Protein 9MQY (pdb70)

Organism: Mycobacterium tuberculosis (strain ATCC 25618 / H37Rv) (NCBI:txid83332)

Solvent-accessible surface area: 33404 Å² total; per-residue (Å²): 114,53,69,0,22,66,105,48,113,110,55,60,1,1,0,7,12,11,27,30,4,0,18,22,0,0,58,28,0,59,95,13,83,0,22,5,10,0,0,4,163,38,9,4,16,18,10,70,39,0,7,7,1,0,0,0,0,2,2,9,1,7,8,0,1,25,12,0,9,62,58,7,38,103,19,90,31,2,10,9,0,23,2,50,15,70,72,0,27,14,97,104,36,25,0,41,0,45,12,87,68,75,68,19,24,6,56,12,58,1,0,0,0,14,39,15,14,23,40,18,24,140,77,54,65,116,3,27,45,65,0,3,9,15,64,32,1,35,24,0,4,2,0,1,2,45,0,10,8,3,0,9,20,0,1,3,4,64,72,86,112,39,53,61,44,6,18,5,1,0,0,6,5,4,26,60,48,0,0,22,0,0,0,13,0,8,11,0,5,36,64,17,2,156,45,6,14,74,76,13,59,3,68,76,20,124,6,0,0,0,9,69,33,122,38,2,0,76,108,22,40,84,79,11,2,63,43,1,107,64,86,0,58,89,50,56,4,41,21,38,36,18,2,45,28,65,59,3,48,67,67,0,0,28,0,25,19,109,86,58,71,114,84,94,14,80,0,28,8,4,2,4,23,18,35,70,46,11,21,116,17,1,60,36,0,36,91,66,14,79,9,50,63,24,123,18,20,80,0,111,18,76,96,23,1,3,1,40,72,46,80,61,5,1,0,1,17,43,0,11,29,36,97,82,35,63,60,58,32,32,7,11,16,20,2,0,119,32,0,0,47,23,7,77,34,49,48,78,66,72,62,76,122,79,71,101,91,28,87,42,63,106,137,30,51,38,1,6,3,4,67,71,14,0,2,0,24,68,72,137,82,67,57,47,22,110,134,0,14,75,48,4,13,84,74,27,30,95,85,8,63,42,155,39,19,62,60,16,0,99,61,6,8,28,44,9,13,148,59,55,50,23,30,6,10,3,14,6,72,46,16,3,62,2,72,33,38,24,62,58,41,44,72,102,42,90,126,113,51,54,0,23,46,95,49,116,100,56,50,0,0,0,6,11,11,26,26,3,0,7,20,0,0,104,28,0,47,204,4,87,0,9,0,16,0,0,3,164,47,10,10,16,19,11,63,38,0,6,7,1,0,0,1,0,3,1,1,2,6,9,0,1,27,12,0,10,58,40,5,35,105,20,88,27,2,2,9,0,23,3,49,14,71,71,0,26,16,97,109,30,25,0,33,0,48,12,84,69,75,68,14,28,2,54,13,53,4,0,0,0,11,38,16,12,23,43,20,25,140,72,61,67,115,3,26,48,65,0,2,8,15,66,40,1,40,23,0,3,5,0,2,2,37,0,14,8,3,1,11,21,0,0,3,5,73,67,86,114,40,52,62,43,6,17,5,1,0,0,6,5,4,26,54,50,0,0,22,0,0,0,12,0,7,8,2,4,41,55,19,6,147,43,6,15,72,72,13,59,4,65,75,19,120,6,0,0,0,8,69,31,123,38,2,0,74,104,18,36,86,77,15,1,64,42,1,107,64,86,0,58,85,35,57,4,42,19,39,42,16,2,44,30,66,60,3,49,173,55,0,0,21,0,27,38,107,91,58,83,123,80,97,15,81,0,29,5,2,2,5,24,19,41,56,38,13,21,119,16,1,60,45,0,25,96,70,24,60,6,64,58,33,101,34,22,73,0,112,17,70,98,21,1,0,0,50,71,47,76,61,5,2,0,1,16,45,0,12,27,34,98,81,35,61,57,58,35,38,5,12,14,20,2,0,121,32,0,0,46,22,8,71,38,59,48,57,88,63,85,81,119,82,74,100,89,28,87,41,58,104,127,28,46,38,1,6,3,6,64,83,15,0,3,0,24,71,70,138,82,65,50,48,22,106,133,0,14,68,39,4,14,93,78,26,29,93,85,7,54,41,156,40,22,62,57,5,0,94,58,6,7,27,46,9,12,150,59,53,52,25,22,14,10,4,12,6,74,40,18,4,52,2,71,47,118,46,62,52,18,47,75,98,43,89,127

Secondary structure (DSSP, 8-state):
---SS---SSEEEEEE-SSHHHHHHHHHGGGSSEEEEEEESSSB---GGGHHHHHTTSS-GGGT--BHHHHTTT-TTEEEEE-EEEEEETTTTEEEEEETTEEEEEE-SEEEE---EE---TT-GGGGGTS-B--SHHHHHHHHHHHHHHHHHHTT---HHHHHHHTEEEEE--SHHHHHHHHHHHHIIIIITTTS-SSS-GGG-EEEEEESSSSSSGGGHHHHHHHHHHHHHHTTEEEEESEEEEEEETTEEEEEETT--EEEEE-S-EEE----EE-THHHHHHHHSS--B-TT--B---TTSEETTEEEEEE-GGGB--TT--SSHHHHHHHHHHHHHHHHHHHTT---SSPPPP------EEEEEETTEEEEEETTEEEESHHHHHHHHHHHHHHSSSHHHHHHHHHHHHHHHHS---TT----HHHHHHHHHHHHHHHHHT-/---SS---SSPEEEEE-SSHHHHHHHHHTTTSS-EEEEEESSSB---GGGHHHHHTTSS-HHHH--BHHHHTTT-TTEEEEE-EEEEEETTTTEEEEEETTEEEEEE-SEEEE---EE---TT-GGGGGTS-B--SHHHHHHHHHHHHHHHHHHTT---HHHHHHHTEEEEE--SHHHHHHHHHHHHIIIIISTT--SSS-GGG-EEEEEESSSSSSGGG-HHHHHHHHHHHHHTT-EEEESPEEEEEETTEEEEE-TTS-EEEEE-SSEEE----EE-THHHHHHHHH---B-TT--B---TTSEETTEEEEEE-GGGB--TT--SSHHHHHHHHHHHHHHHHHHHSS---SSPPPP------EEEEEETTEEEEEETTEEEEEHHHHHHHHHHHHHHSSSHHHHHHHHHHHHHHHHS---S-----HHHHHHHHHHHHHHHHHT-

Foldseek 3Di:
DAAPDDDDDAAEEEEEALEQLRLLLVVLCLPFRYAYEYEYQDQWHAQPVCLLCLLLFLDDRCLGTPGSCVVCVVSVRYDYHYFAFPAQDLVQQWTWTDDPRDIHIHHHPFYEYEQAWFFDPQPCCVCCLQAPEPDDNLRSQQSLQLLVVLVVVLLPDPDPVSNLLSLEEEEEDQAQVRLSNLQSSLLCQCAACAPVGDRDGSNPRAAEYEYLDQFHHVVQDRPQRVVLVVVSVVSRHHYDYQWAWDDADCQWTWTQGPVRDIDTDGHRHHHYDHHIAADPNLVNLVVVAVWDADVSSATAADQLQHTVPRVRYHYFANSHPDPPQDRDSQRSSQSSSSSSVQVSCVSVVVHDPDDDGRDRDDQWDWHARYQQWIWTDGPPDTDIGRVSVVVVVVVSLVPTDDPVSSVVSVVSCVCCRVPPHRNGSDHDPCSNPVVSVVVVVVVVVVD/DAAQDDDDPWAEEEEEALELLRLLLVVLCLPLRYQYEYEHQDQWHFQPVCLLCLLLFLDDRCLGTHGSCVVCVVRPSYDYHYFAFPAADLVQQWTWTDDPHDIHTHHHPFYEYAQAWFFDPPPPVVCCLAAPEPDDNLSSQQSLQLLVVLVVVLLPDPDPVSNLLSLEEEEEDQAQVRLSNLQSSLLCQPAACQPVGDRDRSNPRAAEYEYLAQFHHVVQDDPVRVVLVVVSVVSRHHYDYNWAWDDDDCQWTWTAHPVRDIDTDGHRHHHYGHHMAADPNLVSLCVPQVQDADVSSAGAADQLQHGVPRRSYHYFANSHPDPPQDRDSQRSSQSSSSSSVVVSQPSPPHDDPDDDGRDRDDQWDWHARYQQWIWTDGPPDTDIGNVSVVVVVVVSLVPGDDPVSSVVSVVSCVCCRVHPHGRRSDHDPCSNPVVSVVVVVVVVVVD

InterPro domains:
  IPR023753 FAD/NAD(P)-binding domain [PF07992] (16-339)
  IPR036188 FAD/NAD(P)-binding domain superfamily [SSF51905] (8-350)
  IPR045024 Alternative NADH dehydrogenase [PTHR43706] (4-425)

Structure (mmCIF, N/CA/C/O backbone):
data_9MQY
#
_entry.id   9MQY
#
_cell.length_a   1.00
_cell.length_b   1.00
_cell.length_c   1.00
_cell.angle_alpha   90.00
_cell.angle_beta   90.00
_cell.angle_gamma   90.00
#
_symmetry.space_group_name_H-M   'P 1'
#
loop_
_entity.id
_entity.type
_entity.pdbx_description
1 polymer 'NADH:ubiquinone reductase (non-electrogenic)'
2 non-polymer 'FLAVIN-ADENINE DINUCLEOTIDE'
#
loop_
_atom_site.group_PDB
_atom_site.id
_atom_site.type_symbol
_atom_site.label_atom_id
_atom_site.label_alt_id
_atom_site.label_comp_id
_atom_site.label_asym_id
_atom_site.label_entity_id
_atom_site.label_seq_id
_atom_site.pdbx_PDB_ins_code
_atom_site.Cartn_x
_atom_site.Cartn_y
_atom_site.Cartn_z
_atom_site.occupancy
_atom_site.B_iso_or_equiv
_atom_site.auth_seq_id
_atom_site.auth_comp_id
_atom_site.auth_asym_id
_atom_site.auth_atom_id
_atom_site.pdbx_PDB_model_num
ATOM 1 N N . SER A 1 2 ? 103.401 100.075 87.781 1.00 110.97 2 SER A N 1
ATOM 2 C CA . SER A 1 2 ? 104.599 99.852 88.581 1.00 110.97 2 SER A CA 1
ATOM 3 C C . SER A 1 2 ? 104.247 99.120 89.870 1.00 110.97 2 SER A C 1
ATOM 4 O O . SER A 1 2 ? 103.088 99.093 90.283 1.00 110.97 2 SER A O 1
ATOM 7 N N . HIS A 1 3 ? 105.254 98.523 90.498 1.00 110.81 3 HIS A N 1
ATOM 8 C CA . HIS A 1 3 ? 105.046 97.841 91.764 1.00 110.81 3 HIS A CA 1
ATOM 9 C C . HIS A 1 3 ? 104.761 98.832 92.891 1.00 110.81 3 HIS A C 1
ATOM 10 O O . HIS A 1 3 ? 105.111 100.011 92.804 1.00 110.81 3 HIS A O 1
ATOM 12 N N . PRO A 1 4 ? 104.139 98.363 93.971 1.00 107.77 4 PRO A N 1
ATOM 13 C CA . PRO A 1 4 ? 104.056 99.172 95.192 1.00 107.77 4 PRO A CA 1
ATOM 14 C C . PRO A 1 4 ? 105.416 99.336 95.840 1.00 107.77 4 PRO A C 1
ATOM 15 O O . PRO A 1 4 ? 106.243 98.423 95.824 1.00 107.77 4 PRO A O 1
ATOM 19 N N . GLY A 1 5 ? 105.648 100.516 96.400 1.00 101.26 5 GLY A N 1
ATOM 20 C CA . GLY A 1 5 ? 106.922 100.799 97.023 1.00 101.26 5 GLY A CA 1
ATOM 21 C C . GLY A 1 5 ? 106.864 100.691 98.531 1.00 101.26 5 GLY A C 1
ATOM 22 O O . GLY A 1 5 ? 107.357 101.566 99.246 1.00 101.26 5 GLY A O 1
ATOM 23 N N . ALA A 1 6 ? 106.247 99.621 99.023 1.00 101.15 6 ALA A N 1
ATOM 24 C CA . ALA A 1 6 ? 105.969 99.482 100.444 1.00 101.15 6 ALA A CA 1
ATOM 25 C C . ALA A 1 6 ? 105.675 98.019 100.742 1.00 101.15 6 ALA A C 1
ATOM 26 O O . ALA A 1 6 ? 105.449 97.213 99.837 1.00 101.15 6 ALA A O 1
ATOM 28 N N . THR A 1 7 ? 105.666 97.691 102.030 1.00 104.64 7 THR A N 1
ATOM 29 C CA . THR A 1 7 ? 105.259 96.364 102.466 1.00 104.64 7 THR A CA 1
ATOM 30 C C . THR A 1 7 ? 103.761 96.158 102.257 1.00 104.64 7 THR A C 1
ATOM 31 O O . THR A 1 7 ? 102.963 97.095 102.334 1.00 104.64 7 THR A O 1
ATOM 35 N N . ALA A 1 8 ? 103.387 94.907 101.998 1.00 112.35 8 ALA A N 1
ATOM 36 C CA . ALA A 1 8 ? 101.995 94.516 101.841 1.00 112.35 8 ALA A CA 1
ATOM 37 C C . ALA A 1 8 ? 101.349 94.234 103.193 1.00 112.35 8 ALA A C 1
ATOM 38 O O . ALA A 1 8 ? 102.019 93.918 104.179 1.00 112.35 8 ALA A O 1
ATOM 40 N N . SER A 1 9 ? 100.022 94.360 103.229 1.00 111.48 9 SER A N 1
ATOM 41 C CA . SER A 1 9 ? 99.260 94.004 104.416 1.00 111.48 9 SER A CA 1
ATOM 42 C C . SER A 1 9 ? 97.852 93.590 104.017 1.00 111.48 9 SER A C 1
ATOM 43 O O . SER A 1 9 ? 97.330 94.015 102.984 1.00 111.48 9 SER A O 1
ATOM 46 N N . ASP A 1 10 ? 97.250 92.746 104.856 1.00 114.66 10 ASP A N 1
ATOM 47 C CA . ASP A 1 10 ? 95.889 92.263 104.664 1.00 114.66 10 ASP A CA 1
ATOM 48 C C . ASP A 1 10 ? 94.835 93.131 105.335 1.00 114.66 10 ASP A C 1
ATOM 49 O O . ASP A 1 10 ? 93.667 93.085 104.933 1.00 114.66 10 ASP A O 1
ATOM 51 N N . ARG A 1 11 ? 95.214 93.906 106.344 1.00 108.85 11 ARG A N 1
ATOM 52 C CA . ARG A 1 11 ? 94.293 94.796 107.031 1.00 108.85 11 ARG A CA 1
ATOM 53 C C . ARG A 1 11 ? 94.060 96.087 106.245 1.00 108.85 11 ARG A C 1
ATOM 54 O O . ARG A 1 11 ? 94.657 96.334 105.196 1.00 108.85 11 ARG A O 1
ATOM 62 N N . HIS A 1 12 ? 93.166 96.917 106.777 1.00 101.34 12 HIS A N 1
ATOM 63 C CA . HIS A 1 12 ? 92.808 98.186 106.157 1.00 101.34 12 HIS A CA 1
ATOM 64 C C . HIS A 1 12 ? 94.039 99.062 105.957 1.00 101.34 12 HIS A C 1
ATOM 65 O O . HIS A 1 12 ? 94.810 99.282 106.892 1.00 101.34 12 HIS A O 1
ATOM 72 N N . LYS A 1 13 ? 94.206 99.588 104.743 1.00 98.51 13 LYS A N 1
ATOM 73 C CA . LYS A 1 13 ? 95.397 100.342 104.363 1.00 98.51 13 LYS A CA 1
ATOM 74 C C . LYS A 1 13 ? 95.108 101.838 104.355 1.00 98.51 13 LYS A C 1
ATOM 75 O O . LYS A 1 13 ? 94.219 102.300 103.632 1.00 98.51 13 LYS A O 1
ATOM 81 N N . VAL A 1 14 ? 95.867 102.591 105.147 1.00 94.46 14 VAL A N 1
ATOM 82 C CA . VAL A 1 14 ? 95.779 104.044 105.202 1.00 94.46 14 VAL A CA 1
ATOM 83 C C . VAL A 1 14 ? 97.061 104.615 104.619 1.00 94.46 14 VAL A C 1
ATOM 84 O O . VAL A 1 14 ? 98.156 104.273 105.076 1.00 94.46 14 VAL A O 1
ATOM 88 N N . VAL A 1 15 ? 96.933 105.483 103.622 1.00 92.71 15 VAL A N 1
ATOM 89 C CA . VAL A 1 15 ? 98.055 106.250 103.094 1.00 92.71 15 VAL A CA 1
ATOM 90 C C . VAL A 1 15 ? 97.903 107.692 103.545 1.00 92.71 15 VAL A C 1
ATOM 91 O O . VAL A 1 15 ? 96.811 108.261 103.467 1.00 92.71 15 VAL A O 1
ATOM 95 N N . ILE A 1 16 ? 98.996 108.274 104.015 1.00 90.35 16 ILE A N 1
ATOM 96 C CA . ILE A 1 16 ? 99.068 109.656 104.463 1.00 90.35 16 ILE A CA 1
ATOM 97 C C . ILE A 1 16 ? 100.132 110.331 103.622 1.00 90.35 16 ILE A C 1
ATOM 98 O O . ILE A 1 16 ? 101.234 109.798 103.489 1.00 90.35 16 ILE A O 1
ATOM 103 N N . ILE A 1 17 ? 99.801 111.466 103.023 1.00 91.32 17 ILE A N 1
ATOM 104 C CA . ILE A 1 17 ? 100.732 112.203 102.179 1.00 91.32 17 ILE A CA 1
ATOM 105 C C . ILE A 1 17 ? 101.201 113.422 102.950 1.00 91.32 17 ILE A C 1
ATOM 106 O O . ILE A 1 17 ? 100.387 114.238 103.393 1.00 91.32 17 ILE A O 1
ATOM 111 N N . GLY A 1 18 ? 102.511 113.548 103.101 1.00 90.44 18 GLY A N 1
ATOM 112 C CA . GLY A 1 18 ? 103.102 114.654 103.823 1.00 90.44 18 GLY A CA 1
ATOM 113 C C . GLY A 1 18 ? 103.480 114.334 105.251 1.00 90.44 18 GLY A C 1
ATOM 114 O O . GLY A 1 18 ? 102.738 113.668 105.975 1.00 90.44 18 GLY A O 1
ATOM 115 N N . SER A 1 19 ? 104.648 114.815 105.656 1.00 91.48 19 SER A N 1
ATOM 116 C CA . SER A 1 19 ? 105.182 114.642 106.997 1.00 91.48 19 SER A CA 1
ATOM 117 C C . SER A 1 19 ? 104.847 115.789 107.938 1.00 91.48 19 SER A C 1
ATOM 118 O O . SER A 1 19 ? 105.196 115.717 109.118 1.00 91.48 19 SER A O 1
ATOM 121 N N . GLY A 1 20 ? 104.206 116.845 107.460 1.00 92.46 20 GLY A N 1
ATOM 122 C CA . GLY A 1 20 ? 103.926 117.984 108.301 1.00 92.46 20 GLY A CA 1
ATOM 123 C C . GLY A 1 20 ? 102.831 117.719 109.315 1.00 92.46 20 GLY A C 1
ATOM 124 O O . GLY A 1 20 ? 102.337 116.606 109.493 1.00 92.46 20 GLY A O 1
ATOM 125 N N . PHE A 1 21 ? 102.445 118.800 109.991 1.00 92.04 21 PHE A N 1
ATOM 126 C CA . PHE A 1 21 ? 101.575 118.711 111.160 1.00 92.04 21 PHE A CA 1
ATOM 127 C C . PHE A 1 21 ? 100.379 117.793 110.939 1.00 92.04 21 PHE A C 1
ATOM 128 O O . PHE A 1 21 ? 100.128 116.889 111.740 1.00 92.04 21 PHE A O 1
ATOM 136 N N . GLY A 1 22 ? 99.631 117.996 109.859 1.00 92.23 22 GLY A N 1
ATOM 137 C CA . GLY A 1 22 ? 98.451 117.175 109.644 1.00 92.23 22 GLY A CA 1
ATOM 138 C C . GLY A 1 22 ? 98.768 115.721 109.357 1.00 92.23 22 GLY A C 1
ATOM 139 O O . GLY A 1 22 ? 98.168 114.816 109.946 1.00 92.23 22 GLY A O 1
ATOM 140 N N . GLY A 1 23 ? 99.783 115.475 108.534 1.00 92.25 23 GLY A N 1
ATOM 141 C CA . GLY A 1 23 ? 100.150 114.105 108.222 1.00 92.25 23 GLY A CA 1
ATOM 142 C C . GLY A 1 23 ? 100.711 113.360 109.416 1.00 92.25 23 GLY A C 1
ATOM 143 O O . GLY A 1 23 ? 100.245 112.269 109.761 1.00 92.25 23 GLY A O 1
ATOM 144 N N . LEU A 1 24 ? 101.712 113.938 110.068 1.00 90.85 24 LEU A N 1
ATOM 145 C CA . LEU A 1 24 ? 102.295 113.287 111.231 1.00 90.85 24 LEU A CA 1
ATOM 146 C C . LEU A 1 24 ? 101.286 113.147 112.359 1.00 90.85 24 LEU A C 1
ATOM 147 O O . LEU A 1 24 ? 101.315 112.161 113.097 1.00 90.85 24 LEU A O 1
ATOM 152 N N . THR A 1 25 ? 100.409 114.131 112.540 1.00 91.74 25 THR A N 1
ATOM 153 C CA . THR A 1 25 ? 99.389 114.004 113.573 1.00 91.74 25 THR A CA 1
ATOM 154 C C . THR A 1 25 ? 98.408 112.875 113.281 1.00 91.74 25 THR A C 1
ATOM 155 O O . THR A 1 25 ? 98.032 112.129 114.191 1.00 91.74 25 THR A O 1
ATOM 159 N N . ALA A 1 26 ? 98.012 112.695 112.020 1.00 93.33 26 ALA A N 1
ATOM 160 C CA . ALA A 1 26 ? 97.187 111.537 111.680 1.00 93.33 26 ALA A CA 1
ATOM 161 C C . ALA A 1 26 ? 97.924 110.224 111.909 1.00 93.33 26 ALA A C 1
ATOM 162 O O . ALA A 1 26 ? 97.356 109.260 112.448 1.00 93.33 26 ALA A O 1
ATOM 164 N N . ALA A 1 27 ? 99.211 110.187 111.582 1.00 91.91 27 ALA A N 1
ATOM 165 C CA . ALA A 1 27 ? 99.979 108.974 111.823 1.00 91.91 27 ALA A CA 1
ATOM 166 C C . ALA A 1 27 ? 100.052 108.659 113.309 1.00 91.91 27 ALA A C 1
ATOM 167 O O . ALA A 1 27 ? 99.764 107.534 113.731 1.00 91.91 27 ALA A O 1
ATOM 169 N N . LYS A 1 28 ? 100.418 109.642 114.123 1.00 92.07 28 LYS A N 1
ATOM 170 C CA . LYS A 1 28 ? 100.496 109.415 115.557 1.00 92.07 28 LYS A CA 1
ATOM 171 C C . LYS A 1 28 ? 99.135 109.072 116.141 1.00 92.07 28 LYS A C 1
ATOM 172 O O . LYS A 1 28 ? 99.056 108.368 117.150 1.00 92.07 28 LYS A O 1
ATOM 174 N N . THR A 1 29 ? 98.054 10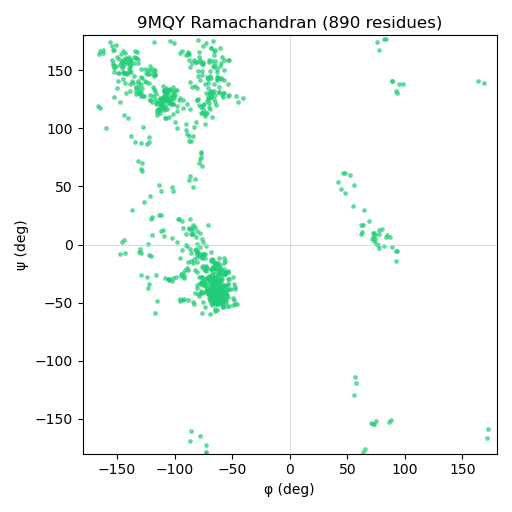9.547 115.523 1.00 95.06 29 THR A N 1
ATOM 175 C CA . THR A 1 29 ? 96.725 109.208 116.015 1.00 95.06 29 THR A CA 1
ATOM 176 C C . THR A 1 29 ? 96.370 107.758 115.731 1.00 95.06 29 THR A C 1
ATOM 177 O O . THR A 1 29 ? 95.619 107.148 116.498 1.00 95.06 29 THR A O 1
ATOM 181 N N . LEU A 1 30 ? 96.876 107.192 114.642 1.00 97.45 30 LEU A N 1
ATOM 182 C CA . LEU A 1 30 ? 96.526 105.822 114.276 1.00 97.45 30 LEU A CA 1
ATOM 183 C C . LEU A 1 30 ? 97.383 104.774 114.986 1.00 97.45 30 LEU A C 1
ATOM 184 O O . LEU A 1 30 ? 97.289 103.590 114.653 1.00 97.45 30 LEU A O 1
ATOM 189 N N . LYS A 1 31 ? 98.190 105.182 115.968 1.00 101.66 31 LYS A N 1
ATOM 190 C CA . LYS A 1 31 ? 99.151 104.282 116.601 1.00 101.66 31 LYS A CA 1
ATOM 191 C C . LYS A 1 31 ? 98.511 103.027 117.179 1.00 101.66 31 LYS A C 1
ATOM 192 O O . LYS A 1 31 ? 99.189 102.005 117.317 1.00 101.66 31 LYS A O 1
ATOM 194 N N . ARG A 1 32 ? 97.230 103.071 117.534 1.00 107.48 32 ARG A N 1
ATOM 195 C CA . ARG A 1 32 ? 96.558 101.908 118.105 1.00 107.48 32 ARG A CA 1
ATOM 196 C C . ARG A 1 32 ? 95.377 101.424 117.278 1.00 107.48 32 ARG A C 1
ATOM 197 O O . ARG A 1 32 ? 94.641 100.542 117.732 1.00 107.48 32 ARG A O 1
ATOM 199 N N . ALA A 1 33 ? 95.175 101.964 116.085 1.00 104.05 33 ALA A N 1
ATOM 200 C CA . ALA A 1 33 ? 94.092 101.483 115.249 1.00 104.05 33 ALA A CA 1
ATOM 201 C C . ALA A 1 33 ? 94.523 100.220 114.513 1.00 104.05 33 ALA A C 1
ATOM 202 O O . ALA A 1 33 ? 95.711 99.955 114.320 1.00 104.05 33 ALA A O 1
ATOM 204 N N . ASP A 1 34 ? 93.531 99.427 114.113 1.00 108.02 34 ASP A N 1
ATOM 205 C CA . ASP A 1 34 ? 93.763 98.207 113.341 1.00 108.02 34 ASP A CA 1
ATOM 206 C C . ASP A 1 34 ? 93.938 98.513 111.852 1.00 108.02 34 ASP A C 1
ATOM 207 O O . ASP A 1 34 ? 93.235 97.995 110.987 1.00 108.02 34 ASP A O 1
ATOM 212 N N . VAL A 1 35 ? 94.910 99.377 111.566 1.00 102.13 35 VAL A N 1
ATOM 213 C CA . VAL A 1 35 ? 95.182 99.836 110.213 1.00 102.13 35 VAL A CA 1
ATOM 214 C C . VAL A 1 35 ? 96.677 99.726 109.961 1.00 102.13 35 VAL A C 1
ATOM 215 O O . VAL A 1 35 ? 97.489 99.734 110.887 1.00 102.13 35 VAL A O 1
ATOM 219 N N . ASP A 1 36 ? 97.035 99.633 108.685 1.00 102.52 36 ASP A N 1
ATOM 220 C CA . ASP A 1 36 ? 98.422 99.664 108.243 1.00 102.52 36 ASP A CA 1
ATOM 221 C C . ASP A 1 36 ? 98.673 100.988 107.541 1.00 102.52 36 ASP A C 1
ATOM 222 O O . ASP A 1 36 ? 98.048 101.276 106.517 1.00 102.52 36 ASP A O 1
ATOM 224 N N . VAL A 1 37 ? 99.602 101.773 108.074 1.00 95.54 37 VAL A N 1
ATOM 225 C CA . VAL A 1 37 ? 99.814 103.155 107.665 1.00 95.54 37 VAL A CA 1
ATOM 226 C C . VAL A 1 37 ? 101.086 103.257 106.840 1.00 95.54 37 VAL A C 1
ATOM 227 O O . VAL A 1 37 ? 102.151 102.812 107.278 1.00 95.54 37 VAL A O 1
ATOM 231 N N . LYS A 1 38 ? 100.974 103.829 105.645 1.00 95.87 38 LYS A N 1
ATOM 232 C CA . LYS A 1 38 ? 102.119 104.319 104.890 1.00 95.87 38 LYS A CA 1
ATOM 233 C C . LYS A 1 38 ? 102.079 105.834 104.938 1.00 95.87 38 LYS A C 1
ATOM 234 O O . LYS A 1 38 ? 101.076 106.428 104.548 1.00 95.87 38 LYS A O 1
ATOM 236 N N . LEU A 1 39 ? 103.163 106.459 105.376 1.00 89.96 39 LEU A N 1
ATOM 237 C CA . LEU A 1 39 ? 103.309 107.907 105.307 1.00 89.96 39 LEU A CA 1
ATOM 238 C C . LEU A 1 39 ? 104.343 108.260 104.253 1.00 89.96 39 LEU A C 1
ATOM 239 O O . LEU A 1 39 ? 105.522 107.976 104.435 1.00 89.96 39 LEU A O 1
ATOM 244 N N . ILE A 1 40 ? 103.918 108.945 103.199 1.00 89.78 40 ILE A N 1
ATOM 245 C CA . ILE A 1 40 ? 1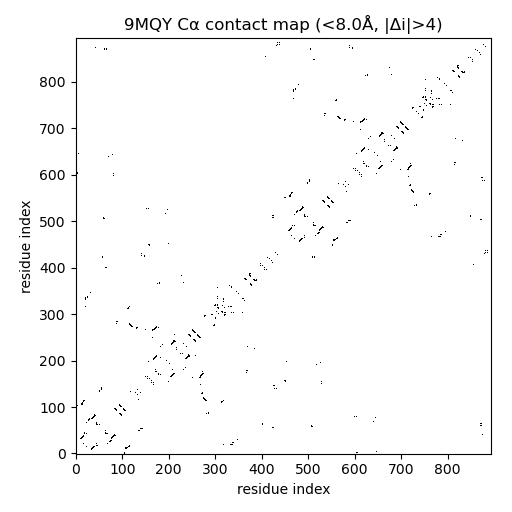04.761 109.281 102.057 1.00 89.78 40 ILE A CA 1
ATOM 246 C C . ILE A 1 40 ? 105.056 110.767 102.113 1.00 89.78 40 ILE A C 1
ATOM 247 O O . ILE A 1 40 ? 104.129 111.579 102.186 1.00 89.78 40 ILE A O 1
ATOM 252 N N . ALA A 1 41 ? 106.333 111.131 102.073 1.00 91.85 41 ALA A N 1
ATOM 253 C CA . ALA A 1 41 ? 106.677 112.536 102.222 1.00 91.85 41 ALA A CA 1
ATOM 254 C C . ALA A 1 41 ? 107.817 112.921 101.295 1.00 91.85 41 ALA A C 1
ATOM 255 O O . ALA A 1 41 ? 108.717 112.128 101.018 1.00 91.85 41 ALA A O 1
ATOM 257 N N . ARG A 1 42 ? 107.759 114.168 100.827 1.00 95.53 42 ARG A N 1
ATOM 258 C CA . ARG A 1 42 ? 108.799 114.726 99.977 1.00 95.53 42 ARG A CA 1
ATOM 259 C C . ARG A 1 42 ? 110.153 114.776 100.664 1.00 95.53 42 ARG A C 1
ATOM 260 O O . ARG A 1 42 ? 111.179 114.775 99.980 1.00 95.53 42 ARG A O 1
ATOM 268 N N . THR A 1 43 ? 110.183 114.810 101.995 1.00 95.26 43 THR A N 1
ATOM 269 C CA . THR A 1 43 ? 111.429 114.892 102.742 1.00 95.26 43 THR A CA 1
ATOM 270 C C . THR A 1 43 ? 111.355 114.013 103.978 1.00 95.26 43 THR A C 1
ATOM 271 O O . THR A 1 43 ? 110.275 113.651 104.444 1.00 95.26 43 THR A O 1
ATOM 275 N N . THR A 1 44 ? 112.528 113.674 104.507 1.00 94.88 44 THR A N 1
ATOM 276 C CA . THR A 1 44 ? 112.598 112.755 105.631 1.00 94.88 44 THR A CA 1
ATOM 277 C C . THR A 1 44 ? 112.179 113.369 106.960 1.00 94.88 44 THR A C 1
ATOM 278 O O . THR A 1 44 ? 112.057 112.624 107.936 1.00 94.88 44 THR A O 1
ATOM 282 N N . HIS A 1 45 ? 111.950 114.677 107.042 1.00 93.30 45 HIS A N 1
ATOM 283 C CA . HIS A 1 45 ? 111.849 115.343 108.333 1.00 93.30 45 HIS A CA 1
ATOM 284 C C . HIS A 1 45 ? 110.480 115.981 108.513 1.00 93.30 45 HIS A C 1
ATOM 285 O O . HIS A 1 45 ? 109.833 116.391 107.548 1.00 93.30 45 HIS A O 1
ATOM 292 N N . HIS A 1 46 ? 110.051 116.066 109.771 1.00 90.81 46 HIS A N 1
ATOM 293 C CA . HIS A 1 46 ? 108.879 116.843 110.176 1.00 90.81 46 HIS A CA 1
ATOM 294 C C . HIS A 1 46 ? 109.331 118.260 110.505 1.00 90.81 46 HIS A C 1
ATOM 295 O O . HIS A 1 46 ? 109.758 118.552 111.620 1.00 90.81 46 HIS A O 1
ATOM 302 N N . LEU A 1 47 ? 109.230 119.157 109.527 1.00 93.18 47 LEU A N 1
ATOM 303 C CA . LEU A 1 47 ? 109.734 120.522 109.660 1.00 93.18 47 LEU A CA 1
ATOM 304 C C . LEU A 1 47 ? 108.797 121.369 110.512 1.00 93.18 47 LEU A C 1
ATOM 305 O O . LEU A 1 47 ? 107.661 121.638 110.115 1.00 93.18 47 LEU A O 1
ATOM 310 N N . PHE A 1 48 ? 109.265 121.786 111.690 1.00 93.36 48 PHE A N 1
ATOM 311 C CA . PHE A 1 48 ? 108.535 122.732 112.536 1.00 93.36 48 PHE A CA 1
ATOM 312 C C . PHE A 1 48 ? 108.697 124.141 111.971 1.00 93.36 48 PHE A C 1
ATOM 313 O O . PHE A 1 48 ? 109.485 124.956 112.450 1.00 93.36 48 PHE A O 1
ATOM 321 N N . GLN A 1 49 ? 107.933 124.425 110.930 1.00 94.34 49 GLN A N 1
ATOM 322 C CA . GLN A 1 49 ? 108.016 125.676 110.184 1.00 94.34 49 GLN A CA 1
ATOM 323 C C . GLN A 1 49 ? 107.896 126.963 110.995 1.00 94.34 49 GLN A C 1
ATOM 324 O O . GLN A 1 49 ? 108.498 127.971 110.616 1.00 94.34 49 GLN A O 1
ATOM 330 N N . PRO A 1 50 ? 107.112 127.010 112.069 1.00 93.03 50 PRO A N 1
ATOM 331 C CA . PRO A 1 50 ? 107.025 128.259 112.844 1.00 93.03 50 PRO A CA 1
ATOM 332 C C . PRO A 1 50 ? 108.342 128.794 113.383 1.00 93.03 50 PRO A C 1
ATOM 333 O O . PRO A 1 50 ? 108.389 129.967 113.762 1.00 93.03 50 PRO A O 1
ATOM 337 N N . LEU A 1 51 ? 109.410 128.003 113.430 1.00 93.70 51 LEU A N 1
ATOM 338 C CA . LEU A 1 51 ? 110.732 128.501 113.798 1.00 93.70 51 LEU A CA 1
ATOM 339 C C . LEU A 1 51 ? 111.700 128.523 112.628 1.00 93.70 51 LEU A C 1
ATOM 340 O O . LEU A 1 51 ? 112.898 128.732 112.828 1.00 93.70 51 LEU A O 1
ATOM 345 N N . LEU A 1 52 ? 111.203 128.347 111.410 1.00 93.71 52 LEU A N 1
ATOM 346 C CA . LEU A 1 52 ? 112.076 128.276 110.247 1.00 93.71 52 LEU A CA 1
ATOM 347 C C . LEU A 1 52 ? 112.867 129.561 110.052 1.00 93.71 52 LEU A C 1
ATOM 348 O O . LEU A 1 52 ? 114.045 129.517 109.684 1.00 93.71 52 LEU A O 1
ATOM 353 N N . TYR A 1 53 ? 112.266 130.712 110.340 1.00 93.91 53 TYR A N 1
ATOM 354 C CA . TYR A 1 53 ? 113.003 131.961 110.212 1.00 93.91 53 TYR A CA 1
ATOM 355 C C . TYR A 1 53 ? 114.202 132.036 111.143 1.00 93.91 53 TYR A C 1
ATOM 356 O O . TYR A 1 53 ? 115.215 132.636 110.771 1.00 93.91 53 TYR A O 1
ATOM 365 N N . GLN A 1 54 ? 114.193 131.290 112.244 1.00 93.77 54 GLN A N 1
ATOM 366 C CA . GLN A 1 54 ? 115.355 131.286 113.124 1.00 93.77 54 GLN A CA 1
ATOM 367 C C . GLN A 1 54 ? 116.500 130.517 112.498 1.00 93.77 54 GLN A C 1
ATOM 368 O O . GLN A 1 54 ? 117.667 130.811 112.768 1.00 93.77 54 GLN A O 1
ATOM 374 N N . VAL A 1 55 ? 116.186 129.534 111.668 1.00 93.43 55 VAL A N 1
ATOM 375 C CA . VAL A 1 55 ? 117.211 128.911 110.845 1.00 93.43 55 VAL A CA 1
ATOM 376 C C . VAL A 1 55 ? 117.693 129.895 109.790 1.00 93.43 55 VAL A C 1
ATOM 377 O O . VAL A 1 55 ? 118.895 130.029 109.544 1.00 93.43 55 VAL A O 1
ATOM 381 N N . ALA A 1 56 ? 116.760 130.603 109.152 1.00 93.17 56 ALA A N 1
ATOM 382 C CA . ALA A 1 56 ? 117.129 131.497 108.063 1.00 93.17 56 ALA A CA 1
ATOM 383 C C . ALA A 1 56 ? 117.969 132.676 108.514 1.00 93.17 56 ALA A C 1
ATOM 384 O O . ALA A 1 56 ? 118.647 133.280 107.681 1.00 93.17 56 ALA A O 1
ATOM 386 N N . THR A 1 57 ? 117.956 133.018 109.797 1.00 93.18 57 THR A N 1
ATOM 387 C CA . THR A 1 57 ? 118.764 134.116 110.312 1.00 93.18 57 THR A CA 1
ATOM 388 C C . THR A 1 57 ? 119.754 133.655 111.372 1.00 93.18 57 THR A C 1
ATOM 389 O O . THR A 1 57 ? 120.197 134.460 112.192 1.00 93.18 57 THR A O 1
ATOM 393 N N . GLY A 1 58 ? 120.116 132.377 111.365 1.00 93.08 58 GLY A N 1
ATOM 394 C CA . GLY A 1 58 ? 121.306 131.923 112.049 1.00 93.08 58 GLY A CA 1
ATOM 395 C C . GLY A 1 58 ? 121.161 131.624 113.521 1.00 93.08 58 GLY A C 1
ATOM 396 O O . GLY A 1 58 ? 122.176 131.376 114.178 1.00 93.08 58 GLY A O 1
ATOM 397 N N . ILE A 1 59 ? 119.948 131.626 114.069 1.00 93.55 59 ILE A N 1
ATOM 398 C CA . ILE A 1 59 ? 119.810 131.462 115.512 1.00 93.55 59 ILE A CA 1
ATOM 399 C C . ILE A 1 59 ? 119.938 129.996 115.915 1.00 93.55 59 ILE A C 1
ATOM 400 O O . ILE A 1 59 ? 120.583 129.681 116.918 1.00 93.55 59 ILE A O 1
ATOM 405 N N . ILE A 1 60 ? 119.323 129.077 115.165 1.00 93.77 60 ILE A N 1
ATOM 406 C CA . ILE A 1 60 ? 119.269 127.670 115.546 1.00 93.77 60 ILE A CA 1
ATOM 407 C C . ILE A 1 60 ? 119.589 126.796 114.341 1.00 93.77 60 ILE A C 1
ATOM 408 O O . ILE A 1 60 ? 119.434 127.199 113.189 1.00 93.77 60 ILE A O 1
ATOM 413 N N . SER A 1 61 ? 120.048 125.581 114.630 1.00 96.68 61 SER A N 1
ATOM 414 C CA . SER A 1 61 ? 120.360 124.576 113.624 1.00 96.68 61 SER A CA 1
ATOM 415 C C . SER A 1 61 ? 119.107 123.848 113.146 1.00 96.68 61 SER A C 1
ATOM 416 O O . SER A 1 61 ? 118.086 123.787 113.830 1.00 96.68 61 SER A O 1
ATOM 419 N N . GLU A 1 62 ? 119.212 123.280 111.944 1.00 97.62 62 GLU A N 1
ATOM 420 C CA . GLU A 1 62 ? 118.085 122.583 111.333 1.00 97.62 62 GLU A CA 1
ATOM 421 C C . GLU A 1 62 ? 117.584 121.426 112.187 1.00 97.62 62 GLU A C 1
ATOM 422 O O . GLU A 1 62 ? 116.373 121.249 112.354 1.00 97.62 62 GLU A O 1
ATOM 428 N N . GLY A 1 63 ? 118.492 120.635 112.751 1.00 94.17 63 GLY A N 1
ATOM 429 C CA . GLY A 1 63 ? 118.077 119.507 113.564 1.00 94.17 63 GLY A CA 1
ATOM 430 C C . GLY A 1 63 ? 117.284 119.874 114.795 1.00 94.17 63 GLY A C 1
ATOM 431 O O . GLY A 1 63 ? 116.637 119.005 115.384 1.00 94.17 63 GLY A O 1
ATOM 432 N N . GLU A 1 64 ? 117.312 121.138 115.199 1.00 94.15 64 GLU A N 1
ATOM 433 C CA . GLU A 1 64 ? 116.435 121.588 116.268 1.00 94.15 64 GLU A CA 1
ATOM 434 C C . GLU A 1 64 ? 114.982 121.719 115.835 1.00 94.15 64 GLU A C 1
ATOM 435 O O . GLU A 1 64 ? 114.097 121.669 116.692 1.00 94.15 64 GLU A O 1
ATOM 437 N N . ILE A 1 65 ? 114.704 121.863 114.543 1.00 93.02 65 ILE A N 1
ATOM 438 C CA . ILE A 1 65 ? 113.336 122.045 114.070 1.00 93.02 65 ILE A CA 1
ATOM 439 C C . ILE A 1 65 ? 112.881 120.992 113.075 1.00 93.02 65 ILE A C 1
ATOM 440 O O . ILE A 1 65 ? 111.689 120.967 112.739 1.00 93.02 65 ILE A O 1
ATOM 445 N N . ALA A 1 66 ? 113.758 120.129 112.579 1.00 92.58 66 ALA A N 1
ATOM 446 C CA . ALA A 1 66 ? 113.398 119.154 111.552 1.00 92.58 66 ALA A CA 1
ATOM 447 C C . ALA A 1 66 ? 113.848 117.762 111.967 1.00 92.58 66 ALA A C 1
ATOM 448 O O . ALA A 1 66 ? 114.718 117.158 111.333 1.00 92.58 66 ALA A O 1
ATOM 450 N N . PRO A 1 67 ? 113.270 117.221 113.036 1.00 92.21 67 PRO A N 1
ATOM 451 C CA . PRO A 1 67 ? 113.531 115.822 113.383 1.00 92.21 67 PRO A CA 1
ATOM 452 C C . PRO A 1 67 ? 113.110 114.877 112.270 1.00 92.21 67 PRO A C 1
ATOM 453 O O . PRO A 1 67 ? 112.079 115.071 111.625 1.00 92.21 67 PRO A O 1
ATOM 457 N N . ALA A 1 68 ? 113.904 113.832 112.063 1.00 90.28 68 ALA A N 1
ATOM 458 C CA . ALA A 1 68 ? 113.559 112.823 111.071 1.00 90.28 68 ALA A CA 1
ATOM 459 C C . ALA A 1 68 ? 112.272 112.109 111.453 1.00 90.28 68 ALA A C 1
ATOM 460 O O . ALA A 1 68 ? 112.194 111.481 112.511 1.00 90.28 68 ALA A O 1
ATOM 462 N N . THR A 1 69 ? 111.263 112.189 110.587 1.00 91.36 69 THR A N 1
ATOM 463 C CA . THR A 1 69 ? 109.951 111.654 110.932 1.00 91.36 69 THR A CA 1
ATOM 464 C C . THR A 1 69 ? 109.984 110.143 111.086 1.00 91.36 69 THR A C 1
ATOM 465 O O . THR A 1 69 ? 109.191 109.574 111.839 1.00 91.36 69 THR A O 1
ATOM 469 N N . ARG A 1 70 ? 110.891 109.485 110.374 1.00 92.91 70 ARG A N 1
ATOM 470 C CA . ARG A 1 70 ? 111.169 108.072 110.593 1.00 92.91 70 ARG A CA 1
ATOM 471 C C . ARG A 1 70 ? 111.526 107.761 112.040 1.00 92.91 70 ARG A C 1
ATOM 472 O O . ARG A 1 70 ? 111.122 106.725 112.575 1.00 92.91 70 ARG A O 1
ATOM 480 N N . VAL A 1 71 ? 112.282 108.641 112.688 1.00 92.20 71 VAL A N 1
ATOM 481 C CA . VAL A 1 71 ? 112.667 108.425 114.078 1.00 92.20 71 VAL A CA 1
ATOM 482 C C . VAL A 1 71 ? 111.546 108.757 115.054 1.00 92.20 71 VAL A C 1
ATOM 483 O O . VAL A 1 71 ? 111.436 108.125 116.107 1.00 92.20 71 VAL A O 1
ATOM 487 N N . ILE A 1 72 ? 110.708 109.744 114.749 1.00 92.17 72 ILE A N 1
ATOM 488 C CA . ILE A 1 72 ? 109.545 110.008 115.591 1.00 92.17 72 ILE A CA 1
ATOM 489 C C . ILE A 1 72 ? 108.647 108.781 115.681 1.00 92.17 72 ILE A C 1
ATOM 490 O O . ILE A 1 72 ? 108.204 108.397 116.767 1.00 92.17 72 ILE A O 1
ATOM 495 N N . LEU A 1 73 ? 108.366 108.146 114.550 1.00 92.81 73 LEU A N 1
ATOM 496 C CA . LEU A 1 73 ? 107.492 106.982 114.507 1.00 92.81 73 LEU A CA 1
ATOM 497 C C . LEU A 1 73 ? 108.204 105.667 114.805 1.00 92.81 73 LEU A C 1
ATOM 498 O O . LEU A 1 73 ? 107.623 104.604 114.572 1.00 92.81 73 LEU A O 1
ATOM 503 N N . ARG A 1 74 ? 109.439 105.708 115.305 1.00 97.97 74 ARG A N 1
ATOM 504 C CA . ARG A 1 74 ? 110.224 104.488 115.470 1.00 97.97 74 ARG A CA 1
ATOM 505 C C . ARG A 1 74 ? 109.429 103.383 116.150 1.00 97.97 74 ARG A C 1
ATOM 506 O O . ARG A 1 74 ? 109.375 102.251 115.659 1.00 97.97 74 ARG A O 1
ATOM 508 N N . LYS A 1 75 ? 108.807 103.688 117.283 1.00 100.40 75 LYS A N 1
ATOM 509 C CA . LYS A 1 75 ? 108.088 102.675 118.044 1.00 100.40 75 LYS A CA 1
ATOM 510 C C . LYS A 1 75 ? 106.724 102.316 117.470 1.00 100.40 75 LYS A C 1
ATOM 511 O O . LYS A 1 75 ? 106.122 101.345 117.936 1.00 100.40 75 LYS A O 1
ATOM 513 N N . GLN A 1 76 ? 106.211 103.056 116.495 1.00 97.99 76 GLN A N 1
ATOM 514 C CA . GLN A 1 76 ? 104.888 102.761 115.946 1.00 97.99 76 GLN A CA 1
ATOM 515 C C . GLN A 1 76 ? 105.021 101.680 114.883 1.00 97.99 76 GLN A C 1
ATOM 516 O O . GLN A 1 76 ? 105.258 101.952 113.708 1.00 97.99 76 GLN A O 1
ATOM 522 N N . LYS A 1 77 ? 104.848 100.429 115.306 1.00 101.43 77 LYS A N 1
ATOM 523 C CA . LYS A 1 77 ? 105.108 99.290 114.435 1.00 101.43 77 LYS A CA 1
ATOM 524 C C . LYS A 1 77 ? 104.153 99.184 113.256 1.00 101.43 77 LYS A C 1
ATOM 525 O O . LYS A 1 77 ? 104.479 98.497 112.284 1.00 101.43 77 LYS A O 1
ATOM 527 N N . ASN A 1 78 ? 102.991 99.822 113.306 1.00 98.32 78 ASN A N 1
ATOM 528 C CA . ASN A 1 78 ? 102.075 99.790 112.174 1.00 98.32 78 ASN A CA 1
ATOM 529 C C . ASN A 1 78 ? 102.305 100.902 111.160 1.00 98.32 78 ASN A C 1
ATOM 530 O O . ASN A 1 78 ? 101.596 100.941 110.152 1.00 98.32 78 ASN A O 1
ATOM 535 N N . ALA A 1 79 ? 103.264 101.793 111.377 1.00 94.91 79 ALA A N 1
ATOM 536 C CA . ALA A 1 79 ? 103.531 102.883 110.449 1.00 94.91 79 ALA A CA 1
ATOM 537 C C . ALA A 1 79 ? 104.840 102.640 109.716 1.00 94.91 79 ALA A C 1
ATOM 538 O O . ALA A 1 79 ? 105.868 102.374 110.343 1.00 94.91 79 ALA A O 1
ATOM 540 N N . GLN A 1 80 ? 104.795 102.749 108.393 1.00 93.79 80 GLN A N 1
ATOM 541 C CA . GLN A 1 80 ? 105.974 102.777 107.541 1.00 93.79 80 GLN A CA 1
ATOM 542 C C . GLN A 1 80 ? 106.133 104.170 106.957 1.00 93.79 80 GLN A C 1
ATOM 543 O O . GLN A 1 80 ? 105.264 104.635 106.215 1.00 93.79 80 GLN A O 1
ATOM 549 N N . VAL A 1 81 ? 107.231 104.825 107.285 1.00 91.13 81 VAL A N 1
ATOM 550 C CA . VAL A 1 81 ? 107.586 106.080 106.639 1.00 91.13 81 VAL A CA 1
ATOM 551 C C . VAL A 1 81 ? 108.277 105.793 105.317 1.00 91.13 81 VAL A C 1
ATOM 552 O O . VAL A 1 81 ? 109.142 104.916 105.227 1.00 91.13 81 VAL A O 1
ATOM 556 N N . LEU A 1 82 ? 107.901 106.542 104.285 1.00 92.50 82 LEU A N 1
ATOM 557 C CA . LEU A 1 82 ? 108.395 106.370 102.930 1.00 92.50 82 LEU A CA 1
ATOM 558 C C . LEU A 1 82 ? 108.777 107.730 102.372 1.00 92.50 82 LEU A C 1
ATOM 559 O O . LEU A 1 82 ? 108.018 108.698 102.497 1.00 92.50 82 LEU A O 1
ATOM 564 N N . LEU A 1 83 ? 109.958 107.799 101.778 1.00 93.43 83 LEU A N 1
ATOM 565 C CA . LEU A 1 83 ? 110.392 108.987 101.068 1.00 93.43 83 LEU A CA 1
ATOM 566 C C . LEU A 1 83 ? 109.867 108.963 99.641 1.00 93.43 83 LEU A C 1
ATOM 567 O O . LEU A 1 83 ? 109.913 107.931 98.969 1.00 93.43 83 LEU A O 1
ATOM 572 N N . GLY A 1 84 ? 109.352 110.096 99.180 1.00 92.53 84 GLY A N 1
ATOM 573 C CA . GLY A 1 84 ? 108.925 110.183 97.800 1.00 92.53 84 GLY A CA 1
ATOM 574 C C . GLY A 1 84 ? 108.116 111.414 97.469 1.00 92.53 84 GLY A C 1
ATOM 575 O O . GLY A 1 84 ? 107.255 111.834 98.242 1.00 92.53 84 GLY A O 1
ATOM 576 N N . ASP A 1 85 ? 108.393 111.997 96.310 1.00 99.11 85 ASP A N 1
ATOM 577 C CA . ASP A 1 85 ? 107.549 113.029 95.721 1.00 99.11 85 ASP A CA 1
ATOM 578 C C . ASP A 1 85 ? 106.325 112.358 95.114 1.00 99.11 85 ASP A C 1
ATOM 579 O O . ASP A 1 85 ? 106.446 111.597 94.152 1.00 99.11 85 ASP A O 1
ATOM 584 N N . VAL A 1 86 ? 105.149 112.616 95.677 1.00 95.38 86 VAL A N 1
ATOM 585 C CA . VAL A 1 86 ? 103.912 112.092 95.107 1.00 95.38 86 VAL A CA 1
ATOM 586 C C . VAL A 1 86 ? 103.619 112.844 93.814 1.00 95.38 86 VAL A C 1
ATOM 587 O O . VAL A 1 86 ? 103.332 114.042 93.834 1.00 95.38 86 VAL A O 1
ATOM 591 N N . THR A 1 87 ? 103.681 112.139 92.687 1.00 99.02 87 THR A N 1
ATOM 592 C CA . THR A 1 87 ? 103.437 112.750 91.390 1.00 99.02 87 THR A CA 1
ATOM 593 C C . THR A 1 87 ? 101.985 112.665 90.953 1.00 99.02 87 THR A C 1
ATOM 594 O O . THR A 1 87 ? 101.525 113.540 90.212 1.00 99.02 87 THR A O 1
ATOM 598 N N . HIS A 1 88 ? 101.243 111.648 91.386 1.00 102.13 88 HIS A N 1
ATOM 599 C CA . HIS A 1 88 ? 99.853 111.541 90.968 1.00 102.13 88 HIS A CA 1
ATOM 600 C C . HIS A 1 88 ? 99.039 110.807 92.018 1.00 102.13 88 HIS A C 1
ATOM 601 O O . HIS A 1 88 ? 99.560 109.965 92.745 1.00 102.13 88 HIS A O 1
ATOM 608 N N . ILE A 1 89 ? 97.766 111.167 92.124 1.00 98.39 89 ILE A N 1
ATOM 609 C CA . ILE A 1 89 ? 96.820 110.454 92.970 1.00 98.39 89 ILE A CA 1
ATOM 610 C C . ILE A 1 89 ? 95.683 109.962 92.092 1.00 98.39 89 ILE A C 1
ATOM 611 O O . ILE A 1 89 ? 95.047 110.759 91.395 1.00 98.39 89 ILE A O 1
ATOM 616 N N . ASP A 1 90 ? 95.421 108.660 92.127 1.00 102.56 90 ASP A N 1
ATOM 617 C CA . ASP A 1 90 ? 94.339 108.052 91.370 1.00 102.56 90 ASP A CA 1
ATOM 618 C C . ASP A 1 90 ? 93.226 107.688 92.337 1.00 102.56 90 ASP A C 1
ATOM 619 O O . ASP A 1 90 ? 93.412 106.825 93.205 1.00 102.56 90 ASP A O 1
ATOM 624 N N . LEU A 1 91 ? 92.067 108.321 92.154 1.00 101.70 91 LEU A N 1
ATOM 625 C CA . LEU A 1 91 ? 90.895 108.130 92.996 1.00 101.70 91 LEU A CA 1
ATOM 626 C C . LEU A 1 91 ? 90.041 106.960 92.551 1.00 101.70 91 LEU A C 1
ATOM 627 O O . LEU A 1 91 ? 89.176 106.514 93.312 1.00 101.70 91 LEU A O 1
ATOM 632 N N . GLU A 1 92 ? 90.266 106.452 91.345 1.00 107.12 92 GLU A N 1
ATOM 633 C CA . GLU A 1 92 ? 89.507 105.336 90.804 1.00 1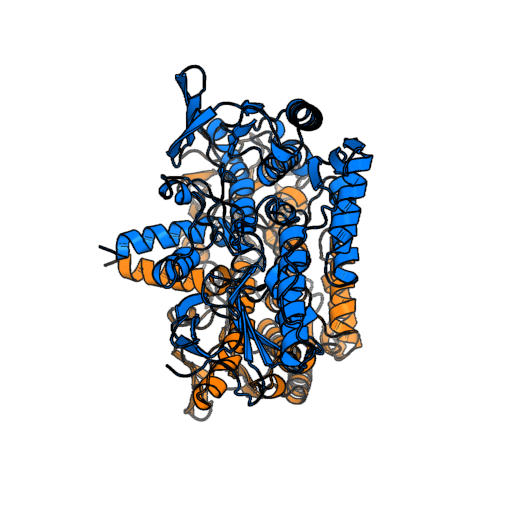07.12 92 GLU A CA 1
ATOM 634 C C . GLU A 1 92 ? 90.233 104.024 91.048 1.00 107.12 92 GLU A C 1
ATOM 635 O O . GLU A 1 92 ? 89.622 103.050 91.492 1.00 107.12 92 GLU A O 1
ATOM 637 N N . ASN A 1 93 ? 91.527 103.979 90.759 1.00 105.73 93 ASN A N 1
ATOM 638 C CA . ASN A 1 93 ? 92.352 102.825 91.069 1.00 105.73 93 ASN A CA 1
ATOM 639 C C . ASN A 1 93 ? 92.930 102.896 92.479 1.00 105.73 93 ASN A C 1
ATOM 640 O O . ASN A 1 93 ? 93.855 102.143 92.795 1.00 105.73 93 ASN A O 1
ATOM 645 N N . LYS A 1 94 ? 92.406 103.784 93.322 1.00 102.17 94 LYS A N 1
ATOM 646 C CA . LYS A 1 94 ? 92.780 103.879 94.733 1.00 102.17 94 LYS A CA 1
ATOM 647 C C . LYS A 1 94 ? 94.282 103.730 94.942 1.00 102.17 94 LYS A C 1
ATOM 648 O O . LYS A 1 94 ? 94.742 102.894 95.719 1.00 102.17 94 LYS A O 1
ATOM 650 N N . THR A 1 95 ? 95.065 104.540 94.231 1.00 100.05 95 THR A N 1
ATOM 651 C CA . THR A 1 95 ? 96.512 104.367 94.260 1.00 100.05 95 THR A CA 1
ATOM 652 C C . THR A 1 95 ? 97.197 105.724 94.287 1.00 100.05 95 THR A C 1
ATOM 653 O O . THR A 1 95 ? 96.672 106.708 93.772 1.00 100.05 95 THR A O 1
ATOM 657 N N . VAL A 1 96 ? 98.352 105.784 94.939 1.00 96.78 96 VAL A N 1
ATOM 658 C CA . VAL A 1 96 ? 99.175 106.986 94.972 1.00 96.78 96 VAL A CA 1
ATOM 659 C C . VAL A 1 96 ? 100.488 106.693 94.263 1.00 96.78 96 VAL A C 1
ATOM 660 O O . VAL A 1 96 ? 101.216 105.778 94.657 1.00 96.78 96 VAL A O 1
ATOM 664 N N . ASP A 1 97 ? 100.809 107.475 93.237 1.00 101.45 97 ASP A N 1
ATOM 665 C CA . ASP A 1 97 ? 102.020 107.292 92.453 1.00 101.45 97 ASP A CA 1
ATOM 666 C C . ASP A 1 97 ? 103.039 108.331 92.892 1.00 101.45 97 ASP A C 1
ATOM 667 O O . ASP A 1 97 ? 102.734 109.530 92.904 1.00 101.45 97 ASP A O 1
ATOM 672 N N . SER A 1 98 ? 104.267 107.881 93.146 1.00 98.76 98 SER A N 1
ATOM 673 C CA . SER A 1 98 ? 105.304 108.743 93.695 1.00 98.76 98 SER A CA 1
ATOM 674 C C . SER A 1 98 ? 106.658 108.339 93.137 1.00 98.76 98 SER A C 1
ATOM 675 O O . SER A 1 98 ? 106.849 107.218 92.665 1.00 98.76 98 SER A O 1
ATOM 678 N N . VAL A 1 99 ? 107.594 109.284 93.171 1.00 98.72 99 VAL A N 1
ATOM 679 C CA . VAL A 1 99 ? 108.891 109.147 92.523 1.00 98.72 99 VAL A CA 1
ATOM 680 C C . VAL A 1 99 ? 109.995 109.394 93.537 1.00 98.72 99 VAL A C 1
ATOM 681 O O . VAL A 1 99 ? 109.886 110.286 94.384 1.00 98.72 99 VAL A O 1
ATOM 685 N N . LEU A 1 100 ? 111.060 108.603 93.446 1.00 95.28 100 LEU A N 1
ATOM 686 C CA . LEU A 1 100 ? 112.231 108.745 94.305 1.00 95.28 100 LEU A CA 1
ATOM 687 C C . LEU A 1 100 ? 113.468 108.432 93.477 1.00 95.28 100 LEU A C 1
ATOM 688 O O . LEU A 1 100 ? 113.678 107.285 93.076 1.00 95.28 100 LEU A O 1
ATOM 693 N N . LEU A 1 101 ? 114.279 109.454 93.227 1.00 98.13 101 LEU A N 1
ATOM 694 C CA . LEU A 1 101 ? 115.484 109.349 92.411 1.00 98.13 101 LEU A CA 1
ATOM 695 C C . LEU A 1 101 ? 115.241 108.550 91.135 1.00 98.13 101 LEU A C 1
ATOM 696 O O . LEU A 1 101 ? 116.003 107.654 90.772 1.00 98.13 101 LEU A O 1
ATOM 701 N N . GLY A 1 102 ? 114.156 108.882 90.446 1.00 99.77 102 GLY A N 1
ATOM 702 C CA . GLY A 1 102 ? 113.844 108.258 89.178 1.00 99.77 102 GLY A CA 1
ATOM 703 C C . GLY A 1 102 ? 113.170 106.907 89.243 1.00 99.77 102 GLY A C 1
ATOM 704 O O . GLY A 1 102 ? 112.857 106.348 88.186 1.00 99.77 102 GLY A O 1
ATOM 705 N N . HIS A 1 103 ? 112.931 106.360 90.427 1.00 97.39 103 HIS A N 1
ATOM 706 C CA . HIS A 1 103 ? 112.150 105.140 90.575 1.00 97.39 103 HIS A CA 1
ATOM 707 C C . HIS A 1 103 ? 110.718 105.493 90.940 1.00 97.39 103 HIS A C 1
ATOM 708 O O . HIS A 1 103 ? 110.486 106.305 91.837 1.00 97.39 103 HIS A O 1
ATOM 715 N N . THR A 1 104 ? 109.765 104.880 90.251 1.00 101.01 104 THR A N 1
ATOM 716 C CA . THR A 1 104 ? 108.358 105.226 90.371 1.00 101.01 104 THR A CA 1
ATOM 717 C C . THR A 1 104 ? 107.593 104.082 91.015 1.00 101.01 104 THR A C 1
ATOM 718 O O . THR A 1 104 ? 107.661 102.943 90.544 1.00 101.01 104 THR A O 1
ATOM 722 N N . TYR A 1 105 ? 106.865 104.391 92.083 1.00 98.18 105 TYR A N 1
ATOM 723 C CA . TYR A 1 105 ? 106.136 103.404 92.858 1.00 98.18 105 TYR A CA 1
ATOM 724 C C . TYR A 1 105 ? 104.665 103.787 92.892 1.00 98.18 105 TYR A C 1
ATOM 725 O O . TYR A 1 105 ? 104.317 104.969 92.831 1.00 98.18 105 TYR A O 1
ATOM 734 N N . SER A 1 106 ? 103.802 102.778 92.991 1.00 100.95 106 SER A N 1
ATOM 735 C CA . SER A 1 106 ? 102.356 102.982 93.048 1.00 100.95 106 SER A CA 1
ATOM 736 C C . SER A 1 106 ? 101.770 102.257 94.255 1.00 100.95 106 SER A C 1
ATOM 737 O O . SER A 1 106 ? 101.553 101.044 94.214 1.00 100.95 106 SER A O 1
ATOM 740 N N . THR A 1 107 ? 101.501 103.008 95.319 1.00 96.96 107 THR A N 1
ATOM 741 C CA . THR A 1 107 ? 101.092 102.438 96.593 1.00 96.96 107 THR A CA 1
ATOM 742 C C . THR A 1 107 ? 99.572 102.390 96.666 1.00 96.96 107 THR A C 1
ATOM 743 O O . THR A 1 107 ? 98.930 103.429 96.487 1.00 96.96 107 THR A O 1
ATOM 747 N N . PRO A 1 108 ? 98.954 101.242 96.911 1.00 97.64 108 PRO A N 1
ATOM 748 C CA . PRO A 1 108 ? 97.499 101.215 97.052 1.00 97.64 108 PRO A CA 1
ATOM 749 C C . PRO A 1 108 ? 97.073 101.772 98.401 1.00 97.64 108 PRO A C 1
ATOM 750 O O . PRO A 1 108 ? 97.838 101.789 99.363 1.00 97.64 108 PRO A O 1
ATOM 754 N N . TYR A 1 109 ? 95.828 102.240 98.459 1.00 96.95 109 TYR A N 1
ATOM 755 C CA . TYR A 1 109 ? 95.248 102.669 99.720 1.00 96.95 109 TYR A CA 1
ATOM 756 C C . TYR A 1 109 ? 93.794 102.236 99.792 1.00 96.95 109 TYR A C 1
ATOM 757 O O . TYR A 1 109 ? 93.140 102.006 98.774 1.00 96.95 109 TYR A O 1
ATOM 766 N N . ASP A 1 110 ? 93.300 102.120 101.021 1.00 96.73 110 ASP A N 1
ATOM 767 C CA . ASP A 1 110 ? 91.872 102.048 101.290 1.00 96.73 110 ASP A CA 1
ATOM 768 C C . ASP A 1 110 ? 91.318 103.342 101.862 1.00 96.73 110 ASP A C 1
ATOM 769 O O . ASP A 1 110 ? 90.150 103.660 101.625 1.00 96.73 110 ASP A O 1
ATOM 774 N N . SER A 1 111 ? 92.127 104.096 102.604 1.00 95.85 111 SER A N 1
ATOM 775 C CA . SER A 1 111 ? 91.796 105.461 102.987 1.00 95.85 111 SER A CA 1
ATOM 776 C C . SER A 1 111 ? 93.019 106.333 102.781 1.00 95.85 111 SER A C 1
ATOM 777 O O . SER A 1 111 ? 94.146 105.876 102.973 1.00 95.85 111 SER A O 1
ATOM 780 N N . LEU A 1 112 ? 92.797 107.580 102.380 1.00 93.59 112 LEU A N 1
ATOM 781 C CA . LEU A 1 112 ? 93.879 108.489 102.032 1.00 93.59 112 LEU A CA 1
ATOM 782 C C . LEU A 1 112 ? 93.693 109.804 102.767 1.00 93.59 112 LEU A C 1
ATOM 783 O O . LEU A 1 112 ? 92.607 110.387 102.731 1.00 93.59 112 LEU A O 1
ATOM 788 N N . ILE A 1 113 ? 94.749 110.268 103.426 1.00 91.99 113 ILE A N 1
ATOM 789 C CA . ILE A 1 113 ? 94.786 111.579 104.061 1.00 91.99 113 ILE A CA 1
ATOM 790 C C . ILE A 1 113 ? 95.826 112.412 103.331 1.00 91.99 113 ILE A C 1
ATOM 791 O O . ILE A 1 113 ? 97.019 112.099 103.381 1.00 91.99 113 ILE A O 1
ATOM 796 N N . ILE A 1 114 ? 95.387 113.494 102.697 1.00 93.52 114 ILE A N 1
ATOM 797 C CA . ILE A 1 114 ? 96.245 114.356 101.891 1.00 93.52 114 ILE A CA 1
ATOM 798 C C . ILE A 1 114 ? 96.589 115.590 102.710 1.00 93.52 114 ILE A C 1
ATOM 799 O O . ILE A 1 114 ? 95.719 116.417 102.996 1.00 93.52 114 ILE A O 1
ATOM 804 N N . ALA A 1 115 ? 97.855 115.723 103.090 1.00 92.22 115 ALA A N 1
ATOM 805 C CA . ALA A 1 115 ? 98.334 116.816 103.926 1.00 92.22 115 ALA A CA 1
ATOM 806 C C . ALA A 1 115 ? 99.518 117.520 103.282 1.00 92.22 115 ALA A C 1
ATOM 807 O O . ALA A 1 115 ? 100.455 117.939 103.962 1.00 92.22 115 ALA A O 1
ATOM 809 N N . ALA A 1 116 ? 99.507 117.651 101.957 1.00 96.25 116 ALA A N 1
ATOM 810 C CA . ALA A 1 116 ? 100.624 118.267 101.247 1.00 96.25 116 ALA A CA 1
ATOM 811 C C . ALA A 1 116 ? 100.772 119.760 101.514 1.00 96.25 116 ALA A C 1
ATOM 812 O O . ALA A 1 116 ? 101.818 120.326 101.187 1.00 96.25 116 ALA A O 1
ATOM 814 N N . GLY A 1 117 ? 99.769 120.409 102.091 1.00 100.19 117 GLY A N 1
ATOM 815 C CA . GLY A 1 117 ? 99.913 121.776 102.562 1.00 100.19 117 GLY A CA 1
ATOM 816 C C . GLY A 1 117 ? 99.926 122.800 101.438 1.00 100.19 117 GLY A C 1
ATOM 817 O O . GLY A 1 117 ? 99.350 122.595 100.369 1.00 100.19 117 GLY A O 1
ATOM 818 N N . ALA A 1 118 ? 100.601 123.923 101.683 1.00 101.17 118 ALA A N 1
ATOM 819 C CA . ALA A 1 118 ? 100.633 125.009 100.714 1.00 101.17 118 ALA A CA 1
ATOM 820 C C . ALA A 1 118 ? 101.960 125.750 100.773 1.00 101.17 118 ALA A C 1
ATOM 821 O O . ALA A 1 118 ? 102.630 125.769 101.807 1.00 101.17 118 ALA A O 1
ATOM 823 N N . GLY A 1 119 ? 102.325 126.369 99.649 1.00 102.15 119 GLY A N 1
ATOM 824 C CA . GLY A 1 119 ? 103.424 127.307 99.600 1.00 102.15 119 GLY A CA 1
ATOM 825 C C . GLY A 1 119 ? 102.936 128.750 99.532 1.00 102.15 119 GLY A C 1
ATOM 826 O O . GLY A 1 119 ? 101.747 129.028 99.421 1.00 102.15 119 GLY A O 1
ATOM 827 N N . GLN A 1 120 ? 103.892 129.675 99.590 1.00 101.70 120 GLN A N 1
ATOM 828 C CA . GLN A 1 120 ? 103.620 131.047 99.189 1.00 101.70 120 GLN A CA 1
ATOM 829 C C . GLN A 1 120 ? 103.378 131.126 97.683 1.00 101.70 120 GLN A C 1
ATOM 830 O O . GLN A 1 120 ? 103.611 130.174 96.936 1.00 101.70 120 GLN A O 1
ATOM 836 N N . SER A 1 121 ? 102.891 132.285 97.238 1.00 103.09 121 SER A N 1
ATOM 837 C CA . SER A 1 121 ? 102.500 132.487 95.851 1.00 103.09 121 SER A CA 1
ATOM 838 C C . SER A 1 121 ? 103.038 133.798 95.306 1.00 103.09 121 SER A C 1
ATOM 839 O O . SER A 1 121 ? 102.963 134.835 95.968 1.00 103.09 121 SER A O 1
ATOM 842 N N . TYR A 1 122 ? 103.573 133.742 94.091 1.00 102.30 122 TYR A N 1
ATOM 843 C CA . TYR A 1 122 ? 103.950 134.917 93.319 1.00 102.30 122 TYR A CA 1
ATOM 844 C C . TYR A 1 122 ? 102.803 135.458 92.481 1.00 102.30 122 TYR A C 1
ATOM 845 O O . TYR A 1 122 ? 103.032 136.286 91.597 1.00 102.30 122 TYR A O 1
ATOM 854 N N . PHE A 1 123 ? 101.583 135.011 92.741 1.00 104.81 123 PHE A N 1
ATOM 855 C CA . PHE A 1 123 ? 100.411 135.318 91.917 1.00 104.81 123 PHE A CA 1
ATOM 856 C C . PHE A 1 123 ? 100.703 134.885 90.481 1.00 104.81 123 PHE A C 1
ATOM 857 O O . PHE A 1 123 ? 101.143 133.743 90.273 1.00 104.81 123 PHE A O 1
ATOM 865 N N . GLY A 1 124 ? 100.492 135.733 89.476 1.00 107.21 124 GLY A N 1
ATOM 866 C CA . GLY A 1 124 ? 100.780 135.348 88.102 1.00 107.21 124 GLY A CA 1
ATOM 867 C C . GLY A 1 124 ? 102.243 135.320 87.712 1.00 107.21 124 GLY A C 1
ATOM 868 O O . GLY A 1 124 ? 102.551 134.846 86.614 1.00 107.21 124 GLY A O 1
ATOM 869 N N . ASN A 1 125 ? 103.148 135.790 88.566 1.00 107.45 125 ASN A N 1
ATOM 870 C CA . ASN A 1 125 ? 104.484 136.141 88.098 1.00 107.45 125 ASN A CA 1
ATOM 871 C C . ASN A 1 125 ? 105.570 135.236 88.666 1.00 107.45 125 ASN A C 1
ATOM 872 O O . ASN A 1 125 ? 106.579 135.719 89.187 1.00 107.45 125 ASN A O 1
ATOM 877 N N . ASP A 1 126 ? 105.382 133.923 88.550 1.00 108.73 126 ASP A N 1
ATOM 878 C CA . ASP A 1 126 ? 106.269 132.959 89.189 1.00 108.73 126 ASP A CA 1
ATOM 879 C C . ASP A 1 126 ? 107.712 133.037 88.708 1.00 108.73 126 ASP A C 1
ATOM 880 O O . ASP A 1 126 ? 108.595 132.481 89.373 1.00 108.73 126 ASP A O 1
ATOM 882 N N . HIS A 1 127 ? 107.997 133.766 87.629 1.00 107.29 127 HIS A N 1
ATOM 883 C CA . HIS A 1 127 ? 109.394 133.970 87.262 1.00 107.29 127 HIS A CA 1
ATOM 884 C C . HIS A 1 127 ? 110.129 134.816 88.286 1.00 107.29 127 HIS A C 1
ATOM 885 O O . HIS A 1 127 ? 111.362 134.843 88.275 1.00 107.29 127 HIS A O 1
ATOM 892 N N . PHE A 1 128 ? 109.406 135.504 89.167 1.00 104.32 128 PHE A N 1
ATOM 893 C CA . PHE A 1 128 ? 110.066 136.202 90.260 1.00 104.32 128 PHE A CA 1
ATOM 894 C C . PHE A 1 128 ? 110.854 135.237 91.129 1.00 104.32 128 PHE A C 1
ATOM 895 O O . PHE A 1 128 ? 111.794 135.654 91.809 1.00 104.32 128 PHE A O 1
ATOM 903 N N . ALA A 1 129 ? 110.499 133.950 91.109 1.00 106.14 129 ALA A N 1
ATOM 904 C CA . ALA A 1 129 ? 111.105 132.988 92.022 1.00 106.14 129 ALA A CA 1
ATOM 905 C C . ALA A 1 129 ? 112.607 132.852 91.839 1.00 106.14 129 ALA A C 1
ATOM 906 O O . ALA A 1 129 ? 113.285 132.370 92.750 1.00 106.14 129 ALA A O 1
ATOM 908 N N . GLU A 1 130 ? 113.147 133.260 90.696 1.00 107.58 130 GLU A N 1
ATOM 909 C CA . GLU A 1 130 ? 114.597 133.287 90.549 1.00 107.58 130 GLU A CA 1
ATOM 910 C C . GLU A 1 130 ? 115.228 134.321 91.467 1.00 107.58 130 GLU A C 1
ATOM 911 O O . GLU A 1 130 ? 116.302 134.087 92.030 1.00 107.58 130 GLU A O 1
ATOM 913 N N . PHE A 1 131 ? 114.572 135.463 91.637 1.00 105.48 131 PHE A N 1
ATOM 914 C CA . PHE A 1 131 ? 115.148 136.616 92.313 1.00 105.48 131 PHE A CA 1
ATOM 915 C C . PHE A 1 131 ? 114.670 136.799 93.744 1.00 105.48 131 PHE A C 1
ATOM 916 O O . PHE A 1 131 ? 115.420 137.335 94.563 1.00 105.48 131 PHE A O 1
ATOM 924 N N . ALA A 1 132 ? 113.459 136.359 94.079 1.00 101.18 132 ALA A N 1
ATOM 925 C CA . ALA A 1 132 ? 112.898 136.517 95.420 1.00 101.18 132 ALA A CA 1
ATOM 926 C C . ALA A 1 132 ? 112.540 135.146 95.974 1.00 101.18 132 ALA A C 1
ATOM 927 O O . ALA A 1 132 ? 111.404 134.674 95.819 1.00 101.18 132 ALA A O 1
ATOM 929 N N . PRO A 1 133 ? 113.482 134.473 96.627 1.00 98.80 133 PRO A N 1
ATOM 930 C CA . PRO A 1 133 ? 113.185 133.176 97.236 1.00 98.80 133 PRO A CA 1
ATOM 931 C C . PRO A 1 133 ? 112.042 133.262 98.231 1.00 98.80 133 PRO A C 1
ATOM 932 O O . PRO A 1 133 ? 111.915 134.233 98.977 1.00 98.80 133 PRO A O 1
ATOM 936 N N . GLY A 1 134 ? 111.200 132.232 98.231 1.00 100.16 134 GLY A N 1
ATOM 937 C CA . GLY A 1 134 ? 110.168 132.075 99.238 1.00 100.16 134 GLY A CA 1
ATOM 938 C C . GLY A 1 134 ? 110.608 131.068 100.285 1.00 100.16 134 GLY A C 1
ATOM 939 O O . GLY A 1 134 ? 110.979 129.940 99.959 1.00 100.16 134 GLY A O 1
ATOM 940 N N . MET A 1 135 ? 110.570 131.495 101.543 1.00 96.85 135 MET A N 1
ATOM 941 C CA . MET A 1 135 ? 111.015 130.661 102.655 1.00 96.85 135 MET A CA 1
ATOM 942 C C . MET A 1 135 ? 109.918 129.684 103.055 1.00 96.85 135 MET A C 1
ATOM 943 O O . MET A 1 135 ? 108.929 130.071 103.682 1.00 96.85 135 MET A O 1
ATOM 948 N N . LYS A 1 136 ? 110.091 128.414 102.691 1.00 96.46 136 LYS A N 1
ATOM 949 C CA . LYS A 1 136 ? 109.140 127.365 103.034 1.00 96.46 136 LYS A CA 1
ATOM 950 C C . LYS A 1 136 ? 109.791 126.036 103.365 1.00 96.46 136 LYS A C 1
ATOM 951 O O . LYS A 1 136 ? 109.080 125.125 103.794 1.00 96.46 136 LYS A O 1
ATOM 957 N N . SER A 1 137 ? 111.096 125.881 103.176 1.00 96.59 137 SER A N 1
ATOM 958 C CA . SER A 1 137 ? 111.781 124.629 103.440 1.00 96.59 137 SER A CA 1
ATOM 959 C C . SER A 1 137 ? 113.151 124.930 104.021 1.00 96.59 137 SER A C 1
ATOM 960 O O . SER A 1 137 ? 113.647 126.054 103.941 1.00 96.59 137 SER A O 1
ATOM 963 N N . ILE A 1 138 ? 113.771 123.902 104.597 1.00 95.39 138 ILE A N 1
ATOM 964 C CA . ILE A 1 138 ? 115.157 124.032 105.032 1.00 95.39 138 ILE A CA 1
ATOM 965 C C . ILE A 1 138 ? 116.044 124.499 103.887 1.00 95.39 138 ILE A C 1
ATOM 966 O O . ILE A 1 138 ? 116.957 125.310 104.081 1.00 95.39 138 ILE A O 1
ATOM 971 N N . ASP A 1 139 ? 115.794 124.004 102.678 1.00 99.88 139 ASP A N 1
ATOM 972 C CA . ASP A 1 139 ? 116.532 124.496 101.521 1.00 99.88 139 ASP A CA 1
ATOM 973 C C . ASP A 1 139 ? 116.354 125.998 101.342 1.00 99.88 139 ASP A C 1
ATOM 974 O O . ASP A 1 139 ? 117.328 126.727 101.121 1.00 99.88 139 ASP A O 1
ATOM 979 N N . ASP A 1 140 ? 115.136 126.494 101.555 1.00 97.61 140 ASP A N 1
ATOM 980 C CA . ASP A 1 140 ? 114.891 127.927 101.447 1.00 97.61 140 ASP A CA 1
ATOM 981 C C . ASP A 1 140 ? 115.470 128.685 102.628 1.00 97.61 140 ASP A C 1
ATOM 982 O O . ASP A 1 140 ? 116.001 129.783 102.457 1.00 97.61 140 ASP A O 1
ATOM 987 N N . ALA A 1 141 ? 115.336 128.156 103.838 1.00 94.69 141 ALA A N 1
ATOM 988 C CA . ALA A 1 141 ? 115.893 128.859 104.984 1.00 94.69 141 ALA A CA 1
ATOM 989 C C . ALA A 1 141 ? 117.399 129.037 104.845 1.00 94.69 141 ALA A C 1
ATOM 990 O O . ALA A 1 141 ? 117.928 130.128 105.086 1.00 94.69 141 ALA A O 1
ATOM 992 N N . LEU A 1 142 ? 118.105 127.990 104.427 1.00 94.39 142 LEU A N 1
ATOM 993 C CA . LEU A 1 142 ? 119.542 128.112 104.209 1.00 94.39 142 LEU A CA 1
ATOM 994 C C . LEU A 1 142 ? 119.894 128.960 102.992 1.00 94.39 142 LEU A C 1
ATOM 995 O O . LEU A 1 142 ? 120.909 129.662 103.013 1.00 94.39 142 LEU A O 1
ATOM 1000 N N . GLU A 1 143 ? 119.047 128.987 101.964 1.00 98.06 143 GLU A N 1
ATOM 1001 C CA . GLU A 1 143 ? 119.260 129.934 100.873 1.00 98.06 143 GLU A CA 1
ATOM 1002 C C . GLU A 1 143 ? 119.137 131.379 101.339 1.00 98.06 143 GLU A C 1
ATOM 1003 O O . GLU A 1 143 ? 119.969 132.224 100.993 1.00 98.06 143 GLU A O 1
ATOM 1009 N N . LEU A 1 144 ? 118.083 131.698 102.085 1.00 95.38 144 LEU A N 1
ATOM 1010 C CA . LEU A 1 144 ? 117.952 133.053 102.610 1.00 95.38 144 LEU A CA 1
ATOM 1011 C C . LEU A 1 144 ? 119.107 133.417 103.531 1.00 95.38 144 LEU A C 1
ATOM 1012 O O . LEU A 1 144 ? 119.628 134.532 103.457 1.00 95.38 144 LEU A O 1
ATOM 1017 N N . ARG A 1 145 ? 119.517 132.511 104.416 1.00 92.73 145 ARG A N 1
ATOM 1018 C CA . ARG A 1 145 ? 120.688 132.799 105.239 1.00 92.73 145 ARG A CA 1
ATOM 1019 C C . ARG A 1 145 ? 121.900 133.126 104.379 1.00 92.73 145 ARG A C 1
ATOM 1020 O O . ARG A 1 145 ? 122.596 134.123 104.610 1.00 92.73 145 ARG A O 1
ATOM 1028 N N . GLY A 1 146 ? 122.152 132.303 103.365 1.00 95.12 146 GLY A N 1
ATOM 1029 C CA . GLY A 1 146 ? 123.299 132.525 102.507 1.00 95.12 146 GLY A CA 1
ATOM 1030 C C . GLY A 1 146 ? 123.253 133.831 101.743 1.00 95.12 146 GLY A C 1
ATOM 1031 O O . GLY A 1 146 ? 124.243 134.553 101.686 1.00 95.12 146 GLY A O 1
ATOM 1032 N N . ARG A 1 147 ? 122.088 134.196 101.225 1.00 99.16 147 ARG A N 1
ATOM 1033 C CA . ARG A 1 147 ? 121.988 135.411 100.425 1.00 99.16 147 ARG A CA 1
ATOM 1034 C C . ARG A 1 147 ? 121.938 136.669 101.280 1.00 99.16 147 ARG A C 1
ATOM 1035 O O . ARG A 1 147 ? 122.539 137.689 100.913 1.00 99.16 147 ARG A O 1
ATOM 1043 N N . ILE A 1 148 ? 121.434 136.556 102.502 1.00 95.18 148 ILE A N 1
ATOM 1044 C CA . ILE A 1 148 ? 121.474 137.677 103.429 1.00 95.18 148 ILE A CA 1
ATOM 1045 C C . ILE A 1 148 ? 122.907 137.937 103.860 1.00 95.18 148 ILE A C 1
ATOM 1046 O O . ILE A 1 148 ? 123.445 139.024 103.631 1.00 95.18 148 ILE A O 1
ATOM 1051 N N . LEU A 1 149 ? 123.555 136.958 104.480 1.00 95.28 149 LEU A N 1
ATOM 1052 C CA . LEU A 1 149 ? 124.923 137.207 104.912 1.00 95.28 149 LEU A CA 1
ATOM 1053 C C . LEU A 1 149 ? 125.820 137.550 103.723 1.00 95.28 149 LEU A C 1
ATOM 1054 O O . LEU A 1 149 ? 126.681 138.435 103.821 1.00 95.28 149 LEU A O 1
ATOM 1059 N N . GLY A 1 150 ? 125.649 136.868 102.589 1.00 96.07 150 GLY A N 1
ATOM 1060 C CA . GLY A 1 150 ? 126.461 137.172 101.432 1.00 96.07 150 GLY A CA 1
ATOM 1061 C C . GLY A 1 150 ? 126.235 138.556 100.864 1.00 96.07 150 GLY A C 1
ATOM 1062 O O . GLY A 1 150 ? 127.122 139.083 100.186 1.00 96.07 150 GLY A O 1
ATOM 1063 N N . ALA A 1 151 ? 125.122 139.209 101.205 1.00 95.66 151 ALA A N 1
ATOM 1064 C CA . ALA A 1 151 ? 124.974 140.589 100.761 1.00 95.66 151 ALA A CA 1
ATOM 1065 C C . ALA A 1 151 ? 125.928 141.509 101.507 1.00 95.66 151 ALA A C 1
ATOM 1066 O O . ALA A 1 151 ? 126.551 142.386 100.901 1.00 95.66 151 ALA A O 1
ATOM 1068 N N . PHE A 1 152 ? 126.079 141.319 102.816 1.00 95.53 152 PHE A N 1
ATOM 1069 C CA . PHE A 1 152 ? 127.089 142.082 103.536 1.00 95.53 152 PHE A CA 1
ATOM 1070 C C . PHE A 1 152 ? 128.488 141.689 103.090 1.00 95.53 152 PHE A C 1
ATOM 1071 O O . PHE A 1 152 ? 129.375 142.540 102.979 1.00 95.53 152 PHE A O 1
ATOM 1079 N N . GLU A 1 153 ? 128.705 140.400 102.833 1.00 96.21 153 GLU A N 1
ATOM 1080 C CA . GLU A 1 153 ? 130.023 139.958 102.387 1.00 96.21 153 GLU A CA 1
ATOM 1081 C C . GLU A 1 153 ? 130.429 140.573 101.054 1.00 96.21 153 GLU A C 1
ATOM 1082 O O . GLU A 1 153 ? 131.613 140.844 100.839 1.00 96.21 153 GLU A O 1
ATOM 1088 N N . GLN A 1 154 ? 129.477 140.801 100.150 1.00 95.30 154 GLN A N 1
ATOM 1089 C CA . GLN A 1 154 ? 129.777 141.519 98.913 1.00 95.30 154 GLN A CA 1
ATOM 1090 C C . GLN A 1 154 ? 129.920 143.017 99.134 1.00 95.30 154 GLN A C 1
ATOM 1091 O O . GLN A 1 154 ? 130.809 143.650 98.558 1.00 95.30 154 GLN A O 1
ATOM 1097 N N . ALA A 1 155 ? 129.052 143.600 99.954 1.00 96.38 155 ALA A N 1
ATOM 1098 C CA . ALA A 1 155 ? 129.105 145.034 100.205 1.00 96.38 155 ALA A CA 1
ATOM 1099 C C . ALA A 1 155 ? 130.421 145.465 100.835 1.00 96.38 155 ALA A C 1
ATOM 1100 O O . ALA A 1 155 ? 130.902 146.568 100.564 1.00 96.38 155 ALA A O 1
ATOM 1102 N N . GLU A 1 156 ? 131.023 144.614 101.663 1.00 97.88 156 GLU A N 1
ATOM 1103 C CA . GLU A 1 156 ? 132.312 144.944 102.264 1.00 97.88 156 GLU A CA 1
ATOM 1104 C C . GLU A 1 156 ? 133.414 145.162 101.238 1.00 97.88 156 GLU A C 1
ATOM 1105 O O . GLU A 1 156 ? 134.332 145.949 101.485 1.00 97.88 156 GLU A O 1
ATOM 1111 N N . ARG A 1 157 ? 133.357 144.488 100.095 1.00 95.78 157 ARG A N 1
ATOM 1112 C CA . ARG A 1 157 ? 134.392 144.654 99.082 1.00 95.78 157 ARG A CA 1
ATOM 1113 C C . ARG A 1 157 ? 134.078 145.738 98.058 1.00 95.78 157 ARG A C 1
ATOM 1114 O O . ARG A 1 157 ? 135.003 146.324 97.488 1.00 95.78 157 ARG A O 1
ATOM 1122 N N . SER A 1 158 ? 132.803 146.015 97.807 1.00 100.11 158 SER A N 1
ATOM 1123 C CA . SER A 1 158 ? 132.401 146.810 96.651 1.00 100.11 158 SER A CA 1
ATOM 1124 C C . SER A 1 158 ? 132.794 148.275 96.787 1.00 100.11 158 SER A C 1
ATOM 1125 O O . SER A 1 158 ? 132.335 148.971 97.696 1.00 100.11 158 SER A O 1
ATOM 1128 N N . SER A 1 159 ? 133.642 148.736 95.869 1.00 102.99 159 SER A N 1
ATOM 1129 C CA . SER A 1 159 ? 134.115 150.118 95.860 1.00 102.99 159 SER A CA 1
ATOM 1130 C C . SER A 1 159 ? 133.020 151.114 95.486 1.00 102.99 159 SER A C 1
ATOM 1131 O O . SER A 1 159 ? 133.049 152.259 95.945 1.00 102.99 159 SER A O 1
ATOM 1134 N N . ASP A 1 160 ? 132.065 150.711 94.655 1.00 104.80 160 ASP A N 1
ATOM 1135 C CA . ASP A 1 160 ? 131.033 151.624 94.161 1.00 104.80 160 ASP A CA 1
ATOM 1136 C C . ASP A 1 160 ? 129.968 151.881 95.221 1.00 104.80 160 ASP A C 1
ATOM 1137 O O . ASP A 1 160 ? 129.279 150.943 95.633 1.00 104.80 160 ASP A O 1
ATOM 1142 N N . PRO A 1 161 ? 129.793 153.127 95.675 1.00 102.44 161 PRO A N 1
ATOM 1143 C CA . PRO A 1 161 ? 128.745 153.416 96.669 1.00 102.44 161 PRO A CA 1
ATOM 1144 C C . PRO A 1 161 ? 127.341 153.032 96.243 1.00 102.44 161 PRO A C 1
ATOM 1145 O O . PRO A 1 161 ? 126.538 152.629 97.093 1.00 102.44 161 PRO A O 1
ATOM 1149 N N . VAL A 1 162 ? 127.009 153.149 94.960 1.00 100.08 162 VAL A N 1
ATOM 1150 C CA . VAL A 1 162 ? 125.653 152.834 94.524 1.00 100.08 162 VAL A CA 1
ATOM 1151 C C . VAL A 1 162 ? 125.409 151.334 94.576 1.00 100.08 162 VAL A C 1
ATOM 1152 O O . VAL A 1 162 ? 124.323 150.878 94.950 1.00 100.08 162 VAL A O 1
ATOM 1156 N N . ARG A 1 163 ? 126.419 150.542 94.232 1.00 99.23 163 ARG A N 1
ATOM 1157 C CA . ARG A 1 163 ? 126.299 149.100 94.389 1.00 99.23 163 ARG A CA 1
ATOM 1158 C C . ARG A 1 163 ? 126.196 148.693 95.853 1.00 99.23 163 ARG A C 1
ATOM 1159 O O . ARG A 1 163 ? 125.458 147.762 96.187 1.00 99.23 163 ARG A O 1
ATOM 1167 N N . ARG A 1 164 ? 126.932 149.356 96.744 1.00 99.25 164 ARG A N 1
ATOM 1168 C CA . ARG A 1 164 ? 126.756 149.090 98.168 1.00 99.25 164 ARG A CA 1
ATOM 1169 C C . ARG A 1 164 ? 125.352 149.441 98.643 1.00 99.25 164 ARG A C 1
ATOM 1170 O O . ARG A 1 164 ? 124.749 148.692 99.418 1.00 99.25 164 ARG A O 1
ATOM 1178 N N . ALA A 1 165 ? 124.811 150.573 98.197 1.00 99.21 165 ALA A N 1
ATOM 1179 C CA . ALA A 1 165 ? 123.436 150.916 98.551 1.00 99.21 165 ALA A CA 1
ATOM 1180 C C . ALA A 1 165 ? 122.439 149.890 98.026 1.00 99.21 165 ALA A C 1
ATOM 1181 O O . ALA A 1 165 ? 121.455 149.571 98.700 1.00 99.21 165 ALA A O 1
ATOM 1183 N N . LYS A 1 166 ? 122.674 149.362 96.828 1.00 99.60 166 LYS A N 1
ATOM 1184 C CA . LYS A 1 166 ? 121.863 148.255 96.328 1.00 99.60 166 LYS A CA 1
ATOM 1185 C C . LYS A 1 166 ? 121.977 147.015 97.202 1.00 99.60 166 LYS A C 1
ATOM 1186 O O . LYS A 1 166 ? 120.973 146.380 97.535 1.00 99.60 166 LYS A O 1
ATOM 1192 N N . LEU A 1 167 ? 123.194 146.651 97.579 1.00 97.78 167 LEU A N 1
ATOM 1193 C CA . LEU A 1 167 ? 123.408 145.424 98.336 1.00 97.78 167 LEU A CA 1
ATOM 1194 C C . LEU A 1 167 ? 122.820 145.503 99.738 1.00 97.78 167 LEU A C 1
ATOM 1195 O O . LEU A 1 167 ? 122.164 144.564 100.196 1.00 97.78 167 LEU A O 1
ATOM 1200 N N . LEU A 1 168 ? 123.033 146.611 100.430 1.00 97.67 168 LEU A N 1
ATOM 1201 C CA . LEU A 1 168 ? 122.582 146.771 101.806 1.00 97.67 168 LEU A CA 1
ATOM 1202 C C . LEU A 1 168 ? 121.129 147.211 101.932 1.00 97.67 168 LEU A C 1
ATOM 1203 O O . LEU A 1 168 ? 120.746 147.675 103.008 1.00 97.67 168 LEU A O 1
ATOM 1208 N N . THR A 1 169 ? 120.315 147.091 100.889 1.00 97.66 169 THR A N 1
ATOM 1209 C CA . THR A 1 169 ? 118.873 147.292 100.989 1.00 97.66 169 THR A CA 1
ATOM 1210 C C . THR A 1 169 ? 118.184 145.940 100.873 1.00 97.66 169 THR A C 1
ATOM 1211 O O . THR A 1 169 ? 118.139 145.353 99.790 1.00 97.66 169 THR A O 1
ATOM 1215 N N . PHE A 1 170 ? 117.635 145.461 101.983 1.00 96.42 170 PHE A N 1
ATOM 1216 C CA . PHE A 1 170 ? 117.010 144.148 102.058 1.00 96.42 170 PHE A CA 1
ATOM 1217 C C . PHE A 1 170 ? 115.501 144.328 101.984 1.00 96.42 170 PHE A C 1
ATOM 1218 O O . PHE A 1 170 ? 114.919 145.017 102.825 1.00 96.42 170 PHE A O 1
ATOM 1226 N N . THR A 1 171 ? 114.870 143.719 100.987 1.00 97.68 171 THR A N 1
ATOM 1227 C CA . THR A 1 171 ? 113.456 143.937 100.718 1.00 97.68 171 THR A CA 1
ATOM 1228 C C . THR A 1 171 ? 112.679 142.667 101.024 1.00 97.68 171 THR A C 1
ATOM 1229 O O . THR A 1 171 ? 112.937 141.620 100.425 1.00 97.68 171 THR A O 1
ATOM 1233 N N . VAL A 1 172 ? 111.736 142.765 101.953 1.00 97.73 172 VAL A N 1
ATOM 1234 C CA . VAL A 1 172 ? 110.855 141.670 102.335 1.00 97.73 172 VAL A CA 1
ATOM 1235 C C . VAL A 1 172 ? 109.478 141.987 101.781 1.00 97.73 172 VAL A C 1
ATOM 1236 O O . VAL A 1 172 ? 108.964 143.090 101.991 1.00 97.73 172 VAL A O 1
ATOM 1240 N N . VAL A 1 173 ? 108.883 141.036 101.069 1.00 98.22 173 VAL A N 1
ATOM 1241 C CA . VAL A 1 173 ? 107.584 141.227 100.437 1.00 98.22 173 VAL A CA 1
ATOM 1242 C C . VAL A 1 173 ? 106.546 140.412 101.188 1.00 98.22 173 VAL A C 1
ATOM 1243 O O . VAL A 1 173 ? 106.765 139.235 101.491 1.00 98.22 173 VAL A O 1
ATOM 1247 N N . GLY A 1 174 ? 105.419 141.045 101.490 1.00 100.49 174 GLY A N 1
ATOM 1248 C CA . GLY A 1 174 ? 104.400 140.476 102.345 1.00 100.49 174 GLY A CA 1
ATOM 1249 C C . GLY A 1 174 ? 104.556 140.839 103.803 1.00 100.49 174 GLY A C 1
ATOM 1250 O O . GLY A 1 174 ? 105.646 140.743 104.369 1.00 100.49 174 GLY A O 1
ATOM 1251 N N . ALA A 1 175 ? 103.452 141.261 104.416 1.00 103.63 175 ALA A N 1
ATOM 1252 C CA . ALA A 1 175 ? 103.415 141.682 105.808 1.00 103.63 175 ALA A CA 1
ATOM 1253 C C . ALA A 1 175 ? 102.581 140.745 106.675 1.00 103.63 175 ALA A C 1
ATOM 1254 O O . ALA A 1 175 ? 102.057 141.157 107.709 1.00 103.63 175 ALA A O 1
ATOM 1256 N N . GLY A 1 176 ? 102.438 139.487 106.271 1.00 101.12 176 GLY A N 1
ATOM 1257 C CA . GLY A 1 176 ? 101.996 138.472 107.181 1.00 101.12 176 GLY A CA 1
ATOM 1258 C C . GLY A 1 176 ? 103.067 138.093 108.183 1.00 101.12 176 GLY A C 1
ATOM 1259 O O . GLY A 1 176 ? 104.174 138.641 108.188 1.00 101.12 176 GLY A O 1
ATOM 1260 N N . PRO A 1 177 ? 102.736 137.136 109.047 1.00 100.24 177 PRO A N 1
ATOM 1261 C CA . PRO A 1 177 ? 103.675 136.747 110.110 1.00 100.24 177 PRO A CA 1
ATOM 1262 C C . PRO A 1 177 ? 105.092 136.491 109.631 1.00 100.24 177 PRO A C 1
ATOM 1263 O O . PRO A 1 177 ? 106.049 136.978 110.241 1.00 100.24 177 PRO A O 1
ATOM 1267 N N . THR A 1 178 ? 105.253 135.722 108.555 1.00 98.36 178 THR A N 1
ATOM 1268 C CA . THR A 1 178 ? 106.587 135.400 108.063 1.00 98.36 178 THR A CA 1
ATOM 1269 C C . THR A 1 178 ? 107.352 136.644 107.642 1.00 98.36 178 THR A C 1
ATOM 1270 O O . THR A 1 178 ? 108.555 136.761 107.905 1.00 98.36 178 THR A O 1
ATOM 1274 N N . GLY A 1 179 ? 106.665 137.610 107.042 1.00 99.40 179 GLY A N 1
ATOM 1275 C CA . GLY A 1 179 ? 107.346 138.817 106.617 1.00 99.40 179 GLY A CA 1
ATOM 1276 C C . GLY A 1 179 ? 107.762 139.696 107.777 1.00 99.40 179 GLY A C 1
ATOM 1277 O O . GLY A 1 179 ? 108.863 140.244 107.781 1.00 99.40 179 GLY A O 1
ATOM 1278 N N . VAL A 1 180 ? 106.894 139.850 108.771 1.00 100.07 180 VAL A N 1
ATOM 1279 C CA . VAL A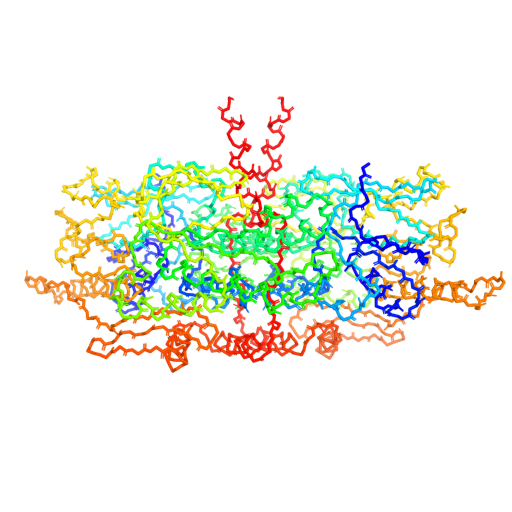 1 180 ? 107.265 140.626 109.947 1.00 100.07 180 VAL A CA 1
ATOM 1280 C C . VAL A 1 180 ? 108.401 139.955 110.710 1.00 100.07 180 VAL A C 1
ATOM 1281 O O . VAL A 1 180 ? 109.349 140.619 111.140 1.00 100.07 180 VAL A O 1
ATOM 1285 N N . GLU A 1 181 ? 108.359 138.631 110.841 1.00 99.57 181 GLU A N 1
ATOM 1286 C CA . GLU A 1 181 ? 109.472 137.904 111.445 1.00 99.57 181 GLU A CA 1
ATOM 1287 C C . GLU A 1 181 ? 110.783 138.140 110.711 1.00 99.57 181 GLU A C 1
ATOM 1288 O O . GLU A 1 181 ? 111.803 138.458 111.332 1.00 99.57 181 GLU A O 1
ATOM 1294 N N . MET A 1 182 ? 110.782 137.996 109.388 1.00 97.12 182 MET A N 1
ATOM 1295 C CA . MET A 1 182 ? 112.028 138.173 108.651 1.00 97.12 182 MET A CA 1
ATOM 1296 C C . MET A 1 182 ? 112.511 139.615 108.664 1.00 97.12 182 MET A C 1
ATOM 1297 O O . MET A 1 182 ? 113.711 139.859 108.796 1.00 97.12 182 MET A O 1
ATOM 1302 N N . ALA A 1 183 ? 111.623 140.588 108.490 1.00 97.49 183 ALA A N 1
ATOM 1303 C CA . ALA A 1 183 ? 112.071 141.974 108.541 1.00 97.49 183 ALA A CA 1
ATOM 1304 C C . ALA A 1 183 ? 112.640 142.319 109.909 1.00 97.49 183 ALA A C 1
ATOM 1305 O O . ALA A 1 183 ? 113.708 142.936 110.008 1.00 97.49 183 ALA A O 1
ATOM 1307 N N . GLY A 1 184 ? 111.990 141.859 110.974 1.00 98.93 184 GLY A N 1
ATOM 1308 C CA . GLY A 1 184 ? 112.533 142.058 112.303 1.00 98.93 184 GLY A CA 1
ATOM 1309 C C . GLY A 1 184 ? 113.902 141.437 112.487 1.00 98.93 184 GLY A C 1
ATOM 1310 O O . GLY A 1 184 ? 114.827 142.078 112.991 1.00 98.93 184 GLY A O 1
ATOM 1311 N N . GLN A 1 185 ? 114.052 140.175 112.091 1.00 96.57 185 GLN A N 1
ATOM 1312 C CA . GLN A 1 185 ? 115.331 139.508 112.296 1.00 96.57 185 GLN A CA 1
ATOM 1313 C C . GLN A 1 185 ? 116.431 140.072 111.409 1.00 96.57 185 GLN A C 1
ATOM 1314 O O . GLN A 1 185 ? 117.575 140.169 111.846 1.00 96.57 185 GLN A O 1
ATOM 1320 N N . ILE A 1 186 ? 116.133 140.423 110.162 1.00 96.47 186 ILE A N 1
ATOM 1321 C CA . ILE A 1 186 ? 117.148 141.057 109.324 1.00 96.47 186 ILE A CA 1
ATOM 1322 C C . ILE A 1 186 ? 117.569 142.403 109.903 1.00 96.47 186 ILE A C 1
ATOM 1323 O O . ILE A 1 186 ? 118.753 142.762 109.877 1.00 96.47 186 ILE A O 1
ATOM 1328 N N . ALA A 1 187 ? 116.625 143.144 110.483 1.00 98.02 187 ALA A N 1
ATOM 1329 C CA . ALA A 1 187 ? 116.983 144.394 111.141 1.00 98.02 187 ALA A CA 1
ATOM 1330 C C . ALA A 1 187 ? 117.871 144.169 112.357 1.00 98.02 187 ALA A C 1
ATOM 1331 O O . ALA A 1 187 ? 118.883 144.854 112.525 1.00 98.02 187 ALA A O 1
ATOM 1333 N N . GLU A 1 188 ? 117.507 143.231 113.228 1.00 101.51 188 GLU A N 1
ATOM 1334 C CA . GLU A 1 188 ? 118.360 142.930 114.377 1.00 101.51 188 GLU A CA 1
ATOM 1335 C C . GLU A 1 188 ? 119.721 142.387 113.959 1.00 101.51 188 GLU A C 1
ATOM 1336 O O . GLU A 1 188 ? 120.743 142.710 114.572 1.00 101.51 188 GLU A O 1
ATOM 1338 N N . LEU A 1 189 ? 119.753 141.557 112.921 1.00 96.03 189 LEU A N 1
ATOM 1339 C CA . LEU A 1 189 ? 121.001 141.010 112.403 1.00 96.03 189 LEU A CA 1
ATOM 1340 C C . LEU A 1 189 ? 121.936 142.100 111.901 1.00 96.03 189 LEU A C 1
ATOM 1341 O O . LEU A 1 189 ? 123.134 142.090 112.197 1.00 96.03 189 LEU A O 1
ATOM 1346 N N . ALA A 1 190 ? 121.410 143.055 111.141 1.00 97.58 190 ALA A N 1
ATOM 1347 C CA . ALA A 1 190 ? 122.240 144.174 110.708 1.00 97.58 190 ALA A CA 1
ATOM 1348 C C . ALA A 1 190 ? 122.637 145.071 111.871 1.00 97.58 190 ALA A C 1
ATOM 1349 O O . ALA A 1 190 ? 123.797 145.475 111.981 1.00 97.58 190 ALA A O 1
ATOM 1351 N N . ASP A 1 191 ? 121.695 145.390 112.749 1.00 101.32 191 ASP A N 1
ATOM 1352 C CA . ASP A 1 191 ? 121.923 146.391 113.782 1.00 101.32 191 ASP A CA 1
ATOM 1353 C C . ASP A 1 191 ? 122.758 145.882 114.950 1.00 101.32 191 ASP A C 1
ATOM 1354 O O . ASP A 1 191 ? 123.524 146.656 115.530 1.00 101.32 191 ASP A O 1
ATOM 1356 N N . GLN A 1 192 ? 122.637 144.607 115.317 1.00 101.55 192 GLN A N 1
ATOM 1357 C CA . GLN A 1 192 ? 123.231 144.101 116.551 1.00 101.55 192 GLN A CA 1
ATOM 1358 C C . GLN A 1 192 ? 124.286 143.031 116.311 1.00 101.55 192 GLN A C 1
ATOM 1359 O O . GLN A 1 192 ? 125.437 143.216 116.713 1.00 101.55 192 GLN A O 1
ATOM 1365 N N . THR A 1 193 ? 123.940 141.920 115.668 1.00 97.10 193 THR A N 1
ATOM 1366 C CA . THR A 1 193 ? 124.870 140.799 115.591 1.00 97.10 193 THR A CA 1
ATOM 1367 C C . THR A 1 193 ? 126.101 141.137 114.764 1.00 97.10 193 THR A C 1
ATOM 1368 O O . THR A 1 193 ? 127.222 140.783 115.143 1.00 97.10 193 THR A O 1
ATOM 1372 N N . LEU A 1 194 ? 125.922 141.808 113.638 1.00 95.93 194 LEU A N 1
ATOM 1373 C CA . LEU A 1 194 ? 127.026 142.150 112.755 1.00 95.93 194 LEU A CA 1
ATOM 1374 C C . LEU A 1 194 ? 127.715 143.452 113.134 1.00 95.93 194 LEU A C 1
ATOM 1375 O O . LEU A 1 194 ? 128.712 143.812 112.505 1.00 95.93 194 LEU A O 1
ATOM 1380 N N . ARG A 1 195 ? 127.222 144.159 114.141 1.00 98.55 195 ARG A N 1
ATOM 1381 C CA . ARG A 1 195 ? 127.783 145.455 114.493 1.00 98.55 195 ARG A CA 1
ATOM 1382 C C . ARG A 1 195 ? 129.265 145.344 114.812 1.00 98.55 195 ARG A C 1
ATOM 1383 O O . ARG A 1 195 ? 129.677 144.530 115.640 1.00 98.55 195 ARG A O 1
ATOM 1391 N N . GLY A 1 196 ? 130.067 146.166 114.146 1.00 96.97 196 GLY A N 1
ATOM 1392 C CA . GLY A 1 196 ? 131.494 146.190 114.366 1.00 96.97 196 GLY A CA 1
ATOM 1393 C C . GLY A 1 196 ? 132.276 145.058 113.747 1.00 96.97 196 GLY A C 1
ATOM 1394 O O . GLY A 1 196 ? 133.502 145.027 113.896 1.00 96.97 196 GLY A O 1
ATOM 1395 N N . SER A 1 197 ? 131.623 144.129 113.062 1.00 94.68 197 SER A N 1
ATOM 1396 C CA . SER A 1 197 ? 132.313 143.024 112.418 1.00 94.68 197 SER A CA 1
ATOM 1397 C C . SER A 1 197 ? 132.826 143.382 111.033 1.00 94.68 197 SER A C 1
ATOM 1398 O O . SER A 1 197 ? 133.303 142.498 110.318 1.00 94.68 197 SER A O 1
ATOM 1401 N N . PHE A 1 198 ? 132.760 144.651 110.647 1.00 95.37 198 PHE A N 1
ATOM 1402 C CA . PHE A 1 198 ? 133.092 145.084 109.300 1.00 95.37 198 PHE A CA 1
ATOM 1403 C C . PHE A 1 198 ? 133.995 146.304 109.374 1.00 95.37 198 PHE A C 1
ATOM 1404 O O . PHE A 1 198 ? 134.050 146.996 110.391 1.00 95.37 198 PHE A O 1
ATOM 1412 N N . ARG A 1 199 ? 134.692 146.572 108.277 1.00 94.83 199 ARG A N 1
ATOM 1413 C CA . ARG A 1 199 ? 135.657 147.658 108.225 1.00 94.83 199 ARG A CA 1
ATOM 1414 C C . ARG A 1 199 ? 135.371 148.680 107.145 1.00 94.83 199 ARG A C 1
ATOM 1415 O O . ARG A 1 199 ? 135.655 149.860 107.349 1.00 94.83 199 ARG A O 1
ATOM 1423 N N . HIS A 1 200 ? 134.824 148.269 106.007 1.00 97.63 200 HIS A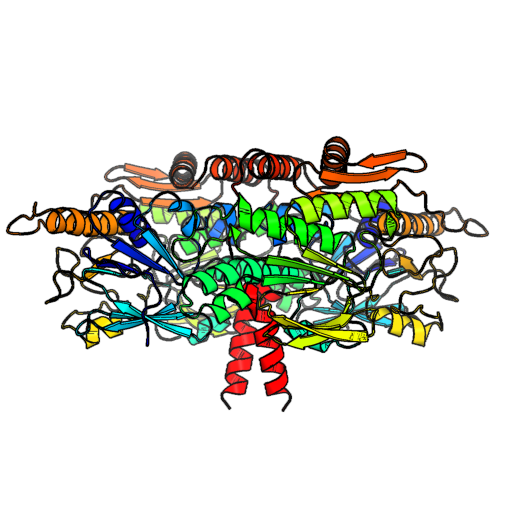 N 1
ATOM 1424 C CA . HIS A 1 200 ? 134.519 149.201 104.932 1.00 97.63 200 HIS A CA 1
ATOM 1425 C C . HIS A 1 200 ? 133.088 149.722 105.010 1.00 97.63 200 HIS A C 1
ATOM 1426 O O . HIS A 1 200 ? 132.860 150.931 104.918 1.00 97.63 200 HIS A O 1
ATOM 1433 N N . ILE A 1 201 ? 132.124 148.832 105.187 1.00 97.80 201 ILE A N 1
ATOM 1434 C CA . ILE A 1 201 ? 130.747 149.220 105.445 1.00 97.80 201 ILE A CA 1
ATOM 1435 C C . ILE A 1 201 ? 130.530 149.355 106.945 1.00 97.80 201 ILE A C 1
ATOM 1436 O O . ILE A 1 201 ? 131.316 148.868 107.759 1.00 97.80 201 ILE A O 1
ATOM 1441 N N . ASP A 1 202 ? 129.450 150.035 107.316 1.00 101.29 202 ASP A N 1
ATOM 1442 C CA . ASP A 1 202 ? 128.849 149.854 108.631 1.00 101.29 202 ASP A CA 1
ATOM 1443 C C . ASP A 1 202 ? 127.484 149.204 108.459 1.00 101.29 202 ASP A C 1
ATOM 1444 O O . ASP A 1 202 ? 126.574 149.830 107.893 1.00 101.29 202 ASP A O 1
ATOM 1446 N N . PRO A 1 203 ? 127.290 147.965 108.915 1.00 98.15 203 PRO A N 1
ATOM 1447 C CA . PRO A 1 203 ? 126.000 147.296 108.703 1.00 98.15 203 PRO A CA 1
ATOM 1448 C C . PRO A 1 203 ? 124.796 148.038 109.247 1.00 98.15 203 PRO A C 1
ATOM 1449 O O . PRO A 1 203 ? 123.690 147.842 108.732 1.00 98.15 203 PRO A O 1
ATOM 1453 N N . THR A 1 204 ? 124.962 148.894 110.253 1.00 100.82 204 THR A N 1
ATOM 1454 C CA . THR A 1 204 ? 123.822 149.627 110.790 1.00 100.82 204 THR A CA 1
ATOM 1455 C C . THR A 1 204 ? 123.245 150.636 109.810 1.00 100.82 204 THR A C 1
ATOM 1456 O O . THR A 1 204 ? 122.152 151.152 110.059 1.00 100.82 204 THR A O 1
ATOM 1460 N N . GLU A 1 205 ? 123.941 150.932 108.718 1.00 104.28 205 GLU A N 1
ATOM 1461 C CA . GLU A 1 205 ? 123.384 151.759 107.659 1.00 104.28 205 GLU A CA 1
ATOM 1462 C C . GLU A 1 205 ? 122.462 150.991 106.721 1.00 104.28 205 GLU A C 1
ATOM 1463 O O . GLU A 1 205 ? 121.830 151.611 105.862 1.00 104.28 205 GLU A O 1
ATOM 1465 N N . ALA A 1 206 ? 122.376 149.669 106.848 1.00 98.82 206 ALA A N 1
ATOM 1466 C CA . ALA A 1 206 ? 121.525 148.889 105.960 1.00 98.82 206 ALA A CA 1
ATOM 1467 C C . ALA A 1 206 ? 120.059 149.267 106.122 1.00 98.82 206 ALA A C 1
ATOM 1468 O O . ALA A 1 206 ? 119.593 149.571 107.221 1.00 98.82 206 ALA A O 1
ATOM 1470 N N . ARG A 1 207 ? 119.334 149.242 105.007 1.00 98.63 207 ARG A N 1
ATOM 1471 C CA . ARG A 1 207 ? 117.900 149.489 104.968 1.00 98.63 207 ARG A CA 1
ATOM 1472 C C . ARG A 1 207 ? 117.164 148.163 104.896 1.00 98.63 207 ARG A C 1
ATOM 1473 O O . ARG A 1 207 ? 117.526 147.297 104.096 1.00 98.63 207 ARG A O 1
ATOM 1481 N N . VAL A 1 208 ? 116.137 148.002 105.722 1.00 97.78 208 VAL A N 1
ATOM 1482 C CA . VAL A 1 208 ? 115.208 146.883 105.612 1.00 97.78 208 VAL A CA 1
ATOM 1483 C C . VAL A 1 208 ? 113.832 147.425 105.258 1.00 97.78 208 VAL A C 1
ATOM 1484 O O . VAL A 1 208 ? 113.280 148.255 105.988 1.00 97.78 208 VAL A O 1
ATOM 1488 N N . ILE A 1 209 ? 113.281 146.965 104.139 1.00 98.78 209 ILE A N 1
ATOM 1489 C CA . ILE A 1 209 ? 112.029 147.477 103.597 1.00 98.78 209 ILE A CA 1
ATOM 1490 C C . ILE A 1 209 ? 111.021 146.339 103.608 1.00 98.78 209 ILE A C 1
ATOM 1491 O O . ILE A 1 209 ? 111.332 145.229 103.168 1.00 98.78 209 ILE A O 1
ATOM 1496 N N . LEU A 1 210 ? 109.820 146.612 104.112 1.00 99.54 210 LEU A N 1
ATOM 1497 C CA . LEU A 1 210 ? 108.739 145.632 104.170 1.00 99.54 210 LEU A CA 1
ATOM 1498 C C . LEU A 1 210 ? 107.595 146.095 103.278 1.00 99.54 210 LEU A C 1
ATOM 1499 O O . LEU A 1 210 ? 106.965 147.120 103.554 1.00 99.54 210 LEU A O 1
ATOM 1504 N N . LEU A 1 211 ? 107.330 145.348 102.212 1.00 101.74 211 LEU A N 1
ATOM 1505 C CA . LEU A 1 211 ? 106.333 145.708 101.212 1.00 101.74 211 LEU A CA 1
ATOM 1506 C C . LEU A 1 211 ? 105.103 144.824 101.350 1.00 101.74 211 LEU A C 1
ATOM 1507 O O . LEU A 1 211 ? 105.225 143.600 101.444 1.00 101.74 211 LEU A O 1
ATOM 1512 N N . ASP A 1 212 ? 103.923 145.436 101.364 1.00 107.90 212 ASP A N 1
ATOM 1513 C CA . ASP A 1 212 ? 102.701 144.681 101.145 1.00 107.90 212 ASP A CA 1
ATOM 1514 C C . ASP A 1 212 ? 101.667 145.560 100.464 1.00 107.90 212 ASP A C 1
ATOM 1515 O O . ASP A 1 212 ? 101.620 146.773 100.683 1.00 107.90 212 ASP A O 1
ATOM 1517 N N . ALA A 1 213 ? 100.838 144.931 99.630 1.00 110.89 213 ALA A N 1
ATOM 1518 C CA . ALA A 1 213 ? 99.675 145.594 99.056 1.00 110.89 213 ALA A CA 1
ATOM 1519 C C . ALA A 1 213 ? 98.526 145.739 100.041 1.00 110.89 213 ALA A C 1
ATOM 1520 O O . ALA A 1 213 ? 97.646 146.578 99.828 1.00 110.89 213 ALA A O 1
ATOM 1522 N N . ALA A 1 214 ? 98.515 144.949 101.108 1.00 111.51 214 ALA A N 1
ATOM 1523 C CA . ALA A 1 214 ? 97.526 145.128 102.155 1.00 111.51 214 ALA A CA 1
ATOM 1524 C C . ALA A 1 214 ? 97.687 146.486 102.831 1.00 111.51 214 ALA A C 1
ATOM 1525 O O . ALA A 1 214 ? 98.790 147.034 102.889 1.00 111.51 214 ALA A O 1
ATOM 1527 N N . PRO A 1 215 ? 96.598 147.058 103.349 1.00 112.33 215 PRO A N 1
ATOM 1528 C CA . PRO A 1 215 ? 96.691 148.354 104.024 1.00 112.33 215 PRO A CA 1
ATOM 1529 C C . PRO A 1 215 ? 97.143 148.274 105.473 1.00 112.33 215 PRO A C 1
ATOM 1530 O O . PRO A 1 215 ? 97.326 149.324 106.097 1.00 112.33 215 PRO A O 1
ATOM 1534 N N . ALA A 1 216 ? 97.323 147.079 106.033 1.00 109.67 216 ALA A N 1
ATOM 1535 C CA . ALA A 1 216 ? 97.745 146.944 107.418 1.00 109.67 216 ALA A CA 1
ATOM 1536 C C . ALA A 1 216 ? 98.677 145.752 107.558 1.00 109.67 216 ALA A C 1
ATOM 1537 O O . ALA A 1 216 ? 98.541 144.748 106.858 1.00 109.67 216 ALA A O 1
ATOM 1539 N N . VAL A 1 217 ? 99.617 145.874 108.495 1.00 106.49 217 VAL A N 1
ATOM 1540 C CA . VAL A 1 217 ? 100.438 144.746 108.912 1.00 106.49 217 VAL A CA 1
ATOM 1541 C C . VAL A 1 217 ? 99.611 143.745 109.706 1.00 106.49 217 VAL A C 1
ATOM 1542 O O . VAL A 1 217 ? 98.719 144.116 110.479 1.00 106.49 217 VAL A O 1
ATOM 1546 N N . LEU A 1 218 ? 99.909 142.464 109.515 1.00 106.74 218 LEU A N 1
ATOM 1547 C CA . LEU A 1 218 ? 99.193 141.372 110.163 1.00 106.74 218 LEU A CA 1
ATOM 1548 C C . LEU A 1 218 ? 97.675 141.540 110.051 1.00 106.74 218 LEU A C 1
ATOM 1549 O O . LEU A 1 218 ? 96.982 141.662 111.064 1.00 106.74 218 LEU A O 1
ATOM 1554 N N . PRO A 1 219 ? 97.140 141.555 108.837 1.00 111.41 219 PRO A N 1
ATOM 1555 C CA . PRO A 1 219 ? 95.690 141.660 108.650 1.00 111.41 219 PRO A CA 1
ATOM 1556 C C . PRO A 1 219 ? 94.905 140.705 109.534 1.00 111.41 219 PRO A C 1
ATOM 1557 O O . PRO A 1 219 ? 93.821 141.060 110.018 1.00 111.41 219 PRO A O 1
ATOM 1561 N N . PRO A 1 220 ? 95.403 139.489 109.781 1.00 111.72 220 PRO A N 1
ATOM 1562 C CA . PRO A 1 220 ? 94.647 138.568 110.645 1.00 111.72 220 PRO A CA 1
ATOM 1563 C C . PRO A 1 220 ? 94.408 139.059 112.060 1.00 111.72 220 PRO A C 1
ATOM 1564 O O . PRO A 1 220 ? 93.441 138.612 112.687 1.00 111.72 220 PRO A O 1
ATOM 1568 N N . MET A 1 221 ? 95.232 139.955 112.590 1.00 111.99 221 MET A N 1
ATOM 1569 C CA . MET A 1 221 ? 95.215 140.249 114.016 1.00 111.99 221 MET A CA 1
ATOM 1570 C C . MET A 1 221 ? 94.491 141.548 114.345 1.00 111.99 221 MET A C 1
ATOM 1571 O O . MET A 1 221 ? 94.494 141.971 115.503 1.00 111.99 221 MET A O 1
ATOM 1576 N N . GLY A 1 222 ? 93.871 142.183 113.358 1.00 115.88 222 GLY A N 1
ATOM 1577 C CA . GLY A 1 222 ? 93.150 143.418 113.573 1.00 115.88 222 GLY A CA 1
ATOM 1578 C C . GLY A 1 222 ? 94.047 144.635 113.705 1.00 115.88 222 GLY A C 1
ATOM 1579 O O . GLY A 1 222 ? 95.267 144.555 113.849 1.00 115.88 222 GLY A O 1
ATOM 1580 N N . GLU A 1 223 ? 93.398 145.797 113.643 1.00 119.22 223 GLU A N 1
ATOM 1581 C CA . GLU A 1 223 ? 94.116 147.057 113.494 1.00 119.22 223 GLU A CA 1
ATOM 1582 C C . GLU A 1 223 ? 95.010 147.354 114.689 1.00 119.22 223 GLU A C 1
ATOM 1583 O O . GLU A 1 223 ? 96.104 147.895 114.530 1.00 119.22 223 GLU A O 1
ATOM 1585 N N . LYS A 1 224 ? 94.544 147.047 115.897 1.00 116.41 224 LYS A N 1
ATOM 1586 C CA . LYS A 1 224 ? 95.273 147.424 117.105 1.00 116.41 224 LYS A CA 1
ATOM 1587 C C . LYS A 1 224 ? 96.641 146.746 117.185 1.00 116.41 224 LYS A C 1
ATOM 1588 O O . LYS A 1 224 ? 97.684 147.409 117.284 1.00 116.41 224 LYS A O 1
ATOM 1590 N N . LEU A 1 225 ? 96.658 145.417 117.119 1.00 111.89 225 LEU A N 1
ATOM 1591 C CA . LEU A 1 225 ? 97.924 144.695 117.122 1.00 111.89 225 LEU A CA 1
ATOM 1592 C C . LEU A 1 225 ? 98.723 144.924 115.848 1.00 111.89 225 LEU A C 1
ATOM 1593 O O . LEU A 1 225 ? 99.956 144.930 115.892 1.00 111.89 225 LEU A O 1
ATOM 1598 N N . GLY A 1 226 ? 98.056 145.131 114.716 1.00 110.57 226 GLY A N 1
ATOM 1599 C CA . GLY A 1 226 ? 98.774 145.544 113.522 1.00 110.57 226 GLY A CA 1
ATOM 1600 C C . GLY A 1 226 ? 99.548 146.832 113.719 1.00 110.57 226 GLY A C 1
ATOM 1601 O O . GLY A 1 226 ? 100.719 146.931 113.350 1.00 110.57 226 GLY A O 1
ATOM 1602 N N . LYS A 1 227 ? 98.898 147.841 114.296 1.00 110.93 227 LYS A N 1
ATOM 1603 C CA . LYS A 1 227 ? 99.574 149.095 114.602 1.00 110.93 227 LYS A CA 1
ATOM 1604 C C . LYS A 1 227 ? 100.720 148.907 115.582 1.00 110.93 227 LYS A C 1
ATOM 1605 O O . LYS A 1 227 ? 101.781 149.508 115.410 1.00 110.93 227 LYS A O 1
ATOM 1607 N N . LYS A 1 228 ? 100.527 148.117 116.635 1.00 110.23 228 LYS A N 1
ATOM 1608 C CA . LYS A 1 228 ? 101.633 147.914 117.572 1.00 110.23 228 LYS A CA 1
ATOM 1609 C C . LYS A 1 228 ? 102.816 147.199 116.922 1.00 110.23 228 LYS A C 1
ATOM 1610 O O . LYS A 1 228 ? 103.975 147.574 117.145 1.00 110.23 228 LYS A O 1
ATOM 1612 N N . ALA A 1 229 ? 102.548 146.217 116.064 1.00 107.81 229 ALA A N 1
ATOM 1613 C CA . ALA A 1 229 ? 103.623 145.567 115.319 1.00 107.81 229 ALA A CA 1
ATOM 1614 C C . ALA A 1 229 ? 104.328 146.537 114.380 1.00 107.81 229 ALA A C 1
ATOM 1615 O O . ALA A 1 229 ? 105.563 146.572 114.319 1.00 107.81 229 ALA A O 1
ATOM 1617 N N . ARG A 1 230 ? 103.565 147.311 113.614 1.00 106.38 230 ARG A N 1
ATOM 1618 C CA . ARG A 1 230 ? 104.176 148.303 112.738 1.00 106.38 230 ARG A CA 1
ATOM 1619 C C . ARG A 1 230 ? 104.999 149.315 113.521 1.00 106.38 230 ARG A C 1
ATOM 1620 O O . ARG A 1 230 ? 106.082 149.706 113.085 1.00 106.38 230 ARG A O 1
ATOM 1628 N N . ALA A 1 231 ? 104.471 149.809 114.637 1.00 105.49 231 ALA A N 1
ATOM 1629 C CA . ALA A 1 231 ? 105.208 150.772 115.445 1.00 105.49 231 ALA A CA 1
ATOM 1630 C C . ALA A 1 231 ? 106.514 150.186 115.957 1.00 105.49 231 ALA A C 1
ATOM 1631 O O . ALA A 1 231 ? 107.543 150.870 115.973 1.00 105.49 231 ALA A O 1
ATOM 1633 N N . ARG A 1 232 ? 106.503 148.919 116.365 1.00 105.96 232 ARG A N 1
ATOM 1634 C CA . ARG A 1 232 ? 107.754 148.273 116.749 1.00 105.96 232 ARG A CA 1
ATOM 1635 C C . ARG A 1 232 ? 108.726 148.161 115.582 1.00 105.96 232 ARG A C 1
ATOM 1636 O O . ARG A 1 232 ? 109.912 148.476 115.720 1.00 105.96 232 ARG A O 1
ATOM 1644 N N . LEU A 1 233 ? 108.250 147.716 114.424 1.00 103.29 233 LEU A N 1
ATOM 1645 C CA . LEU A 1 233 ? 109.128 147.640 113.260 1.00 103.29 233 LEU A CA 1
ATOM 1646 C C . LEU A 1 233 ? 109.720 148.998 112.902 1.00 103.29 233 LEU A C 1
ATOM 1647 O O . LEU A 1 233 ? 110.931 149.125 112.695 1.00 103.29 233 LEU A O 1
ATOM 1652 N N . GLU A 1 234 ? 108.886 150.032 112.851 1.00 106.94 234 GLU A N 1
ATOM 1653 C CA . GLU A 1 234 ? 109.370 151.370 112.536 1.00 106.94 234 GLU A CA 1
ATOM 1654 C C . GLU A 1 234 ? 110.352 151.885 113.577 1.00 106.94 234 GLU A C 1
ATOM 1655 O O . GLU A 1 234 ? 111.313 152.582 113.238 1.00 106.94 234 GLU A O 1
ATOM 1657 N N . LYS A 1 235 ? 110.138 151.554 114.848 1.00 107.12 235 LYS A N 1
ATOM 1658 C CA . LYS A 1 235 ? 111.116 151.941 115.856 1.00 107.12 235 LYS A CA 1
ATOM 1659 C C . LYS A 1 235 ? 112.434 151.204 115.677 1.00 107.12 235 LYS A C 1
ATOM 1660 O O . LYS A 1 235 ? 113.485 151.721 116.066 1.00 107.12 235 LYS A O 1
ATOM 1662 N N . MET A 1 236 ? 112.406 150.008 115.101 1.00 103.83 236 MET A N 1
ATOM 1663 C CA . MET A 1 236 ? 113.633 149.324 114.717 1.00 103.83 236 MET A CA 1
ATOM 1664 C C . MET A 1 236 ? 114.236 149.867 113.430 1.00 103.83 236 MET A C 1
ATOM 1665 O O . MET A 1 236 ? 115.295 149.389 113.013 1.00 103.83 236 MET A O 1
ATOM 1670 N N . GLY A 1 237 ? 113.590 150.836 112.789 1.00 103.81 237 GLY A N 1
ATOM 1671 C CA . GLY A 1 237 ? 114.064 151.378 111.534 1.00 103.81 237 GLY A CA 1
ATOM 1672 C C . GLY A 1 237 ? 113.750 150.557 110.306 1.00 103.81 237 GLY A C 1
ATOM 1673 O O . GLY A 1 237 ? 114.335 150.810 109.249 1.00 103.81 237 GLY A O 1
ATOM 1674 N N . VAL A 1 238 ? 112.852 149.580 110.407 1.00 101.77 238 VAL A N 1
ATOM 1675 C CA . VAL A 1 238 ? 112.301 148.952 109.216 1.00 101.77 238 VAL A CA 1
ATOM 1676 C C . VAL A 1 238 ? 111.382 149.949 108.528 1.00 101.77 238 VAL A C 1
ATOM 1677 O O . VAL A 1 238 ? 110.475 150.512 109.151 1.00 101.77 238 VAL A O 1
ATOM 1681 N N . GLU A 1 239 ? 111.615 150.181 107.241 1.00 103.50 239 GLU A N 1
ATOM 1682 C CA . GLU A 1 239 ? 110.798 151.109 106.460 1.00 103.50 239 GLU A CA 1
ATOM 1683 C C . GLU A 1 239 ? 109.599 150.357 105.897 1.00 103.50 239 GLU A C 1
ATOM 1684 O O . GLU A 1 239 ? 109.633 149.824 104.790 1.00 103.50 239 GLU A O 1
ATOM 1686 N N . VAL A 1 240 ? 108.520 150.321 106.675 1.00 104.19 240 VAL A N 1
ATOM 1687 C CA . VAL A 1 240 ? 107.289 149.654 106.261 1.00 104.19 240 VAL A CA 1
ATOM 1688 C C . VAL A 1 240 ? 106.617 150.470 105.166 1.00 104.19 240 VAL A C 1
ATOM 1689 O O . VAL A 1 240 ? 106.312 151.653 105.352 1.00 104.19 240 VAL A O 1
ATOM 1693 N N . GLN A 1 241 ? 106.374 149.835 104.022 1.00 105.45 241 GLN A N 1
ATOM 1694 C CA . GLN A 1 241 ? 105.725 150.455 102.867 1.00 105.45 241 GLN A CA 1
ATOM 1695 C C . GLN A 1 241 ? 104.474 149.652 102.520 1.00 105.45 241 GLN A C 1
ATOM 1696 O O . GLN A 1 241 ? 104.541 148.684 101.762 1.00 105.45 241 GLN A O 1
ATOM 1702 N N . LEU A 1 242 ? 103.338 150.053 103.078 1.00 106.98 242 LEU A N 1
ATOM 1703 C CA . LEU A 1 242 ? 102.063 149.404 102.811 1.00 106.98 242 LEU A CA 1
ATOM 1704 C C . LEU A 1 242 ? 101.376 150.013 101.594 1.00 106.98 242 LEU A C 1
ATOM 1705 O O . LEU A 1 242 ? 101.712 151.108 101.139 1.00 106.98 242 LEU A O 1
ATOM 1710 N N . GLY A 1 243 ? 100.394 149.282 101.073 1.00 109.84 243 GLY A N 1
ATOM 1711 C CA . GLY A 1 243 ? 99.680 149.705 99.885 1.00 109.84 243 GLY A CA 1
ATOM 1712 C C . GLY A 1 243 ? 100.489 149.684 98.613 1.00 109.84 243 GLY A C 1
ATOM 1713 O O . GLY A 1 243 ? 100.124 150.358 97.649 1.00 109.84 243 GLY A O 1
ATOM 1714 N N . ALA A 1 244 ? 101.575 148.925 98.581 1.00 109.71 244 ALA A N 1
ATOM 1715 C CA . ALA A 1 244 ? 102.473 148.863 97.438 1.00 109.71 244 ALA A CA 1
ATOM 1716 C C . ALA A 1 244 ? 102.363 147.492 96.790 1.00 109.71 244 ALA A C 1
ATOM 1717 O O . ALA A 1 244 ? 102.586 146.474 97.451 1.00 109.71 244 ALA A O 1
ATOM 1719 N N . MET A 1 245 ? 102.020 147.465 95.506 1.00 111.84 245 MET A N 1
ATOM 1720 C CA . MET A 1 245 ? 101.882 146.217 94.770 1.00 111.84 245 MET A CA 1
ATOM 1721 C C . MET A 1 245 ? 103.119 146.037 93.906 1.00 111.84 245 MET A C 1
ATOM 1722 O O . MET A 1 245 ? 103.462 146.920 93.116 1.00 111.84 245 MET A O 1
ATOM 1724 N N . VAL A 1 246 ? 103.776 144.889 94.049 1.00 102.70 246 VAL A N 1
ATOM 1725 C CA . VAL A 1 246 ? 104.924 144.573 93.213 1.00 102.70 246 VAL A CA 1
ATOM 1726 C C . VAL A 1 246 ? 104.474 144.357 91.777 1.00 102.70 246 VAL A C 1
ATOM 1727 O O . VAL A 1 246 ? 103.566 143.562 91.506 1.00 102.70 246 VAL A O 1
ATOM 1731 N N . THR A 1 247 ? 105.115 145.063 90.850 1.00 106.40 247 THR A N 1
ATOM 1732 C CA . THR A 1 247 ? 104.853 144.913 89.427 1.00 106.40 247 THR A CA 1
ATOM 1733 C C . THR A 1 247 ? 105.978 144.221 88.686 1.00 106.40 247 THR A C 1
ATOM 1734 O O . THR A 1 247 ? 105.719 143.567 87.676 1.00 106.40 247 THR A O 1
ATOM 1738 N N . ASP A 1 248 ? 107.216 144.346 89.154 1.00 105.66 248 ASP A N 1
ATOM 1739 C CA . ASP A 1 248 ? 108.307 143.616 88.527 1.00 105.66 248 ASP A CA 1
ATOM 1740 C C . ASP A 1 248 ? 109.421 143.378 89.528 1.00 105.66 248 ASP A C 1
ATOM 1741 O O . ASP A 1 248 ? 109.567 144.119 90.498 1.00 105.66 248 ASP A O 1
ATOM 1746 N N . VAL A 1 249 ? 110.201 142.330 89.287 1.00 103.15 249 VAL A N 1
ATOM 1747 C CA . VAL A 1 249 ? 111.331 141.989 90.137 1.00 103.15 249 VAL A CA 1
ATOM 1748 C C . VAL A 1 249 ? 112.507 141.630 89.248 1.00 103.15 249 VAL A C 1
ATOM 1749 O O . VAL A 1 249 ? 112.344 140.944 88.234 1.00 103.15 249 VAL A O 1
ATOM 1753 N N . ASP A 1 250 ? 113.693 142.090 89.628 1.00 104.93 250 ASP A N 1
ATOM 1754 C CA . ASP A 1 250 ? 114.898 141.887 88.853 1.00 104.93 250 ASP A CA 1
ATOM 1755 C C . ASP A 1 250 ? 116.006 141.455 89.794 1.00 104.93 250 ASP A C 1
ATOM 1756 O O . ASP A 1 250 ? 115.963 141.708 91.002 1.00 104.93 250 ASP A O 1
ATOM 1761 N N . ARG A 1 251 ? 117.083 140.964 89.187 1.00 105.53 251 ARG A N 1
ATOM 1762 C CA . ARG A 1 251 ? 118.337 140.798 89.901 1.00 105.53 251 ARG A CA 1
ATOM 1763 C C . ARG A 1 251 ? 118.711 142.051 90.671 1.00 105.53 251 ARG A C 1
ATOM 1764 O O . ARG A 1 251 ? 119.306 141.963 91.749 1.00 105.53 251 ARG A O 1
ATOM 1766 N N . ASN A 1 252 ? 118.376 143.221 90.141 1.00 103.16 252 ASN A N 1
ATOM 1767 C CA . ASN A 1 252 ? 118.736 144.471 90.786 1.00 103.16 252 ASN A CA 1
ATOM 1768 C C . ASN A 1 252 ? 117.716 144.999 91.784 1.00 103.16 252 ASN A C 1
ATOM 1769 O O . ASN A 1 252 ? 118.095 145.817 92.626 1.00 103.16 252 ASN A O 1
ATOM 1774 N N . GLY A 1 253 ? 116.450 144.592 91.749 1.00 102.96 253 GLY A N 1
ATOM 1775 C CA . GLY A 1 253 ? 115.513 145.278 92.623 1.00 102.96 253 GLY A CA 1
ATOM 1776 C C . GLY A 1 253 ? 114.070 144.886 92.397 1.00 102.96 253 GLY A C 1
ATOM 1777 O O . GLY A 1 253 ? 113.776 143.816 91.877 1.00 102.96 253 GLY A O 1
ATOM 1778 N N . ILE A 1 254 ? 113.178 145.769 92.838 1.00 101.26 254 ILE A N 1
ATOM 1779 C CA . ILE A 1 254 ? 111.740 145.613 92.665 1.00 101.26 254 ILE A CA 1
ATOM 1780 C C . ILE A 1 254 ? 111.162 146.910 92.124 1.00 101.26 254 ILE A C 1
ATOM 1781 O O . ILE A 1 254 ? 111.575 147.995 92.535 1.00 101.26 254 ILE A O 1
ATOM 1786 N N . THR A 1 255 ? 110.237 146.810 91.179 1.00 105.40 255 THR A N 1
ATOM 1787 C CA . THR A 1 255 ? 109.437 147.949 90.749 1.00 105.40 255 THR A CA 1
ATOM 1788 C C . THR A 1 255 ? 108.021 147.761 91.264 1.00 105.40 255 THR A C 1
ATOM 1789 O O . THR A 1 255 ? 107.381 146.750 90.947 1.00 105.40 255 THR A O 1
ATOM 1793 N N . VAL A 1 256 ? 107.527 148.748 92.021 1.00 105.70 256 VAL A N 1
ATOM 1794 C CA . VAL A 1 256 ? 106.225 148.672 92.666 1.00 105.70 256 VAL A CA 1
ATOM 1795 C C . VAL A 1 256 ? 105.330 149.799 92.173 1.00 105.70 256 VAL A C 1
ATOM 1796 O O . VAL A 1 256 ? 105.786 150.910 91.875 1.00 105.70 256 VAL A O 1
ATOM 1800 N N . LYS A 1 257 ? 104.037 149.496 92.107 1.00 113.80 257 LYS A N 1
ATOM 1801 C CA . LYS A 1 257 ? 102.973 150.464 91.875 1.00 113.80 257 LYS A CA 1
ATOM 1802 C C . LYS A 1 257 ? 102.146 150.553 93.150 1.00 113.80 257 LYS A C 1
ATOM 1803 O O . LYS A 1 257 ? 101.650 149.532 93.636 1.00 113.80 257 LYS A O 1
ATOM 1805 N N . ASP A 1 258 ? 101.991 151.757 93.686 1.00 116.47 258 ASP A N 1
ATOM 1806 C CA . ASP A 1 258 ? 101.295 151.939 94.951 1.00 116.47 258 ASP A CA 1
ATOM 1807 C C . ASP A 1 258 ? 99.858 152.415 94.747 1.00 116.47 258 ASP A C 1
ATOM 1808 O O . ASP A 1 258 ? 99.421 152.735 93.639 1.00 116.47 258 ASP A O 1
ATOM 1810 N N . SER A 1 259 ? 99.125 152.464 95.862 1.00 117.93 259 SER A N 1
ATOM 1811 C CA . SER A 1 259 ? 97.725 152.876 95.861 1.00 117.93 259 SER A CA 1
ATOM 1812 C C . SER A 1 259 ? 97.515 154.302 95.374 1.00 117.93 259 SER A C 1
ATOM 1813 O O . SER A 1 259 ? 96.406 154.636 94.942 1.00 117.93 259 SER A O 1
ATOM 1816 N N . ASP A 1 260 ? 98.541 155.150 95.422 1.00 118.60 260 ASP A N 1
ATOM 1817 C CA . ASP A 1 260 ? 98.450 156.443 94.756 1.00 118.60 260 ASP A CA 1
ATOM 1818 C C . ASP A 1 260 ? 98.552 156.332 93.244 1.00 118.60 260 ASP A C 1
ATOM 1819 O O . ASP A 1 260 ? 98.325 157.329 92.551 1.00 118.60 260 ASP A O 1
ATOM 1821 N N . GLY A 1 261 ? 98.871 155.155 92.721 1.00 119.55 261 GLY A N 1
ATOM 1822 C CA . GLY A 1 261 ? 99.061 154.971 91.300 1.00 119.55 261 GLY A CA 1
ATOM 1823 C C . GLY A 1 261 ? 100.438 155.329 90.800 1.00 119.55 261 GLY A C 1
ATOM 1824 O O . GLY A 1 261 ? 100.662 155.322 89.585 1.00 119.55 261 GLY A O 1
ATOM 1825 N N . THR A 1 262 ? 101.368 155.642 91.693 1.00 117.20 262 THR A N 1
ATOM 1826 C CA . THR A 1 262 ? 102.702 156.053 91.298 1.00 117.20 262 THR A CA 1
ATOM 1827 C C . THR A 1 262 ? 103.561 154.811 91.121 1.00 117.20 262 THR A C 1
ATOM 1828 O O . THR A 1 262 ? 103.328 153.779 91.752 1.00 117.20 262 THR A O 1
ATOM 1832 N N . ILE A 1 263 ? 104.566 154.918 90.261 1.00 112.83 263 ILE A N 1
ATOM 1833 C CA . ILE A 1 263 ? 105.543 153.859 90.056 1.00 112.83 263 ILE A CA 1
ATOM 1834 C C . ILE A 1 263 ? 106.834 154.284 90.735 1.00 112.83 263 ILE A C 1
ATOM 1835 O O . ILE A 1 263 ? 107.283 155.423 90.563 1.00 112.83 263 ILE A O 1
ATOM 1840 N N . ARG A 1 264 ? 107.433 153.376 91.503 1.00 108.62 264 ARG A N 1
ATOM 1841 C CA . ARG A 1 264 ? 108.765 153.619 92.037 1.00 108.62 264 ARG A CA 1
ATOM 1842 C C . ARG A 1 264 ? 109.553 152.323 92.058 1.00 108.62 264 ARG A C 1
ATOM 1843 O O . ARG A 1 264 ? 108.992 151.231 91.967 1.00 108.62 264 ARG A O 1
ATOM 1851 N N . ARG A 1 265 ? 110.874 152.455 92.118 1.00 103.49 265 ARG A N 1
ATOM 1852 C CA . ARG A 1 265 ? 111.766 151.308 92.132 1.00 103.49 265 ARG A CA 1
ATOM 1853 C C . ARG A 1 265 ? 112.587 151.276 93.413 1.00 103.49 265 ARG A C 1
ATOM 1854 O O . ARG A 1 265 ? 113.232 152.265 93.770 1.00 103.49 265 ARG A O 1
ATOM 1862 N N . ILE A 1 266 ? 112.563 150.132 94.085 1.00 101.22 266 ILE A N 1
ATOM 1863 C CA . ILE A 1 266 ? 113.407 149.831 95.234 1.00 101.22 266 ILE A CA 1
ATOM 1864 C C . ILE A 1 266 ? 114.587 149.022 94.712 1.00 101.22 266 ILE A C 1
ATOM 1865 O O . ILE A 1 266 ? 114.464 147.822 94.466 1.00 101.22 266 ILE A O 1
ATOM 1870 N N . GLU A 1 267 ? 115.727 149.671 94.513 1.00 101.70 267 GLU A N 1
ATOM 1871 C CA . GLU A 1 267 ? 116.959 148.946 94.226 1.00 101.70 267 GLU A CA 1
ATOM 1872 C C . GLU A 1 267 ? 117.356 148.110 95.434 1.00 101.70 267 GLU A C 1
ATOM 1873 O O . GLU A 1 267 ? 117.492 148.636 96.541 1.00 101.70 267 GLU A O 1
ATOM 1879 N N . SER A 1 268 ? 117.539 146.806 95.229 1.00 99.41 268 SER A N 1
ATOM 1880 C CA . SER A 1 268 ? 117.693 145.874 96.338 1.00 99.41 268 SER A CA 1
ATOM 1881 C C . SER A 1 268 ? 118.210 144.531 95.847 1.00 99.41 268 SER A C 1
ATOM 1882 O O . SER A 1 268 ? 117.554 143.864 95.045 1.00 99.41 268 SER A O 1
ATOM 1885 N N . ALA A 1 269 ? 119.383 144.124 96.329 1.00 99.64 269 ALA A N 1
ATOM 1886 C CA . ALA A 1 269 ? 119.957 142.848 95.914 1.00 99.64 269 ALA A CA 1
ATOM 1887 C C . ALA A 1 269 ? 119.234 141.661 96.535 1.00 99.64 269 ALA A C 1
ATOM 1888 O O . ALA A 1 269 ? 118.794 140.753 95.823 1.00 99.64 269 ALA A O 1
ATOM 1890 N N . CYS A 1 270 ? 119.109 141.639 97.857 1.00 98.35 270 CYS A N 1
ATOM 1891 C CA . CYS A 1 270 ? 118.456 140.534 98.549 1.00 98.35 270 CYS A CA 1
ATOM 1892 C C . CYS A 1 270 ? 116.961 140.782 98.695 1.00 98.35 270 CYS A C 1
ATOM 1893 O O . CYS A 1 270 ? 116.548 141.773 99.303 1.00 98.35 270 CYS A O 1
ATOM 1896 N N . LYS A 1 271 ? 116.155 139.876 98.148 1.00 99.58 271 LYS A N 1
ATOM 1897 C CA . LYS A 1 271 ? 114.709 139.908 98.300 1.00 99.58 271 LYS A CA 1
ATOM 1898 C C . LYS A 1 271 ? 114.258 138.663 99.045 1.00 99.58 271 LYS A C 1
ATOM 1899 O O . LYS A 1 271 ? 114.888 137.607 98.957 1.00 99.58 271 LYS A O 1
ATOM 1905 N N . VAL A 1 272 ? 113.165 138.795 99.787 1.00 96.35 272 VAL A N 1
ATOM 1906 C CA . VAL A 1 272 ? 112.480 137.669 100.405 1.00 96.35 272 VAL A CA 1
ATOM 1907 C C . VAL A 1 272 ? 111.010 137.763 100.039 1.00 96.35 272 VAL A C 1
ATOM 1908 O O . VAL A 1 272 ? 110.403 138.830 100.175 1.00 96.35 272 VAL A O 1
ATOM 1912 N N . TRP A 1 273 ? 110.437 136.661 99.573 1.00 97.66 273 TRP A N 1
ATOM 1913 C CA . TRP A 1 273 ? 109.025 136.608 99.229 1.00 97.66 273 TRP A CA 1
ATOM 1914 C C . TRP A 1 273 ? 108.262 135.807 100.270 1.00 97.66 273 TRP A C 1
ATOM 1915 O O . TRP A 1 273 ? 108.673 134.704 100.637 1.00 97.66 273 TRP A O 1
ATOM 1926 N N . SER A 1 274 ? 107.155 136.369 100.739 1.00 99.04 274 SER A N 1
ATOM 1927 C CA . SER A 1 274 ? 106.305 135.708 101.715 1.00 99.04 274 SER A CA 1
ATOM 1928 C C . SER A 1 274 ? 104.825 135.984 101.500 1.00 99.04 274 SER A C 1
ATOM 1929 O O . SER A 1 274 ? 104.013 135.545 102.316 1.00 99.04 274 SER A O 1
ATOM 1932 N N . ALA A 1 275 ? 104.453 136.699 100.446 1.00 101.25 275 ALA A N 1
ATOM 1933 C CA . ALA A 1 275 ? 103.068 137.030 100.160 1.00 101.25 275 ALA A CA 1
ATOM 1934 C C . ALA A 1 275 ? 102.292 135.835 99.612 1.00 101.25 275 ALA A C 1
ATOM 1935 O O . ALA A 1 275 ? 102.851 134.890 99.055 1.00 101.25 275 ALA A O 1
ATOM 1937 N N . GLY A 1 276 ? 100.979 135.895 99.803 1.00 103.54 276 GLY A N 1
ATOM 1938 C CA . GLY A 1 276 ? 100.025 134.960 99.233 1.00 103.54 276 GLY A CA 1
ATOM 1939 C C . GLY A 1 276 ? 100.135 133.517 99.675 1.00 103.54 276 GLY A C 1
ATOM 1940 O O . GLY A 1 276 ? 100.982 133.168 100.500 1.00 103.54 276 GLY A O 1
ATOM 1941 N N . VAL A 1 277 ? 99.271 132.669 99.116 1.00 102.86 277 VAL A N 1
ATOM 1942 C CA . VAL A 1 277 ? 99.345 131.224 99.278 1.00 102.86 277 VAL A CA 1
ATOM 1943 C C . VAL A 1 277 ? 98.916 130.559 97.980 1.00 102.86 277 VAL A C 1
ATOM 1944 O O . VAL A 1 277 ? 98.058 131.069 97.254 1.00 102.86 277 VAL A O 1
ATOM 1948 N N . SER A 1 278 ? 99.505 129.400 97.697 1.00 102.81 278 SER A N 1
ATOM 1949 C CA . SER A 1 278 ? 98.961 128.483 96.706 1.00 102.81 278 SER A CA 1
ATOM 1950 C C . SER A 1 278 ? 99.074 127.061 97.224 1.00 102.81 278 SER A C 1
ATOM 1951 O O . SER A 1 278 ? 100.140 126.652 97.689 1.00 102.81 278 SER A O 1
ATOM 1954 N N . ALA A 1 279 ? 97.982 126.310 97.126 1.00 103.15 279 ALA A N 1
ATOM 1955 C CA . ALA A 1 279 ? 97.972 124.940 97.604 1.00 103.15 279 ALA A CA 1
ATOM 1956 C C . ALA A 1 279 ? 98.920 124.078 96.779 1.00 103.15 279 ALA A C 1
ATOM 1957 O O . ALA A 1 279 ? 99.337 124.444 95.679 1.00 103.15 279 ALA A O 1
ATOM 1959 N N . SER A 1 280 ? 99.257 122.919 97.326 1.00 101.46 280 SER A N 1
ATOM 1960 C CA . SER A 1 280 ? 100.044 121.949 96.583 1.00 101.46 280 SER A CA 1
ATOM 1961 C C . SER A 1 280 ? 99.389 121.636 95.238 1.00 101.46 280 SER A C 1
ATOM 1962 O O . SER A 1 280 ? 98.163 121.492 95.165 1.00 101.46 280 SER A O 1
ATOM 1965 N N . PRO A 1 281 ? 100.168 121.531 94.157 1.00 103.04 281 PRO A N 1
ATOM 1966 C CA . PRO A 1 281 ? 99.588 121.279 92.831 1.00 103.04 281 PRO A CA 1
ATOM 1967 C C . PRO A 1 281 ? 98.673 120.068 92.754 1.00 103.04 281 PRO A C 1
ATOM 1968 O O . PRO A 1 281 ? 97.823 119.978 91.864 1.00 103.04 281 PRO A O 1
ATOM 1972 N N . LEU A 1 282 ? 98.842 119.131 93.685 1.00 99.90 282 LEU A N 1
ATOM 1973 C CA . LEU A 1 282 ? 97.955 117.977 93.762 1.00 99.90 282 LEU A CA 1
ATOM 1974 C C . LEU A 1 282 ? 96.479 118.344 93.736 1.00 99.90 282 LEU A C 1
ATOM 1975 O O . LEU A 1 282 ? 95.658 117.552 93.263 1.00 99.90 282 LEU A O 1
ATOM 1980 N N . GLY A 1 283 ? 96.116 119.534 94.197 1.00 103.93 283 GLY A N 1
ATOM 1981 C CA . GLY A 1 283 ? 94.724 119.937 94.106 1.00 103.93 283 GLY A CA 1
ATOM 1982 C C . GLY A 1 283 ? 94.130 119.837 92.716 1.00 103.93 283 GLY A C 1
ATOM 1983 O O . GLY A 1 283 ? 93.012 119.330 92.557 1.00 103.93 283 GLY A O 1
ATOM 1984 N N . LYS A 1 284 ? 94.930 120.096 91.682 1.00 107.32 284 LYS A N 1
ATOM 1985 C CA . LYS A 1 284 ? 94.394 119.964 90.333 1.00 107.32 284 LYS A CA 1
ATOM 1986 C C . LYS A 1 284 ? 94.019 118.527 90.029 1.00 107.32 284 LYS A C 1
ATOM 1987 O O . LYS A 1 284 ? 92.916 118.264 89.532 1.00 107.32 284 LYS A O 1
ATOM 1989 N N . ASP A 1 285 ? 94.840 117.577 90.458 1.00 107.29 285 ASP A N 1
ATOM 1990 C CA . ASP A 1 285 ? 94.528 116.191 90.157 1.00 107.29 285 ASP A CA 1
ATOM 1991 C C . ASP A 1 285 ? 93.211 115.809 90.802 1.00 107.29 285 ASP A C 1
ATOM 1992 O O . ASP A 1 285 ? 92.423 115.052 90.225 1.00 107.29 285 ASP A O 1
ATOM 1997 N N . LEU A 1 286 ? 92.947 116.331 91.996 1.00 103.27 286 LEU A N 1
ATOM 1998 C CA . LEU A 1 286 ? 91.675 116.034 92.633 1.00 103.27 286 LEU A CA 1
ATOM 1999 C C . LEU A 1 286 ? 90.525 116.732 91.921 1.00 103.27 286 LEU A C 1
ATOM 2000 O O . LEU A 1 286 ? 89.518 116.095 91.584 1.00 103.27 286 LEU A O 1
ATOM 2005 N N . ALA A 1 287 ? 90.715 117.999 91.552 1.00 106.48 287 ALA A N 1
ATOM 2006 C CA . ALA A 1 287 ? 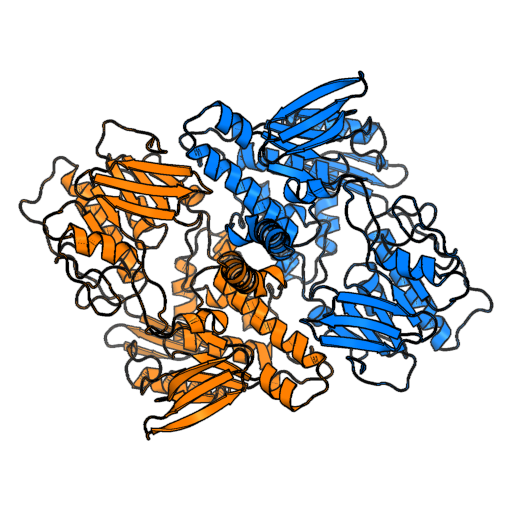89.667 118.730 90.852 1.00 106.48 287 ALA A CA 1
ATOM 2007 C C . ALA A 1 287 ? 89.413 118.206 89.453 1.00 106.48 287 ALA A C 1
ATOM 2008 O O . ALA A 1 287 ? 88.324 118.425 88.914 1.00 106.48 287 ALA A O 1
ATOM 2010 N N . GLU A 1 288 ? 90.369 117.505 88.861 1.00 109.77 288 GLU A N 1
ATOM 2011 C CA . GLU A 1 288 ? 90.081 116.810 87.617 1.00 109.77 288 GLU A CA 1
ATOM 2012 C C . GLU A 1 288 ? 89.291 115.532 87.862 1.00 109.77 288 GLU A C 1
ATOM 2013 O O . GLU A 1 288 ? 88.355 115.230 87.116 1.00 109.77 288 GLU A O 1
ATOM 2015 N N . GLN A 1 289 ? 89.640 114.772 88.899 1.00 105.39 289 GLN A N 1
ATOM 2016 C CA . GLN A 1 289 ? 88.990 113.485 89.104 1.00 105.39 289 GLN A CA 1
ATOM 2017 C C . GLN A 1 289 ? 87.664 113.581 89.841 1.00 105.39 289 GLN A C 1
ATOM 2018 O O . GLN A 1 289 ? 86.884 112.625 89.800 1.00 105.39 289 GLN A O 1
ATOM 2024 N N . SER A 1 290 ? 87.380 114.698 90.501 1.00 106.43 290 SER A N 1
ATOM 2025 C CA . SER A 1 290 ? 86.165 114.824 91.288 1.00 106.43 290 SER A CA 1
ATOM 2026 C C . SER A 1 290 ? 85.618 116.234 91.136 1.00 106.43 290 SER A C 1
ATOM 2027 O O . SER A 1 290 ? 86.331 117.165 90.757 1.00 106.43 290 SER A O 1
ATOM 2030 N N . GLY A 1 291 ? 84.336 116.380 91.448 1.00 106.88 291 GLY A N 1
ATOM 2031 C CA . GLY A 1 291 ? 83.657 117.654 91.327 1.00 106.88 291 GLY A CA 1
ATOM 2032 C C . GLY A 1 291 ? 84.066 118.689 92.354 1.00 106.88 291 GLY A C 1
ATOM 2033 O O . GLY A 1 291 ? 83.360 119.683 92.541 1.00 106.88 291 GLY A O 1
ATOM 2034 N N . VAL A 1 292 ? 85.198 118.485 93.026 1.00 105.83 292 VAL A N 1
ATOM 2035 C CA . VAL A 1 292 ? 85.596 119.400 94.083 1.00 105.83 292 VAL A CA 1
ATOM 2036 C C . VAL A 1 292 ? 86.028 120.723 93.468 1.00 105.83 292 VAL A C 1
ATOM 2037 O O . VAL A 1 292 ? 86.704 120.761 92.432 1.00 105.83 292 VAL A O 1
ATOM 2041 N N . GLU A 1 293 ? 85.629 121.815 94.107 1.00 108.17 293 GLU A N 1
ATOM 2042 C CA . GLU A 1 293 ? 86.047 123.155 93.736 1.00 108.17 293 GLU A CA 1
ATOM 2043 C C . GLU A 1 293 ? 87.407 123.484 94.338 1.00 108.17 293 GLU A C 1
ATOM 2044 O O . GLU A 1 293 ? 87.842 122.882 95.321 1.00 108.17 293 GLU A O 1
ATOM 2046 N N . LEU A 1 294 ? 88.079 124.459 93.735 1.00 106.79 294 LEU A N 1
ATOM 2047 C CA . LEU A 1 294 ? 89.295 125.026 94.292 1.00 106.79 294 LEU A CA 1
ATOM 2048 C C . LEU A 1 294 ? 89.093 126.502 94.606 1.00 106.79 294 LEU A C 1
ATOM 2049 O O . LEU A 1 294 ? 88.354 127.208 93.915 1.00 106.79 294 LEU A O 1
ATOM 2054 N N . ASP A 1 295 ? 89.753 126.957 95.668 1.00 111.43 295 ASP A N 1
ATOM 2055 C CA . ASP A 1 295 ? 89.941 128.378 95.898 1.00 111.43 295 ASP A CA 1
ATOM 2056 C C . ASP A 1 295 ? 90.718 129.018 94.751 1.00 111.43 295 ASP A C 1
ATOM 2057 O O . ASP A 1 295 ? 91.294 128.344 93.897 1.00 111.43 295 ASP A O 1
ATOM 2059 N N . ARG A 1 296 ? 90.739 130.352 94.751 1.00 117.38 296 ARG A N 1
ATOM 2060 C CA . ARG A 1 296 ? 91.731 131.068 93.958 1.00 117.38 296 ARG A CA 1
ATOM 2061 C C . ARG A 1 296 ? 93.140 130.622 94.314 1.00 117.38 296 ARG A C 1
ATOM 2062 O O . ARG A 1 296 ? 94.016 130.546 93.446 1.00 117.38 296 ARG A O 1
ATOM 2064 N N . ALA A 1 297 ? 93.375 130.322 95.585 1.00 108.99 297 ALA A N 1
ATOM 2065 C CA . ALA A 1 297 ? 94.628 129.737 96.036 1.00 108.99 297 ALA A CA 1
ATOM 2066 C C . ALA A 1 297 ? 94.784 128.280 95.644 1.00 108.99 297 ALA A C 1
ATOM 2067 O O . ALA A 1 297 ? 95.824 127.690 95.953 1.00 108.99 297 ALA A O 1
ATOM 2069 N N . GLY A 1 298 ? 93.802 127.681 94.982 1.00 108.44 298 GLY A N 1
ATOM 2070 C CA . GLY A 1 298 ? 93.880 126.275 94.660 1.00 108.44 298 GLY A CA 1
ATOM 2071 C C . GLY A 1 298 ? 93.634 125.345 95.825 1.00 108.44 298 GLY A C 1
ATOM 2072 O O . GLY A 1 298 ? 93.697 124.126 95.643 1.00 108.44 298 GLY A O 1
ATOM 2073 N N . ARG A 1 299 ? 93.361 125.876 97.013 1.00 106.82 299 ARG A N 1
ATOM 2074 C CA . ARG A 1 299 ? 92.995 125.039 98.145 1.00 106.82 299 ARG A CA 1
ATOM 2075 C C . ARG A 1 299 ? 91.686 124.312 97.872 1.00 106.82 299 ARG A C 1
ATOM 2076 O O . ARG A 1 299 ? 90.762 124.864 97.271 1.00 106.82 299 ARG A O 1
ATOM 2084 N N . VAL A 1 300 ? 91.615 123.063 98.318 1.00 102.98 300 VAL A N 1
ATOM 2085 C CA . VAL A 1 300 ? 90.485 122.189 98.022 1.00 102.98 300 VAL A CA 1
ATOM 2086 C C . VAL A 1 300 ? 89.337 122.507 98.971 1.00 102.98 300 VAL A C 1
ATOM 2087 O O . VAL A 1 300 ? 89.505 122.478 100.193 1.00 102.98 300 VAL A O 1
ATOM 2091 N N . LYS A 1 301 ? 88.167 122.818 98.412 1.00 104.88 301 LYS A N 1
ATOM 2092 C CA . LYS A 1 301 ? 86.954 123.048 99.200 1.00 104.88 301 LYS A CA 1
ATOM 2093 C C . LYS A 1 301 ? 86.354 121.712 99.641 1.00 104.88 301 LYS A C 1
ATOM 2094 O O . LYS A 1 301 ? 85.322 121.254 99.150 1.00 104.88 301 LYS A O 1
ATOM 2100 N N . VAL A 1 302 ? 87.025 121.088 100.608 1.00 100.43 302 VAL A N 1
ATOM 2101 C CA . VAL A 1 302 ? 86.537 119.824 101.136 1.00 100.43 302 VAL A CA 1
ATOM 2102 C C . VAL A 1 302 ? 85.137 119.981 101.720 1.00 100.43 302 VAL A C 1
ATOM 2103 O O . VAL A 1 302 ? 84.707 121.069 102.116 1.00 100.43 302 VAL A O 1
ATOM 2107 N N . GLN A 1 303 ? 84.422 118.862 101.769 1.00 101.49 303 GLN A N 1
ATOM 2108 C CA . GLN A 1 303 ? 83.123 118.784 102.407 1.00 101.49 303 GLN A CA 1
ATOM 2109 C C . GLN A 1 303 ? 83.251 118.944 103.919 1.00 101.49 303 GLN A C 1
ATOM 2110 O O . GLN A 1 303 ? 84.352 118.916 104.470 1.00 101.49 303 GLN A O 1
ATOM 2116 N N . PRO A 1 304 ? 82.130 119.124 104.619 1.00 100.08 304 PRO A N 1
ATOM 2117 C CA . PRO A 1 304 ? 82.200 119.385 106.063 1.00 100.08 304 PRO A CA 1
ATOM 2118 C C . PRO A 1 304 ? 82.924 118.328 106.869 1.00 100.08 304 PRO A C 1
ATOM 2119 O O . PRO A 1 304 ? 83.376 118.637 107.977 1.00 100.08 304 PRO A O 1
ATOM 2123 N N . ASP A 1 305 ? 83.063 117.101 106.371 1.00 101.23 305 ASP A N 1
ATOM 2124 C CA . ASP A 1 305 ? 83.883 116.099 107.038 1.00 101.23 305 ASP A CA 1
ATOM 2125 C C . ASP A 1 305 ? 85.286 116.004 106.452 1.00 101.23 305 ASP A C 1
ATOM 2126 O O . ASP A 1 305 ? 85.945 114.973 106.604 1.00 101.23 305 ASP A O 1
ATOM 2131 N N . LEU A 1 306 ? 85.752 117.054 105.787 1.00 98.61 306 LEU A N 1
ATOM 2132 C CA . LEU A 1 306 ? 87.047 117.105 105.117 1.00 98.61 306 LEU A CA 1
ATOM 2133 C C . LEU A 1 306 ? 87.208 116.095 103.987 1.00 98.61 306 LEU A C 1
ATOM 2134 O O . LEU A 1 306 ? 88.317 115.943 103.468 1.00 98.61 306 LEU A O 1
ATOM 2139 N N . THR A 1 307 ? 86.157 115.401 103.579 1.00 99.24 307 THR A N 1
ATOM 2140 C CA . THR A 1 307 ? 86.296 114.483 102.459 1.00 99.24 307 THR A CA 1
ATOM 2141 C C . THR A 1 307 ? 86.062 115.188 101.131 1.00 99.24 307 THR A C 1
ATOM 2142 O O . THR A 1 307 ? 85.498 116.281 101.065 1.00 99.24 307 THR A O 1
ATOM 2146 N N . LEU A 1 308 ? 86.495 114.530 100.060 1.00 101.15 308 LEU A N 1
ATOM 2147 C CA . LEU A 1 308 ? 86.121 114.903 98.709 1.00 101.15 308 LEU A CA 1
ATOM 2148 C C . LEU A 1 308 ? 84.692 114.464 98.403 1.00 101.15 308 LEU A C 1
ATOM 2149 O O . LEU A 1 308 ? 84.241 113.423 98.882 1.00 101.15 308 LEU A O 1
ATOM 2154 N N . PRO A 1 309 ? 83.961 115.237 97.607 1.00 103.04 309 PRO A N 1
ATOM 2155 C CA . PRO A 1 309 ? 82.669 114.758 97.107 1.00 103.04 309 PRO A CA 1
ATOM 2156 C C . PRO A 1 309 ? 82.788 113.400 96.435 1.00 103.04 309 PRO A C 1
ATOM 2157 O O . PRO A 1 309 ? 83.623 113.193 95.555 1.00 103.04 309 PRO A O 1
ATOM 2161 N N . GLY A 1 310 ? 81.943 112.466 96.859 1.00 101.44 310 GLY A N 1
ATOM 2162 C CA . GLY A 1 310 ? 81.927 111.139 96.284 1.00 101.44 310 GLY A CA 1
ATOM 2163 C C . GLY A 1 310 ? 83.071 110.226 96.664 1.00 101.44 310 GLY A C 1
ATOM 2164 O O . GLY A 1 310 ? 83.155 109.123 96.115 1.00 101.44 310 GLY A O 1
ATOM 2165 N N . HIS A 1 311 ? 83.965 110.637 97.559 1.00 100.91 311 HIS A N 1
ATOM 2166 C CA . HIS A 1 311 ? 85.070 109.793 98.011 1.00 100.91 311 HIS A CA 1
ATOM 2167 C C . HIS A 1 311 ? 85.145 109.831 99.532 1.00 100.91 311 HIS A C 1
ATOM 2168 O O . HIS A 1 311 ? 86.068 110.409 100.115 1.00 100.91 311 HIS A O 1
ATOM 2175 N N . PRO A 1 312 ? 84.184 109.197 100.206 1.00 100.25 312 PRO A N 1
ATOM 2176 C CA . PRO A 1 312 ? 84.088 109.319 101.667 1.00 100.25 312 PRO A CA 1
ATOM 2177 C C . PRO A 1 312 ? 85.334 108.910 102.431 1.00 100.25 312 PRO A C 1
ATOM 2178 O O . PRO A 1 312 ? 85.401 109.176 103.635 1.00 100.25 312 PRO A O 1
ATOM 2182 N N . ASN A 1 313 ? 86.307 108.266 101.794 1.00 97.47 313 ASN A N 1
ATOM 2183 C CA . ASN A 1 313 ? 87.526 107.832 102.464 1.00 97.47 313 ASN A CA 1
ATOM 2184 C C . ASN A 1 313 ? 88.767 108.617 102.066 1.00 97.47 313 ASN A C 1
ATOM 2185 O O . ASN A 1 313 ? 89.872 108.233 102.455 1.00 97.47 313 ASN A O 1
ATOM 2190 N N . VAL A 1 314 ? 88.628 109.692 101.299 1.00 96.05 314 VAL A N 1
ATOM 2191 C CA . VAL A 1 314 ? 89.752 110.547 100.939 1.00 96.05 314 VAL A CA 1
ATOM 2192 C C . VAL A 1 314 ? 89.581 111.883 101.645 1.00 96.05 314 VAL A C 1
ATOM 2193 O O . VAL A 1 314 ? 88.585 112.581 101.430 1.00 96.05 314 VAL A O 1
ATOM 2197 N N . PHE A 1 315 ? 90.555 112.245 102.478 1.00 95.43 315 PHE A N 1
ATOM 2198 C CA . PHE A 1 315 ? 90.485 113.440 103.303 1.00 95.43 315 PHE A CA 1
ATOM 2199 C C . PHE A 1 315 ? 91.602 114.389 102.900 1.00 95.43 315 PHE A C 1
ATOM 2200 O O . PHE A 1 315 ? 92.701 113.957 102.552 1.00 95.43 315 PHE A O 1
ATOM 2208 N N . VAL A 1 316 ? 91.325 115.688 102.971 1.00 96.21 316 VAL A N 1
ATOM 2209 C CA . VAL A 1 316 ? 92.348 116.719 102.845 1.00 96.21 316 VAL A CA 1
ATOM 2210 C C . VAL A 1 316 ? 92.385 117.509 104.141 1.00 96.21 316 VAL A C 1
ATOM 2211 O O . VAL A 1 316 ? 91.338 117.865 104.688 1.00 96.21 316 VAL A O 1
ATOM 2215 N N . VAL A 1 317 ? 93.589 117.774 104.640 1.00 94.74 317 VAL A N 1
ATOM 2216 C CA . VAL A 1 317 ? 93.770 118.393 105.943 1.00 94.74 317 VAL A CA 1
ATOM 2217 C C . VAL A 1 317 ? 94.883 119.425 105.864 1.00 94.74 317 VAL A C 1
ATOM 2218 O O . VAL A 1 317 ? 95.736 119.389 104.978 1.00 94.74 317 VAL A O 1
ATOM 2222 N N . GLY A 1 318 ? 94.867 120.354 106.814 1.00 96.43 318 GLY A N 1
ATOM 2223 C CA . GLY A 1 318 ? 95.871 121.397 106.848 1.00 96.43 318 GLY A CA 1
ATOM 2224 C C . GLY A 1 318 ? 95.695 122.452 105.772 1.00 96.43 318 GLY A C 1
ATOM 2225 O O . GLY A 1 318 ? 94.599 122.685 105.257 1.00 96.43 318 GLY A O 1
ATOM 2226 N N . ASP A 1 319 ? 96.810 123.096 105.420 1.00 100.05 319 ASP A N 1
ATOM 2227 C CA . ASP A 1 319 ? 96.750 124.276 104.569 1.00 100.05 319 ASP A CA 1
ATOM 2228 C C . ASP A 1 319 ? 96.197 123.972 103.192 1.00 100.05 319 ASP A C 1
ATOM 2229 O O . ASP A 1 319 ? 95.779 124.894 102.487 1.00 100.05 319 ASP A O 1
ATOM 2234 N N . MET A 1 320 ? 96.190 122.707 102.790 1.00 100.37 320 MET A N 1
ATOM 2235 C CA . MET A 1 320 ? 95.641 122.345 101.495 1.00 100.37 320 MET A CA 1
ATOM 2236 C C . MET A 1 320 ? 94.123 122.421 101.462 1.00 100.37 320 MET A C 1
ATOM 2237 O O . MET A 1 320 ? 93.549 122.482 100.373 1.00 100.37 320 MET A O 1
ATOM 2242 N N . ALA A 1 321 ? 93.462 122.412 102.614 1.00 100.70 321 ALA A N 1
ATOM 2243 C CA . ALA A 1 321 ? 92.008 122.382 102.680 1.00 100.70 321 ALA A CA 1
ATOM 2244 C C . ALA A 1 321 ? 91.440 123.770 102.932 1.00 100.70 321 ALA A C 1
ATOM 2245 O O . ALA A 1 321 ? 91.855 124.459 103.867 1.00 100.70 321 ALA A O 1
ATOM 2247 N N . ALA A 1 322 ? 90.490 124.170 102.090 1.00 103.54 322 ALA A N 1
ATOM 2248 C CA . ALA A 1 322 ? 89.783 125.443 102.228 1.00 103.54 322 ALA A CA 1
ATOM 2249 C C . ALA A 1 322 ? 88.570 125.299 103.149 1.00 103.54 322 ALA A C 1
ATOM 2250 O O . ALA A 1 322 ? 87.438 125.593 102.775 1.00 103.54 322 ALA A O 1
ATOM 2252 N N . VAL A 1 323 ? 88.813 124.825 104.369 1.00 101.99 323 VAL A N 1
ATOM 2253 C CA . VAL A 1 323 ? 87.718 124.668 105.318 1.00 101.99 323 VAL A CA 1
ATOM 2254 C C . VAL A 1 323 ? 87.207 126.041 105.723 1.00 101.99 323 VAL A C 1
ATOM 2255 O O . VAL A 1 323 ? 87.985 126.940 106.066 1.00 101.99 323 VAL A O 1
ATOM 2259 N N . GLU A 1 324 ? 85.889 126.206 105.688 1.00 110.09 324 GLU A N 1
ATOM 2260 C CA . GLU A 1 324 ? 85.274 127.478 106.040 1.00 110.09 324 GLU A CA 1
ATOM 2261 C C . GLU A 1 324 ? 85.616 127.892 107.463 1.00 110.09 324 GLU A C 1
ATOM 2262 O O . GLU A 1 324 ? 85.455 127.116 108.407 1.00 110.09 324 GLU A O 1
ATOM 2264 N N . GLY A 1 325 ? 86.091 129.125 107.612 1.00 106.23 325 GLY A N 1
ATOM 2265 C CA . GLY A 1 325 ? 86.375 129.669 108.922 1.00 106.23 325 GLY A CA 1
ATOM 2266 C C . GLY A 1 325 ? 87.588 129.122 109.632 1.00 106.23 325 GLY A C 1
ATOM 2267 O O . GLY A 1 325 ? 87.802 129.469 110.796 1.00 106.23 325 GLY A O 1
ATOM 2268 N N . VAL A 1 326 ? 88.393 128.288 108.991 1.00 100.70 326 VAL A N 1
ATOM 2269 C CA . VAL A 1 326 ? 89.566 127.702 109.630 1.00 100.70 326 VAL A CA 1
ATOM 2270 C C . VAL A 1 326 ? 90.806 128.395 109.077 1.00 100.70 326 VAL A C 1
ATOM 2271 O O . VAL A 1 326 ? 91.030 128.366 107.861 1.00 100.70 326 VAL A O 1
ATOM 2275 N N . PRO A 1 327 ? 91.631 129.013 109.912 1.00 98.89 327 PRO A N 1
ATOM 2276 C CA . PRO A 1 327 ? 92.804 129.724 109.405 1.00 98.89 327 PRO A CA 1
ATOM 2277 C C . PRO A 1 327 ? 93.935 128.776 109.045 1.00 98.89 327 PRO A C 1
ATOM 2278 O O . PRO A 1 327 ? 94.031 127.651 109.535 1.00 98.89 327 PRO A O 1
ATOM 2282 N N . GLY A 1 328 ? 94.799 129.260 108.163 1.00 96.03 328 GLY A N 1
ATOM 2283 C CA . GLY A 1 328 ? 95.948 128.499 107.723 1.00 96.03 328 GLY A CA 1
ATOM 2284 C C . GLY A 1 328 ? 97.067 128.466 108.741 1.00 96.03 328 GLY A C 1
ATOM 2285 O O . GLY A 1 328 ? 98.134 129.043 108.516 1.00 96.03 328 GLY A O 1
ATOM 2286 N N . VAL A 1 329 ? 96.835 127.795 109.869 1.00 95.59 329 VAL A N 1
ATOM 2287 C CA . VAL A 1 329 ? 97.766 127.785 110.987 1.00 95.59 329 VAL A CA 1
ATOM 2288 C C . VAL A 1 329 ? 97.972 126.345 111.430 1.00 95.59 329 VAL A C 1
ATOM 2289 O O . VAL A 1 329 ? 97.159 125.460 111.159 1.00 95.59 329 VAL A O 1
ATOM 2293 N N . ALA A 1 330 ? 99.078 126.126 112.138 1.00 93.33 330 ALA A N 1
ATOM 2294 C CA . ALA A 1 330 ? 99.461 124.774 112.525 1.00 93.33 330 ALA A CA 1
ATOM 2295 C C . ALA A 1 330 ? 98.376 124.062 113.316 1.00 93.33 330 ALA A C 1
ATOM 2296 O O . ALA A 1 330 ? 98.196 122.851 113.171 1.00 93.33 330 ALA A O 1
ATOM 2298 N N . GLN A 1 331 ? 97.645 124.779 114.160 1.00 95.07 331 GLN A N 1
ATOM 2299 C CA . GLN A 1 331 ? 96.542 124.136 114.862 1.00 95.07 331 GLN A CA 1
ATOM 2300 C C . GLN A 1 331 ? 95.417 123.703 113.935 1.00 95.07 331 GLN A C 1
ATOM 2301 O O . GLN A 1 331 ? 94.770 122.687 114.200 1.00 95.07 331 GLN A O 1
ATOM 2307 N N . GLY A 1 332 ? 95.208 124.387 112.815 1.00 93.28 332 GLY A N 1
ATOM 2308 C CA . GLY A 1 332 ? 94.231 123.900 111.857 1.00 93.28 332 GLY A CA 1
ATOM 2309 C C . GLY A 1 332 ? 94.644 122.597 111.203 1.00 93.28 332 GLY A C 1
ATOM 2310 O O . GLY A 1 332 ? 93.828 121.686 111.051 1.00 93.28 332 GLY A O 1
ATOM 2311 N N . ALA A 1 333 ? 95.935 122.440 110.933 1.00 93.13 333 ALA A N 1
ATOM 2312 C CA . ALA A 1 333 ? 96.446 121.173 110.424 1.00 93.13 333 ALA A CA 1
ATOM 2313 C C . ALA A 1 333 ? 96.367 120.074 111.470 1.00 93.13 333 ALA A C 1
ATOM 2314 O O . ALA A 1 333 ? 95.896 118.969 111.187 1.00 93.13 333 ALA A O 1
ATOM 2316 N N . ILE A 1 334 ? 96.869 120.340 112.671 1.00 92.30 334 ILE A N 1
ATOM 2317 C CA . ILE A 1 334 ? 96.828 119.343 113.735 1.00 92.30 334 ILE A CA 1
ATOM 2318 C C . ILE A 1 334 ? 95.403 118.867 113.977 1.00 92.30 334 ILE A C 1
ATOM 2319 O O . ILE A 1 334 ? 95.134 117.661 114.004 1.00 92.30 334 ILE A O 1
ATOM 2324 N N . GLN A 1 335 ? 94.464 119.796 114.135 1.00 94.99 335 GLN A N 1
ATOM 2325 C CA . GLN A 1 335 ? 93.086 119.402 114.391 1.00 94.99 335 GLN A CA 1
ATOM 2326 C C . GLN A 1 335 ? 92.456 118.688 113.202 1.00 94.99 335 GLN A C 1
ATOM 2327 O O . GLN A 1 335 ? 91.733 117.707 113.392 1.00 94.99 335 GLN A O 1
ATOM 2333 N N . GLY A 1 336 ? 92.725 119.124 111.973 1.00 94.75 336 GLY A N 1
ATOM 2334 C CA . GLY A 1 336 ? 92.159 118.420 110.834 1.00 94.75 336 GLY A CA 1
ATOM 2335 C C . GLY A 1 336 ? 92.687 117.005 110.688 1.00 94.75 336 GLY A C 1
ATOM 2336 O O . GLY A 1 336 ? 91.921 116.068 110.443 1.00 94.75 336 GLY A O 1
ATOM 2337 N N . GLY A 1 337 ? 93.996 116.828 110.845 1.00 94.57 337 GLY A N 1
ATOM 2338 C CA . GLY A 1 337 ? 94.568 115.496 110.780 1.00 94.57 337 GLY A CA 1
ATOM 2339 C C . GLY A 1 337 ? 94.079 114.584 111.886 1.00 94.57 337 GLY A C 1
ATOM 2340 O O . GLY A 1 337 ? 93.737 113.425 111.642 1.00 94.57 337 GLY A O 1
ATOM 2341 N N . ARG A 1 338 ? 94.025 115.097 113.112 1.00 95.41 338 ARG A N 1
ATOM 2342 C CA . ARG A 1 338 ? 93.466 114.323 114.210 1.00 95.41 338 ARG A CA 1
ATOM 2343 C C . ARG A 1 338 ? 92.016 113.945 113.952 1.00 95.41 338 ARG A C 1
ATOM 2344 O O . ARG A 1 338 ? 91.606 112.816 114.235 1.00 95.41 338 ARG A O 1
ATOM 2352 N N . TYR A 1 339 ? 91.233 114.852 113.376 1.00 97.13 339 TYR A N 1
ATOM 2353 C CA . TYR A 1 339 ? 89.846 114.536 113.063 1.00 97.13 339 TYR A CA 1
ATOM 2354 C C . TYR A 1 339 ? 89.742 113.418 112.039 1.00 97.13 339 TYR A C 1
ATOM 2355 O O . TYR A 1 339 ? 88.994 112.452 112.229 1.00 97.13 339 TYR A O 1
ATOM 2364 N N . ALA A 1 340 ? 90.451 113.551 110.923 1.00 96.08 340 ALA A N 1
ATOM 2365 C CA . ALA A 1 340 ? 90.385 112.527 109.886 1.00 96.08 340 ALA A CA 1
ATOM 2366 C C . ALA A 1 340 ? 90.847 111.168 110.402 1.00 96.08 340 ALA A C 1
ATOM 2367 O O . ALA A 1 340 ? 90.198 110.140 110.161 1.00 96.08 340 ALA A O 1
ATOM 2369 N N . ALA A 1 341 ? 91.968 111.141 111.122 1.00 95.73 341 ALA A N 1
ATOM 2370 C CA . ALA A 1 341 ? 92.446 109.887 111.689 1.00 95.73 341 ALA A CA 1
ATOM 2371 C C . ALA A 1 341 ? 91.475 109.290 112.698 1.00 95.73 341 ALA A C 1
ATOM 2372 O O . ALA A 1 341 ? 91.315 108.069 112.753 1.00 95.73 341 ALA A O 1
ATOM 2374 N N . LYS A 1 342 ? 90.825 110.116 113.514 1.00 98.54 342 LYS A N 1
ATOM 2375 C CA . LYS A 1 342 ? 89.802 109.587 114.411 1.00 98.54 342 LYS A CA 1
ATOM 2376 C C . LYS A 1 342 ? 88.602 109.030 113.660 1.00 98.54 342 LYS A C 1
ATOM 2377 O O . LYS A 1 342 ? 88.029 108.020 114.075 1.00 98.54 342 LYS A O 1
ATOM 2379 N N . ILE A 1 343 ? 88.211 109.647 112.548 1.00 100.03 343 ILE A N 1
ATOM 2380 C CA . ILE A 1 343 ? 87.142 109.068 111.733 1.00 100.03 343 ILE A CA 1
ATOM 2381 C C . ILE A 1 343 ? 87.540 107.695 111.203 1.00 100.03 343 ILE A C 1
ATOM 2382 O O . ILE A 1 343 ? 86.759 106.735 111.258 1.00 100.03 343 ILE A O 1
ATOM 2387 N N . ILE A 1 344 ? 88.765 107.574 110.697 1.00 98.40 344 ILE A N 1
ATOM 2388 C CA . ILE A 1 344 ? 89.244 106.268 110.238 1.00 98.40 344 ILE A CA 1
ATOM 2389 C C . ILE A 1 344 ? 89.256 105.249 111.374 1.00 98.40 344 ILE A C 1
ATOM 2390 O O . ILE A 1 344 ? 88.735 104.136 111.239 1.00 98.40 344 ILE A O 1
ATOM 2395 N N . LYS A 1 345 ? 89.865 105.605 112.503 1.00 102.36 345 LYS A N 1
ATOM 2396 C CA . LYS A 1 345 ? 89.907 104.704 113.651 1.00 102.36 345 LYS A CA 1
ATOM 2397 C C . LYS A 1 345 ? 88.515 104.264 114.078 1.00 102.36 345 LYS A C 1
ATOM 2398 O O . LYS A 1 345 ? 88.294 103.090 114.390 1.00 102.36 345 LYS A O 1
ATOM 2404 N N . ARG A 1 346 ? 87.565 105.191 114.095 1.00 111.52 346 ARG A N 1
ATOM 2405 C CA . ARG A 1 346 ? 86.207 104.877 114.517 1.00 111.52 346 ARG A CA 1
ATOM 2406 C C . ARG A 1 346 ? 85.504 103.945 113.542 1.00 111.52 346 ARG A C 1
ATOM 2407 O O . ARG A 1 346 ? 84.772 103.043 113.961 1.00 111.52 346 ARG A O 1
ATOM 2409 N N . GLU A 1 347 ? 85.706 104.138 112.242 1.00 111.23 347 GLU A N 1
ATOM 2410 C CA . GLU A 1 347 ? 84.983 103.316 111.276 1.00 111.23 347 GLU A CA 1
ATOM 2411 C C . GLU A 1 347 ? 85.616 101.944 111.072 1.00 111.23 347 GLU A C 1
ATOM 2412 O O . GLU A 1 347 ? 84.896 100.955 110.909 1.00 111.23 347 GLU A O 1
ATOM 2414 N N . VAL A 1 348 ? 86.943 101.847 111.071 1.00 106.84 348 VAL A N 1
ATOM 2415 C CA . VAL A 1 348 ? 87.572 100.543 110.876 1.00 106.84 348 VAL A CA 1
ATOM 2416 C C . VAL A 1 348 ? 87.246 99.595 112.025 1.00 106.84 348 VAL A C 1
ATOM 2417 O O . VAL A 1 348 ? 87.087 98.388 111.818 1.00 106.84 348 VAL A O 1
ATOM 2421 N N . SER A 1 349 ? 87.132 100.113 113.245 1.00 111.94 349 SER A N 1
ATOM 2422 C CA . SER A 1 349 ? 86.817 99.282 114.403 1.00 111.94 349 SER A CA 1
ATOM 2423 C C . SER A 1 349 ? 85.355 98.865 114.464 1.00 111.94 349 SER A C 1
ATOM 2424 O O . SER A 1 349 ? 84.961 98.201 115.427 1.00 111.94 349 SER A O 1
ATOM 2427 N N . GLY A 1 350 ? 84.548 99.238 113.477 1.00 115.84 350 GLY A N 1
ATOM 2428 C CA . GLY A 1 350 ? 83.125 98.967 113.501 1.00 115.84 350 GLY A CA 1
ATOM 2429 C C . GLY A 1 350 ? 82.335 99.829 114.454 1.00 115.84 350 GLY A C 1
ATOM 2430 O O . GLY A 1 350 ? 81.146 99.570 114.662 1.00 115.84 350 GLY A O 1
ATOM 2431 N N . THR A 1 351 ? 82.961 100.846 115.040 1.00 118.45 351 THR A N 1
ATOM 2432 C CA . THR A 1 351 ? 82.304 101.779 115.941 1.00 118.45 351 THR A CA 1
ATOM 2433 C C . THR A 1 351 ? 81.660 102.930 115.176 1.00 118.45 351 THR A C 1
ATOM 2434 O O . THR A 1 351 ? 81.419 103.996 115.752 1.00 118.45 351 THR A O 1
ATOM 2436 N N . SER A 1 352 ? 81.380 102.730 113.893 1.00 121.32 352 SER A N 1
ATOM 2437 C CA . SER A 1 352 ? 80.963 103.825 113.036 1.00 121.32 352 SER A CA 1
ATOM 2438 C C . SER A 1 352 ? 79.603 104.371 113.462 1.00 121.32 352 SER A C 1
ATOM 2439 O O . SER A 1 352 ? 78.694 103.600 113.785 1.00 121.32 352 SER A O 1
ATOM 2441 N N . PRO A 1 353 ? 79.435 105.688 113.470 1.00 122.31 353 PRO A N 1
ATOM 2442 C CA . PRO A 1 353 ? 78.095 106.268 113.502 1.00 122.31 353 PRO A CA 1
ATOM 2443 C C . PRO A 1 353 ? 77.456 106.222 112.123 1.00 122.31 353 PRO A C 1
ATOM 2444 O O . PRO A 1 353 ? 78.128 106.117 111.096 1.00 122.31 353 PRO A O 1
ATOM 2448 N N . LYS A 1 354 ? 76.128 106.309 112.115 1.00 125.70 354 LYS A N 1
ATOM 2449 C CA . LYS A 1 354 ? 75.416 106.364 110.846 1.00 125.70 354 LYS A CA 1
ATOM 2450 C C . LYS A 1 354 ? 75.712 107.648 110.083 1.00 125.70 354 LYS A C 1
ATOM 2451 O O . LYS A 1 354 ? 75.684 107.647 108.847 1.00 125.70 354 LYS A O 1
ATOM 2453 N N . ILE A 1 355 ? 75.989 108.746 110.780 1.00 119.67 355 ILE A N 1
ATOM 2454 C CA . ILE A 1 355 ? 76.409 109.988 110.144 1.00 119.67 355 ILE A CA 1
ATOM 2455 C C . ILE A 1 355 ? 77.610 110.546 110.895 1.00 119.67 355 ILE A C 1
ATOM 2456 O O . ILE A 1 355 ? 77.615 110.578 112.130 1.00 119.67 355 ILE A O 1
ATOM 2458 N N . ARG A 1 356 ? 78.626 110.977 110.150 1.00 106.22 356 ARG A N 1
ATOM 2459 C CA . ARG A 1 356 ? 79.778 111.637 110.752 1.00 106.22 356 ARG A CA 1
ATOM 2460 C C . ARG A 1 356 ? 79.397 113.028 111.244 1.00 106.22 356 ARG A C 1
ATOM 2461 O O . ARG A 1 356 ? 78.731 113.787 110.534 1.00 106.22 356 ARG A O 1
ATOM 2469 N N . THR A 1 357 ? 79.817 113.358 112.455 1.00 105.82 357 THR A N 1
ATOM 2470 C CA . THR A 1 357 ? 79.728 114.735 112.930 1.00 105.82 357 THR A CA 1
ATOM 2471 C C . THR A 1 357 ? 80.717 115.627 112.184 1.00 105.82 357 THR A C 1
ATOM 2472 O O . THR A 1 357 ? 81.898 115.280 112.081 1.00 105.82 357 THR A O 1
ATOM 2476 N N . PRO A 1 358 ? 80.283 116.768 111.646 1.00 101.02 358 PRO A N 1
ATOM 2477 C CA . PRO A 1 358 ? 81.220 117.670 110.963 1.00 101.02 358 PRO A CA 1
ATOM 2478 C C . PRO A 1 358 ? 82.446 118.042 111.784 1.00 101.02 358 PRO A C 1
ATOM 2479 O O . PRO A 1 358 ? 82.445 117.943 113.013 1.00 101.02 358 PRO A O 1
ATOM 2483 N N . PHE A 1 359 ? 83.500 118.463 111.091 1.00 98.07 359 PHE A N 1
ATOM 2484 C CA . PHE A 1 359 ? 84.698 118.988 111.732 1.00 98.07 359 PHE A CA 1
ATOM 2485 C C . PHE A 1 359 ? 84.425 120.330 112.401 1.00 98.07 359 PHE A C 1
ATOM 2486 O O . PHE A 1 359 ? 83.907 121.252 111.768 1.00 98.07 359 PHE A O 1
ATOM 2494 N N . GLU A 1 360 ? 84.769 120.439 113.685 1.00 102.47 360 GLU A N 1
ATOM 2495 C CA . GLU A 1 360 ? 84.715 121.697 114.425 1.00 102.47 360 GLU A CA 1
ATOM 2496 C C . GLU A 1 360 ? 86.128 122.134 114.792 1.00 102.47 360 GLU A C 1
ATOM 2497 O O . GLU A 1 360 ? 86.810 121.448 115.557 1.00 102.47 360 GLU A O 1
ATOM 2499 N N . TYR A 1 361 ? 86.562 123.272 114.257 1.00 98.58 361 TYR A N 1
ATOM 2500 C CA . TYR A 1 361 ? 87.841 123.858 114.642 1.00 98.58 361 TYR A CA 1
ATOM 2501 C C . TYR A 1 361 ? 87.707 124.581 115.978 1.00 98.58 361 TYR A C 1
ATOM 2502 O O . TYR A 1 361 ? 86.913 125.518 116.100 1.00 98.58 361 TYR A O 1
ATOM 2511 N N . PHE A 1 362 ? 88.477 124.153 116.977 1.00 103.40 362 PHE A N 1
ATOM 2512 C CA . PHE A 1 362 ? 88.565 124.846 118.264 1.00 103.40 362 PHE A CA 1
ATOM 2513 C C . PHE A 1 362 ? 89.688 125.877 118.198 1.00 103.40 362 PHE A C 1
ATOM 2514 O O . PHE A 1 362 ? 90.866 125.531 118.294 1.00 103.40 362 PHE A O 1
ATOM 2516 N N . ASP A 1 363 ? 89.327 127.151 118.057 1.00 104.29 363 ASP A N 1
ATOM 2517 C CA . ASP A 1 363 ? 90.301 128.229 117.868 1.00 104.29 363 ASP A CA 1
ATOM 2518 C C . ASP A 1 363 ? 91.040 128.532 119.167 1.00 104.29 363 ASP A C 1
ATOM 2519 O O . ASP A 1 363 ? 90.505 129.186 120.062 1.00 104.29 363 ASP A O 1
ATOM 2524 N N . LYS A 1 364 ? 92.285 128.069 119.268 1.00 104.59 364 LYS A N 1
ATOM 2525 C CA . LYS A 1 364 ? 93.150 128.352 120.412 1.00 104.59 364 LYS A CA 1
ATOM 2526 C C . LYS A 1 364 ? 93.742 129.759 120.417 1.00 104.59 364 LYS A C 1
ATOM 2527 O O . LYS A 1 364 ? 94.560 130.056 121.292 1.00 104.59 364 LYS A O 1
ATOM 2533 N N . GLY A 1 365 ? 93.369 130.627 119.484 1.00 108.66 365 GLY A N 1
ATOM 2534 C CA . GLY A 1 365 ? 94.011 131.921 119.345 1.00 108.66 365 GLY A CA 1
ATOM 2535 C C . GLY A 1 365 ? 95.289 131.871 118.524 1.00 108.66 365 GLY A C 1
ATOM 2536 O O . GLY A 1 365 ? 95.751 130.818 118.086 1.00 108.66 365 GLY A O 1
ATOM 2537 N N . SER A 1 366 ? 95.877 133.052 118.325 1.00 109.68 366 SER A N 1
ATOM 2538 C CA . SER A 1 366 ? 97.006 133.215 117.418 1.00 109.68 366 SER A CA 1
ATOM 2539 C C . SER A 1 366 ? 98.006 134.232 117.948 1.00 109.68 366 SER A C 1
ATOM 2540 O O . SER A 1 366 ? 97.657 135.121 118.725 1.00 109.68 366 SER A O 1
ATOM 2543 N N . MET A 1 367 ? 99.256 134.095 117.503 1.00 107.04 367 MET A N 1
ATOM 2544 C CA . MET A 1 367 ? 100.363 134.905 117.991 1.00 107.04 367 MET A CA 1
ATOM 2545 C C . MET A 1 367 ? 101.318 135.154 116.834 1.00 107.04 367 MET A C 1
ATOM 2546 O O . MET A 1 367 ? 101.401 134.351 115.903 1.00 107.04 367 MET A O 1
ATOM 2551 N N . ALA A 1 368 ? 102.048 136.264 116.905 1.00 105.01 368 ALA A N 1
ATOM 2552 C CA . ALA A 1 368 ? 103.085 136.561 115.921 1.00 105.01 368 ALA A CA 1
ATOM 2553 C C . ALA A 1 368 ? 104.214 137.327 116.591 1.00 105.01 368 ALA A C 1
ATOM 2554 O O . ALA A 1 368 ? 103.978 138.393 117.164 1.00 105.01 368 ALA A O 1
ATOM 2556 N N . THR A 1 369 ? 105.428 136.793 116.522 1.00 101.84 369 THR A N 1
ATOM 2557 C CA . THR A 1 369 ? 106.599 137.512 117.000 1.00 101.84 369 THR A CA 1
ATOM 2558 C C . THR A 1 369 ? 107.011 138.586 116.003 1.00 101.84 369 THR A C 1
ATOM 2559 O O . THR A 1 369 ? 106.813 138.440 114.796 1.00 101.84 369 THR A O 1
ATOM 2563 N N . VAL A 1 370 ? 107.587 139.675 116.516 1.00 103.09 370 VAL A N 1
ATOM 2564 C CA . VAL A 1 370 ? 108.056 140.752 115.649 1.00 103.09 370 VAL A CA 1
ATOM 2565 C C . VAL A 1 370 ? 109.498 141.122 115.964 1.00 103.09 370 VAL A C 1
ATOM 2566 O O . VAL A 1 370 ? 110.215 141.623 115.093 1.00 103.09 370 VAL A O 1
ATOM 2570 N N . SER A 1 371 ? 109.945 140.898 117.194 1.00 104.92 371 SER A N 1
ATOM 2571 C CA . SER A 1 371 ? 111.306 141.280 117.535 1.00 104.92 371 SER A CA 1
ATOM 2572 C C . SER A 1 371 ? 111.691 140.619 118.846 1.00 104.92 371 SER A C 1
ATOM 2573 O O . SER A 1 371 ? 110.839 140.138 119.595 1.00 104.92 371 SER A O 1
ATOM 2576 N N . ARG A 1 372 ? 112.990 140.606 119.108 1.00 103.31 372 ARG A N 1
ATOM 2577 C CA . ARG A 1 372 ? 113.503 140.423 120.457 1.00 103.31 372 ARG A CA 1
ATOM 2578 C C . ARG A 1 372 ? 112.746 141.282 121.461 1.00 103.31 372 ARG A C 1
ATOM 2579 O O . ARG A 1 372 ? 112.680 142.505 121.322 1.00 103.31 372 ARG A O 1
ATOM 2587 N N . PHE A 1 373 ? 112.165 140.630 122.468 1.00 104.14 373 PHE A N 1
ATOM 2588 C CA . PHE A 1 373 ? 111.338 141.274 123.490 1.00 104.14 373 PHE A CA 1
ATOM 2589 C C . PHE A 1 373 ? 110.064 141.919 122.957 1.00 104.14 373 PHE A C 1
ATOM 2590 O O . PHE A 1 373 ? 109.472 142.751 123.647 1.00 104.14 373 PHE A O 1
ATOM 2598 N N . SER A 1 374 ? 109.598 141.597 121.754 1.00 104.10 374 SER A N 1
ATOM 2599 C CA . SER A 1 374 ? 108.274 142.078 121.384 1.00 104.10 374 SER A CA 1
ATOM 2600 C C . SER A 1 374 ? 107.575 141.121 120.433 1.00 104.10 374 SER A C 1
ATOM 2601 O O . SER A 1 374 ? 108.182 140.588 119.503 1.00 104.10 374 SER A O 1
ATOM 2604 N N . ALA A 1 375 ? 106.276 140.962 120.661 1.00 103.69 375 ALA A N 1
ATOM 2605 C CA . ALA A 1 375 ? 105.405 140.124 119.853 1.00 103.69 375 ALA A CA 1
ATOM 2606 C C . ALA A 1 375 ? 103.991 140.652 120.026 1.00 103.69 375 ALA A C 1
ATOM 2607 O O . ALA A 1 375 ? 103.745 141.555 120.827 1.00 103.69 375 ALA A O 1
ATOM 2609 N N . VAL A 1 376 ? 103.062 140.086 119.267 1.00 107.13 376 VAL A N 1
ATOM 2610 C CA . VAL A 1 376 ? 101.641 140.319 119.484 1.00 107.13 376 VAL A CA 1
ATOM 2611 C C . VAL A 1 376 ? 100.928 138.988 119.665 1.00 107.13 376 VAL A C 1
ATOM 2612 O O . VAL A 1 376 ? 101.319 137.970 119.089 1.00 107.13 376 VAL A O 1
ATOM 2616 N N . ALA A 1 377 ? 99.883 138.999 120.488 1.00 109.16 377 ALA A N 1
ATOM 2617 C CA . ALA A 1 377 ? 99.097 137.812 120.771 1.00 109.16 377 ALA A CA 1
ATOM 2618 C C . ALA A 1 377 ? 97.639 138.217 120.905 1.00 109.16 377 ALA A C 1
ATOM 2619 O O . ALA A 1 377 ? 97.321 139.248 121.508 1.00 109.16 377 ALA A O 1
ATOM 2621 N N . LYS A 1 378 ? 96.758 137.397 120.340 1.00 113.93 378 LYS A N 1
ATOM 2622 C CA . LYS A 1 378 ? 95.318 137.535 120.494 1.00 113.93 378 LYS A CA 1
ATOM 2623 C C . LYS A 1 378 ? 94.740 136.195 120.910 1.00 113.93 378 LYS A C 1
ATOM 2624 O O . LYS A 1 378 ? 94.987 135.181 120.252 1.00 113.93 378 LYS A O 1
ATOM 2626 N N . VAL A 1 379 ? 93.971 136.193 121.994 1.00 114.27 379 VAL A N 1
ATOM 2627 C CA . VAL A 1 379 ? 93.385 134.977 122.552 1.00 114.27 379 VAL A CA 1
ATOM 2628 C C . VAL A 1 379 ? 91.924 135.296 122.854 1.00 114.27 379 VAL A C 1
ATOM 2629 O O . VAL A 1 379 ? 91.589 135.831 123.918 1.00 114.27 379 VAL A O 1
ATOM 2633 N N . GLY A 1 380 ? 91.068 135.099 121.859 1.00 119.70 380 GLY A N 1
ATOM 2634 C CA . GLY A 1 380 ? 89.678 135.452 121.969 1.00 119.70 380 GLY A CA 1
ATOM 2635 C C . GLY A 1 380 ? 89.474 136.907 122.323 1.00 119.70 380 GLY A C 1
ATOM 2636 O O . GLY A 1 380 ? 89.792 137.817 121.552 1.00 119.70 380 GLY A O 1
ATOM 2637 N N . PRO A 1 381 ? 88.933 137.153 123.518 1.00 120.93 381 PRO A N 1
ATOM 2638 C CA . PRO A 1 381 ? 88.650 138.532 123.916 1.00 120.93 381 PRO A CA 1
ATOM 2639 C C . PRO A 1 381 ? 89.868 139.330 124.323 1.00 120.93 381 PRO A C 1
ATOM 2640 O O . PRO A 1 381 ? 89.782 140.565 124.335 1.00 120.93 381 PRO A O 1
ATOM 2644 N N . VAL A 1 382 ? 90.992 138.696 124.659 1.00 117.35 382 VAL A N 1
ATOM 2645 C CA . VAL A 1 382 ? 92.145 139.444 125.152 1.00 117.35 382 VAL A CA 1
ATOM 2646 C C . VAL A 1 382 ? 93.176 139.621 124.052 1.00 117.35 382 VAL A C 1
ATOM 2647 O O . VAL A 1 382 ? 93.477 138.691 123.299 1.00 117.35 382 VAL A O 1
ATOM 2651 N N . GLU A 1 383 ? 93.696 140.837 123.942 1.00 115.66 383 GLU A N 1
ATOM 2652 C CA . GLU A 1 383 ? 94.738 141.175 122.985 1.00 115.66 383 GLU A CA 1
ATOM 2653 C C . GLU A 1 383 ? 95.865 141.832 123.759 1.00 115.66 383 GLU A C 1
ATOM 2654 O O . GLU A 1 383 ? 95.628 142.781 124.512 1.00 115.66 383 GLU A O 1
ATOM 2656 N N . PHE A 1 384 ? 97.084 141.336 123.579 1.00 109.34 384 PHE A N 1
ATOM 2657 C CA . PHE A 1 384 ? 98.211 141.851 124.339 1.00 109.34 384 PHE A CA 1
ATOM 2658 C C . PHE A 1 384 ? 99.465 141.753 123.489 1.00 109.34 384 PHE A C 1
ATOM 2659 O O . PHE A 1 384 ? 99.508 141.039 122.487 1.00 109.34 384 PHE A O 1
ATOM 2667 N N . ALA A 1 385 ? 100.462 142.546 123.862 1.00 108.55 385 ALA A N 1
ATOM 2668 C CA . ALA A 1 385 ? 101.608 142.790 123.005 1.00 108.55 385 ALA A CA 1
ATOM 2669 C C . ALA A 1 385 ? 102.813 143.125 123.866 1.00 108.55 385 ALA A C 1
ATOM 2670 O O . ALA A 1 385 ? 102.698 143.384 125.065 1.00 108.55 385 ALA A O 1
ATOM 2672 N N . GLY A 1 386 ? 103.978 143.121 123.230 1.00 105.99 386 GLY A N 1
ATOM 2673 C CA . GLY A 1 386 ? 105.217 143.417 123.920 1.00 105.99 386 GLY A CA 1
ATOM 2674 C C . GLY A 1 386 ? 105.854 142.212 124.593 1.00 105.99 386 GLY A C 1
ATOM 2675 O O . GLY A 1 386 ? 105.665 141.067 124.186 1.00 105.99 386 GLY A O 1
ATOM 2676 N N . PHE A 1 387 ? 106.613 142.486 125.654 1.00 105.47 387 PHE A N 1
ATOM 2677 C CA . PHE A 1 387 ? 107.495 141.469 126.217 1.00 105.47 387 PHE A CA 1
ATOM 2678 C C . PHE A 1 387 ? 106.745 140.221 126.660 1.00 105.47 387 PHE A C 1
ATOM 2679 O O . PHE A 1 387 ? 107.182 139.101 126.385 1.00 105.47 387 PHE A O 1
ATOM 2687 N N . PHE A 1 388 ? 105.628 140.380 127.365 1.00 108.30 388 PHE A N 1
ATOM 2688 C CA . PHE A 1 388 ? 104.938 139.194 127.866 1.00 108.30 388 PHE A CA 1
ATOM 2689 C C . PHE A 1 388 ? 104.363 138.352 126.733 1.00 108.30 388 PHE A C 1
ATOM 2690 O O . PHE A 1 388 ? 104.409 137.118 126.786 1.00 108.30 388 PHE A O 1
ATOM 2698 N N . ALA A 1 389 ? 103.879 138.996 125.675 1.00 105.52 389 ALA A N 1
ATOM 2699 C CA . ALA A 1 389 ? 103.473 138.263 124.481 1.00 105.52 389 ALA A CA 1
ATOM 2700 C C . ALA A 1 389 ? 104.639 137.519 123.845 1.00 105.52 389 ALA A C 1
ATOM 2701 O O . ALA A 1 389 ? 104.484 136.379 123.403 1.00 105.52 389 ALA A O 1
ATOM 2703 N N . TRP A 1 390 ? 105.820 138.126 123.820 1.00 102.14 390 TRP A N 1
ATOM 2704 C CA . TRP A 1 390 ? 106.984 137.459 123.242 1.00 102.14 390 TRP A CA 1
ATOM 2705 C C . TRP A 1 390 ? 107.424 136.266 124.076 1.00 102.14 390 TRP A C 1
ATOM 2706 O O . TRP A 1 390 ? 107.739 135.202 123.531 1.00 102.14 390 TRP A O 1
ATOM 2717 N N . LEU A 1 391 ? 107.476 136.426 125.393 1.00 103.65 391 LEU A N 1
ATOM 2718 C CA . LEU A 1 391 ? 107.829 135.315 126.267 1.00 103.65 391 LEU A CA 1
ATOM 2719 C C . LEU A 1 391 ? 106.828 134.169 126.155 1.00 103.65 391 LEU A C 1
ATOM 2720 O O . LEU A 1 391 ? 107.217 132.995 126.079 1.00 103.65 391 LEU A O 1
ATOM 2725 N N . CYS A 1 392 ? 105.535 134.490 126.110 1.00 103.33 392 CYS A N 1
ATOM 2726 C CA . CYS A 1 392 ? 104.523 133.460 125.905 1.00 103.33 392 CYS A CA 1
ATOM 2727 C C . CYS A 1 392 ? 104.674 132.779 124.551 1.00 103.33 392 CYS A C 1
ATOM 2728 O O . CYS A 1 392 ? 104.514 131.560 124.441 1.00 103.33 392 CYS A O 1
ATOM 2731 N N . TRP A 1 393 ? 104.999 133.544 123.514 1.00 100.50 393 TRP A N 1
ATOM 2732 C CA . TRP A 1 393 ? 105.233 132.966 122.196 1.00 100.50 393 TRP A CA 1
ATOM 2733 C C . TRP A 1 393 ? 106.399 131.988 122.212 1.00 100.50 393 TRP A C 1
ATOM 2734 O O . TRP A 1 393 ? 106.304 130.875 121.678 1.00 100.50 393 TRP A O 1
ATOM 2745 N N . LEU A 1 394 ? 107.505 132.379 122.837 1.00 100.35 394 LEU A N 1
ATOM 2746 C CA . LEU A 1 394 ? 108.635 131.467 122.973 1.00 100.35 394 LEU A CA 1
ATOM 2747 C C . LEU A 1 394 ? 108.248 130.186 123.694 1.00 100.35 394 LEU A C 1
ATOM 2748 O O . LEU A 1 394 ? 108.556 129.089 123.225 1.00 100.35 394 LEU A O 1
ATOM 2753 N N . VAL A 1 395 ? 107.616 130.298 124.859 1.00 99.22 395 VAL A N 1
ATOM 2754 C CA . VAL A 1 395 ? 107.252 129.095 125.608 1.00 99.22 395 VAL A CA 1
ATOM 2755 C C . VAL A 1 395 ? 106.334 128.194 124.788 1.00 99.22 395 VAL A C 1
ATOM 2756 O O . VAL A 1 395 ? 106.557 126.978 124.679 1.00 99.22 395 VAL A O 1
ATOM 2760 N N . LEU A 1 396 ? 105.331 128.785 124.144 1.00 98.83 396 LEU A N 1
ATOM 2761 C CA . LEU A 1 396 ? 104.397 127.998 123.352 1.00 98.83 396 LEU A CA 1
ATOM 2762 C C . LEU A 1 396 ? 105.098 127.260 122.223 1.00 98.83 396 LEU A C 1
ATOM 2763 O O . LEU A 1 396 ? 104.838 126.076 121.991 1.00 98.83 396 LEU A O 1
ATOM 2768 N N . HIS A 1 397 ? 105.981 127.935 121.498 1.00 97.50 397 HIS A N 1
ATOM 2769 C CA . HIS A 1 397 ? 106.614 127.261 120.373 1.00 97.50 397 HIS A CA 1
ATOM 2770 C C . HIS A 1 397 ? 107.693 126.288 120.823 1.00 97.50 397 HIS A C 1
ATOM 2771 O O . HIS A 1 397 ? 107.955 125.299 120.134 1.00 97.50 397 HIS A O 1
ATOM 2778 N N . LEU A 1 398 ? 108.324 126.544 121.965 1.00 97.18 398 LEU A N 1
ATOM 2779 C CA . LEU A 1 398 ? 109.264 125.589 122.538 1.00 97.18 398 LEU A CA 1
ATOM 2780 C C . LEU A 1 398 ? 108.579 124.285 122.917 1.00 97.18 398 LEU A C 1
ATOM 2781 O O . LEU A 1 398 ? 109.165 123.207 122.781 1.00 97.18 398 LEU A O 1
ATOM 2786 N N . VAL A 1 399 ? 107.338 124.358 123.398 1.00 96.67 399 VAL A N 1
ATOM 2787 C CA . VAL A 1 399 ? 106.649 123.138 123.813 1.00 96.67 399 VAL A CA 1
ATOM 2788 C C . VAL A 1 399 ? 106.418 122.172 122.656 1.00 96.67 399 VAL A C 1
ATOM 2789 O O . VAL A 1 399 ? 106.331 120.958 122.871 1.00 96.67 399 VAL A O 1
ATOM 2793 N N . TYR A 1 400 ? 106.300 122.668 121.427 1.00 96.63 400 TYR A N 1
ATOM 2794 C CA . TYR A 1 400 ? 106.084 121.782 120.286 1.00 96.63 400 TYR A CA 1
ATOM 2795 C C . TYR A 1 400 ? 107.337 121.101 119.746 1.00 96.63 400 TYR A C 1
ATOM 2796 O O . TYR A 1 400 ? 107.205 120.141 118.982 1.00 96.63 400 TYR A O 1
ATOM 2805 N N . LEU A 1 401 ? 108.537 121.545 120.100 1.00 95.87 401 LEU A N 1
ATOM 2806 C CA . LEU A 1 401 ? 109.721 120.871 119.586 1.00 95.87 401 LEU A CA 1
ATOM 2807 C C . LEU A 1 401 ? 109.842 119.458 120.149 1.00 95.87 401 LEU A C 1
ATOM 2808 O O . LEU A 1 401 ? 109.279 119.119 121.192 1.00 95.87 401 LEU A O 1
ATOM 2813 N N . VAL A 1 402 ? 110.592 118.627 119.427 1.00 95.86 402 VAL A N 1
ATOM 2814 C CA . VAL A 1 402 ? 110.701 117.199 119.702 1.00 95.86 402 VAL A CA 1
ATOM 2815 C C . VAL A 1 402 ? 112.040 116.895 120.358 1.00 95.86 402 VAL A C 1
ATOM 2816 O O . VAL A 1 402 ? 113.097 117.289 119.853 1.00 95.86 402 VAL A O 1
ATOM 2820 N N . GLY A 1 403 ? 111.985 116.182 121.479 1.00 98.85 403 GLY A N 1
ATOM 2821 C CA . GLY A 1 403 ? 113.150 115.766 122.234 1.00 98.85 403 GLY A CA 1
ATOM 2822 C C . GLY A 1 403 ? 113.584 116.783 123.264 1.00 98.85 403 GLY A C 1
ATOM 2823 O O . GLY A 1 403 ? 113.540 117.989 123.018 1.00 98.85 403 GLY A O 1
ATOM 2824 N N . PHE A 1 404 ? 114.002 116.300 124.434 1.00 99.37 404 PHE A N 1
ATOM 2825 C CA . PHE A 1 404 ? 114.329 117.203 125.529 1.00 99.37 404 PHE A CA 1
ATOM 2826 C C . PHE A 1 404 ? 115.648 117.929 125.298 1.00 99.37 404 PHE A C 1
ATOM 2827 O O . PHE A 1 404 ? 115.783 119.108 125.649 1.00 99.37 404 PHE A O 1
ATOM 2835 N N . LYS A 1 405 ? 116.630 117.259 124.690 1.00 98.01 405 LYS A N 1
ATOM 2836 C CA . LYS A 1 405 ? 117.842 117.969 124.300 1.00 98.01 405 LYS A CA 1
ATOM 2837 C C . LYS A 1 405 ? 117.538 119.081 123.315 1.00 98.01 405 LYS A C 1
ATOM 2838 O O . LYS A 1 405 ? 118.161 120.141 123.364 1.00 98.01 405 LYS A O 1
ATOM 2844 N N . THR A 1 406 ? 116.659 118.827 122.351 1.00 97.07 406 THR A N 1
ATOM 2845 C CA . THR A 1 406 ? 116.314 119.870 121.395 1.00 97.07 406 THR A CA 1
ATOM 2846 C C . THR A 1 406 ? 115.792 121.110 122.100 1.00 97.07 406 THR A C 1
ATOM 2847 O O . THR A 1 406 ? 116.168 122.235 121.761 1.00 97.07 406 THR A O 1
ATOM 2851 N N . LYS A 1 407 ? 114.959 120.916 123.117 1.00 95.79 407 LYS A N 1
ATOM 2852 C CA . LYS A 1 407 ? 114.431 122.030 123.892 1.00 95.79 407 LYS A CA 1
ATOM 2853 C C . LYS A 1 407 ? 115.510 122.736 124.702 1.00 95.79 407 LYS A C 1
ATOM 2854 O O . LYS A 1 407 ? 115.562 123.968 124.720 1.00 95.79 407 LYS A O 1
ATOM 2860 N N . ILE A 1 408 ? 116.421 121.988 125.321 1.00 97.70 408 ILE A N 1
ATOM 2861 C CA . ILE A 1 408 ? 117.543 122.628 126.009 1.00 97.70 408 ILE A CA 1
ATOM 2862 C C . ILE A 1 408 ? 118.410 123.423 125.040 1.00 97.70 408 ILE A C 1
ATOM 2863 O O . ILE A 1 408 ? 118.812 124.551 125.333 1.00 97.70 408 ILE A O 1
ATOM 2868 N N . VAL A 1 409 ? 118.777 122.827 123.913 1.00 97.86 409 VAL A N 1
ATOM 2869 C CA . VAL A 1 409 ? 119.721 123.474 123.008 1.00 97.86 409 VAL A CA 1
ATOM 2870 C C . VAL A 1 409 ? 119.101 124.692 122.336 1.00 97.86 409 VAL A C 1
ATOM 2871 O O . VAL A 1 409 ? 119.758 125.727 122.176 1.00 97.86 409 VAL A O 1
ATOM 2875 N N . THR A 1 410 ? 117.817 124.627 121.996 1.00 97.23 410 THR A N 1
ATOM 2876 C CA . THR A 1 410 ? 117.130 125.823 121.526 1.00 97.23 410 THR A CA 1
ATOM 2877 C C . THR A 1 410 ? 117.008 126.876 122.614 1.00 97.23 410 THR A C 1
ATOM 2878 O O . THR A 1 410 ? 117.139 128.070 122.336 1.00 97.23 410 THR A O 1
ATOM 2882 N N . LEU A 1 411 ? 116.721 126.472 123.846 1.00 96.49 411 LEU A N 1
ATOM 2883 C CA . LEU A 1 411 ? 116.649 127.445 124.927 1.00 96.49 411 LEU A CA 1
ATOM 2884 C C . LEU A 1 411 ? 117.995 128.116 125.197 1.00 96.49 411 LEU A C 1
ATOM 2885 O O . LEU A 1 411 ? 118.044 129.319 125.459 1.00 96.49 411 LEU A O 1
ATOM 2890 N N . LEU A 1 412 ? 119.098 127.371 125.118 1.00 96.90 412 LEU A N 1
ATOM 2891 C CA . LEU A 1 412 ? 120.425 127.987 125.187 1.00 96.90 412 LEU A CA 1
ATOM 2892 C C . LEU A 1 412 ? 120.710 128.914 124.011 1.00 96.90 412 LEU A C 1
ATOM 2893 O O . LEU A 1 412 ? 121.315 129.980 124.183 1.00 96.90 412 LEU A O 1
ATOM 2898 N N . SER A 1 413 ? 120.275 128.539 122.811 1.00 96.69 413 SER A N 1
ATOM 2899 C CA . SER A 1 413 ? 120.494 129.401 121.657 1.00 96.69 413 SER A CA 1
ATOM 2900 C C . SER A 1 413 ? 119.694 130.692 121.755 1.00 96.69 413 SER A C 1
ATOM 2901 O O . SER A 1 413 ? 120.200 131.766 121.422 1.00 96.69 413 SER A O 1
ATOM 2904 N N . TRP A 1 414 ? 118.475 130.619 122.276 1.00 97.53 414 TRP A N 1
ATOM 2905 C CA . TRP A 1 414 ? 117.725 131.828 122.598 1.00 97.53 414 TRP A CA 1
ATOM 2906 C C . TRP A 1 414 ? 118.385 132.633 123.707 1.00 97.53 414 TRP A C 1
ATOM 2907 O O . TRP A 1 414 ? 118.480 133.859 123.620 1.00 97.53 414 TRP A O 1
ATOM 2918 N N . GLY A 1 415 ? 118.821 131.972 124.772 1.00 98.49 415 GLY A N 1
ATOM 2919 C CA . GLY A 1 415 ? 119.485 132.684 125.847 1.00 98.49 415 GLY A CA 1
ATOM 2920 C C . GLY A 1 415 ? 120.673 133.501 125.380 1.00 98.49 415 GLY A C 1
ATOM 2921 O O . GLY A 1 415 ? 120.776 134.695 125.677 1.00 98.49 415 GLY A O 1
ATOM 2922 N N . VAL A 1 416 ? 121.533 132.900 124.561 1.00 96.49 416 VAL A N 1
ATOM 2923 C CA . VAL A 1 416 ? 122.641 133.654 123.981 1.00 96.49 416 VAL A CA 1
ATOM 2924 C C . VAL A 1 416 ? 122.144 134.726 123.019 1.00 96.49 416 VAL A C 1
ATOM 2925 O O . VAL A 1 416 ? 122.539 135.892 123.121 1.00 96.49 416 VAL A O 1
ATOM 2929 N N . THR A 1 417 ? 121.280 134.368 122.073 1.00 97.19 417 THR A N 1
ATOM 2930 C CA . THR A 1 417 ? 120.959 135.311 121.011 1.00 97.19 417 THR A CA 1
ATOM 2931 C C . THR A 1 417 ? 120.179 136.513 121.518 1.00 97.19 417 THR A C 1
ATOM 2932 O O . THR A 1 417 ? 120.280 137.596 120.935 1.00 97.19 417 THR A O 1
ATOM 2936 N N . PHE A 1 418 ? 119.392 136.356 122.579 1.00 98.87 418 PHE A N 1
ATOM 2937 C CA . PHE A 1 418 ? 118.585 137.452 123.094 1.00 98.87 418 PHE A CA 1
ATOM 2938 C C . PHE A 1 418 ? 119.207 138.163 124.282 1.00 98.87 418 PHE A C 1
ATOM 2939 O O . PHE A 1 418 ? 118.934 139.351 124.475 1.00 98.87 418 PHE A O 1
ATOM 2947 N N . LEU A 1 419 ? 120.033 137.496 125.089 1.00 98.47 419 LEU A N 1
ATOM 2948 C CA . LEU A 1 419 ? 120.716 138.225 126.148 1.00 98.47 419 LEU A CA 1
ATOM 2949 C C . LEU A 1 419 ? 122.033 138.809 125.659 1.00 98.47 419 LEU A C 1
ATOM 2950 O O . LEU A 1 419 ? 122.309 139.991 125.875 1.00 98.47 419 LEU A O 1
ATOM 2955 N N . SER A 1 420 ? 122.843 138.006 124.991 1.00 100.04 420 SER A N 1
ATOM 2956 C CA . SER A 1 420 ? 123.956 138.529 124.219 1.00 100.04 420 SER A CA 1
ATOM 2957 C C . SER A 1 420 ? 123.439 138.913 122.836 1.00 100.04 420 SER A C 1
ATOM 2958 O O . SER A 1 420 ? 122.238 139.118 122.645 1.00 100.04 420 SER A O 1
ATOM 2961 N N . THR A 1 421 ? 124.332 139.023 121.864 1.00 100.67 421 THR A N 1
ATOM 2962 C CA . THR A 1 421 ? 123.946 139.299 120.495 1.00 100.67 421 THR A CA 1
ATOM 2963 C C . THR A 1 421 ? 124.574 138.332 119.506 1.00 100.67 421 THR A C 1
ATOM 2964 O O . THR A 1 421 ? 124.268 138.409 118.314 1.00 100.67 421 THR A O 1
ATOM 2968 N N . LYS A 1 422 ? 125.429 137.426 119.961 1.00 97.82 422 LYS A N 1
ATOM 2969 C CA . LYS A 1 422 ? 126.026 136.444 119.074 1.00 97.82 422 LYS A CA 1
ATOM 2970 C C . LYS A 1 422 ? 124.966 135.491 118.542 1.00 97.82 422 LYS A C 1
ATOM 2971 O O . LYS A 1 422 ? 123.930 135.264 119.169 1.00 97.82 422 LYS A O 1
ATOM 2973 N N . ARG A 1 423 ? 125.233 134.936 117.363 1.00 94.80 423 ARG A N 1
ATOM 2974 C CA . ARG A 1 423 ? 124.386 133.915 116.764 1.00 94.80 423 ARG A CA 1
ATOM 2975 C C . ARG A 1 423 ? 125.247 132.732 116.362 1.00 94.80 423 ARG A C 1
ATOM 2976 O O . ARG A 1 423 ? 126.320 132.909 115.779 1.00 94.80 423 ARG A O 1
ATOM 2984 N N . GLY A 1 424 ? 124.780 131.528 116.685 1.00 96.94 424 GLY A N 1
ATOM 2985 C CA . GLY A 1 424 ? 125.604 130.348 116.506 1.00 96.94 424 GLY A CA 1
ATOM 2986 C C . GLY A 1 424 ? 125.754 129.908 115.065 1.00 96.94 424 GLY A C 1
ATOM 2987 O O . GLY A 1 424 ? 126.813 129.412 114.675 1.00 96.94 424 GLY A O 1
ATOM 2988 N N . GLN A 1 425 ? 124.717 130.095 114.255 1.00 95.24 425 GLN A N 1
ATOM 2989 C CA . GLN A 1 425 ? 124.631 129.422 112.966 1.00 95.24 425 GLN A CA 1
ATOM 2990 C C . GLN A 1 425 ? 124.758 130.385 111.795 1.00 95.24 425 GLN A C 1
ATOM 2991 O O . GLN A 1 425 ? 123.974 130.320 110.845 1.00 95.24 425 GLN A O 1
ATOM 2997 N N . LEU A 1 426 ? 125.736 131.277 111.852 1.00 94.94 426 LEU A N 1
ATOM 2998 C CA . LEU A 1 426 ? 126.061 132.148 110.733 1.00 94.94 426 LEU A CA 1
ATOM 2999 C C . LEU A 1 426 ? 126.857 131.442 109.642 1.00 94.94 426 LEU A C 1
ATOM 3000 O O . LEU A 1 426 ? 127.374 132.111 108.744 1.00 94.94 426 LEU A O 1
ATOM 3005 N N . THR A 1 427 ? 126.985 130.120 109.706 1.00 95.66 427 THR A N 1
ATOM 3006 C CA . THR A 1 427 ? 127.584 129.368 108.611 1.00 95.66 427 THR A CA 1
ATOM 3007 C C . THR A 1 427 ? 126.734 129.462 107.351 1.00 95.66 427 THR A C 1
ATOM 3008 O O . THR A 1 427 ? 125.530 129.203 107.377 1.00 95.66 427 THR A O 1
ATOM 3012 N N . ILE A 1 428 ? 127.374 129.831 106.241 1.00 95.27 428 ILE A N 1
ATOM 3013 C CA . ILE A 1 428 ? 126.736 129.872 104.933 1.00 95.27 428 ILE A CA 1
ATOM 3014 C C . ILE A 1 428 ? 127.711 129.308 103.912 1.00 95.27 428 ILE A C 1
ATOM 3015 O O . ILE A 1 428 ? 128.924 129.284 104.126 1.00 95.27 428 ILE A O 1
ATOM 3020 N N . THR A 1 429 ? 127.168 128.862 102.783 1.00 100.77 429 THR A N 1
ATOM 3021 C CA . THR A 1 429 ? 127.991 128.404 101.675 1.00 100.77 429 THR A CA 1
ATOM 3022 C C . THR A 1 429 ? 127.394 128.905 100.371 1.00 100.77 429 THR A C 1
ATOM 3023 O O . THR A 1 429 ? 126.189 129.141 100.271 1.00 100.77 429 THR A O 1
ATOM 3027 N N . GLU A 1 430 ? 128.256 129.066 99.368 1.00 107.90 430 GLU A N 1
ATOM 3028 C CA . GLU A 1 430 ? 127.794 129.518 98.061 1.00 107.90 430 GLU A CA 1
ATOM 3029 C C . GLU A 1 430 ? 126.838 128.520 97.426 1.00 107.90 430 GLU A C 1
ATOM 3030 O O . GLU A 1 430 ? 125.865 128.910 96.774 1.00 107.90 430 GLU A O 1
ATOM 3032 N N . GLN A 1 431 ? 127.094 127.227 97.606 1.00 106.64 431 GLN A N 1
ATOM 3033 C CA . GLN A 1 431 ? 126.194 126.222 97.058 1.00 106.64 431 GLN A CA 1
ATOM 3034 C C . GLN A 1 431 ? 124.811 126.304 97.683 1.00 106.64 431 GLN A C 1
ATOM 3035 O O . GLN A 1 431 ? 123.804 126.346 96.971 1.00 106.64 431 GLN A O 1
ATOM 3041 N N . GLN A 1 432 ? 124.743 126.435 99.003 1.00 101.40 432 GLN A N 1
ATOM 3042 C CA . GLN A 1 432 ? 123.453 126.623 99.653 1.00 101.40 432 GLN A CA 1
ATOM 3043 C C . GLN A 1 432 ? 122.761 127.886 99.169 1.00 101.40 432 GLN A C 1
ATOM 3044 O O . GLN A 1 432 ? 121.535 127.910 99.019 1.00 101.40 432 GLN A O 1
ATOM 3050 N N . ALA A 1 433 ? 123.523 128.942 98.910 1.00 101.81 433 ALA A N 1
ATOM 3051 C CA . ALA A 1 433 ? 122.928 130.210 98.516 1.00 101.81 433 ALA A CA 1
ATOM 3052 C C . ALA A 1 433 ? 122.448 130.240 97.071 1.00 101.81 433 ALA A C 1
ATOM 3053 O O . ALA A 1 433 ? 121.469 130.930 96.777 1.00 101.81 433 ALA A O 1
ATOM 3055 N N . TYR A 1 434 ? 123.090 129.514 96.156 1.00 105.12 434 TYR A N 1
ATOM 3056 C CA . TYR A 1 434 ? 122.820 129.707 94.737 1.00 105.12 434 TYR A CA 1
ATOM 3057 C C . TYR A 1 434 ? 122.510 128.456 93.926 1.00 105.12 434 TYR A C 1
ATOM 3058 O O . TYR A 1 434 ? 122.189 128.602 92.742 1.00 105.12 434 TYR A O 1
ATOM 3067 N N . ALA A 1 435 ? 122.631 127.250 94.486 1.00 108.78 435 ALA A N 1
ATOM 3068 C CA . ALA A 1 435 ? 122.440 126.038 93.699 1.00 108.78 435 ALA A CA 1
ATOM 3069 C C . ALA A 1 435 ? 121.077 125.993 93.025 1.00 108.78 435 ALA A C 1
ATOM 3070 O O . ALA A 1 435 ? 120.970 125.582 91.868 1.00 108.78 435 ALA A O 1
ATOM 3072 N N . ARG A 1 436 ? 120.022 126.403 93.723 1.00 106.27 436 ARG A N 1
ATOM 3073 C CA . ARG A 1 436 ? 118.686 126.347 93.138 1.00 106.27 436 ARG A CA 1
ATOM 3074 C C . ARG A 1 436 ? 118.598 127.158 91.851 1.00 106.27 436 ARG A C 1
ATOM 3075 O O . ARG A 1 436 ? 118.189 126.644 90.799 1.00 106.27 436 ARG A O 1
ATOM 3083 N N . THR A 1 437 ? 119.029 128.414 91.897 1.00 110.03 437 THR A N 1
ATOM 3084 C CA . THR A 1 437 ? 118.970 129.234 90.695 1.00 110.03 437 THR A CA 1
ATOM 3085 C C . THR A 1 437 ? 119.947 128.754 89.633 1.00 110.03 437 THR A C 1
ATOM 3086 O O . THR A 1 437 ? 119.619 128.768 88.445 1.00 110.03 437 THR A O 1
ATOM 3090 N N . ARG A 1 438 ? 121.171 128.399 90.015 1.00 113.50 438 ARG A N 1
ATOM 3091 C CA . ARG A 1 438 ? 122.146 127.979 89.013 1.00 113.50 438 ARG A CA 1
ATOM 3092 C C . ARG A 1 438 ? 121.724 126.694 88.306 1.00 113.50 438 ARG A C 1
ATOM 3093 O O . ARG A 1 438 ? 121.901 126.564 87.086 1.00 113.50 438 ARG A O 1
ATOM 3095 N N . ILE A 1 439 ? 121.038 125.803 89.019 1.00 114.81 439 ILE A N 1
ATOM 3096 C CA . ILE A 1 439 ? 120.433 124.634 88.393 1.00 114.81 439 ILE A CA 1
ATOM 3097 C C . ILE A 1 439 ? 119.312 125.035 87.450 1.00 114.81 439 ILE A C 1
ATOM 3098 O O . ILE A 1 439 ? 119.235 124.530 86.328 1.00 114.81 439 ILE A O 1
ATOM 3103 N N . GLU A 1 440 ? 118.378 125.866 87.899 1.00 117.43 440 GLU A N 1
ATOM 3104 C CA . GLU A 1 440 ? 117.286 126.215 86.994 1.00 117.43 440 GLU A CA 1
ATOM 3105 C C . GLU A 1 440 ? 117.780 126.966 85.757 1.00 117.43 440 GLU A C 1
ATOM 3106 O O . GLU A 1 440 ? 117.263 126.749 84.657 1.00 117.43 440 GLU A O 1
ATOM 3108 N N . GLU A 1 441 ? 118.806 127.801 85.901 1.00 119.61 441 GLU A N 1
ATOM 3109 C CA . GLU A 1 441 ? 119.420 128.458 84.749 1.00 119.61 441 GLU A CA 1
ATOM 3110 C C . GLU A 1 441 ? 120.041 127.456 83.783 1.00 119.61 441 GLU A C 1
ATOM 3111 O O . GLU A 1 441 ? 119.838 127.537 82.562 1.00 119.61 441 GLU A O 1
ATOM 3113 N N . LEU A 1 442 ? 120.767 126.472 84.306 1.00 120.72 442 LEU A N 1
ATOM 3114 C CA . LEU A 1 442 ? 121.383 125.513 83.401 1.00 120.72 442 LEU A CA 1
ATOM 3115 C C . LEU A 1 442 ? 120.378 124.539 82.805 1.00 120.72 442 LEU A C 1
ATOM 3116 O O . LEU A 1 442 ? 120.594 124.055 81.694 1.00 120.72 442 LEU A O 1
ATOM 3121 N N . GLU A 1 443 ? 119.295 124.226 83.509 1.00 122.46 443 GLU A N 1
ATOM 3122 C CA . GLU A 1 443 ? 118.212 123.470 82.889 1.00 122.46 443 GLU A CA 1
ATOM 3123 C C . GLU A 1 443 ? 117.490 124.269 81.809 1.00 122.46 443 GLU A C 1
ATOM 3124 O O . GLU A 1 443 ? 117.064 123.696 80.801 1.00 122.46 443 GLU A O 1
ATOM 3126 N N . GLU A 1 444 ? 117.347 125.583 81.992 1.00 128.98 444 GLU A N 1
ATOM 3127 C CA . GLU A 1 444 ? 116.801 126.429 80.933 1.00 128.98 444 GLU A CA 1
ATOM 3128 C C . GLU A 1 444 ? 117.712 126.506 79.716 1.00 128.98 444 GLU A C 1
ATOM 3129 O O . GLU A 1 444 ? 117.225 126.643 78.589 1.00 128.98 444 GLU A O 1
ATOM 3131 N N . ILE A 1 445 ? 119.024 126.412 79.915 1.00 128.77 445 ILE A N 1
ATOM 3132 C CA . ILE A 1 445 ? 119.923 126.203 78.781 1.00 128.77 445 ILE A CA 1
ATOM 3133 C C . ILE A 1 445 ? 119.711 124.820 78.172 1.00 128.77 445 ILE A C 1
ATOM 3134 O O . ILE A 1 445 ? 119.551 124.676 76.954 1.00 128.77 445 ILE A O 1
ATOM 3139 N N . ALA A 1 446 ? 119.709 123.785 79.008 1.00 128.97 446 ALA A N 1
ATOM 3140 C CA . ALA A 1 446 ? 119.584 122.410 78.542 1.00 128.97 446 ALA A CA 1
ATOM 3141 C C . ALA A 1 446 ? 118.240 122.118 77.890 1.00 128.97 446 ALA A C 1
ATOM 3142 O O . ALA A 1 446 ? 118.137 121.152 77.130 1.00 128.97 446 ALA A O 1
ATOM 3144 N N . ALA A 1 447 ? 117.213 122.923 78.156 1.00 133.47 447 ALA A N 1
ATOM 3145 C CA . ALA A 1 447 ? 115.955 122.756 77.439 1.00 133.47 447 ALA A CA 1
ATOM 3146 C C . ALA A 1 447 ? 116.056 123.131 75.969 1.00 133.47 447 ALA A C 1
ATOM 3147 O O . ALA A 1 447 ? 115.146 122.797 75.203 1.00 133.47 447 ALA A O 1
ATOM 3149 N N . ALA A 1 448 ? 117.122 123.806 75.557 1.00 135.95 448 ALA A N 1
ATOM 3150 C CA . ALA A 1 448 ? 117.290 124.181 74.160 1.00 135.95 448 ALA A CA 1
ATOM 3151 C C . ALA A 1 448 ? 117.368 122.941 73.275 1.00 135.95 448 ALA A C 1
ATOM 3152 O O . ALA A 1 448 ? 118.258 122.107 73.437 1.00 135.95 448 ALA A O 1
ATOM 3154 N N . SER B 1 2 ? 141.960 145.989 88.099 1.00 108.48 2 SER B N 1
ATOM 3155 C CA . SER B 1 2 ? 140.752 146.215 88.880 1.00 108.48 2 SER B CA 1
ATOM 3156 C C . SER B 1 2 ? 141.092 146.852 90.224 1.00 108.48 2 SER B C 1
ATOM 3157 O O . SER B 1 2 ? 142.234 146.796 90.678 1.00 108.48 2 SER B O 1
ATOM 3160 N N . HIS B 1 3 ? 140.088 147.457 90.856 1.00 109.56 3 HIS B N 1
ATOM 3161 C CA . HIS B 1 3 ? 140.276 148.041 92.176 1.00 109.56 3 HIS B CA 1
ATOM 3162 C C . HIS B 1 3 ? 140.597 146.968 93.216 1.00 109.56 3 HIS B C 1
ATOM 3163 O O . HIS B 1 3 ? 140.286 145.790 93.031 1.00 109.56 3 HIS B O 1
ATOM 3165 N N . PRO B 1 4 ? 141.222 147.366 94.329 1.00 105.00 4 PRO B N 1
ATOM 3166 C CA . PRO B 1 4 ? 141.775 146.383 95.269 1.00 105.00 4 PRO B CA 1
ATOM 3167 C C . PRO B 1 4 ? 140.749 145.686 96.141 1.00 105.00 4 PRO B C 1
ATOM 3168 O O . PRO B 1 4 ? 141.102 144.708 96.812 1.00 105.00 4 PRO B O 1
ATOM 3172 N N . GLY B 1 5 ? 139.508 146.153 96.177 1.00 102.42 5 GLY B N 1
ATOM 3173 C CA . GLY B 1 5 ? 138.491 145.428 96.913 1.00 102.42 5 GLY B CA 1
ATOM 3174 C C . GLY B 1 5 ? 138.752 145.364 98.399 1.00 102.42 5 GLY B C 1
ATOM 3175 O O . GLY B 1 5 ? 138.376 144.384 99.048 1.00 102.42 5 GLY B O 1
ATOM 3176 N N . ALA B 1 6 ? 139.419 146.372 98.953 1.00 101.53 6 ALA B N 1
ATOM 3177 C CA . ALA B 1 6 ? 139.788 146.360 100.360 1.00 101.53 6 ALA B CA 1
ATOM 3178 C C . ALA B 1 6 ? 140.124 147.780 100.789 1.00 101.53 6 ALA B C 1
ATOM 3179 O O . ALA B 1 6 ? 140.351 148.661 99.958 1.00 101.53 6 ALA B O 1
ATOM 3181 N N . THR B 1 7 ? 140.165 147.983 102.102 1.00 103.02 7 THR B N 1
ATOM 3182 C CA . THR B 1 7 ? 140.677 149.228 102.657 1.00 103.02 7 THR B CA 1
ATOM 3183 C C . THR B 1 7 ? 142.194 149.289 102.531 1.00 103.02 7 THR B C 1
ATOM 3184 O O . THR B 1 7 ? 142.893 148.300 102.765 1.00 103.02 7 THR B O 1
ATOM 3188 N N . ALA B 1 8 ? 142.704 150.460 102.162 1.00 111.09 8 ALA B N 1
ATOM 3189 C CA . ALA B 1 8 ? 144.135 150.689 102.013 1.00 111.09 8 ALA B CA 1
ATOM 3190 C C . ALA B 1 8 ? 144.716 151.299 103.283 1.00 111.09 8 ALA B C 1
ATOM 3191 O O . ALA B 1 8 ? 143.996 151.783 104.159 1.00 111.09 8 ALA B O 1
ATOM 3193 N N . SER B 1 9 ? 146.045 151.267 103.378 1.00 113.54 9 SER B N 1
ATOM 3194 C CA . SER B 1 9 ? 146.735 151.883 104.502 1.00 113.54 9 SER B CA 1
ATOM 3195 C C . SER B 1 9 ? 148.150 152.259 104.090 1.00 113.54 9 SER B C 1
ATOM 3196 O O . SER B 1 9 ? 148.706 151.725 103.128 1.00 113.54 9 SER B O 1
ATOM 3199 N N . ASP B 1 10 ? 148.724 153.200 104.844 1.00 117.83 10 ASP B N 1
ATOM 3200 C CA . ASP B 1 10 ? 150.119 153.597 104.692 1.00 117.83 10 ASP B CA 1
ATOM 3201 C C . ASP B 1 10 ? 151.090 152.648 105.380 1.00 117.83 10 ASP B C 1
ATOM 3202 O O . ASP B 1 10 ? 152.262 152.593 104.995 1.00 117.83 10 ASP B O 1
ATOM 3204 N N . ARG B 1 11 ? 150.630 151.915 106.385 1.00 109.75 11 ARG B N 1
ATOM 3205 C CA . ARG B 1 11 ? 151.446 150.970 107.126 1.00 109.75 11 ARG B CA 1
ATOM 3206 C C . ARG B 1 11 ? 151.696 149.695 106.319 1.00 109.75 11 ARG B C 1
ATOM 3207 O O . ARG B 1 11 ? 151.109 149.463 105.261 1.00 109.75 11 ARG B O 1
ATOM 3215 N N . HIS B 1 12 ? 152.595 148.864 106.842 1.00 101.97 12 HIS B N 1
ATOM 3216 C CA . HIS B 1 12 ? 152.957 147.608 106.196 1.00 101.97 12 HIS B CA 1
ATOM 3217 C C . HIS B 1 12 ? 151.732 146.721 106.001 1.00 101.97 12 HIS B C 1
ATOM 3218 O O . HIS B 1 12 ? 150.955 146.503 106.933 1.00 101.97 12 HIS B O 1
ATOM 3225 N N . LYS B 1 13 ? 151.556 146.215 104.780 1.00 98.84 13 LYS B N 1
ATOM 3226 C CA . LYS B 1 13 ? 150.356 145.479 104.393 1.00 98.84 13 LYS B CA 1
ATOM 3227 C C . LYS B 1 13 ? 150.629 143.980 104.349 1.00 98.84 13 LYS B C 1
ATOM 3228 O O . LYS B 1 13 ? 151.490 143.522 103.590 1.00 98.84 13 LYS B O 1
ATOM 3234 N N . VAL B 1 14 ? 149.890 143.223 105.155 1.00 94.57 14 VAL B N 1
ATOM 3235 C CA . VAL B 1 14 ? 149.965 141.768 105.193 1.00 94.57 14 VAL B CA 1
ATOM 3236 C C . VAL B 1 14 ? 148.681 141.218 104.592 1.00 94.57 14 VAL B C 1
ATOM 3237 O O . VAL B 1 14 ? 147.586 141.599 105.015 1.00 94.57 14 VAL B O 1
ATOM 3241 N N . VAL B 1 15 ? 148.806 140.325 103.617 1.00 92.17 15 VAL B N 1
ATOM 3242 C CA . VAL B 1 15 ? 147.673 139.570 103.094 1.00 92.17 15 VAL B CA 1
ATOM 3243 C C . VAL B 1 15 ? 147.800 138.128 103.552 1.00 92.17 15 VAL B C 1
ATOM 3244 O O . VAL B 1 15 ? 148.870 137.523 103.428 1.00 92.17 15 VAL B O 1
ATOM 3248 N N . ILE B 1 16 ? 146.709 137.580 104.071 1.00 89.98 16 ILE B N 1
ATOM 3249 C CA . ILE B 1 16 ? 146.624 136.191 104.498 1.00 89.98 16 ILE B CA 1
ATOM 3250 C C . ILE B 1 16 ? 145.581 135.512 103.631 1.00 89.98 16 ILE B C 1
ATOM 3251 O O . ILE B 1 16 ? 144.439 135.977 103.556 1.00 89.98 16 ILE B O 1
ATOM 3256 N N . ILE B 1 17 ? 145.963 134.424 102.976 1.00 91.30 17 ILE B N 1
ATOM 3257 C CA . ILE B 1 17 ? 145.058 133.664 102.125 1.00 91.30 17 ILE B CA 1
ATOM 3258 C C . ILE B 1 17 ? 144.594 132.436 102.886 1.00 91.30 17 ILE B C 1
ATOM 3259 O O . ILE B 1 17 ? 145.413 131.668 103.400 1.00 91.30 17 ILE B O 1
ATOM 3264 N N . GLY B 1 18 ? 143.285 132.249 102.950 1.00 90.06 18 GLY B N 1
ATOM 3265 C CA . GLY B 1 18 ? 142.703 131.124 103.648 1.00 90.06 18 GLY B CA 1
ATOM 3266 C C . GLY B 1 18 ? 142.301 131.420 105.074 1.00 90.06 18 GLY B C 1
ATOM 3267 O O . GLY B 1 18 ? 143.017 132.091 105.817 1.00 90.06 18 GLY B O 1
ATOM 3268 N N . SER B 1 19 ? 141.137 130.903 105.456 1.00 91.19 19 SER B N 1
ATOM 3269 C CA . SER B 1 19 ? 140.585 131.028 106.794 1.00 91.19 19 SER B CA 1
ATOM 3270 C C . SER B 1 19 ? 140.941 129.854 107.692 1.00 91.19 19 SER B C 1
ATOM 3271 O O . SER B 1 19 ? 140.250 129.616 108.686 1.00 91.19 19 SER B O 1
ATOM 3274 N N . GLY B 1 20 ? 141.983 129.109 107.366 1.00 92.66 20 GLY B N 1
ATOM 3275 C CA . GLY B 1 20 ? 142.253 127.846 108.018 1.00 92.66 20 GLY B CA 1
ATOM 3276 C C . GLY B 1 20 ? 142.877 128.030 109.382 1.00 92.66 20 GLY B C 1
ATOM 3277 O O . GLY B 1 20 ? 142.848 129.111 109.970 1.00 92.66 20 GLY B O 1
ATOM 3278 N N . PHE B 1 21 ? 143.438 126.939 109.901 1.00 91.95 21 PHE B N 1
ATOM 3279 C CA . PHE B 1 21 ? 144.232 127.037 111.117 1.00 91.95 21 PHE B CA 1
ATOM 3280 C C . PHE B 1 21 ? 145.445 127.935 110.921 1.00 91.95 21 PHE B C 1
ATOM 3281 O O . PHE B 1 21 ? 145.731 128.796 111.761 1.00 91.95 21 PHE B O 1
ATOM 3289 N N . GLY B 1 22 ? 146.130 127.800 109.788 1.00 92.19 22 GLY B N 1
ATOM 3290 C CA . GLY B 1 22 ? 147.306 128.620 109.546 1.00 92.19 22 GLY B CA 1
ATOM 3291 C C . GLY B 1 22 ? 146.972 130.082 109.330 1.00 92.19 22 GLY B C 1
ATOM 3292 O O . GLY B 1 22 ? 147.554 130.968 109.962 1.00 92.19 22 GLY B O 1
ATOM 3293 N N . GLY B 1 23 ? 145.988 130.350 108.477 1.00 92.04 23 GLY B N 1
ATOM 3294 C CA . GLY B 1 23 ? 145.636 131.727 108.188 1.00 92.04 23 GLY B CA 1
ATOM 3295 C C . GLY B 1 23 ? 145.075 132.442 109.399 1.00 92.04 23 GLY B C 1
ATOM 3296 O O . GLY B 1 23 ? 145.512 133.542 109.745 1.00 92.04 23 GLY B O 1
ATOM 3297 N N . LEU B 1 24 ? 144.112 131.821 110.070 1.00 90.51 24 LEU B N 1
ATOM 3298 C CA . LEU B 1 24 ? 143.524 132.458 111.237 1.00 90.51 24 LEU B CA 1
ATOM 3299 C C . LEU B 1 24 ? 144.513 132.568 112.386 1.00 90.51 24 LEU B C 1
ATOM 3300 O O . LEU B 1 24 ? 144.464 133.542 113.139 1.00 90.51 24 LEU B O 1
ATOM 3305 N N . THR B 1 25 ? 145.405 131.595 112.558 1.00 91.17 25 THR B N 1
ATOM 3306 C CA . THR B 1 25 ? 146.420 131.735 113.595 1.00 91.17 25 THR B CA 1
ATOM 3307 C C . THR B 1 25 ? 147.392 132.871 113.298 1.00 91.17 25 THR B C 1
ATOM 3308 O O . THR B 1 25 ? 147.771 133.615 114.208 1.00 91.17 25 THR B O 1
ATOM 3312 N N . ALA B 1 26 ? 147.765 133.064 112.033 1.00 93.35 26 ALA B N 1
ATOM 3313 C CA . ALA B 1 26 ? 148.582 134.224 111.683 1.00 93.35 26 ALA B CA 1
ATOM 3314 C C . ALA B 1 26 ? 147.839 135.530 111.922 1.00 93.35 26 ALA B C 1
ATOM 3315 O O . ALA B 1 26 ? 148.407 136.498 112.453 1.00 93.35 26 ALA B O 1
ATOM 3317 N N . ALA B 1 27 ? 146.550 135.558 111.604 1.00 91.46 27 ALA B N 1
ATOM 3318 C CA . ALA B 1 27 ? 145.776 136.764 111.851 1.00 91.46 27 ALA B CA 1
ATOM 3319 C C . ALA B 1 27 ? 145.722 137.077 113.337 1.00 91.46 27 ALA B C 1
ATOM 3320 O O . ALA B 1 27 ? 146.023 138.199 113.756 1.00 91.46 27 ALA B O 1
ATOM 3322 N N . LYS B 1 28 ? 145.353 136.097 114.157 1.00 91.31 28 LYS B N 1
ATOM 3323 C CA . LYS B 1 28 ? 145.326 136.333 115.593 1.00 91.31 28 LYS B CA 1
ATOM 3324 C C . LYS B 1 28 ? 146.695 136.760 116.101 1.00 91.31 28 LYS B C 1
ATOM 3325 O O . LYS B 1 28 ? 146.795 137.590 117.009 1.00 91.31 28 LYS B O 1
ATOM 3331 N N . THR B 1 29 ? 147.766 136.210 115.528 1.00 95.00 29 THR B N 1
ATOM 3332 C CA . THR B 1 29 ? 149.101 136.573 115.986 1.00 95.00 29 THR B CA 1
ATOM 3333 C C . THR B 1 29 ? 149.434 138.026 115.689 1.00 95.00 29 THR B C 1
ATOM 3334 O O . THR B 1 29 ? 150.199 138.645 116.435 1.00 95.00 29 THR B O 1
ATOM 3338 N N . LEU B 1 30 ? 148.890 138.588 114.615 1.00 97.83 30 LEU B N 1
ATOM 3339 C CA . LEU B 1 30 ? 149.206 139.962 114.240 1.00 97.83 30 LEU B CA 1
ATOM 3340 C C . LEU B 1 30 ? 148.326 140.990 114.942 1.00 97.83 30 LEU B C 1
ATOM 3341 O O . LEU B 1 30 ? 148.385 142.174 114.602 1.00 97.83 30 LEU B O 1
ATOM 3346 N N . LYS B 1 31 ? 147.534 140.568 115.926 1.00 102.25 31 LYS B N 1
ATOM 3347 C CA . LYS B 1 31 ? 146.521 141.424 116.533 1.00 102.25 31 LYS B CA 1
ATOM 3348 C C . LYS B 1 31 ? 147.042 142.758 117.040 1.00 102.25 31 LYS B C 1
ATOM 3349 O O . LYS B 1 31 ? 146.256 143.700 117.169 1.00 102.25 31 LYS B O 1
ATOM 3351 N N . ARG B 1 32 ? 148.329 142.871 117.346 1.00 107.97 32 ARG B N 1
ATOM 3352 C CA . ARG B 1 32 ? 148.880 144.154 117.765 1.00 107.97 32 ARG B CA 1
ATOM 3353 C C . ARG B 1 32 ? 150.222 144.445 117.110 1.00 107.97 32 ARG B C 1
ATOM 3354 O O . ARG B 1 32 ? 151.067 145.127 117.697 1.00 107.97 32 ARG B O 1
ATOM 3362 N N . ALA B 1 33 ? 150.438 143.938 115.902 1.00 105.61 33 ALA B N 1
ATOM 3363 C CA . ALA B 1 33 ? 151.752 143.924 115.276 1.00 105.61 33 ALA B CA 1
ATOM 3364 C C . ALA B 1 33 ? 152.045 145.162 114.435 1.00 105.61 33 ALA B C 1
ATOM 3365 O O . ALA B 1 33 ? 153.060 145.185 113.734 1.00 105.61 33 ALA B O 1
ATOM 3367 N N . ASP B 1 34 ? 151.204 146.191 114.490 1.00 108.61 34 ASP B N 1
ATOM 3368 C CA . ASP B 1 34 ? 151.377 147.383 113.657 1.00 108.61 34 ASP B CA 1
ATOM 3369 C C . ASP B 1 34 ? 151.455 147.054 112.168 1.00 108.61 34 ASP B C 1
ATOM 3370 O O . ASP B 1 34 ? 152.366 147.478 111.456 1.00 108.61 34 ASP B O 1
ATOM 3375 N N . VAL B 1 35 ? 150.473 146.290 111.696 1.00 103.00 35 VAL B N 1
ATOM 3376 C CA . VAL B 1 35 ? 150.361 145.921 110.294 1.00 103.00 35 VAL B CA 1
ATOM 3377 C C . VAL B 1 35 ? 148.893 146.031 109.918 1.00 103.00 35 VAL B C 1
ATOM 3378 O O . VAL B 1 35 ? 148.004 145.929 110.765 1.00 103.00 35 VAL B O 1
ATOM 3382 N N . ASP B 1 36 ? 148.639 146.235 108.631 1.00 102.47 36 ASP B N 1
ATOM 3383 C CA . ASP B 1 36 ? 147.291 146.158 108.086 1.00 102.47 36 ASP B CA 1
ATOM 3384 C C . ASP B 1 36 ? 147.089 144.788 107.457 1.00 102.47 36 ASP B C 1
ATOM 3385 O O . ASP B 1 36 ? 147.744 144.454 106.467 1.00 102.47 36 ASP B O 1
ATOM 3387 N N . VAL B 1 37 ? 146.178 144.007 108.027 1.00 95.43 37 VAL B N 1
ATOM 3388 C CA . VAL B 1 37 ? 145.979 142.615 107.645 1.00 95.43 37 VAL B CA 1
ATOM 3389 C C . VAL B 1 37 ? 144.716 142.490 106.807 1.00 95.43 37 VAL B C 1
ATOM 3390 O O . VAL B 1 37 ? 143.630 142.874 107.252 1.00 95.43 37 VAL B O 1
ATOM 3394 N N . LYS B 1 38 ? 144.854 141.948 105.599 1.00 95.14 38 LYS B N 1
ATOM 3395 C CA . LYS B 1 38 ? 143.725 141.471 104.814 1.00 95.14 38 LYS B CA 1
ATOM 3396 C C . LYS B 1 38 ? 143.744 139.955 104.914 1.00 95.14 38 LYS B C 1
ATOM 3397 O O . LYS B 1 38 ? 144.764 139.334 104.607 1.00 95.14 38 LYS B O 1
ATOM 3403 N N . LEU B 1 39 ? 142.634 139.355 105.319 1.00 89.28 39 LEU B N 1
ATOM 3404 C CA . LEU B 1 39 ? 142.494 137.905 105.285 1.00 89.28 39 LEU B CA 1
ATOM 3405 C C . LEU B 1 39 ? 141.467 137.520 104.237 1.00 89.28 39 LEU B C 1
ATOM 3406 O O . LEU B 1 39 ? 140.287 137.807 104.407 1.00 89.28 39 LEU B O 1
ATOM 3411 N N . ILE B 1 40 ? 141.896 136.806 103.205 1.00 89.38 40 ILE B N 1
ATOM 3412 C CA . ILE B 1 40 ? 141.055 136.481 102.057 1.00 89.38 40 ILE B CA 1
ATOM 3413 C C . ILE B 1 40 ? 140.746 134.997 102.108 1.00 89.38 40 ILE B C 1
ATOM 3414 O O . ILE B 1 40 ? 141.665 134.177 102.186 1.00 89.38 40 ILE B O 1
ATOM 3419 N N . ALA B 1 41 ? 139.465 134.640 102.058 1.00 91.54 41 ALA B N 1
ATOM 3420 C CA . ALA B 1 41 ? 139.126 133.231 102.187 1.00 91.54 41 ALA B CA 1
ATOM 3421 C C . ALA B 1 41 ? 137.972 132.852 101.274 1.00 91.54 41 ALA B C 1
ATOM 3422 O O . ALA B 1 41 ? 137.069 133.645 101.011 1.00 91.54 41 ALA B O 1
ATOM 3424 N N . ARG B 1 42 ? 138.026 131.605 100.805 1.00 94.28 42 ARG B N 1
ATOM 3425 C CA . ARG B 1 42 ? 136.972 131.044 99.969 1.00 94.28 42 ARG B CA 1
ATOM 3426 C C . ARG B 1 42 ? 135.625 131.024 100.673 1.00 94.28 42 ARG B C 1
ATOM 3427 O O . ARG B 1 42 ? 134.584 131.051 100.011 1.00 94.28 42 ARG B O 1
ATOM 3435 N N . THR B 1 43 ? 135.619 130.986 102.003 1.00 94.85 43 THR B N 1
ATOM 3436 C CA . THR B 1 43 ? 134.385 130.915 102.771 1.00 94.85 43 THR B CA 1
ATOM 3437 C C . THR B 1 43 ? 134.471 131.810 103.993 1.00 94.85 43 THR B C 1
ATOM 3438 O O . THR B 1 43 ? 135.554 132.196 104.434 1.00 94.85 43 THR B O 1
ATOM 3442 N N . THR B 1 44 ? 133.303 132.133 104.540 1.00 94.47 44 THR B N 1
ATOM 3443 C CA . THR B 1 44 ? 133.216 133.039 105.673 1.00 94.47 44 THR B CA 1
ATOM 3444 C C . THR B 1 44 ? 133.609 132.411 107.002 1.00 94.47 44 THR B C 1
ATOM 3445 O O . THR B 1 44 ? 133.731 133.146 107.987 1.00 94.47 44 THR B O 1
ATOM 3449 N N . HIS B 1 45 ? 133.818 131.100 107.075 1.00 92.15 45 HIS B N 1
ATOM 3450 C CA . HIS B 1 45 ? 133.879 130.418 108.359 1.00 92.15 45 HIS B CA 1
ATOM 3451 C C . HIS B 1 45 ? 135.192 129.670 108.527 1.00 92.15 45 HIS B C 1
ATOM 3452 O O . HIS B 1 45 ? 135.762 129.148 107.568 1.00 92.15 45 HIS B O 1
ATOM 3459 N N . HIS B 1 46 ? 135.655 129.620 109.774 1.00 90.45 46 HIS B N 1
ATOM 3460 C CA . HIS B 1 46 ? 136.849 128.872 110.170 1.00 90.45 46 HIS B CA 1
ATOM 3461 C C . HIS B 1 46 ? 136.446 127.444 110.506 1.00 90.45 46 HIS B C 1
ATOM 3462 O O . HIS B 1 46 ? 136.073 127.133 111.634 1.00 90.45 46 HIS B O 1
ATOM 3469 N N . LEU B 1 47 ? 136.531 126.557 109.518 1.00 93.02 47 LEU B N 1
ATOM 3470 C CA . LEU B 1 47 ? 136.055 125.183 109.668 1.00 93.02 47 LEU B CA 1
ATOM 3471 C C . LEU B 1 47 ? 137.002 124.373 110.543 1.00 93.02 47 LEU B C 1
ATOM 3472 O O . LEU B 1 47 ? 138.150 124.129 110.163 1.00 93.02 47 LEU B O 1
ATOM 3477 N N . PHE B 1 48 ? 136.532 123.956 111.719 1.00 92.64 48 PHE B N 1
ATOM 3478 C CA . PHE B 1 48 ? 137.260 123.010 112.567 1.00 92.64 48 PHE B CA 1
ATOM 3479 C C . PHE B 1 48 ? 137.089 121.604 111.996 1.00 92.64 48 PHE B C 1
ATOM 3480 O O . PHE B 1 48 ? 136.275 120.803 112.453 1.00 92.64 48 PHE B O 1
ATOM 3488 N N . GLN B 1 49 ? 137.876 121.309 110.964 1.00 93.80 49 GLN B N 1
ATOM 3489 C CA . GLN B 1 49 ? 137.710 120.054 110.240 1.00 93.80 49 GLN B CA 1
ATOM 3490 C C . GLN B 1 49 ? 137.857 118.779 111.064 1.00 93.80 49 GLN B C 1
ATOM 3491 O O . GLN B 1 49 ? 137.243 117.771 110.679 1.00 93.80 49 GLN B O 1
ATOM 3497 N N . PRO B 1 50 ? 138.644 118.720 112.137 1.00 92.83 50 PRO B N 1
ATOM 3498 C CA . PRO B 1 50 ? 138.710 117.477 112.922 1.00 92.83 50 PRO B CA 1
ATOM 3499 C C . PRO B 1 50 ? 137.385 116.961 113.461 1.00 92.83 50 PRO B C 1
ATOM 3500 O O . PRO B 1 50 ? 137.344 115.803 113.886 1.00 92.83 50 PRO B O 1
ATOM 3504 N N . LEU B 1 51 ? 136.308 117.743 113.458 1.00 93.50 51 LEU B N 1
ATOM 3505 C CA . LEU B 1 51 ? 134.991 117.236 113.827 1.00 93.50 51 LEU B CA 1
ATOM 3506 C C . LEU B 1 51 ? 134.029 117.179 112.652 1.00 93.50 51 LEU B C 1
ATOM 3507 O O . LEU B 1 51 ? 132.831 116.977 112.851 1.00 93.50 51 LEU B O 1
ATOM 3512 N N . LEU B 1 52 ? 134.527 117.349 111.434 1.00 93.91 52 LEU B N 1
ATOM 3513 C CA . LEU B 1 52 ? 133.660 117.387 110.267 1.00 93.91 52 LEU B CA 1
ATOM 3514 C C . LEU B 1 52 ? 132.891 116.083 110.092 1.00 93.91 52 LEU B C 1
ATOM 3515 O O . LEU B 1 52 ? 131.692 116.097 109.793 1.00 93.91 52 LEU B O 1
ATOM 3520 N N . TYR B 1 53 ? 133.529 114.948 110.368 1.00 94.11 53 TYR B N 1
ATOM 3521 C CA . TYR B 1 53 ? 132.822 113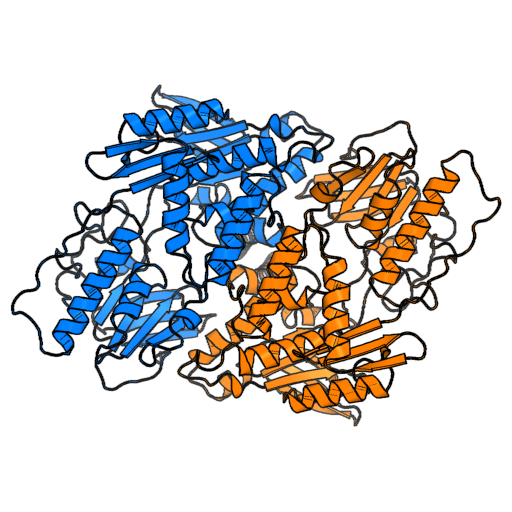.678 110.268 1.00 94.11 53 TYR B CA 1
ATOM 3522 C C . TYR B 1 53 ? 131.629 113.607 111.204 1.00 94.11 53 TYR B C 1
ATOM 3523 O O . TYR B 1 53 ? 130.727 112.798 110.975 1.00 94.11 53 TYR B O 1
ATOM 3532 N N . GLN B 1 54 ? 131.607 114.409 112.262 1.00 94.21 54 GLN B N 1
ATOM 3533 C CA . GLN B 1 54 ? 130.456 114.414 113.155 1.00 94.21 54 GLN B CA 1
ATOM 3534 C C . GLN B 1 54 ? 129.268 115.152 112.554 1.00 94.21 54 GLN B C 1
ATOM 3535 O O . GLN B 1 54 ? 128.120 114.760 112.781 1.00 94.21 54 GLN B O 1
ATOM 3541 N N . VAL B 1 55 ? 129.505 116.220 111.791 1.00 93.34 55 VAL B N 1
ATOM 3542 C CA . VAL B 1 55 ? 128.398 116.834 111.060 1.00 93.34 55 VAL B CA 1
ATOM 3543 C C . VAL B 1 55 ? 127.989 115.990 109.863 1.00 93.34 55 VAL B C 1
ATOM 3544 O O . VAL B 1 55 ? 126.806 115.938 109.513 1.00 93.34 55 VAL B O 1
ATOM 3548 N N . ALA B 1 56 ? 128.936 115.309 109.225 1.00 92.84 56 ALA B N 1
ATOM 3549 C CA . ALA B 1 56 ? 128.597 114.435 108.111 1.00 92.84 56 ALA B CA 1
ATOM 3550 C C . ALA B 1 56 ? 127.766 113.233 108.525 1.00 92.84 56 ALA B C 1
ATOM 3551 O O . ALA B 1 56 ? 127.102 112.644 107.671 1.00 92.84 56 ALA B O 1
ATOM 3553 N N . THR B 1 57 ? 127.777 112.853 109.800 1.00 92.94 57 THR B N 1
ATOM 3554 C CA . THR B 1 57 ? 126.988 111.723 110.276 1.00 92.94 57 THR B CA 1
ATOM 3555 C C . THR B 1 57 ? 125.996 112.129 111.358 1.00 92.94 57 THR B C 1
ATOM 3556 O O . THR B 1 57 ? 125.557 111.283 112.138 1.00 92.94 57 THR B O 1
ATOM 3560 N N . GLY B 1 58 ? 125.631 113.403 111.416 1.00 94.03 58 GLY B N 1
ATOM 3561 C CA . GLY B 1 58 ? 124.449 113.832 112.127 1.00 94.03 58 GLY B CA 1
ATOM 3562 C C . GLY B 1 58 ? 124.611 114.135 113.597 1.00 94.03 58 GLY B C 1
ATOM 3563 O O . GLY B 1 58 ? 123.605 114.400 114.262 1.00 94.03 58 GLY B O 1
ATOM 3564 N N . ILE B 1 59 ? 125.829 114.121 114.133 1.00 94.45 59 ILE B N 1
ATOM 3565 C CA . ILE B 1 59 ? 125.981 114.290 115.575 1.00 94.45 59 ILE B CA 1
ATOM 3566 C C . ILE B 1 59 ? 125.862 115.757 115.973 1.00 94.45 59 ILE B C 1
ATOM 3567 O O . ILE B 1 59 ? 125.195 116.085 116.959 1.00 94.45 59 ILE B O 1
ATOM 3572 N N . ILE B 1 60 ? 126.504 116.663 115.233 1.00 94.46 60 ILE B N 1
ATOM 3573 C CA . ILE B 1 60 ? 126.552 118.077 115.585 1.00 94.46 60 ILE B CA 1
ATOM 3574 C C . ILE B 1 60 ? 126.239 118.907 114.348 1.00 94.46 60 ILE B C 1
ATOM 3575 O O . ILE B 1 60 ? 126.336 118.438 113.215 1.00 94.46 60 ILE B O 1
ATOM 3580 N N . SER B 1 61 ? 125.848 120.156 114.582 1.00 96.34 61 SER B N 1
ATOM 3581 C CA . SER B 1 61 ? 125.501 121.074 113.509 1.00 96.34 61 SER B CA 1
ATOM 3582 C C . SER B 1 61 ? 126.701 121.921 113.085 1.00 96.34 61 SER B C 1
ATOM 3583 O O . SER B 1 61 ? 127.724 121.994 113.763 1.00 96.34 61 SER B O 1
ATOM 3586 N N . GLU B 1 62 ? 126.545 122.574 111.934 1.00 97.04 62 GLU B N 1
ATOM 3587 C CA . GLU B 1 62 ? 127.601 123.403 111.361 1.00 97.04 62 GLU B CA 1
ATOM 3588 C C . GLU B 1 62 ? 128.133 124.455 112.327 1.00 97.04 62 GLU B C 1
ATOM 3589 O O . GLU B 1 62 ? 129.347 124.634 112.459 1.00 97.04 62 GLU B O 1
ATOM 3595 N N . GLY B 1 63 ? 127.243 125.155 113.023 1.00 94.65 63 GLY B N 1
ATOM 3596 C CA . GLY B 1 63 ? 127.685 126.223 113.902 1.00 94.65 63 GLY B CA 1
ATOM 3597 C C . GLY B 1 63 ? 128.565 125.788 115.050 1.00 94.65 63 GLY B C 1
ATOM 3598 O O . GLY B 1 63 ? 129.232 126.630 115.657 1.00 94.65 63 GLY B O 1
ATOM 3599 N N . GLU B 1 64 ? 128.596 124.498 115.362 1.00 96.59 64 GLU B N 1
ATOM 3600 C CA . GLU B 1 64 ? 129.575 124.010 116.323 1.00 96.59 64 GLU B CA 1
ATOM 3601 C C . GLU B 1 64 ? 130.995 124.030 115.777 1.00 96.59 64 GLU B C 1
ATOM 3602 O O . GLU B 1 64 ? 131.944 124.192 116.549 1.00 96.59 64 GLU B O 1
ATOM 3608 N N . ILE B 1 65 ? 131.173 123.896 114.467 1.00 93.18 65 ILE B N 1
ATOM 3609 C CA . ILE B 1 65 ? 132.502 123.733 113.889 1.00 93.18 65 ILE B CA 1
ATOM 3610 C C . ILE B 1 65 ? 132.867 124.817 112.889 1.00 93.18 65 ILE B C 1
ATOM 3611 O O . ILE B 1 65 ? 134.034 124.879 112.478 1.00 93.18 65 ILE B O 1
ATOM 3616 N N . ALA B 1 66 ? 131.936 125.669 112.477 1.00 92.64 66 ALA B N 1
ATOM 3617 C CA . ALA B 1 66 ? 132.193 126.673 111.446 1.00 92.64 66 ALA B CA 1
ATOM 3618 C C . ALA B 1 66 ? 131.774 128.056 111.923 1.00 92.64 66 ALA B C 1
ATOM 3619 O O . ALA B 1 66 ? 130.869 128.677 111.364 1.00 92.64 66 ALA B O 1
ATOM 3621 N N . PRO B 1 67 ? 132.418 128.572 112.967 1.00 91.88 67 PRO B N 1
ATOM 3622 C CA . PRO B 1 67 ? 132.197 129.968 113.347 1.00 91.88 67 PRO B CA 1
ATOM 3623 C C . PRO B 1 67 ? 132.645 130.914 112.246 1.00 91.88 67 PRO B C 1
ATOM 3624 O O . PRO B 1 67 ? 133.669 130.698 111.599 1.00 91.88 67 PRO B O 1
ATOM 3628 N N . ALA B 1 68 ? 131.885 131.986 112.054 1.00 90.38 68 ALA B N 1
ATOM 3629 C CA . ALA B 1 68 ? 132.239 132.987 111.057 1.00 90.38 68 ALA B CA 1
ATOM 3630 C C . ALA B 1 68 ? 133.538 133.694 111.425 1.00 90.38 68 ALA B C 1
ATOM 3631 O O . ALA B 1 68 ? 133.647 134.286 112.500 1.00 90.38 68 ALA B O 1
ATOM 3633 N N . THR B 1 69 ? 134.518 133.641 110.523 1.00 91.05 69 THR B N 1
ATOM 3634 C CA . THR B 1 69 ? 135.827 134.223 110.801 1.00 91.05 69 THR B CA 1
ATOM 3635 C C . THR B 1 69 ? 135.733 135.719 111.026 1.00 91.05 69 THR B C 1
ATOM 3636 O O . THR B 1 69 ? 136.476 136.285 111.830 1.00 91.05 69 THR B O 1
ATOM 3640 N N . ARG B 1 70 ? 134.821 136.364 110.313 1.00 93.23 70 ARG B N 1
ATOM 3641 C CA . ARG B 1 70 ? 134.490 137.762 110.539 1.00 93.23 70 ARG B CA 1
ATOM 3642 C C . ARG B 1 70 ? 134.140 138.058 111.990 1.00 93.23 70 ARG B C 1
ATOM 3643 O O . ARG B 1 70 ? 134.509 139.109 112.520 1.00 93.23 70 ARG B O 1
ATOM 3651 N N . VAL B 1 71 ? 133.432 137.148 112.651 1.00 91.33 71 VAL B N 1
ATOM 3652 C CA . VAL B 1 71 ? 133.044 137.361 114.042 1.00 91.33 71 VAL B CA 1
ATOM 3653 C C . VAL B 1 71 ? 134.171 137.032 115.012 1.00 91.33 71 VAL B C 1
ATOM 3654 O O . VAL B 1 71 ? 134.306 137.679 116.053 1.00 91.33 71 VAL B O 1
ATOM 3658 N N . ILE B 1 72 ? 134.988 136.025 114.715 1.00 91.22 72 ILE B N 1
ATOM 3659 C CA . ILE B 1 72 ? 136.142 135.748 115.566 1.00 91.22 72 ILE B CA 1
ATOM 3660 C C . ILE B 1 72 ? 137.049 136.967 115.668 1.00 91.22 72 ILE B C 1
ATOM 3661 O O . ILE B 1 72 ? 137.461 137.362 116.763 1.00 91.22 72 ILE B O 1
ATOM 3666 N N . LEU B 1 73 ? 137.374 137.580 114.539 1.00 92.63 73 LEU B N 1
ATOM 3667 C CA . LEU B 1 73 ? 138.258 138.739 114.511 1.00 92.63 73 LEU B CA 1
ATOM 3668 C C . LEU B 1 73 ? 137.555 140.068 114.772 1.00 92.63 73 LEU B C 1
ATOM 3669 O O . LEU B 1 73 ? 138.158 141.112 114.510 1.00 92.63 73 LEU B O 1
ATOM 3674 N N . ARG B 1 74 ? 136.317 140.071 115.269 1.00 96.54 74 ARG B N 1
ATOM 3675 C CA . ARG B 1 74 ? 135.571 141.321 115.391 1.00 96.54 74 ARG B CA 1
ATOM 3676 C C . ARG B 1 74 ? 136.390 142.410 116.068 1.00 96.54 74 ARG B C 1
ATOM 3677 O O . ARG B 1 74 ? 136.515 143.522 115.546 1.00 96.54 74 ARG B O 1
ATOM 3679 N N . LYS B 1 75 ? 136.950 142.116 117.235 1.00 99.49 75 LYS B N 1
ATOM 3680 C CA . LYS B 1 75 ? 137.654 143.136 117.998 1.00 99.49 75 LYS B CA 1
ATOM 3681 C C . LYS B 1 75 ? 139.033 143.471 117.450 1.00 99.49 75 LYS B C 1
ATOM 3682 O O . LYS B 1 75 ? 139.631 144.451 117.902 1.00 99.49 75 LYS B O 1
ATOM 3684 N N . GLN B 1 76 ? 139.562 142.698 116.510 1.00 97.94 76 GLN B N 1
ATOM 3685 C CA . GLN B 1 76 ? 140.893 142.964 115.969 1.00 97.94 76 GLN B CA 1
ATOM 3686 C C . GLN B 1 76 ? 140.803 144.028 114.885 1.00 97.94 76 GLN B C 1
ATOM 3687 O O . GLN B 1 76 ? 140.436 143.743 113.745 1.00 97.94 76 GLN B O 1
ATOM 3693 N N . LYS B 1 77 ? 141.149 145.266 115.237 1.00 100.33 77 LYS B N 1
ATOM 3694 C CA . LYS B 1 77 ? 141.021 146.380 114.306 1.00 100.33 77 LYS B CA 1
ATOM 3695 C C . LYS B 1 77 ? 142.046 146.340 113.182 1.00 100.33 77 LYS B C 1
ATOM 3696 O O . LYS B 1 77 ? 141.835 146.985 112.152 1.00 100.33 77 LYS B O 1
ATOM 3698 N N . ASN B 1 78 ? 143.148 145.611 113.352 1.00 100.92 78 ASN B N 1
ATOM 3699 C CA . ASN B 1 78 ? 144.102 145.446 112.260 1.00 100.92 78 ASN B CA 1
ATOM 3700 C C . ASN B 1 78 ? 143.549 144.628 111.106 1.00 100.92 78 ASN B C 1
ATOM 3701 O O . ASN B 1 78 ? 144.002 144.795 109.971 1.00 100.92 78 ASN B O 1
ATOM 3706 N N . ALA B 1 79 ? 142.575 143.762 111.347 1.00 95.96 79 ALA B N 1
ATOM 3707 C CA . ALA B 1 79 ? 142.215 142.734 110.384 1.00 95.96 79 ALA B CA 1
ATOM 3708 C C . ALA B 1 79 ? 140.925 143.087 109.669 1.00 95.96 79 ALA B C 1
ATOM 3709 O O . ALA B 1 79 ? 139.935 143.460 110.304 1.00 95.96 79 ALA B O 1
ATOM 3711 N N . GLN B 1 80 ? 140.945 142.947 108.350 1.00 94.09 80 GLN B N 1
ATOM 3712 C CA . GLN B 1 80 ? 139.751 142.944 107.522 1.00 94.09 80 GLN B CA 1
ATOM 3713 C C . GLN B 1 80 ? 139.603 141.557 106.923 1.00 94.09 80 GLN B C 1
ATOM 3714 O O . GLN B 1 80 ? 140.459 141.118 106.150 1.00 94.09 80 GLN B O 1
ATOM 3720 N N . VAL B 1 81 ? 138.531 140.872 107.285 1.00 90.61 81 VAL B N 1
ATOM 3721 C CA . VAL B 1 81 ? 138.182 139.615 106.643 1.00 90.61 81 VAL B CA 1
ATOM 3722 C C . VAL B 1 81 ? 137.474 139.905 105.330 1.00 90.61 81 VAL B C 1
ATOM 3723 O O . VAL B 1 81 ? 136.577 140.751 105.268 1.00 90.61 81 VAL B O 1
ATOM 3727 N N . LEU B 1 82 ? 137.873 139.199 104.280 1.00 92.14 82 LEU B N 1
ATOM 3728 C CA . LEU B 1 82 ? 137.347 139.368 102.941 1.00 92.14 82 LEU B CA 1
ATOM 3729 C C . LEU B 1 82 ? 136.974 138.002 102.397 1.00 92.14 82 LEU B C 1
ATOM 3730 O O . LEU B 1 82 ? 137.726 137.031 102.545 1.00 92.14 82 LEU B O 1
ATOM 3735 N N . LEU B 1 83 ? 135.811 137.934 101.770 1.00 92.84 83 LEU B N 1
ATOM 3736 C CA . LEU B 1 83 ? 135.388 136.747 101.056 1.00 92.84 83 LEU B CA 1
ATOM 3737 C C . LEU B 1 83 ? 135.930 136.790 99.637 1.00 92.84 83 LEU B C 1
ATOM 3738 O O . LEU B 1 83 ? 135.957 137.847 99.004 1.00 92.84 83 LEU B O 1
ATOM 3743 N N . GLY B 1 84 ? 136.377 135.643 99.143 1.00 92.44 84 GLY B N 1
ATOM 3744 C CA . GLY B 1 84 ? 136.763 135.554 97.753 1.00 92.44 84 GLY B CA 1
ATOM 3745 C C . GLY B 1 84 ? 137.603 134.343 97.430 1.00 92.44 84 GLY B C 1
ATOM 3746 O O . GLY B 1 84 ? 138.477 133.955 98.204 1.00 92.44 84 GLY B O 1
ATOM 3747 N N . ASP B 1 85 ? 137.342 133.742 96.278 1.00 98.51 85 ASP B N 1
ATOM 3748 C CA . ASP B 1 85 ? 138.230 132.733 95.722 1.00 98.51 85 ASP B CA 1
ATOM 3749 C C . ASP B 1 85 ? 139.459 133.417 95.143 1.00 98.51 85 ASP B C 1
ATOM 3750 O O . ASP B 1 85 ? 139.345 134.208 94.204 1.00 98.51 85 ASP B O 1
ATOM 3755 N N . VAL B 1 86 ? 140.631 133.134 95.702 1.00 94.45 86 VAL B N 1
ATOM 3756 C CA . VAL B 1 86 ? 141.875 133.639 95.130 1.00 94.45 86 VAL B CA 1
ATOM 3757 C C . VAL B 1 86 ? 142.171 132.860 93.854 1.00 94.45 86 VAL B C 1
ATOM 3758 O O . VAL B 1 86 ? 142.473 131.667 93.901 1.00 94.45 86 VAL B O 1
ATOM 3762 N N . THR B 1 87 ? 142.096 133.539 92.712 1.00 98.09 87 THR B N 1
ATOM 3763 C CA . THR B 1 87 ? 142.334 132.905 91.424 1.00 98.09 87 THR B CA 1
ATOM 3764 C C . THR B 1 87 ? 143.766 133.043 90.940 1.00 98.09 87 THR B C 1
ATOM 3765 O O . THR B 1 87 ? 144.219 132.209 90.150 1.00 98.09 87 THR B O 1
ATOM 3769 N N . HIS B 1 88 ? 144.496 134.065 91.377 1.00 101.44 88 HIS B N 1
ATOM 3770 C CA . HIS B 1 88 ? 145.878 134.205 90.944 1.00 101.44 88 HIS B CA 1
ATOM 3771 C C . HIS B 1 88 ? 146.689 134.944 91.993 1.00 101.44 88 HIS B C 1
ATOM 3772 O O . HIS B 1 88 ? 146.151 135.727 92.772 1.00 101.44 88 HIS B O 1
ATOM 3779 N N . ILE B 1 89 ? 147.985 134.660 92.031 1.00 98.37 89 ILE B N 1
ATOM 3780 C CA . ILE B 1 89 ? 148.913 135.389 92.881 1.00 98.37 89 ILE B CA 1
ATOM 3781 C C . ILE B 1 89 ? 150.045 135.894 92.006 1.00 98.37 89 ILE B C 1
ATOM 3782 O O . ILE B 1 89 ? 150.656 135.113 91.270 1.00 98.37 89 ILE B O 1
ATOM 3787 N N . ASP B 1 90 ? 150.330 137.188 92.084 1.00 102.35 90 ASP B N 1
ATOM 3788 C CA . ASP B 1 90 ? 151.414 137.800 91.336 1.00 102.35 90 ASP B CA 1
ATOM 3789 C C . ASP B 1 90 ? 152.519 138.155 92.314 1.00 102.35 90 ASP B C 1
ATOM 3790 O O . ASP B 1 90 ? 152.321 139.005 93.194 1.00 102.35 90 ASP B O 1
ATOM 3795 N N . LEU B 1 91 ? 153.684 137.537 92.122 1.00 101.24 91 LEU B N 1
ATOM 3796 C CA . LEU B 1 91 ? 154.862 137.739 92.953 1.00 101.24 91 LEU B CA 1
ATOM 3797 C C . LEU B 1 91 ? 155.724 138.889 92.473 1.00 101.24 91 LEU B C 1
ATOM 3798 O O . LEU B 1 91 ? 156.590 139.353 93.222 1.00 101.24 91 LEU B O 1
ATOM 3803 N N . GLU B 1 92 ? 155.503 139.361 91.253 1.00 107.18 92 GLU B N 1
ATOM 3804 C CA . GLU B 1 92 ? 156.297 140.441 90.691 1.00 107.18 92 GLU B CA 1
ATOM 3805 C C . GLU B 1 92 ? 155.623 141.770 90.986 1.00 107.18 92 GLU B C 1
ATOM 3806 O O . GLU B 1 92 ? 156.278 142.718 91.426 1.00 107.18 92 GLU B O 1
ATOM 3808 N N . ASN B 1 93 ? 154.321 141.850 90.747 1.00 105.40 93 ASN B N 1
ATOM 3809 C CA . ASN B 1 93 ? 153.556 143.034 91.092 1.00 105.40 93 ASN B CA 1
ATOM 3810 C C . ASN B 1 93 ? 153.083 142.999 92.538 1.00 105.40 93 ASN B C 1
ATOM 3811 O O . ASN B 1 93 ? 152.534 143.994 93.019 1.00 105.40 93 ASN B O 1
ATOM 3816 N N . LYS B 1 94 ? 153.282 141.882 93.235 1.00 101.04 94 LYS B N 1
ATOM 3817 C CA . LYS B 1 94 ? 152.823 141.706 94.609 1.00 101.04 94 LYS B CA 1
ATOM 3818 C C . LYS B 1 94 ? 151.340 142.030 94.740 1.00 101.04 94 LYS B C 1
ATOM 3819 O O . LYS B 1 94 ? 150.938 142.929 95.477 1.00 101.04 94 LYS B O 1
ATOM 3821 N N . THR B 1 95 ? 150.518 141.295 93.999 1.00 99.75 95 THR B N 1
ATOM 3822 C CA . THR B 1 95 ? 149.080 141.370 94.212 1.00 99.75 95 THR B CA 1
ATOM 3823 C C . THR B 1 95 ? 148.495 139.976 94.365 1.00 99.75 95 THR B C 1
ATOM 3824 O O . THR B 1 95 ? 149.027 139.002 93.839 1.00 99.75 95 THR B O 1
ATOM 3828 N N . VAL B 1 96 ? 147.406 139.880 95.115 1.00 96.00 96 VAL B N 1
ATOM 3829 C CA . VAL B 1 96 ? 146.562 138.693 95.135 1.00 96.00 96 VAL B CA 1
ATOM 3830 C C . VAL B 1 96 ? 145.266 139.014 94.408 1.00 96.00 96 VAL B C 1
ATOM 3831 O O . VAL B 1 96 ? 144.569 139.967 94.771 1.00 96.00 96 VAL B O 1
ATOM 3835 N N . ASP B 1 97 ? 144.929 138.221 93.398 1.00 100.74 97 ASP B N 1
ATOM 3836 C CA . ASP B 1 97 ? 143.772 138.463 92.551 1.00 100.74 97 ASP B CA 1
ATOM 3837 C C . ASP B 1 97 ? 142.723 137.417 92.886 1.00 100.74 97 ASP B C 1
ATOM 3838 O O . ASP B 1 97 ? 143.006 136.213 92.826 1.00 100.74 97 ASP B O 1
ATOM 3843 N N . SER B 1 98 ? 141.507 137.874 93.169 1.00 98.61 98 SER B N 1
ATOM 3844 C CA . SER B 1 98 ? 140.467 137.013 93.708 1.00 98.61 98 SER B CA 1
ATOM 3845 C C . SER B 1 98 ? 139.121 137.407 93.125 1.00 98.61 98 SER B C 1
ATOM 3846 O O . SER B 1 98 ? 138.932 138.520 92.637 1.00 98.61 98 SER B O 1
ATOM 3849 N N . VAL B 1 99 ? 138.191 136.461 93.165 1.00 97.41 99 VAL B N 1
ATOM 3850 C CA . VAL B 1 99 ? 136.892 136.589 92.522 1.00 97.41 99 VAL B CA 1
ATOM 3851 C C . VAL B 1 99 ? 135.805 136.359 93.557 1.00 97.41 99 VAL B C 1
ATOM 3852 O O . VAL B 1 99 ? 135.920 135.471 94.406 1.00 97.41 99 VAL B O 1
ATOM 3856 N N . LEU B 1 100 ? 134.748 137.160 93.480 1.00 95.08 100 LEU B N 1
ATOM 3857 C CA . LEU B 1 100 ? 133.583 137.005 94.344 1.00 95.08 100 LEU B CA 1
ATOM 3858 C C . LEU B 1 100 ? 132.349 137.272 93.497 1.00 95.08 100 LEU B C 1
ATOM 3859 O O . LEU B 1 100 ? 132.092 138.412 93.103 1.00 95.08 100 LEU B O 1
ATOM 3864 N N . LEU B 1 101 ? 131.605 136.209 93.211 1.00 98.46 101 LEU B N 1
ATOM 3865 C CA . LEU B 1 101 ? 130.325 136.278 92.515 1.00 98.46 101 LEU B CA 1
ATOM 3866 C C . LEU B 1 101 ? 130.402 137.154 91.268 1.00 98.46 101 LEU B C 1
ATOM 3867 O O . LEU B 1 101 ? 129.531 137.984 91.006 1.00 98.46 101 LEU B O 1
ATOM 3872 N N . GLY B 1 102 ? 131.466 136.966 90.493 1.00 99.21 102 GLY B N 1
ATOM 3873 C CA . GLY B 1 102 ? 131.633 137.663 89.238 1.00 99.21 102 GLY B CA 1
ATOM 3874 C C . GLY B 1 102 ? 132.410 138.959 89.288 1.00 99.21 102 GLY B C 1
ATOM 3875 O O . GLY B 1 102 ? 132.675 139.534 88.227 1.00 99.21 102 GLY B O 1
ATOM 3876 N N . HIS B 1 103 ? 132.788 139.442 90.464 1.00 97.10 103 HIS B N 1
ATOM 3877 C CA . HIS B 1 103 ? 133.615 140.634 90.581 1.00 97.10 103 HIS B CA 1
ATOM 3878 C C . HIS B 1 103 ? 135.045 140.245 90.919 1.00 97.10 103 HIS B C 1
ATOM 3879 O O . HIS B 1 103 ? 135.274 139.424 91.808 1.00 97.10 103 HIS B O 1
ATOM 3886 N N . THR B 1 104 ? 136.001 140.840 90.217 1.00 98.90 104 THR B N 1
ATOM 3887 C CA . THR B 1 104 ? 137.412 140.525 90.379 1.00 98.90 104 THR B CA 1
ATOM 3888 C C . THR B 1 104 ? 138.131 141.678 91.059 1.00 98.90 104 THR B C 1
ATOM 3889 O O . THR B 1 104 ? 137.972 142.836 90.663 1.00 98.90 104 THR B O 1
ATOM 3893 N N . TYR B 1 105 ? 138.927 141.353 92.074 1.00 98.08 105 TYR B N 1
ATOM 3894 C CA . TYR B 1 105 ? 139.663 142.328 92.860 1.00 98.08 105 TYR B CA 1
ATOM 3895 C C . TYR B 1 105 ? 141.133 141.946 92.862 1.00 98.08 105 TYR B C 1
ATOM 3896 O O . TYR B 1 105 ? 141.476 140.766 92.759 1.00 98.08 105 TYR B O 1
ATOM 3905 N N . SER B 1 106 ? 142.003 142.948 92.989 1.00 100.04 106 SER B N 1
ATOM 3906 C CA . SER B 1 106 ? 143.452 142.735 93.017 1.00 100.04 106 SER B CA 1
ATOM 3907 C C . SER B 1 106 ? 144.081 143.443 94.214 1.00 100.04 106 SER B C 1
ATOM 3908 O O . SER B 1 106 ? 144.532 144.585 94.108 1.00 100.04 106 SER B O 1
ATOM 3911 N N . THR B 1 107 ? 144.120 142.753 95.341 1.00 97.06 107 THR B N 1
ATOM 3912 C CA . THR B 1 107 ? 144.575 143.328 96.600 1.00 97.06 107 THR B CA 1
ATOM 3913 C C . THR B 1 107 ? 146.098 143.351 96.655 1.00 97.06 107 THR B C 1
ATOM 3914 O O . THR B 1 107 ? 146.726 142.307 96.482 1.00 97.06 107 THR B O 1
ATOM 3918 N N . PRO B 1 108 ? 146.730 144.495 96.892 1.00 96.45 108 PRO B N 1
ATOM 3919 C CA . PRO B 1 108 ? 148.190 144.511 96.976 1.00 96.45 108 PRO B CA 1
ATOM 3920 C C . PRO B 1 108 ? 148.649 144.000 98.332 1.00 96.45 108 PRO B C 1
ATOM 3921 O O . PRO B 1 108 ? 147.887 143.958 99.296 1.00 96.45 108 PRO B O 1
ATOM 3925 N N . TYR B 1 109 ? 149.918 143.600 98.398 1.00 96.26 109 TYR B N 1
ATOM 3926 C CA . TYR B 1 109 ? 150.495 143.177 99.663 1.00 96.26 109 TYR B CA 1
ATOM 3927 C C . TYR B 1 109 ? 151.951 143.598 99.741 1.00 96.26 109 TYR B C 1
ATOM 3928 O O . TYR B 1 109 ? 152.614 143.821 98.727 1.00 96.26 109 TYR B O 1
ATOM 3937 N N . ASP B 1 110 ? 152.436 143.708 100.974 1.00 96.93 110 ASP B N 1
ATOM 3938 C CA . ASP B 1 110 ? 153.857 143.802 101.269 1.00 96.93 110 ASP B CA 1
ATOM 3939 C C . ASP B 1 110 ? 154.420 142.517 101.848 1.00 96.93 110 ASP B C 1
ATOM 3940 O O . ASP B 1 110 ? 155.597 142.225 101.640 1.00 96.93 110 ASP B O 1
ATOM 3945 N N . SER B 1 111 ? 153.603 141.743 102.559 1.00 96.04 111 SER B N 1
ATOM 3946 C CA . SER B 1 111 ? 153.946 140.383 102.945 1.00 96.04 111 SER B CA 1
ATOM 3947 C C . SER B 1 111 ? 152.720 139.509 102.761 1.00 96.04 111 SER B C 1
ATOM 3948 O O . SER B 1 111 ? 151.589 139.972 102.905 1.00 96.04 111 SER B O 1
ATOM 3951 N N . LEU B 1 112 ? 152.951 138.244 102.430 1.00 93.88 112 LEU B N 1
ATOM 3952 C CA . LEU B 1 112 ? 151.881 137.330 102.062 1.00 93.88 112 LEU B CA 1
ATOM 3953 C C . LEU B 1 112 ? 152.057 136.014 102.796 1.00 93.88 112 LEU B C 1
ATOM 3954 O O . LEU B 1 112 ? 153.145 135.435 102.777 1.00 93.88 112 LEU B O 1
ATOM 3959 N N . ILE B 1 113 ? 150.992 135.543 103.435 1.00 92.70 113 ILE B N 1
ATOM 3960 C CA . ILE B 1 113 ? 150.964 134.231 104.067 1.00 92.70 113 ILE B CA 1
ATOM 3961 C C . ILE B 1 113 ? 149.932 133.394 103.330 1.00 92.70 113 ILE B C 1
ATOM 3962 O O . ILE B 1 113 ? 148.734 133.687 103.392 1.00 92.70 113 ILE B O 1
ATOM 3967 N N . ILE B 1 114 ? 150.389 132.330 102.680 1.00 93.96 114 ILE B N 1
ATOM 3968 C CA . ILE B 1 114 ? 149.546 131.453 101.874 1.00 93.96 114 ILE B CA 1
ATOM 3969 C C . ILE B 1 114 ? 149.210 130.222 102.700 1.00 93.96 114 ILE B C 1
ATOM 3970 O O . ILE B 1 114 ? 150.057 129.349 102.899 1.00 93.96 114 ILE B O 1
ATOM 3975 N N . ALA B 1 115 ? 147.977 130.146 103.179 1.00 92.45 115 ALA B N 1
ATOM 3976 C CA . ALA B 1 115 ? 147.493 129.035 103.988 1.00 92.45 115 ALA B CA 1
ATOM 3977 C C . ALA B 1 115 ? 146.291 128.362 103.339 1.00 92.45 115 ALA B C 1
ATOM 3978 O O . ALA B 1 115 ? 145.317 128.021 104.007 1.00 92.45 115 ALA B O 1
ATOM 3980 N N . ALA B 1 116 ? 146.338 128.169 102.022 1.00 96.10 116 ALA B N 1
ATOM 3981 C CA . ALA B 1 116 ? 145.207 127.585 101.311 1.00 96.10 116 ALA B CA 1
ATOM 3982 C C . ALA B 1 116 ? 145.051 126.089 101.546 1.00 96.10 116 ALA B C 1
ATOM 3983 O O . ALA B 1 116 ? 144.021 125.527 101.167 1.00 96.10 116 ALA B O 1
ATOM 3985 N N . GLY B 1 117 ? 146.034 125.433 102.150 1.00 99.77 117 GLY B N 1
ATOM 3986 C CA . GLY B 1 117 ? 145.874 124.054 102.569 1.00 99.77 117 GLY B CA 1
ATOM 3987 C C . GLY B 1 117 ? 145.870 123.067 101.414 1.00 99.77 117 GLY B C 1
ATOM 3988 O O . GLY B 1 117 ? 146.422 123.316 100.342 1.00 99.77 117 GLY B O 1
ATOM 3989 N N . ALA B 1 118 ? 145.223 121.924 101.641 1.00 102.24 118 ALA B N 1
ATOM 3990 C CA . ALA B 1 118 ? 145.209 120.844 100.665 1.00 102.24 118 ALA B CA 1
ATOM 3991 C C . ALA B 1 118 ? 143.883 120.106 100.727 1.00 102.24 118 ALA B C 1
ATOM 3992 O O . ALA B 1 118 ? 143.127 120.232 101.692 1.00 102.24 118 ALA B O 1
ATOM 3994 N N . GLY B 1 119 ? 143.607 119.327 99.676 1.00 102.48 119 GLY B N 1
ATOM 3995 C CA . GLY B 1 119 ? 142.490 118.411 99.659 1.00 102.48 119 GLY B CA 1
ATOM 3996 C C . GLY B 1 119 ? 142.959 116.971 99.507 1.00 102.48 119 GLY B C 1
ATOM 3997 O O . GLY B 1 119 ? 144.144 116.695 99.295 1.00 102.48 119 GLY B O 1
ATOM 3998 N N . GLN B 1 120 ? 142.002 116.051 99.602 1.00 102.39 120 GLN B N 1
ATOM 3999 C CA . GLN B 1 120 ? 142.221 114.682 99.158 1.00 102.39 120 GLN B CA 1
ATOM 4000 C C . GLN B 1 120 ? 142.423 114.628 97.643 1.00 102.39 120 GLN B C 1
ATOM 4001 O O . GLN B 1 120 ? 142.163 115.591 96.918 1.00 102.39 120 GLN B O 1
ATOM 4007 N N . SER B 1 121 ? 142.903 113.478 97.169 1.00 102.32 121 SER B N 1
ATOM 4008 C CA . SER B 1 121 ? 143.282 113.309 95.774 1.00 102.32 121 SER B CA 1
ATOM 4009 C C . SER B 1 121 ? 142.800 111.976 95.231 1.00 102.32 121 SER B C 1
ATOM 4010 O O . SER B 1 121 ? 142.846 110.960 95.925 1.00 102.32 121 SER B O 1
ATOM 4013 N N . TYR B 1 122 ? 142.339 111.993 93.983 1.00 101.07 122 TYR B N 1
ATOM 4014 C CA . TYR B 1 122 ? 141.951 110.799 93.246 1.00 101.07 122 TYR B CA 1
ATOM 4015 C C . TYR B 1 122 ? 143.083 110.214 92.414 1.00 101.07 122 TYR B C 1
ATOM 4016 O O . TYR B 1 122 ? 142.828 109.374 91.549 1.00 101.07 122 TYR B O 1
ATOM 4025 N N . PHE B 1 123 ? 144.322 110.631 92.654 1.00 102.75 123 PHE B N 1
ATOM 4026 C CA . PHE B 1 123 ? 145.480 110.109 91.930 1.00 102.75 123 PHE B CA 1
ATOM 4027 C C . PHE B 1 123 ? 145.331 110.248 90.416 1.00 102.75 123 PHE B C 1
ATOM 4028 O O . PHE B 1 123 ? 145.805 109.406 89.652 1.00 102.75 123 PHE B O 1
ATOM 4036 N N . GLY B 1 124 ? 144.661 111.311 89.974 1.00 105.05 124 GLY B N 1
ATOM 4037 C CA . GLY B 1 124 ? 144.455 111.575 88.565 1.00 105.05 124 GLY B CA 1
ATOM 4038 C C . GLY B 1 124 ? 143.186 111.029 87.949 1.00 105.05 124 GLY B C 1
ATOM 4039 O O . GLY B 1 124 ? 142.832 111.446 86.840 1.00 105.05 124 GLY B O 1
ATOM 4040 N N . ASN B 1 125 ? 142.481 110.127 88.622 1.00 105.56 125 ASN B N 1
ATOM 4041 C CA . ASN B 1 125 ? 141.183 109.675 88.140 1.00 105.56 125 ASN B CA 1
ATOM 4042 C C . ASN B 1 125 ? 140.077 110.631 88.566 1.00 105.56 125 ASN B C 1
ATOM 4043 O O . ASN B 1 125 ? 139.043 110.204 89.087 1.00 105.56 125 ASN B O 1
ATOM 4048 N N . ASP B 1 126 ? 140.281 111.925 88.324 1.00 106.89 126 ASP B N 1
ATOM 4049 C CA . ASP B 1 126 ? 139.459 112.950 88.956 1.00 106.89 126 ASP B CA 1
ATOM 4050 C C . ASP B 1 126 ? 137.972 112.754 88.692 1.00 106.89 126 ASP B C 1
ATOM 4051 O O . ASP B 1 126 ? 137.140 113.199 89.491 1.00 106.89 126 ASP B O 1
ATOM 4053 N N . HIS B 1 127 ? 137.609 112.082 87.601 1.00 105.68 127 HIS B N 1
ATOM 4054 C CA . HIS B 1 127 ? 136.197 111.844 87.331 1.00 105.68 127 HIS B CA 1
ATOM 4055 C C . HIS B 1 127 ? 135.545 110.944 88.372 1.00 105.68 127 HIS B C 1
ATOM 4056 O O . HIS B 1 127 ? 134.313 110.942 88.482 1.00 105.68 127 HIS B O 1
ATOM 4063 N N . PHE B 1 128 ? 136.330 110.227 89.176 1.00 103.04 128 PHE B N 1
ATOM 4064 C CA . PHE B 1 128 ? 135.742 109.506 90.298 1.00 103.04 128 PHE B CA 1
ATOM 4065 C C . PHE B 1 128 ? 134.959 110.442 91.205 1.00 103.04 128 PHE B C 1
ATOM 4066 O O . PHE B 1 128 ? 134.023 110.009 91.884 1.00 103.04 128 PHE B O 1
ATOM 4074 N N . ALA B 1 129 ? 135.309 111.727 91.214 1.00 103.95 129 ALA B N 1
ATOM 4075 C CA . ALA B 1 129 ? 134.602 112.696 92.042 1.00 103.95 129 ALA B CA 1
ATOM 4076 C C . ALA B 1 129 ? 133.128 112.814 91.694 1.00 103.95 129 ALA B C 1
ATOM 4077 O O . ALA B 1 129 ? 132.356 113.331 92.506 1.00 103.95 129 ALA B O 1
ATOM 4079 N N . GLU B 1 130 ? 132.710 112.349 90.521 1.00 106.37 130 GLU B N 1
ATOM 4080 C CA . GLU B 1 130 ? 131.282 112.312 90.235 1.00 106.37 130 GLU B CA 1
ATOM 4081 C C . GLU B 1 130 ? 130.540 111.328 91.122 1.00 106.37 130 GLU B C 1
ATOM 4082 O O . GLU B 1 130 ? 129.333 111.485 91.322 1.00 106.37 130 GLU B O 1
ATOM 4084 N N . PHE B 1 131 ? 131.231 110.336 91.668 1.00 103.44 131 PHE B N 1
ATOM 4085 C CA . PHE B 1 131 ? 130.602 109.212 92.343 1.00 103.44 131 PHE B CA 1
ATOM 4086 C C . PHE B 1 131 ? 131.059 109.004 93.776 1.00 103.44 131 PHE B C 1
ATOM 4087 O O . PHE B 1 131 ? 130.282 108.485 94.578 1.00 103.44 131 PHE B O 1
ATOM 4095 N N . ALA B 1 132 ? 132.279 109.402 94.129 1.00 99.62 132 ALA B N 1
ATOM 4096 C CA . ALA B 1 132 ? 132.826 109.213 95.472 1.00 99.62 132 ALA B CA 1
ATOM 4097 C C . ALA B 1 132 ? 133.251 110.571 96.013 1.00 99.62 132 ALA B C 1
ATOM 4098 O O . ALA B 1 132 ? 134.413 110.975 95.868 1.00 99.62 132 ALA B O 1
ATOM 4100 N N . PRO B 1 133 ? 132.338 111.308 96.638 1.00 98.81 133 PRO B N 1
ATOM 4101 C CA . PRO B 1 133 ? 132.686 112.630 97.162 1.00 98.81 133 PRO B CA 1
ATOM 4102 C C . PRO B 1 133 ? 133.799 112.559 98.191 1.00 98.81 133 PRO B C 1
ATOM 4103 O O . PRO B 1 133 ? 133.881 111.622 98.984 1.00 98.81 133 PRO B O 1
ATOM 4107 N N . GLY B 1 134 ? 134.666 113.571 98.171 1.00 100.49 134 GLY B N 1
ATOM 4108 C CA . GLY B 1 134 ? 135.686 113.734 99.178 1.00 100.49 134 GLY B CA 1
ATOM 4109 C C . GLY B 1 134 ? 135.253 114.725 100.237 1.00 100.49 134 GLY B C 1
ATOM 4110 O O . GLY B 1 134 ? 135.001 115.893 99.941 1.00 100.49 134 GLY B O 1
ATOM 4111 N N . MET B 1 135 ? 135.162 114.251 101.474 1.00 97.45 135 MET B N 1
ATOM 4112 C CA . MET B 1 135 ? 134.761 115.101 102.591 1.00 97.45 135 MET B CA 1
ATOM 4113 C C . MET B 1 135 ? 135.901 116.044 102.952 1.00 97.45 135 MET B C 1
ATOM 4114 O O . MET B 1 135 ? 136.932 115.609 103.472 1.00 97.45 135 MET B O 1
ATOM 4119 N N . LYS B 1 136 ? 135.725 117.336 102.678 1.00 97.29 136 LYS B N 1
ATOM 4120 C CA . LYS B 1 136 ? 136.733 118.326 103.033 1.00 97.29 136 LYS B CA 1
ATOM 4121 C C . LYS B 1 136 ? 136.116 119.673 103.383 1.00 97.29 136 LYS B C 1
ATOM 4122 O O . LYS B 1 136 ? 136.820 120.575 103.844 1.00 97.29 136 LYS B O 1
ATOM 4128 N N . SER B 1 137 ? 134.814 119.827 103.166 1.00 97.06 137 SER B N 1
ATOM 4129 C CA . SER B 1 137 ? 134.129 121.077 103.451 1.00 97.06 137 SER B CA 1
ATOM 4130 C C . SER B 1 137 ? 132.732 120.742 103.947 1.00 97.06 137 SER B C 1
ATOM 4131 O O . SER B 1 137 ? 132.258 119.615 103.808 1.00 97.06 137 SER B O 1
ATOM 4134 N N . ILE B 1 138 ? 132.063 121.742 104.518 1.00 95.66 138 ILE B N 1
ATOM 4135 C CA . ILE B 1 138 ? 130.691 121.535 104.967 1.00 95.66 138 ILE B CA 1
ATOM 4136 C C . ILE B 1 138 ? 129.758 121.199 103.816 1.00 95.66 138 ILE B C 1
ATOM 4137 O O . ILE B 1 138 ? 128.785 120.459 103.998 1.00 95.66 138 ILE B O 1
ATOM 4142 N N . ASP B 1 139 ? 130.034 121.701 102.618 1.00 100.47 139 ASP B N 1
ATOM 4143 C CA . ASP B 1 139 ? 129.276 121.241 101.462 1.00 100.47 139 ASP B CA 1
ATOM 4144 C C . ASP B 1 139 ? 129.452 119.743 101.255 1.00 100.47 139 ASP B C 1
ATOM 4145 O O . ASP B 1 139 ? 128.472 119.011 101.071 1.00 100.47 139 ASP B O 1
ATOM 4150 N N . ASP B 1 140 ? 130.683 119.254 101.396 1.00 98.34 140 ASP B N 1
ATOM 4151 C CA . ASP B 1 140 ? 130.928 117.822 101.291 1.00 98.34 140 ASP B CA 1
ATOM 4152 C C . ASP B 1 140 ? 130.321 117.068 102.460 1.00 98.34 140 ASP B C 1
ATOM 4153 O O . ASP B 1 140 ? 129.790 115.973 102.279 1.00 98.34 140 ASP B O 1
ATOM 4158 N N . ALA B 1 141 ? 130.437 117.597 103.672 1.00 94.40 141 ALA B N 1
ATOM 4159 C CA . ALA B 1 141 ? 129.923 116.866 104.822 1.00 94.40 141 ALA B CA 1
ATOM 4160 C C . ALA B 1 141 ? 128.411 116.700 104.744 1.00 94.40 141 ALA B C 1
ATOM 4161 O O . ALA B 1 141 ? 127.883 115.612 104.999 1.00 94.40 141 ALA B O 1
ATOM 4163 N N . LEU B 1 142 ? 127.697 117.755 104.361 1.00 94.74 142 LEU B N 1
ATOM 4164 C CA . LEU B 1 142 ? 126.256 117.634 104.177 1.00 94.74 142 LEU B CA 1
ATOM 4165 C C . LEU B 1 142 ? 125.882 116.803 102.956 1.00 94.74 142 LEU B C 1
ATOM 4166 O O . LEU B 1 142 ? 124.863 116.104 102.983 1.00 94.74 142 LEU B O 1
ATOM 4171 N N . GLU B 1 143 ? 126.721 116.776 101.922 1.00 97.50 143 GLU B N 1
ATOM 4172 C CA . GLU B 1 143 ? 126.492 115.833 100.832 1.00 97.50 143 GLU B CA 1
ATOM 4173 C C . GLU B 1 143 ? 126.627 114.389 101.294 1.00 97.50 143 GLU B C 1
ATOM 4174 O O . GLU B 1 143 ? 125.803 113.540 100.943 1.00 97.50 143 GLU B O 1
ATOM 4180 N N . LEU B 1 144 ? 127.688 114.072 102.029 1.00 95.57 144 LEU B N 1
ATOM 4181 C CA . LEU B 1 144 ? 127.834 112.716 102.545 1.00 95.57 144 LEU B CA 1
ATOM 4182 C C . LEU B 1 144 ? 126.690 112.335 103.471 1.00 95.57 144 LEU B C 1
ATOM 4183 O O . LEU B 1 144 ? 126.203 111.204 103.417 1.00 95.57 144 LEU B O 1
ATOM 4188 N N . ARG B 1 145 ? 126.255 113.240 104.345 1.00 92.27 145 ARG B N 1
ATOM 4189 C CA . ARG B 1 145 ? 125.085 112.923 105.159 1.00 92.27 145 ARG B CA 1
ATOM 4190 C C . ARG B 1 145 ? 123.868 112.619 104.297 1.00 92.27 145 ARG B C 1
ATOM 4191 O O . ARG B 1 145 ? 123.155 111.634 104.531 1.00 92.27 145 ARG B O 1
ATOM 4199 N N . GLY B 1 146 ? 123.635 113.438 103.274 1.00 95.19 146 GLY B N 1
ATOM 4200 C CA . GLY B 1 146 ? 122.510 113.209 102.388 1.00 95.19 146 GLY B CA 1
ATOM 4201 C C . GLY B 1 146 ? 122.571 111.894 101.640 1.00 95.19 146 GLY B C 1
ATOM 4202 O O . GLY B 1 146 ? 121.587 111.164 101.583 1.00 95.19 146 GLY B O 1
ATOM 4203 N N . ARG B 1 147 ? 123.753 111.519 101.168 1.00 98.67 147 ARG B N 1
ATOM 4204 C CA . ARG B 1 147 ? 123.902 110.251 100.460 1.00 98.67 147 ARG B CA 1
ATOM 4205 C C . ARG B 1 147 ? 123.807 109.056 101.396 1.00 98.67 147 ARG B C 1
ATOM 4206 O O . ARG B 1 147 ? 123.152 108.058 101.072 1.00 98.67 147 ARG B O 1
ATOM 4214 N N . ILE B 1 148 ? 124.376 109.163 102.588 1.00 95.12 148 ILE B N 1
ATOM 4215 C CA . ILE B 1 148 ? 124.343 108.052 103.527 1.00 95.12 148 ILE B CA 1
ATOM 4216 C C . ILE B 1 148 ? 122.910 107.775 103.950 1.00 95.12 148 ILE B C 1
ATOM 4217 O O . ILE B 1 148 ? 122.400 106.665 103.770 1.00 95.12 148 ILE B O 1
ATOM 4222 N N . LEU B 1 149 ? 122.230 108.770 104.508 1.00 94.83 149 LEU B N 1
ATOM 4223 C CA . LEU B 1 149 ? 120.856 108.519 104.925 1.00 94.83 149 LEU B CA 1
ATOM 4224 C C . LEU B 1 149 ? 119.935 108.248 103.734 1.00 94.83 149 LEU B C 1
ATOM 4225 O O . LEU B 1 149 ? 118.996 107.446 103.850 1.00 94.83 149 LEU B O 1
ATOM 4230 N N . GLY B 1 150 ? 120.175 108.870 102.579 1.00 95.65 150 GLY B N 1
ATOM 4231 C CA . GLY B 1 150 ? 119.339 108.587 101.434 1.00 95.65 150 GLY B CA 1
ATOM 4232 C C . GLY B 1 150 ? 119.509 107.190 100.886 1.00 95.65 150 GLY B C 1
ATOM 4233 O O . GLY B 1 150 ? 118.589 106.675 100.247 1.00 95.65 150 GLY B O 1
ATOM 4234 N N . ALA B 1 151 ? 120.635 106.535 101.168 1.00 95.57 151 ALA B N 1
ATOM 4235 C CA . ALA B 1 151 ? 120.763 105.149 100.737 1.00 95.57 151 ALA B CA 1
ATOM 4236 C C . ALA B 1 151 ? 119.799 104.253 101.498 1.00 95.57 151 ALA B C 1
ATOM 4237 O O . ALA B 1 151 ? 119.165 103.374 100.905 1.00 95.57 151 ALA B O 1
ATOM 4239 N N . PHE B 1 152 ? 119.660 104.458 102.805 1.00 95.21 152 PHE B N 1
ATOM 4240 C CA . PHE B 1 152 ? 118.659 103.703 103.545 1.00 95.21 152 PHE B CA 1
ATOM 4241 C C . PHE B 1 152 ? 117.253 104.087 103.111 1.00 95.21 152 PHE B C 1
ATOM 4242 O O . PHE B 1 152 ? 116.376 103.226 102.994 1.00 95.21 152 PHE B O 1
ATOM 4250 N N . GLU B 1 153 ? 117.017 105.375 102.869 1.00 96.55 153 GLU B N 1
ATOM 4251 C CA . GLU B 1 153 ? 115.690 105.796 102.429 1.00 96.55 153 GLU B CA 1
ATOM 4252 C C . GLU B 1 153 ? 115.294 105.202 101.082 1.00 96.55 153 GLU B C 1
ATOM 4253 O O . GLU B 1 153 ? 114.109 104.953 100.847 1.00 96.55 153 GLU B O 1
ATOM 4259 N N . GLN B 1 154 ? 116.254 104.969 100.188 1.00 95.38 154 GLN B N 1
ATOM 4260 C CA . GLN B 1 154 ? 115.969 104.260 98.942 1.00 95.38 154 GLN B CA 1
ATOM 4261 C C . GLN B 1 154 ? 115.829 102.758 99.139 1.00 95.38 154 GLN B C 1
ATOM 4262 O O . GLN B 1 154 ? 114.971 102.126 98.517 1.00 95.38 154 GLN B O 1
ATOM 4268 N N . ALA B 1 155 ? 116.666 102.169 99.987 1.00 95.75 155 ALA B N 1
ATOM 4269 C CA . ALA B 1 155 ? 116.600 100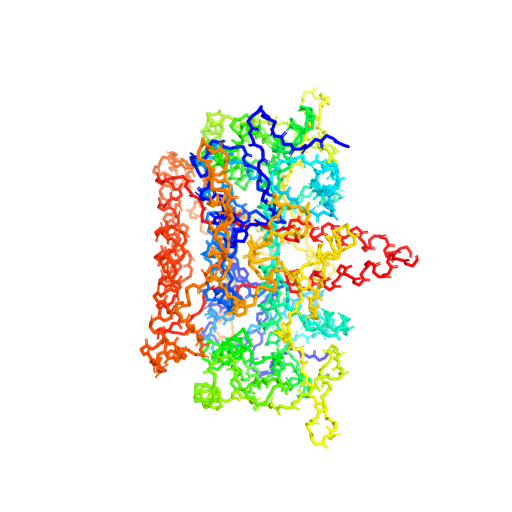.732 100.222 1.00 95.75 155 ALA B CA 1
ATOM 4270 C C . ALA B 1 155 ? 115.281 100.309 100.849 1.00 95.75 155 ALA B C 1
ATOM 4271 O O . ALA B 1 155 ? 114.800 99.204 100.585 1.00 95.75 155 ALA B O 1
ATOM 4273 N N . GLU B 1 156 ? 114.676 101.168 101.664 1.00 96.18 156 GLU B N 1
ATOM 4274 C CA . GLU B 1 156 ? 113.382 100.848 102.259 1.00 96.18 156 GLU B CA 1
ATOM 4275 C C . GLU B 1 156 ? 112.298 100.605 101.221 1.00 96.18 156 GLU B C 1
ATOM 4276 O O . GLU B 1 156 ? 111.377 99.822 101.470 1.00 96.18 156 GLU B O 1
ATOM 4282 N N . ARG B 1 157 ? 112.373 101.255 100.066 1.00 94.97 157 ARG B N 1
ATOM 4283 C CA . ARG B 1 157 ? 111.330 101.101 99.061 1.00 94.97 157 ARG B CA 1
ATOM 4284 C C . ARG B 1 157 ? 111.640 100.031 98.022 1.00 94.97 157 ARG B C 1
ATOM 4285 O O . ARG B 1 157 ? 110.712 99.452 97.451 1.00 94.97 157 ARG B O 1
ATOM 4293 N N . SER B 1 158 ? 112.912 99.751 97.762 1.00 98.96 158 SER B N 1
ATOM 4294 C CA . SER B 1 158 ? 113.286 98.912 96.629 1.00 98.96 158 SER B CA 1
ATOM 4295 C C . SER B 1 158 ? 112.893 97.458 96.850 1.00 98.96 158 SER B C 1
ATOM 4296 O O . SER B 1 158 ? 113.324 96.826 97.817 1.00 98.96 158 SER B O 1
ATOM 4299 N N . SER B 1 159 ? 112.077 96.933 95.937 1.00 102.55 159 SER B N 1
ATOM 4300 C CA . SER B 1 159 ? 111.653 95.537 95.988 1.00 102.55 159 SER B CA 1
ATOM 4301 C C . SER B 1 159 ? 112.777 94.578 95.601 1.00 102.55 159 SER B C 1
ATOM 4302 O O . SER B 1 159 ? 112.861 93.468 96.137 1.00 102.55 159 SER B O 1
ATOM 4305 N N . ASP B 1 160 ? 113.636 94.974 94.672 1.00 102.68 160 ASP B N 1
ATOM 4306 C CA . ASP B 1 160 ? 114.697 94.094 94.171 1.00 102.68 160 ASP B CA 1
ATOM 4307 C C . ASP B 1 160 ? 115.772 93.831 95.221 1.00 102.68 160 ASP B C 1
ATOM 4308 O O . ASP B 1 160 ? 116.458 94.770 95.643 1.00 102.68 160 ASP B O 1
ATOM 4313 N N . PRO B 1 161 ? 115.961 92.581 95.658 1.00 100.61 161 PRO B N 1
ATOM 4314 C CA . PRO B 1 161 ? 117.009 92.288 96.650 1.00 100.61 161 PRO B CA 1
ATOM 4315 C C . PRO B 1 161 ? 118.417 92.667 96.227 1.00 100.61 161 PRO B C 1
ATOM 4316 O O . PRO B 1 161 ? 119.222 93.061 97.080 1.00 100.61 161 PRO B O 1
ATOM 4320 N N . VAL B 1 162 ? 118.747 92.566 94.942 1.00 98.72 162 VAL B N 1
ATOM 4321 C CA . VAL B 1 162 ? 120.102 92.887 94.506 1.00 98.72 162 VAL B CA 1
ATOM 4322 C C . VAL B 1 162 ? 120.344 94.386 94.572 1.00 98.72 162 VAL B C 1
ATOM 4323 O O . VAL B 1 162 ? 121.424 94.841 94.965 1.00 98.72 162 VAL B O 1
ATOM 4327 N N . ARG B 1 163 ? 119.343 95.179 94.206 1.00 98.43 163 ARG B N 1
ATOM 4328 C CA . ARG B 1 163 ? 119.462 96.621 94.363 1.00 98.43 163 ARG B CA 1
ATOM 4329 C C . ARG B 1 163 ? 119.559 97.026 95.828 1.00 98.43 163 ARG B C 1
ATOM 4330 O O . ARG B 1 163 ? 120.301 97.952 96.166 1.00 98.43 163 ARG B O 1
ATOM 4338 N N . ARG B 1 164 ? 118.811 96.369 96.713 1.00 98.32 164 ARG B N 1
ATOM 4339 C CA . ARG B 1 164 ? 118.976 96.641 98.137 1.00 98.32 164 ARG B CA 1
ATOM 4340 C C . ARG B 1 164 ? 120.378 96.291 98.619 1.00 98.32 164 ARG B C 1
ATOM 4341 O O . ARG B 1 164 ? 120.980 97.044 99.390 1.00 98.32 164 ARG B O 1
ATOM 4349 N N . ALA B 1 165 ? 120.916 95.155 98.181 1.00 98.19 165 ALA B N 1
ATOM 4350 C CA . ALA B 1 165 ? 122.286 94.805 98.539 1.00 98.19 165 ALA B CA 1
ATOM 4351 C C . ALA B 1 165 ? 123.287 95.842 98.045 1.00 98.19 165 ALA B C 1
ATOM 4352 O O . ALA B 1 165 ? 124.242 96.178 98.751 1.00 98.19 165 ALA B O 1
ATOM 4354 N N . LYS B 1 166 ? 123.087 96.359 96.836 1.00 98.81 166 LYS B N 1
ATOM 4355 C CA . LYS B 1 166 ? 123.916 97.459 96.348 1.00 98.81 166 LYS B CA 1
ATOM 4356 C C . LYS B 1 166 ? 123.784 98.709 97.206 1.00 98.81 166 LYS B C 1
ATOM 4357 O O . LYS B 1 166 ? 124.782 99.342 97.560 1.00 98.81 166 LYS B O 1
ATOM 4363 N N . LEU B 1 167 ? 122.560 99.085 97.545 1.00 96.98 167 LEU B N 1
ATOM 4364 C CA . LEU B 1 167 ? 122.335 100.309 98.303 1.00 96.98 167 LEU B CA 1
ATOM 4365 C C . LEU B 1 167 ? 122.938 100.241 99.699 1.00 96.98 167 LEU B C 1
ATOM 4366 O O . LEU B 1 167 ? 123.620 101.173 100.134 1.00 96.98 167 LEU B O 1
ATOM 4371 N N . LEU B 1 168 ? 122.710 99.149 100.411 1.00 97.05 168 LEU B N 1
ATOM 4372 C CA . LEU B 1 168 ? 123.169 99.004 101.786 1.00 97.05 168 LEU B CA 1
ATOM 4373 C C . LEU B 1 168 ? 124.624 98.572 101.916 1.00 97.05 168 LEU B C 1
ATOM 4374 O O . LEU B 1 168 ? 125.017 98.144 103.003 1.00 97.05 168 LEU B O 1
ATOM 4379 N N . THR B 1 169 ? 125.430 98.659 100.863 1.00 97.04 169 THR B N 1
ATOM 4380 C CA . THR B 1 169 ? 126.874 98.469 100.963 1.00 97.04 169 THR B CA 1
ATOM 4381 C C . THR B 1 169 ? 127.554 99.827 100.860 1.00 97.04 169 THR B C 1
ATOM 4382 O O . THR B 1 169 ? 127.585 100.431 99.785 1.00 97.04 169 THR B O 1
ATOM 4386 N N . PHE B 1 170 ? 128.114 100.291 101.971 1.00 95.64 170 PHE B N 1
ATOM 4387 C CA . PHE B 1 170 ? 128.746 101.600 102.059 1.00 95.64 170 PHE B CA 1
ATOM 4388 C C . PHE B 1 170 ? 130.253 101.415 101.976 1.00 95.64 170 PHE B C 1
ATOM 4389 O O . PHE B 1 170 ? 130.835 100.711 102.805 1.00 95.64 170 PHE B O 1
ATOM 4397 N N . THR B 1 171 ? 130.884 102.036 100.986 1.00 97.10 171 THR B N 1
ATOM 4398 C CA . THR B 1 171 ? 132.299 101.825 100.720 1.00 97.10 171 THR B CA 1
ATOM 4399 C C . THR B 1 171 ? 133.069 103.100 101.022 1.00 97.10 171 THR B C 1
ATOM 4400 O O . THR B 1 171 ? 132.776 104.155 100.454 1.00 97.10 171 THR B O 1
ATOM 4404 N N . VAL B 1 172 ? 134.045 102.995 101.917 1.00 96.62 172 VAL B N 1
ATOM 4405 C CA . VAL B 1 172 ? 134.923 104.093 102.297 1.00 96.62 172 VAL B CA 1
ATOM 4406 C C . VAL B 1 172 ? 136.302 103.775 101.750 1.00 96.62 172 VAL B C 1
ATOM 4407 O O . VAL B 1 172 ? 136.829 102.684 101.992 1.00 96.62 172 VAL B O 1
ATOM 4411 N N . VAL B 1 173 ? 136.885 104.711 101.010 1.00 96.72 173 VAL B N 1
ATOM 4412 C CA . VAL B 1 173 ? 138.196 104.523 100.401 1.00 96.72 173 VAL B CA 1
ATOM 4413 C C . VAL B 1 173 ? 139.220 105.339 101.171 1.00 96.72 173 VAL B C 1
ATOM 4414 O O . VAL B 1 173 ? 138.994 106.516 101.469 1.00 96.72 173 VAL B O 1
ATOM 4418 N N . GLY B 1 174 ? 140.341 104.705 101.494 1.00 98.49 174 GLY B N 1
ATOM 4419 C CA . GLY B 1 174 ? 141.361 105.287 102.340 1.00 98.49 174 GLY B CA 1
ATOM 4420 C C . GLY B 1 174 ? 141.202 104.933 103.800 1.00 98.49 174 GLY B C 1
ATOM 4421 O O . GLY B 1 174 ? 140.117 105.061 104.369 1.00 98.49 174 GLY B O 1
ATOM 4422 N N . ALA B 1 175 ? 142.296 104.483 104.413 1.00 102.38 175 ALA B N 1
ATOM 4423 C CA . ALA B 1 175 ? 142.320 104.076 105.810 1.00 102.38 175 ALA B CA 1
ATOM 4424 C C . ALA B 1 175 ? 143.152 105.015 106.674 1.00 102.38 175 ALA B C 1
ATOM 4425 O O . ALA B 1 175 ? 143.667 104.608 107.715 1.00 102.38 175 ALA B O 1
ATOM 4427 N N . GLY B 1 176 ? 143.305 106.269 106.263 1.00 100.68 176 GLY B N 1
ATOM 4428 C CA . GLY B 1 176 ? 143.754 107.285 107.168 1.00 100.68 176 GLY B CA 1
ATOM 4429 C C . GLY B 1 176 ? 142.687 107.673 108.170 1.00 100.68 176 GLY B C 1
ATOM 4430 O O . GLY B 1 176 ? 141.573 107.139 108.172 1.00 100.68 176 GLY B O 1
ATOM 4431 N N . PRO B 1 177 ? 143.028 108.621 109.040 1.00 99.35 177 PRO B N 1
ATOM 4432 C CA . PRO B 1 177 ? 142.103 108.998 110.118 1.00 99.35 177 PRO B CA 1
ATOM 4433 C C . PRO B 1 177 ? 140.684 109.275 109.654 1.00 99.35 177 PRO B C 1
ATOM 4434 O O . PRO B 1 177 ? 139.724 108.799 110.267 1.00 99.35 177 PRO B O 1
ATOM 4438 N N . THR B 1 178 ? 140.531 110.045 108.579 1.00 97.87 178 THR B N 1
ATOM 4439 C CA . THR B 1 178 ? 139.205 110.398 108.085 1.00 97.87 178 THR B CA 1
ATOM 4440 C C . THR B 1 178 ? 138.413 109.172 107.655 1.00 97.87 178 THR B C 1
ATOM 4441 O O . THR B 1 178 ? 137.210 109.072 107.929 1.00 97.87 178 THR B O 1
ATOM 4445 N N . GLY B 1 179 ? 139.079 108.197 107.045 1.00 98.08 179 GLY B N 1
ATOM 4446 C CA . GLY B 1 179 ? 138.374 107.006 106.616 1.00 98.08 179 GLY B CA 1
ATOM 4447 C C . GLY B 1 179 ? 137.984 106.099 107.764 1.00 98.08 179 GLY B C 1
ATOM 4448 O O . GLY B 1 179 ? 136.892 105.533 107.767 1.00 98.08 179 GLY B O 1
ATOM 4449 N N . VAL B 1 180 ? 138.864 105.933 108.745 1.00 99.23 180 VAL B N 1
ATOM 4450 C CA . VAL B 1 180 ? 138.498 105.140 109.912 1.00 99.23 180 VAL B CA 1
ATOM 4451 C C . VAL B 1 180 ? 137.371 105.807 110.694 1.00 99.23 180 VAL B C 1
ATOM 4452 O O . VAL B 1 180 ? 136.430 105.141 111.137 1.00 99.23 180 VAL B O 1
ATOM 4456 N N . GLU B 1 181 ? 137.409 107.133 110.817 1.00 99.30 181 GLU B N 1
ATOM 4457 C CA . GLU B 1 181 ? 136.299 107.862 111.424 1.00 99.30 181 GLU B CA 1
ATOM 4458 C C . GLU B 1 181 ? 134.984 107.628 110.696 1.00 99.30 181 GLU B C 1
ATOM 4459 O O . GLU B 1 181 ? 133.963 107.323 111.322 1.00 99.30 181 GLU B O 1
ATOM 4465 N N . MET B 1 182 ? 134.985 107.753 109.370 1.00 97.02 182 MET B N 1
ATOM 4466 C CA . MET B 1 182 ? 133.739 107.567 108.636 1.00 97.02 182 MET B CA 1
ATOM 4467 C C . MET B 1 182 ? 133.258 106.123 108.658 1.00 97.02 182 MET B C 1
ATOM 4468 O O . MET B 1 182 ? 132.059 105.879 108.794 1.00 97.02 182 MET B O 1
ATOM 4473 N N . ALA B 1 183 ? 134.147 105.151 108.494 1.00 97.05 183 ALA B N 1
ATOM 4474 C CA . ALA B 1 183 ? 133.704 103.763 108.554 1.00 97.05 183 ALA B CA 1
ATOM 4475 C C . ALA B 1 183 ? 133.126 103.426 109.921 1.00 97.05 183 ALA B C 1
ATOM 4476 O O . ALA B 1 183 ? 132.049 102.823 110.020 1.00 97.05 183 ALA B O 1
ATOM 4478 N N . GLY B 1 184 ? 133.778 103.887 110.985 1.00 98.29 184 GLY B N 1
ATOM 4479 C CA . GLY B 1 184 ? 133.219 103.714 112.312 1.00 98.29 184 GLY B CA 1
ATOM 4480 C C . GLY B 1 184 ? 131.843 104.329 112.456 1.00 98.29 184 GLY B C 1
ATOM 4481 O O . GLY B 1 184 ? 130.897 103.670 112.897 1.00 98.29 184 GLY B O 1
ATOM 4482 N N . GLN B 1 185 ? 131.715 105.611 112.120 1.00 96.07 185 GLN B N 1
ATOM 4483 C CA . GLN B 1 185 ? 130.437 106.271 112.332 1.00 96.07 185 GLN B CA 1
ATOM 4484 C C . GLN B 1 185 ? 129.345 105.737 111.420 1.00 96.07 185 GLN B C 1
ATOM 4485 O O . GLN B 1 185 ? 128.190 105.687 111.834 1.00 96.07 185 GLN B O 1
ATOM 4491 N N . ILE B 1 186 ? 129.662 105.325 110.195 1.00 96.05 186 ILE B N 1
ATOM 4492 C CA . ILE B 1 186 ? 128.637 104.721 109.351 1.00 96.05 186 ILE B CA 1
ATOM 4493 C C . ILE B 1 186 ? 128.184 103.383 109.919 1.00 96.05 186 ILE B C 1
ATOM 4494 O O . ILE B 1 186 ? 126.998 103.043 109.863 1.00 96.05 186 ILE B O 1
ATOM 4499 N N . ALA B 1 187 ? 129.099 102.622 110.519 1.00 96.95 187 ALA B N 1
ATOM 4500 C CA . ALA B 1 187 ? 128.696 101.365 111.142 1.00 96.95 187 ALA B CA 1
ATOM 4501 C C . ALA B 1 187 ? 127.811 101.593 112.362 1.00 96.95 187 ALA B C 1
ATOM 4502 O O . ALA B 1 187 ? 126.774 100.935 112.522 1.00 96.95 187 ALA B O 1
ATOM 4504 N N . GLU B 1 188 ? 128.193 102.530 113.229 1.00 100.50 188 GLU B N 1
ATOM 4505 C CA . GLU B 1 188 ? 127.348 102.849 114.378 1.00 100.50 188 GLU B CA 1
ATOM 4506 C C . GLU B 1 188 ? 126.013 103.446 113.956 1.00 100.50 188 GLU B C 1
ATOM 4507 O O . GLU B 1 188 ? 124.978 103.160 114.567 1.00 100.50 188 GLU B O 1
ATOM 4509 N N . LEU B 1 189 ? 126.016 104.277 112.921 1.00 95.96 189 LEU B N 1
ATOM 4510 C CA . LEU B 1 189 ? 124.786 104.838 112.381 1.00 95.96 189 LEU B CA 1
ATOM 4511 C C . LEU B 1 189 ? 123.855 103.754 111.867 1.00 95.96 189 LEU B C 1
ATOM 4512 O O . LEU B 1 189 ? 122.647 103.792 112.113 1.00 95.96 189 LEU B O 1
ATOM 4517 N N . ALA B 1 190 ? 124.400 102.772 111.158 1.00 98.34 190 ALA B N 1
ATOM 4518 C CA . ALA B 1 190 ? 123.586 101.668 110.671 1.00 98.34 190 ALA B CA 1
ATOM 4519 C C . ALA B 1 190 ? 123.023 100.831 111.810 1.00 98.34 190 ALA B C 1
ATOM 4520 O O . ALA B 1 190 ? 121.808 100.633 111.900 1.00 98.34 190 ALA B O 1
ATOM 4522 N N . ASP B 1 191 ? 123.876 100.325 112.693 1.00 102.46 191 ASP B N 1
ATOM 4523 C CA . ASP B 1 191 ? 123.436 99.277 113.605 1.00 102.46 191 ASP B CA 1
ATOM 4524 C C . ASP B 1 191 ? 122.974 99.761 114.977 1.00 102.46 191 ASP B C 1
ATOM 4525 O O . ASP B 1 191 ? 122.386 98.965 115.715 1.00 102.46 191 ASP B O 1
ATOM 4530 N N . GLN B 1 192 ? 123.215 101.015 115.349 1.00 101.26 192 GLN B N 1
ATOM 4531 C CA . GLN B 1 192 ? 122.740 101.533 116.630 1.00 101.26 192 GLN B CA 1
ATOM 4532 C C . GLN B 1 192 ? 121.720 102.652 116.513 1.00 101.26 192 GLN B C 1
ATOM 4533 O O . GLN B 1 192 ? 120.673 102.591 117.165 1.00 101.26 192 GLN B O 1
ATOM 4539 N N . THR B 1 193 ? 121.978 103.674 115.702 1.00 97.26 193 THR B N 1
ATOM 4540 C CA . THR B 1 193 ? 121.057 104.803 115.632 1.00 97.26 193 THR B CA 1
ATOM 4541 C C . THR B 1 193 ? 119.796 104.463 114.852 1.00 97.26 193 THR B C 1
ATOM 4542 O O . THR B 1 193 ? 118.684 104.725 115.319 1.00 97.26 193 THR B O 1
ATOM 4546 N N . LEU B 1 194 ? 119.937 103.892 113.667 1.00 96.76 194 LEU B N 1
ATOM 4547 C CA . LEU B 1 194 ? 118.783 103.601 112.830 1.00 96.76 194 LEU B CA 1
ATOM 4548 C C . LEU B 1 194 ? 118.087 102.308 113.228 1.00 96.76 194 LEU B C 1
ATOM 4549 O O . LEU B 1 194 ? 117.049 101.979 112.650 1.00 96.76 194 LEU B O 1
ATOM 4554 N N . ARG B 1 195 ? 118.636 101.578 114.192 1.00 100.62 195 ARG B N 1
ATOM 4555 C CA . ARG B 1 195 ? 118.026 100.364 114.714 1.00 100.62 195 ARG B CA 1
ATOM 4556 C C . ARG B 1 195 ? 116.522 100.520 114.871 1.00 100.62 195 ARG B C 1
ATOM 4557 O O . ARG B 1 195 ? 116.045 101.457 115.511 1.00 100.62 195 ARG B O 1
ATOM 4565 N N . GLY B 1 196 ? 115.775 99.598 114.274 1.00 97.68 196 GLY B N 1
ATOM 4566 C CA . GLY B 1 196 ? 114.338 99.564 114.433 1.00 97.68 196 GLY B CA 1
ATOM 4567 C C . GLY B 1 196 ? 113.553 100.659 113.750 1.00 97.68 196 GLY B C 1
ATOM 4568 O O . GLY B 1 196 ? 112.335 100.720 113.937 1.00 97.68 196 GLY B O 1
ATOM 4569 N N . SER B 1 197 ? 114.189 101.526 112.972 1.00 95.63 197 SER B N 1
ATOM 4570 C CA . SER B 1 197 ? 113.492 102.639 112.345 1.00 95.63 197 SER B CA 1
ATOM 4571 C C . SER B 1 197 ? 112.937 102.293 110.973 1.00 95.63 197 SER B C 1
ATOM 4572 O O . SER B 1 197 ? 112.303 103.146 110.349 1.00 95.63 197 SER B O 1
ATOM 4575 N N . PHE B 1 198 ? 113.143 101.069 110.498 1.00 94.83 198 PHE B N 1
ATOM 4576 C CA . PHE B 1 198 ? 112.801 100.679 109.141 1.00 94.83 198 PHE B CA 1
ATOM 4577 C C . PHE B 1 198 ? 111.963 99.412 109.182 1.00 94.83 198 PHE B C 1
ATOM 4578 O O . PHE B 1 198 ? 112.202 98.532 110.012 1.00 94.83 198 PHE B O 1
ATOM 4586 N N . ARG B 1 199 ? 110.993 99.315 108.276 1.00 94.77 199 ARG B N 1
ATOM 4587 C CA . ARG B 1 199 ? 110.045 98.210 108.283 1.00 94.77 199 ARG B CA 1
ATOM 4588 C C . ARG B 1 199 ? 110.340 97.146 107.242 1.00 94.77 199 ARG B C 1
ATOM 4589 O O . ARG B 1 199 ? 110.039 95.974 107.479 1.00 94.77 199 ARG B O 1
ATOM 4597 N N . HIS B 1 200 ? 110.915 97.511 106.100 1.00 97.02 200 HIS B N 1
ATOM 4598 C CA . HIS B 1 200 ? 111.226 96.539 105.061 1.00 97.02 200 HIS B CA 1
ATOM 4599 C C . HIS B 1 200 ? 112.659 96.030 105.133 1.00 97.02 200 HIS B C 1
ATOM 4600 O O . HIS B 1 200 ? 112.889 94.820 105.086 1.00 97.02 200 HIS B O 1
ATOM 4607 N N . ILE B 1 201 ? 113.624 96.924 105.254 1.00 97.18 201 ILE B N 1
ATOM 4608 C CA . ILE B 1 201 ? 115.010 96.543 105.470 1.00 97.18 201 ILE B CA 1
ATOM 4609 C C . ILE B 1 201 ? 115.263 96.402 106.964 1.00 97.18 201 ILE B C 1
ATOM 4610 O O . ILE B 1 201 ? 114.482 96.863 107.796 1.00 97.18 201 ILE B O 1
ATOM 4615 N N . ASP B 1 202 ? 116.367 95.754 107.309 1.00 101.72 202 ASP B N 1
ATOM 4616 C CA . ASP B 1 202 ? 116.962 95.906 108.634 1.00 101.72 202 ASP B CA 1
ATOM 4617 C C . ASP B 1 202 ? 118.329 96.554 108.477 1.00 101.72 202 ASP B C 1
ATOM 4618 O O . ASP B 1 202 ? 119.253 95.923 107.931 1.00 101.72 202 ASP B O 1
ATOM 4620 N N . PRO B 1 203 ? 118.508 97.796 108.928 1.00 98.58 203 PRO B N 1
ATOM 4621 C CA . PRO B 1 203 ? 119.801 98.469 108.757 1.00 98.58 203 PRO B CA 1
ATOM 4622 C C . PRO B 1 203 ? 120.993 97.720 109.320 1.00 98.58 203 PRO B C 1
ATOM 4623 O O . PRO B 1 203 ? 122.111 97.924 108.835 1.00 98.58 203 PRO B O 1
ATOM 4627 N N . THR B 1 204 ? 120.803 96.849 110.308 1.00 101.97 204 THR B N 1
ATOM 4628 C CA . THR B 1 204 ? 121.923 96.083 110.841 1.00 101.97 204 THR B CA 1
ATOM 4629 C C . THR B 1 204 ? 122.524 95.124 109.825 1.00 101.97 204 THR B C 1
ATOM 4630 O O . THR B 1 204 ? 123.638 94.640 110.041 1.00 101.97 204 THR B O 1
ATOM 4634 N N . GLU B 1 205 ? 121.823 94.832 108.735 1.00 104.90 205 GLU B N 1
ATOM 4635 C CA . GLU B 1 205 ? 122.389 94.018 107.670 1.00 104.90 205 GLU B CA 1
ATOM 4636 C C . GLU B 1 205 ? 123.306 94.799 106.736 1.00 104.90 205 GLU B C 1
ATOM 4637 O O . GLU B 1 205 ? 123.950 94.186 105.880 1.00 104.90 205 GLU B O 1
ATOM 4639 N N . ALA B 1 206 ? 123.373 96.121 106.860 1.00 98.64 206 ALA B N 1
ATOM 4640 C CA . ALA B 1 206 ? 124.223 96.910 105.978 1.00 98.64 206 ALA B CA 1
ATOM 4641 C C . ALA B 1 206 ? 125.691 96.540 106.137 1.00 98.64 206 ALA B C 1
ATOM 4642 O O . ALA B 1 206 ? 126.160 96.238 107.235 1.00 98.64 206 ALA B O 1
ATOM 4644 N N . ARG B 1 207 ? 126.414 96.567 105.021 1.00 97.76 207 ARG B N 1
ATOM 4645 C CA . ARG B 1 207 ? 127.848 96.312 104.977 1.00 97.76 207 ARG B CA 1
ATOM 4646 C C . ARG B 1 207 ? 128.592 97.634 104.896 1.00 97.76 207 ARG B C 1
ATOM 4647 O O . ARG B 1 207 ? 128.258 98.483 104.067 1.00 97.76 207 ARG B O 1
ATOM 4655 N N . VAL B 1 208 ? 129.596 97.811 105.747 1.00 97.23 208 VAL B N 1
ATOM 4656 C CA . VAL B 1 208 ? 130.537 98.920 105.633 1.00 97.23 208 VAL B CA 1
ATOM 4657 C C . VAL B 1 208 ? 131.907 98.365 105.274 1.00 97.23 208 VAL B C 1
ATOM 4658 O O . VAL B 1 208 ? 132.461 97.542 106.010 1.00 97.23 208 VAL B O 1
ATOM 4662 N N . ILE B 1 209 ? 132.450 98.808 104.144 1.00 97.83 209 ILE B N 1
ATOM 4663 C CA . ILE B 1 209 ? 133.702 98.293 103.602 1.00 97.83 209 ILE B CA 1
ATOM 4664 C C . ILE B 1 209 ? 134.712 99.428 103.605 1.00 97.83 209 ILE B C 1
ATOM 4665 O O . ILE B 1 209 ? 134.414 100.525 103.122 1.00 97.83 209 ILE B O 1
ATOM 4670 N N . LEU B 1 210 ? 135.898 99.171 104.146 1.00 98.37 210 LEU B N 1
ATOM 4671 C CA . LEU B 1 210 ? 136.985 100.142 104.174 1.00 98.37 210 LEU B CA 1
ATOM 4672 C C . LEU B 1 210 ? 138.122 99.660 103.283 1.00 98.37 210 LEU B C 1
ATOM 4673 O O . LEU B 1 210 ? 138.696 98.596 103.530 1.00 98.37 210 LEU B O 1
ATOM 4678 N N . LEU B 1 211 ? 138.440 100.437 102.253 1.00 100.63 211 LEU B N 1
ATOM 4679 C CA . LEU B 1 211 ? 139.437 100.075 101.254 1.00 100.63 211 LEU B CA 1
ATOM 4680 C C . LEU B 1 211 ? 140.674 100.947 101.408 1.00 100.63 211 LEU B C 1
ATOM 4681 O O . LEU B 1 211 ? 140.560 102.170 101.527 1.00 100.63 211 LEU B O 1
ATOM 4686 N N . ASP B 1 212 ? 141.850 100.328 101.407 1.00 107.23 212 ASP B N 1
ATOM 4687 C CA . ASP B 1 212 ? 143.070 101.088 101.194 1.00 107.23 212 ASP B CA 1
ATOM 4688 C C . ASP B 1 212 ? 144.097 100.230 100.474 1.00 107.23 212 ASP B C 1
ATOM 4689 O O . ASP B 1 212 ? 144.146 99.011 100.652 1.00 107.23 212 ASP B O 1
ATOM 4691 N N . ALA B 1 213 ? 144.915 100.888 99.650 1.00 109.38 213 ALA B N 1
ATOM 4692 C CA . ALA B 1 213 ? 146.100 100.261 99.078 1.00 109.38 213 ALA B CA 1
ATOM 4693 C C . ALA B 1 213 ? 147.232 100.107 100.081 1.00 109.38 213 ALA B C 1
ATOM 4694 O O . ALA B 1 213 ? 148.117 99.270 99.877 1.00 109.38 213 ALA B O 1
ATOM 4696 N N . ALA B 1 214 ? 147.224 100.886 101.155 1.00 110.48 214 ALA B N 1
ATOM 4697 C CA . ALA B 1 214 ? 148.201 100.708 102.214 1.00 110.48 214 ALA B CA 1
ATOM 4698 C C . ALA B 1 214 ? 148.060 99.337 102.869 1.00 110.48 214 ALA B C 1
ATOM 4699 O O . ALA B 1 214 ? 146.961 98.783 102.943 1.00 110.48 214 ALA B O 1
ATOM 4701 N N . PRO B 1 215 ? 149.165 98.761 103.351 1.00 112.03 215 PRO B N 1
ATOM 4702 C CA . PRO B 1 215 ? 149.087 97.454 104.008 1.00 112.03 215 PRO B CA 1
ATOM 4703 C C . PRO B 1 215 ? 148.622 97.510 105.451 1.00 112.03 215 PRO B C 1
ATOM 4704 O O . PRO B 1 215 ? 148.425 96.447 106.053 1.00 112.03 215 PRO B O 1
ATOM 4708 N N . ALA B 1 216 ? 148.446 98.696 106.032 1.00 109.05 216 ALA B N 1
ATOM 4709 C CA . ALA B 1 216 ? 148.009 98.792 107.416 1.00 109.05 216 ALA B CA 1
ATOM 4710 C C . ALA B 1 216 ? 147.104 100.002 107.580 1.00 109.05 216 ALA B C 1
ATOM 4711 O O . ALA B 1 216 ? 147.273 101.022 106.909 1.00 109.05 216 ALA B O 1
ATOM 4713 N N . VAL B 1 217 ? 146.151 99.876 108.502 1.00 105.01 217 VAL B N 1
ATOM 4714 C CA . VAL B 1 217 ? 145.320 100.999 108.911 1.00 105.01 217 VAL B CA 1
ATOM 4715 C C . VAL B 1 217 ? 146.137 102.014 109.701 1.00 105.01 217 VAL B C 1
ATOM 4716 O O . VAL B 1 217 ? 147.045 101.657 110.462 1.00 105.01 217 VAL B O 1
ATOM 4720 N N . LEU B 1 218 ? 145.812 103.289 109.518 1.00 105.44 218 LEU B N 1
ATOM 4721 C CA . LEU B 1 218 ? 146.506 104.393 110.170 1.00 105.44 218 LEU B CA 1
ATOM 4722 C C . LEU B 1 218 ? 148.029 104.256 110.090 1.00 105.44 218 LEU B C 1
ATOM 4723 O O . LEU B 1 218 ? 148.701 104.144 111.115 1.00 105.44 218 LEU B O 1
ATOM 4728 N N . PRO B 1 219 ? 148.590 104.249 108.888 1.00 109.30 219 PRO B N 1
ATOM 4729 C CA . PRO B 1 219 ? 150.044 104.155 108.741 1.00 109.30 219 PRO B CA 1
ATOM 4730 C C . PRO B 1 219 ? 150.784 105.122 109.651 1.00 109.30 219 PRO B C 1
ATOM 4731 O O . PRO B 1 219 ? 151.842 104.777 110.196 1.00 109.30 219 PRO B O 1
ATOM 4735 N N . PRO B 1 220 ? 150.273 106.343 109.849 1.00 110.05 220 PRO B N 1
ATOM 4736 C CA . PRO B 1 220 ? 150.969 107.270 110.757 1.00 110.05 220 PRO B CA 1
ATOM 4737 C C . PRO B 1 220 ? 151.112 106.779 112.186 1.00 110.05 220 PRO B C 1
ATOM 4738 O O . PRO B 1 220 ? 152.062 107.181 112.868 1.00 110.05 220 PRO B O 1
ATOM 4742 N N . MET B 1 221 ? 150.215 105.925 112.667 1.00 109.75 221 MET B N 1
ATOM 4743 C CA . MET B 1 221 ? 150.259 105.505 114.062 1.00 109.75 221 MET B CA 1
ATOM 4744 C C . MET B 1 221 ? 151.289 104.416 114.317 1.00 109.75 221 MET B C 1
ATOM 4745 O O . MET B 1 221 ? 151.565 104.108 115.480 1.00 109.75 221 MET B O 1
ATOM 4750 N N . GLY B 1 222 ? 151.856 103.832 113.271 1.00 111.85 222 GLY B N 1
ATOM 4751 C CA . GLY B 1 222 ? 152.636 102.623 113.396 1.00 111.85 222 GLY B CA 1
ATOM 4752 C C . GLY B 1 222 ? 151.784 101.385 113.592 1.00 111.85 222 GLY B C 1
ATOM 4753 O O . GLY B 1 222 ? 150.563 101.429 113.735 1.00 111.85 222 GLY B O 1
ATOM 4754 N N . GLU B 1 223 ? 152.473 100.247 113.596 1.00 115.06 223 GLU B N 1
ATOM 4755 C CA . GLU B 1 223 ? 151.808 98.958 113.449 1.00 115.06 223 GLU B CA 1
ATOM 4756 C C . GLU B 1 223 ? 150.844 98.671 114.594 1.00 115.06 223 GLU B C 1
ATOM 4757 O O . GLU B 1 223 ? 149.722 98.208 114.371 1.00 115.06 223 GLU B O 1
ATOM 4759 N N . LYS B 1 224 ? 151.274 98.911 115.833 1.00 113.81 224 LYS B N 1
ATOM 4760 C CA . LYS B 1 224 ? 150.509 98.439 116.984 1.00 113.81 224 LYS B CA 1
ATOM 4761 C C . LYS B 1 224 ? 149.145 99.118 117.096 1.00 113.81 224 LYS B C 1
ATOM 4762 O O . LYS B 1 224 ? 148.112 98.447 117.212 1.00 113.81 224 LYS B O 1
ATOM 4764 N N . LEU B 1 225 ? 149.114 100.447 117.024 1.00 110.15 225 LEU B N 1
ATOM 4765 C CA . LEU B 1 225 ? 147.834 101.147 117.014 1.00 110.15 225 LEU B CA 1
ATOM 4766 C C . LEU B 1 225 ? 147.038 100.875 115.748 1.00 110.15 225 LEU B C 1
ATOM 4767 O O . LEU B 1 225 ? 145.806 100.854 115.792 1.00 110.15 225 LEU B O 1
ATOM 4772 N N . GLY B 1 226 ? 147.705 100.669 114.618 1.00 108.92 226 GLY B N 1
ATOM 4773 C CA . GLY B 1 226 ? 146.981 100.297 113.415 1.00 108.92 226 GLY B CA 1
ATOM 4774 C C . GLY B 1 226 ? 146.209 99.003 113.576 1.00 108.92 226 GLY B C 1
ATOM 4775 O O . GLY B 1 226 ? 145.027 98.923 113.242 1.00 108.92 226 GLY B O 1
ATOM 4776 N N . LYS B 1 227 ? 146.871 97.971 114.092 1.00 108.80 227 LYS B N 1
ATOM 4777 C CA . LYS B 1 227 ? 146.200 96.707 114.373 1.00 108.80 227 LYS B CA 1
ATOM 4778 C C . LYS B 1 227 ? 145.137 96.844 115.455 1.00 108.80 227 LYS B C 1
ATOM 4779 O O . LYS B 1 227 ? 144.088 96.203 115.376 1.00 108.80 227 LYS B O 1
ATOM 4781 N N . LYS B 1 228 ? 145.373 97.680 116.463 1.00 108.19 228 LYS B N 1
ATOM 4782 C CA . LYS B 1 228 ? 144.345 97.903 117.478 1.00 108.19 228 LYS B CA 1
ATOM 4783 C C . LYS B 1 228 ? 143.086 98.533 116.886 1.00 108.19 228 LYS B C 1
ATOM 4784 O O . LYS B 1 228 ? 141.961 98.075 117.144 1.00 108.19 228 LYS B O 1
ATOM 4786 N N . ALA B 1 229 ? 143.260 99.530 116.023 1.00 105.22 229 ALA B N 1
ATOM 4787 C CA . ALA B 1 229 ? 142.125 100.142 115.342 1.00 105.22 229 ALA B CA 1
ATOM 4788 C C . ALA B 1 229 ? 141.439 99.174 114.390 1.00 105.22 229 ALA B C 1
ATOM 4789 O O . ALA B 1 229 ? 140.206 99.132 114.325 1.00 105.22 229 ALA B O 1
ATOM 4791 N N . ARG B 1 230 ? 142.207 98.437 113.592 1.00 104.62 230 ARG B N 1
ATOM 4792 C CA . ARG B 1 230 ? 141.591 97.435 112.730 1.00 104.62 230 ARG B CA 1
ATOM 4793 C C . ARG B 1 230 ? 140.801 96.409 113.531 1.00 104.62 230 ARG B C 1
ATOM 4794 O O . ARG B 1 230 ? 139.723 95.988 113.109 1.00 104.62 230 ARG B O 1
ATOM 4802 N N . ALA B 1 231 ? 141.347 95.943 114.652 1.00 104.27 231 ALA B N 1
ATOM 4803 C CA . ALA B 1 231 ? 140.623 94.992 115.486 1.00 104.27 231 ALA B CA 1
ATOM 4804 C C . ALA B 1 231 ? 139.316 95.575 115.998 1.00 104.27 231 ALA B C 1
ATOM 4805 O O . ALA B 1 231 ? 138.293 94.881 116.041 1.00 104.27 231 ALA B O 1
ATOM 4807 N N . ARG B 1 232 ? 139.310 96.863 116.336 1.00 103.74 232 ARG B N 1
ATOM 4808 C CA . ARG B 1 232 ? 138.050 97.498 116.712 1.00 103.74 232 ARG B CA 1
ATOM 4809 C C . ARG B 1 232 ? 137.078 97.598 115.543 1.00 103.74 232 ARG B C 1
ATOM 4810 O O . ARG B 1 232 ? 135.889 97.296 115.688 1.00 103.74 232 ARG B O 1
ATOM 4818 N N . LEU B 1 233 ? 137.556 98.017 114.377 1.00 102.07 233 LEU B N 1
ATOM 4819 C CA . LEU B 1 233 ? 136.681 98.097 113.212 1.00 102.07 233 LEU B CA 1
ATOM 4820 C C . LEU B 1 233 ? 136.074 96.742 112.869 1.00 102.07 233 LEU B C 1
ATOM 4821 O O . LEU B 1 233 ? 134.859 96.621 112.684 1.00 102.07 233 LEU B O 1
ATOM 4826 N N . GLU B 1 234 ? 136.903 95.705 112.808 1.00 105.01 234 GLU B N 1
ATOM 4827 C CA . GLU B 1 234 ? 136.403 94.367 112.519 1.00 105.01 234 GLU B CA 1
ATOM 4828 C C . GLU B 1 234 ? 135.439 93.881 113.589 1.00 105.01 234 GLU B C 1
ATOM 4829 O O . GLU B 1 234 ? 134.464 93.187 113.283 1.00 105.01 234 GLU B O 1
ATOM 4831 N N . LYS B 1 235 ? 135.682 94.235 114.849 1.00 104.52 235 LYS B N 1
ATOM 4832 C CA . LYS B 1 235 ? 134.715 93.893 115.885 1.00 104.52 235 LYS B CA 1
ATOM 4833 C C . LYS B 1 235 ? 133.385 94.600 115.681 1.00 104.52 235 LYS B C 1
ATOM 4834 O O . LYS B 1 235 ? 132.341 94.072 116.074 1.00 104.52 235 LYS B O 1
ATOM 4836 N N . MET B 1 236 ? 133.391 95.781 115.076 1.00 102.07 236 MET B N 1
ATOM 4837 C CA . MET B 1 236 ? 132.147 96.439 114.699 1.00 102.07 236 MET B CA 1
ATOM 4838 C C . MET B 1 236 ? 131.556 95.897 113.407 1.00 102.07 236 MET B C 1
ATOM 4839 O O . MET B 1 236 ? 130.510 96.388 112.971 1.00 102.07 236 MET B O 1
ATOM 4844 N N . GLY B 1 237 ? 132.195 94.913 112.783 1.00 102.10 237 GLY B N 1
ATOM 4845 C CA . GLY B 1 237 ? 131.735 94.378 111.520 1.00 102.10 237 GLY B CA 1
ATOM 4846 C C . GLY B 1 237 ? 132.047 95.211 110.301 1.00 102.10 237 GLY B C 1
ATOM 4847 O O . GLY B 1 237 ? 131.486 94.947 109.234 1.00 102.10 237 GLY B O 1
ATOM 4848 N N . VAL B 1 238 ? 132.918 96.210 110.419 1.00 100.55 238 VAL B N 1
ATOM 4849 C CA . VAL B 1 238 ? 133.463 96.859 109.237 1.00 100.55 238 VAL B CA 1
ATOM 4850 C C . VAL B 1 238 ? 134.389 95.877 108.539 1.00 100.55 238 VAL B C 1
ATOM 4851 O O . VAL B 1 238 ? 135.308 95.325 109.154 1.00 100.55 238 VAL B O 1
ATOM 4855 N N . GLU B 1 239 ? 134.150 95.646 107.254 1.00 103.73 239 GLU B N 1
ATOM 4856 C CA . GLU B 1 239 ? 134.964 94.717 106.471 1.00 103.73 239 GLU B CA 1
ATOM 4857 C C . GLU B 1 239 ? 136.175 95.462 105.931 1.00 103.73 239 GLU B C 1
ATOM 4858 O O . GLU B 1 239 ? 136.161 96.006 104.829 1.00 103.73 239 GLU B O 1
ATOM 4860 N N . VAL B 1 240 ? 137.244 95.479 106.723 1.00 102.60 240 VAL B N 1
ATOM 4861 C CA . VAL B 1 240 ? 138.481 96.151 106.340 1.00 102.60 240 VAL B CA 1
ATOM 4862 C C . VAL B 1 240 ? 139.201 95.322 105.287 1.00 102.60 240 VAL B C 1
ATOM 4863 O O . VAL B 1 240 ? 139.550 94.161 105.523 1.00 102.60 240 VAL B O 1
ATOM 4867 N N . GLN B 1 241 ? 139.426 95.918 104.119 1.00 104.29 241 GLN B N 1
ATOM 4868 C CA . GLN B 1 241 ? 140.160 95.291 103.026 1.00 104.29 241 GLN B CA 1
ATOM 4869 C C . GLN B 1 241 ? 141.381 96.140 102.711 1.00 104.29 241 GLN B C 1
ATOM 4870 O O . GLN B 1 241 ? 141.248 97.324 102.391 1.00 104.29 241 GLN B O 1
ATOM 4876 N N . LEU B 1 242 ? 142.562 95.533 102.789 1.00 106.69 242 LEU B N 1
ATOM 4877 C CA . LEU B 1 242 ? 143.828 96.237 102.662 1.00 106.69 242 LEU B CA 1
ATOM 4878 C C . LEU B 1 242 ? 144.640 95.665 101.510 1.00 106.69 242 LEU B C 1
ATOM 4879 O O . LEU B 1 242 ? 144.485 94.500 101.136 1.00 106.69 242 LEU B O 1
ATOM 4884 N N . GLY B 1 243 ? 145.509 96.503 100.951 1.00 110.02 243 GLY B N 1
ATOM 4885 C CA . GLY B 1 243 ? 146.199 96.189 99.718 1.00 110.02 243 GLY B CA 1
ATOM 4886 C C . GLY B 1 243 ? 145.345 96.263 98.480 1.00 110.02 243 GLY B C 1
ATOM 4887 O O . GLY B 1 243 ? 145.788 95.834 97.412 1.00 110.02 243 GLY B O 1
ATOM 4888 N N . ALA B 1 244 ? 144.136 96.794 98.589 1.00 109.41 244 ALA B N 1
ATOM 4889 C CA . ALA B 1 244 ? 143.222 96.895 97.463 1.00 109.41 244 ALA B CA 1
ATOM 4890 C C . ALA B 1 244 ? 143.396 98.255 96.803 1.00 109.41 244 ALA B C 1
ATOM 4891 O O . ALA B 1 244 ? 143.153 99.287 97.435 1.00 109.41 244 ALA B O 1
ATOM 4893 N N . MET B 1 245 ? 143.816 98.262 95.544 1.00 110.79 245 MET B N 1
ATOM 4894 C CA . MET B 1 245 ? 143.943 99.497 94.784 1.00 110.79 245 MET B CA 1
ATOM 4895 C C . MET B 1 245 ? 142.669 99.678 93.976 1.00 110.79 245 MET B C 1
ATOM 4896 O O . MET B 1 245 ? 142.279 98.786 93.219 1.00 110.79 245 MET B O 1
ATOM 4898 N N . VAL B 1 246 ? 142.031 100.835 94.129 1.00 102.57 246 VAL B N 1
ATOM 4899 C CA . VAL B 1 246 ? 140.880 101.167 93.302 1.00 102.57 246 VAL B CA 1
ATOM 4900 C C . VAL B 1 246 ? 141.327 101.402 91.868 1.00 102.57 246 VAL B C 1
ATOM 4901 O O . VAL B 1 246 ? 142.268 102.161 91.610 1.00 102.57 246 VAL B O 1
ATOM 4905 N N . THR B 1 247 ? 140.643 100.759 90.930 1.00 106.56 247 THR B N 1
ATOM 4906 C CA . THR B 1 247 ? 140.940 100.882 89.513 1.00 106.56 247 THR B CA 1
ATOM 4907 C C . THR B 1 247 ? 139.807 101.499 88.722 1.00 106.56 247 THR B C 1
ATOM 4908 O O . THR B 1 247 ? 140.062 102.088 87.672 1.00 106.56 247 THR B O 1
ATOM 4912 N N . ASP B 1 248 ? 138.568 101.382 89.188 1.00 104.57 248 ASP B N 1
ATOM 4913 C CA . ASP B 1 248 ? 137.469 102.052 88.508 1.00 104.57 248 ASP B CA 1
ATOM 4914 C C . ASP B 1 248 ? 136.351 102.336 89.492 1.00 104.57 248 ASP B C 1
ATOM 4915 O O . ASP B 1 248 ? 136.224 101.675 90.521 1.00 104.57 248 ASP B O 1
ATOM 4920 N N . VAL B 1 249 ? 135.544 103.338 89.168 1.00 101.96 249 VAL B N 1
ATOM 4921 C CA . VAL B 1 249 ? 134.402 103.706 89.992 1.00 101.96 249 VAL B CA 1
ATOM 4922 C C . VAL B 1 249 ? 133.235 104.026 89.077 1.00 101.96 249 VAL B C 1
ATOM 4923 O O . VAL B 1 249 ? 133.401 104.685 88.046 1.00 101.96 249 VAL B O 1
ATOM 4927 N N . ASP B 1 250 ? 132.052 103.568 89.463 1.00 104.24 250 ASP B N 1
ATOM 4928 C CA . ASP B 1 250 ? 130.823 103.854 88.755 1.00 104.24 250 ASP B CA 1
ATOM 4929 C C . ASP B 1 250 ? 129.790 104.272 89.782 1.00 104.24 250 ASP B C 1
ATOM 4930 O O . ASP B 1 250 ? 129.931 104.003 90.978 1.00 104.24 250 ASP B O 1
ATOM 4935 N N . ARG B 1 251 ? 128.696 104.848 89.296 1.00 104.90 251 ARG B N 1
ATOM 4936 C CA . ARG B 1 251 ? 127.550 105.066 90.162 1.00 104.90 251 ARG B CA 1
ATOM 4937 C C . ARG B 1 251 ? 127.145 103.779 90.863 1.00 104.90 251 ARG B C 1
ATOM 4938 O O . ARG B 1 251 ? 126.607 103.818 91.974 1.00 104.90 251 ARG B O 1
ATOM 4946 N N . ASN B 1 252 ? 127.387 102.630 90.231 1.00 102.42 252 ASN B N 1
ATOM 4947 C CA . ASN B 1 252 ? 127.055 101.349 90.839 1.00 102.42 252 ASN B CA 1
ATOM 4948 C C . ASN B 1 252 ? 128.082 100.810 91.830 1.00 102.42 252 ASN B C 1
ATOM 4949 O O . ASN B 1 252 ? 127.703 99.989 92.668 1.00 102.42 252 ASN B O 1
ATOM 4954 N N . GLY B 1 253 ? 129.348 101.213 91.795 1.00 101.67 253 GLY B N 1
ATOM 4955 C CA . GLY B 1 253 ? 130.295 100.491 92.624 1.00 101.67 253 GLY B CA 1
ATOM 4956 C C . GLY B 1 253 ? 131.742 100.867 92.377 1.00 101.67 253 GLY B C 1
ATOM 4957 O O . GLY B 1 253 ? 132.050 101.882 91.759 1.00 101.67 253 GLY B O 1
ATOM 4958 N N . ILE B 1 254 ? 132.620 100.021 92.914 1.00 100.74 254 ILE B N 1
ATOM 4959 C CA . ILE B 1 254 ? 134.068 100.137 92.787 1.00 100.74 254 ILE B CA 1
ATOM 4960 C C . ILE B 1 254 ? 134.615 98.863 92.165 1.00 100.74 254 ILE B C 1
ATOM 4961 O O . ILE B 1 254 ? 134.150 97.768 92.482 1.00 100.74 254 ILE B O 1
ATOM 4966 N N . THR B 1 255 ? 135.574 98.999 91.259 1.00 104.86 255 THR B N 1
ATOM 4967 C CA . THR B 1 255 ? 136.391 97.880 90.815 1.00 104.86 255 THR B CA 1
ATOM 4968 C C . THR B 1 255 ? 137.791 98.054 91.379 1.00 104.86 255 THR B C 1
ATOM 4969 O O . THR B 1 255 ? 138.433 99.081 91.122 1.00 104.86 255 THR B O 1
ATOM 4973 N N . VAL B 1 256 ? 138.277 97.028 92.087 1.00 105.42 256 VAL B N 1
ATOM 4974 C CA . VAL B 1 256 ? 139.547 97.064 92.800 1.00 105.42 256 VAL B CA 1
ATOM 4975 C C . VAL B 1 256 ? 140.456 95.959 92.283 1.00 105.42 256 VAL B C 1
ATOM 4976 O O . VAL B 1 256 ? 140.001 94.903 91.829 1.00 105.42 256 VAL B O 1
ATOM 4980 N N . LYS B 1 257 ? 141.758 96.221 92.353 1.00 113.91 257 LYS B N 1
ATOM 4981 C CA . LYS B 1 257 ? 142.806 95.240 92.101 1.00 113.91 257 LYS B CA 1
ATOM 4982 C C . LYS B 1 257 ? 143.516 94.941 93.415 1.00 113.91 257 LYS B C 1
ATOM 4983 O O . LYS B 1 257 ? 144.025 95.857 94.069 1.00 113.91 257 LYS B O 1
ATOM 4985 N N . ASP B 1 258 ? 143.559 93.667 93.797 1.00 117.13 258 ASP B N 1
ATOM 4986 C CA . ASP B 1 258 ? 144.254 93.260 95.008 1.00 117.13 258 ASP B CA 1
ATOM 4987 C C . ASP B 1 258 ? 145.764 93.190 94.786 1.00 117.13 258 ASP B C 1
ATOM 4988 O O . ASP B 1 258 ? 146.263 93.194 93.659 1.00 117.13 258 ASP B O 1
ATOM 4993 N N . SER B 1 259 ? 146.495 93.116 95.902 1.00 119.56 259 SER B N 1
ATOM 4994 C CA . SER B 1 259 ? 147.950 93.040 95.858 1.00 119.56 259 SER B CA 1
ATOM 4995 C C . SER B 1 259 ? 148.457 91.773 95.182 1.00 119.56 259 SER B C 1
ATOM 4996 O O . SER B 1 259 ? 149.602 91.751 94.719 1.00 119.56 259 SER B O 1
ATOM 4999 N N . ASP B 1 260 ? 147.642 90.722 95.110 1.00 122.45 260 ASP B N 1
ATOM 5000 C CA . ASP B 1 260 ? 148.003 89.550 94.323 1.00 122.45 260 ASP B CA 1
ATOM 5001 C C . ASP B 1 260 ? 147.745 89.735 92.837 1.00 122.45 260 ASP B C 1
ATOM 5002 O O . ASP B 1 260 ? 148.110 88.859 92.047 1.00 122.45 260 ASP B O 1
ATOM 5004 N N . GLY B 1 261 ? 147.128 90.845 92.442 1.00 121.47 261 GLY B N 1
ATOM 5005 C CA . GLY B 1 261 ? 146.818 91.111 91.058 1.00 121.47 261 GLY B CA 1
ATOM 5006 C C . GLY B 1 261 ? 145.440 90.672 90.618 1.00 121.47 261 GLY B C 1
ATOM 5007 O O . GLY B 1 261 ? 145.054 90.956 89.478 1.00 121.47 261 GLY B O 1
ATOM 5008 N N . THR B 1 262 ? 144.684 89.994 91.476 1.00 119.79 262 THR B N 1
ATOM 5009 C CA . THR B 1 262 ? 143.324 89.622 91.118 1.00 119.79 262 THR B CA 1
ATOM 5010 C C . THR B 1 262 ? 142.443 90.863 91.110 1.00 119.79 262 THR B C 1
ATOM 5011 O O . THR B 1 262 ? 142.604 91.764 91.935 1.00 119.79 262 THR B O 1
ATOM 5015 N N . ILE B 1 263 ? 141.499 90.897 90.179 1.00 112.82 263 ILE B N 1
ATOM 5016 C CA . ILE B 1 263 ? 140.580 92.014 90.011 1.00 112.82 263 ILE B CA 1
ATOM 5017 C C . ILE B 1 263 ? 139.187 91.576 90.437 1.00 112.82 263 ILE B C 1
ATOM 5018 O O . ILE B 1 263 ? 138.744 90.472 90.102 1.00 112.82 263 ILE B O 1
ATOM 5023 N N . ARG B 1 264 ? 138.499 92.438 91.181 1.00 107.10 264 ARG B N 1
ATOM 5024 C CA . ARG B 1 264 ? 137.180 92.108 91.702 1.00 107.10 264 ARG B CA 1
ATOM 5025 C C . ARG B 1 264 ? 136.399 93.391 91.920 1.00 107.10 264 ARG B C 1
ATOM 5026 O O . ARG B 1 264 ? 136.943 94.491 91.831 1.00 107.10 264 ARG B O 1
ATOM 5034 N N . ARG B 1 265 ? 135.095 93.244 92.143 1.00 102.80 265 ARG B N 1
ATOM 5035 C CA . ARG B 1 265 ? 134.192 94.384 92.165 1.00 102.80 265 ARG B CA 1
ATOM 5036 C C . ARG B 1 265 ? 133.334 94.390 93.422 1.00 102.80 265 ARG B C 1
ATOM 5037 O O . ARG B 1 265 ? 132.831 93.351 93.852 1.00 102.80 265 ARG B O 1
ATOM 5045 N N . ILE B 1 266 ? 133.170 95.580 93.990 1.00 100.36 266 ILE B N 1
ATOM 5046 C CA . ILE B 1 266 ? 132.286 95.853 95.115 1.00 100.36 266 ILE B CA 1
ATOM 5047 C C . ILE B 1 266 ? 131.110 96.661 94.588 1.00 100.36 266 ILE B C 1
ATOM 5048 O O . ILE B 1 266 ? 131.266 97.837 94.247 1.00 100.36 266 ILE B O 1
ATOM 5053 N N . GLU B 1 267 ? 129.931 96.055 94.526 1.00 101.01 267 GLU B N 1
ATOM 5054 C CA . GLU B 1 267 ? 128.718 96.819 94.258 1.00 101.01 267 GLU B CA 1
ATOM 5055 C C . GLU B 1 267 ? 128.371 97.666 95.474 1.00 101.01 267 GLU B C 1
ATOM 5056 O O . GLU B 1 267 ? 128.244 97.144 96.584 1.00 101.01 267 GLU B O 1
ATOM 5062 N N . SER B 1 268 ? 128.223 98.974 95.270 1.00 98.81 268 SER B N 1
ATOM 5063 C CA . SER B 1 268 ? 128.086 99.904 96.383 1.00 98.81 268 SER B CA 1
ATOM 5064 C C . SER B 1 268 ? 127.572 101.255 95.911 1.00 98.81 268 SER B C 1
ATOM 5065 O O . SER B 1 268 ? 128.234 101.934 95.124 1.00 98.81 268 SER B O 1
ATOM 5068 N N . ALA B 1 269 ? 126.395 101.656 96.387 1.00 98.56 269 ALA B N 1
ATOM 5069 C CA . ALA B 1 269 ? 125.808 102.925 95.972 1.00 98.56 269 ALA B CA 1
ATOM 5070 C C . ALA B 1 269 ? 126.477 104.122 96.639 1.00 98.56 269 ALA B C 1
ATOM 5071 O O . ALA B 1 269 ? 127.002 105.008 95.958 1.00 98.56 269 ALA B O 1
ATOM 5073 N N . CYS B 1 270 ? 126.460 104.176 97.967 1.00 97.72 270 CYS B N 1
ATOM 5074 C CA . CYS B 1 270 ? 127.128 105.257 98.684 1.00 97.72 270 CYS B CA 1
ATOM 5075 C C . CYS B 1 270 ? 128.620 104.984 98.799 1.00 97.72 270 CYS B C 1
ATOM 5076 O O . CYS B 1 270 ? 129.031 103.942 99.315 1.00 97.72 270 CYS B O 1
ATOM 5079 N N . LYS B 1 271 ? 129.425 105.926 98.322 1.00 98.94 271 LYS B N 1
ATOM 5080 C CA . LYS B 1 271 ? 130.875 105.821 98.330 1.00 98.94 271 LYS B CA 1
ATOM 5081 C C . LYS B 1 271 ? 131.459 107.084 98.938 1.00 98.94 271 LYS B C 1
ATOM 5082 O O . LYS B 1 271 ? 130.918 108.175 98.747 1.00 98.94 271 LYS B O 1
ATOM 5088 N N . VAL B 1 272 ? 132.554 106.938 99.675 1.00 95.65 272 VAL B N 1
ATOM 5089 C CA . VAL B 1 272 ? 133.242 108.061 100.299 1.00 95.65 272 VAL B CA 1
ATOM 5090 C C . VAL B 1 272 ? 134.718 107.954 99.965 1.00 95.65 272 VAL B C 1
ATOM 5091 O O . VAL B 1 272 ? 135.313 106.882 100.113 1.00 95.65 272 VAL B O 1
ATOM 5095 N N . TRP B 1 273 ? 135.310 109.055 99.518 1.00 96.69 273 TRP B N 1
ATOM 5096 C CA . TRP B 1 273 ? 136.724 109.094 99.182 1.00 96.69 273 TRP B CA 1
ATOM 5097 C C . TRP B 1 273 ? 137.486 109.913 100.210 1.00 96.69 273 TRP B C 1
ATOM 5098 O O . TRP B 1 273 ? 137.066 111.015 100.569 1.00 96.69 273 TRP B O 1
ATOM 5109 N N . SER B 1 274 ? 138.596 109.369 100.676 1.00 97.68 274 SER B N 1
ATOM 5110 C CA . SER B 1 274 ? 139.455 110.074 101.616 1.00 97.68 274 SER B CA 1
ATOM 5111 C C . SER B 1 274 ? 140.930 109.773 101.410 1.00 97.68 274 SER B C 1
ATOM 5112 O O . SER B 1 274 ? 141.751 110.271 102.181 1.00 97.68 274 SER B O 1
ATOM 5115 N N . ALA B 1 275 ? 141.295 108.973 100.416 1.00 99.84 275 ALA B N 1
ATOM 5116 C CA . ALA B 1 275 ? 142.683 108.647 100.141 1.00 99.84 275 ALA B CA 1
ATOM 5117 C C . ALA B 1 275 ? 143.459 109.842 99.594 1.00 99.84 275 ALA B C 1
ATOM 5118 O O . ALA B 1 275 ? 142.902 110.800 99.057 1.00 99.84 275 ALA B O 1
ATOM 5120 N N . GLY B 1 276 ? 144.773 109.767 99.766 1.00 102.41 276 GLY B N 1
ATOM 5121 C CA . GLY B 1 276 ? 145.715 110.703 99.175 1.00 102.41 276 GLY B CA 1
ATOM 5122 C C . GLY B 1 276 ? 145.612 112.131 99.678 1.00 102.41 276 GLY B C 1
ATOM 5123 O O . GLY B 1 276 ? 144.844 112.471 100.574 1.00 102.41 276 GLY B O 1
ATOM 5124 N N . VAL B 1 277 ? 146.426 112.985 99.057 1.00 103.69 277 VAL B N 1
ATOM 5125 C CA . VAL B 1 277 ? 146.423 114.418 99.317 1.00 103.69 277 VAL B CA 1
ATOM 5126 C C . VAL B 1 277 ? 146.859 115.141 98.051 1.00 103.69 277 VAL B C 1
ATOM 5127 O O . VAL B 1 277 ? 147.595 114.593 97.228 1.00 103.69 277 VAL B O 1
ATOM 5131 N N . SER B 1 278 ? 146.411 116.386 97.902 1.00 103.47 278 SER B N 1
ATOM 5132 C CA . SER B 1 278 ? 146.934 117.257 96.857 1.00 103.47 278 SER B CA 1
ATOM 5133 C C . SER B 1 278 ? 146.798 118.700 97.312 1.00 103.47 278 SER B C 1
ATOM 5134 O O . SER B 1 278 ? 145.703 119.136 97.674 1.00 103.47 278 SER B O 1
ATOM 5137 N N . ALA B 1 279 ? 147.904 119.438 97.265 1.00 103.36 279 ALA B N 1
ATOM 5138 C CA . ALA B 1 279 ? 147.884 120.843 97.635 1.00 103.36 279 ALA B CA 1
ATOM 5139 C C . ALA B 1 279 ? 146.899 121.615 96.767 1.00 103.36 279 ALA B C 1
ATOM 5140 O O . ALA B 1 279 ? 146.496 121.170 95.693 1.00 103.36 279 ALA B O 1
ATOM 5142 N N . SER B 1 280 ? 146.510 122.792 97.249 1.00 101.62 280 SER B N 1
ATOM 5143 C CA . SER B 1 280 ? 145.667 123.669 96.456 1.00 101.62 280 SER B CA 1
ATOM 5144 C C . SER B 1 280 ? 146.317 123.999 95.112 1.00 101.62 280 SER B C 1
ATOM 5145 O O . SER B 1 280 ? 147.544 124.033 94.996 1.00 101.62 280 SER B O 1
ATOM 5148 N N . PRO B 1 281 ? 145.511 124.247 94.077 1.00 101.60 281 PRO B N 1
ATOM 5149 C CA . PRO B 1 281 ? 146.058 124.544 92.748 1.00 101.60 281 PRO B CA 1
ATOM 5150 C C . PRO B 1 281 ? 147.043 125.703 92.717 1.00 101.60 281 PRO B C 1
ATOM 5151 O O . PRO B 1 281 ? 147.948 125.750 91.872 1.00 101.60 281 PRO B O 1
ATOM 5155 N N . LEU B 1 282 ? 146.930 126.597 93.701 1.00 100.13 282 LEU B N 1
ATOM 5156 C CA . LEU B 1 282 ? 147.808 127.758 93.738 1.00 100.13 282 LEU B CA 1
ATOM 5157 C C . LEU B 1 282 ? 149.270 127.368 93.680 1.00 100.13 282 LEU B C 1
ATOM 5158 O O . LEU B 1 282 ? 150.094 128.147 93.199 1.00 100.13 282 LEU B O 1
ATOM 5163 N N . GLY B 1 283 ? 149.624 126.194 94.183 1.00 103.77 283 GLY B N 1
ATOM 5164 C CA . GLY B 1 283 ? 151.021 125.811 94.175 1.00 103.77 283 GLY B CA 1
ATOM 5165 C C . GLY B 1 283 ? 151.673 125.951 92.813 1.00 103.77 283 GLY B C 1
ATOM 5166 O O . GLY B 1 283 ? 152.746 126.551 92.693 1.00 103.77 283 GLY B O 1
ATOM 5167 N N . LYS B 1 284 ? 150.937 125.616 91.748 1.00 107.08 284 LYS B N 1
ATOM 5168 C CA . LYS B 1 284 ? 151.533 125.748 90.419 1.00 107.08 284 LYS B CA 1
ATOM 5169 C C . LYS B 1 284 ? 151.791 127.193 90.039 1.00 107.08 284 LYS B C 1
ATOM 5170 O O . LYS B 1 284 ? 152.851 127.498 89.478 1.00 107.08 284 LYS B O 1
ATOM 5172 N N . ASP B 1 285 ? 150.938 128.110 90.466 1.00 107.40 285 ASP B N 1
ATOM 5173 C CA . ASP B 1 285 ? 151.177 129.504 90.135 1.00 107.40 285 ASP B CA 1
ATOM 5174 C C . ASP B 1 285 ? 152.425 129.995 90.846 1.00 107.40 285 ASP B C 1
ATOM 5175 O O . ASP B 1 285 ? 153.200 130.776 90.284 1.00 107.40 285 ASP B O 1
ATOM 5180 N N . LEU B 1 286 ? 152.646 129.543 92.077 1.00 103.05 286 LEU B N 1
ATOM 5181 C CA . LEU B 1 286 ? 153.916 129.839 92.725 1.00 103.05 286 LEU B CA 1
ATOM 5182 C C . LEU B 1 286 ? 155.079 129.171 92.002 1.00 103.05 286 LEU B C 1
ATOM 5183 O O . LEU B 1 286 ? 156.074 129.831 91.674 1.00 103.05 286 LEU B O 1
ATOM 5188 N N . ALA B 1 287 ? 154.911 127.909 91.607 1.00 106.51 287 ALA B N 1
ATOM 5189 C CA . ALA B 1 287 ? 156.025 127.177 91.015 1.00 106.51 287 ALA B CA 1
ATOM 5190 C C . ALA B 1 287 ? 156.502 127.820 89.724 1.00 106.51 287 ALA B C 1
ATOM 5191 O O . ALA B 1 287 ? 157.708 127.984 89.512 1.00 106.51 287 ALA B O 1
ATOM 5193 N N . GLU B 1 288 ? 155.581 128.201 88.851 1.00 109.76 288 GLU B N 1
ATOM 5194 C CA . GLU B 1 288 ? 156.011 128.804 87.599 1.00 109.76 288 GLU B CA 1
ATOM 5195 C C . GLU B 1 288 ? 156.597 130.195 87.806 1.00 109.76 288 GLU B C 1
ATOM 5196 O O . GLU B 1 288 ? 157.429 130.633 87.004 1.00 109.76 288 GLU B O 1
ATOM 5198 N N . GLN B 1 289 ? 156.194 130.909 88.860 1.00 104.91 289 GLN B N 1
ATOM 5199 C CA . GLN B 1 289 ? 156.765 132.237 89.071 1.00 104.91 289 GLN B CA 1
ATOM 5200 C C . GLN B 1 289 ? 158.103 132.195 89.795 1.00 104.91 289 GLN B C 1
ATOM 5201 O O . GLN B 1 289 ? 159.082 132.785 89.328 1.00 104.91 289 GLN B O 1
ATOM 5207 N N . SER B 1 290 ? 158.174 131.501 90.922 1.00 104.85 290 SER B N 1
ATOM 5208 C CA . SER B 1 290 ? 159.373 131.540 91.746 1.00 104.85 290 SER B CA 1
ATOM 5209 C C . SER B 1 290 ? 160.396 130.490 91.354 1.00 104.85 290 SER B C 1
ATOM 5210 O O . SER B 1 290 ? 161.581 130.651 91.665 1.00 104.85 290 SER B O 1
ATOM 5213 N N . GLY B 1 291 ? 159.972 129.426 90.683 1.00 106.01 291 GLY B N 1
ATOM 5214 C CA . GLY B 1 291 ? 160.811 128.267 90.493 1.00 106.01 291 GLY B CA 1
ATOM 5215 C C . GLY B 1 291 ? 160.926 127.373 91.702 1.00 106.01 291 GLY B C 1
ATOM 5216 O O . GLY B 1 291 ? 161.742 126.446 91.690 1.00 106.01 291 GLY B O 1
ATOM 5217 N N . VAL B 1 292 ? 160.133 127.615 92.746 1.00 105.76 292 VAL B N 1
ATOM 5218 C CA . VAL B 1 292 ? 160.057 126.659 93.838 1.00 105.76 292 VAL B CA 1
ATOM 5219 C C . VAL B 1 292 ? 159.534 125.350 93.275 1.00 105.76 292 VAL B C 1
ATOM 5220 O O . VAL B 1 292 ? 158.584 125.327 92.483 1.00 105.76 292 VAL B O 1
ATOM 5224 N N . GLU B 1 293 ? 160.156 124.251 93.671 1.00 107.75 293 GLU B N 1
ATOM 5225 C CA . GLU B 1 293 ? 159.728 122.941 93.214 1.00 107.75 293 GLU B CA 1
ATOM 5226 C C . GLU B 1 293 ? 158.645 122.381 94.123 1.00 107.75 293 GLU B C 1
ATOM 5227 O O . GLU B 1 293 ? 158.488 122.791 95.273 1.00 107.75 293 GLU B O 1
ATOM 5229 N N . LEU B 1 294 ? 157.891 121.429 93.585 1.00 106.04 294 LEU B N 1
ATOM 5230 C CA . LEU B 1 294 ? 156.780 120.818 94.293 1.00 106.04 294 LEU B CA 1
ATOM 5231 C C . LEU B 1 294 ? 157.035 119.331 94.471 1.00 106.04 294 LEU B C 1
ATOM 5232 O O . LEU B 1 294 ? 157.680 118.690 93.637 1.00 106.04 294 LEU B O 1
ATOM 5237 N N . ASP B 1 295 ? 156.524 118.787 95.568 1.00 109.53 295 ASP B N 1
ATOM 5238 C CA . ASP B 1 295 ? 156.489 117.346 95.720 1.00 109.53 295 ASP B CA 1
ATOM 5239 C C . ASP B 1 295 ? 155.425 116.751 94.799 1.00 109.53 295 ASP B C 1
ATOM 5240 O O . ASP B 1 295 ? 154.655 117.464 94.153 1.00 109.53 295 ASP B O 1
ATOM 5242 N N . ARG B 1 296 ? 155.383 115.424 94.743 1.00 113.16 296 ARG B N 1
ATOM 5243 C CA . ARG B 1 296 ? 154.175 114.751 94.291 1.00 113.16 296 ARG B CA 1
ATOM 5244 C C . ARG B 1 296 ? 153.066 114.962 95.308 1.00 113.16 296 ARG B C 1
ATOM 5245 O O . ARG B 1 296 ? 153.271 114.765 96.508 1.00 113.16 296 ARG B O 1
ATOM 5247 N N . ALA B 1 297 ? 151.894 115.361 94.828 1.00 106.99 297 ALA B N 1
ATOM 5248 C CA . ALA B 1 297 ? 150.833 116.059 95.550 1.00 106.99 297 ALA B CA 1
ATOM 5249 C C . ALA B 1 297 ? 151.001 117.569 95.494 1.00 106.99 297 ALA B C 1
ATOM 5250 O O . ALA B 1 297 ? 150.140 118.279 96.013 1.00 106.99 297 ALA B O 1
ATOM 5252 N N . GLY B 1 298 ? 152.055 118.087 94.875 1.00 107.18 298 GLY B N 1
ATOM 5253 C CA . GLY B 1 298 ? 152.070 119.497 94.556 1.00 107.18 298 GLY B CA 1
ATOM 5254 C C . GLY B 1 298 ? 152.254 120.426 95.731 1.00 107.18 298 GLY B C 1
ATOM 5255 O O . GLY B 1 298 ? 152.087 121.637 95.569 1.00 107.18 298 GLY B O 1
ATOM 5256 N N . ARG B 1 299 ? 152.582 119.910 96.911 1.00 105.57 299 ARG B N 1
ATOM 5257 C CA . ARG B 1 299 ? 152.848 120.779 98.047 1.00 105.57 299 ARG B CA 1
ATOM 5258 C C . ARG B 1 299 ? 154.163 121.522 97.859 1.00 105.57 299 ARG B C 1
ATOM 5259 O O . ARG B 1 299 ? 155.139 120.972 97.345 1.00 105.57 299 ARG B O 1
ATOM 5267 N N . VAL B 1 300 ? 154.181 122.780 98.282 1.00 102.31 300 VAL B N 1
ATOM 5268 C CA . VAL B 1 300 ? 155.317 123.663 98.041 1.00 102.31 300 VAL B CA 1
ATOM 5269 C C . VAL B 1 300 ? 156.446 123.290 98.991 1.00 102.31 300 VAL B C 1
ATOM 5270 O O . VAL B 1 300 ? 156.283 123.339 100.213 1.00 102.31 300 VAL B O 1
ATOM 5274 N N . LYS B 1 301 ? 157.593 122.910 98.431 1.00 103.86 301 LYS B N 1
ATOM 5275 C CA . LYS B 1 301 ? 158.783 122.581 99.217 1.00 103.86 301 LYS B CA 1
ATOM 5276 C C . LYS B 1 301 ? 159.476 123.872 99.661 1.00 103.86 301 LYS B C 1
ATOM 5277 O O . LYS B 1 301 ? 160.560 124.240 99.203 1.00 103.86 301 LYS B O 1
ATOM 5283 N N . VAL B 1 302 ? 158.810 124.567 100.586 1.00 98.95 302 VAL B N 1
ATOM 5284 C CA . VAL B 1 302 ? 159.303 125.848 101.081 1.00 98.95 302 VAL B CA 1
ATOM 5285 C C . VAL B 1 302 ? 160.706 125.730 101.671 1.00 98.95 302 VAL B C 1
ATOM 5286 O O . VAL B 1 302 ? 161.169 124.654 102.062 1.00 98.95 302 VAL B O 1
ATOM 5290 N N . GLN B 1 303 ? 161.384 126.874 101.730 1.00 100.58 303 GLN B N 1
ATOM 5291 C CA . GLN B 1 303 ? 162.669 127.010 102.389 1.00 100.58 303 GLN B CA 1
ATOM 5292 C C . GLN B 1 303 ? 162.536 126.784 103.891 1.00 100.58 303 GLN B C 1
ATOM 5293 O O . GLN B 1 303 ? 161.431 126.752 104.434 1.00 100.58 303 GLN B O 1
ATOM 5299 N N . PRO B 1 304 ? 163.659 126.614 104.591 1.00 99.30 304 PRO B N 1
ATOM 5300 C CA . PRO B 1 304 ? 163.593 126.364 106.038 1.00 99.30 304 PRO B CA 1
ATOM 5301 C C . PRO B 1 304 ? 162.846 127.414 106.835 1.00 99.30 304 PRO B C 1
ATOM 5302 O O . PRO B 1 304 ? 162.366 127.095 107.928 1.00 99.30 304 PRO B O 1
ATOM 5306 N N . ASP B 1 305 ? 162.719 128.647 106.345 1.00 101.05 305 ASP B N 1
ATOM 5307 C CA . ASP B 1 305 ? 161.898 129.650 107.010 1.00 101.05 305 ASP B CA 1
ATOM 5308 C C . ASP B 1 305 ? 160.498 129.751 106.417 1.00 101.05 305 ASP B C 1
ATOM 5309 O O . ASP B 1 305 ? 159.839 130.781 106.573 1.00 101.05 305 ASP B O 1
ATOM 5314 N N . LEU B 1 306 ? 160.036 128.705 105.741 1.00 97.55 306 LEU B N 1
ATOM 5315 C CA . LEU B 1 306 ? 158.739 128.655 105.074 1.00 97.55 306 LEU B CA 1
ATOM 5316 C C . LEU B 1 306 ? 158.580 129.663 103.945 1.00 97.55 306 LEU B C 1
ATOM 5317 O O . LEU B 1 306 ? 157.465 129.843 103.449 1.00 97.55 306 LEU B O 1
ATOM 5322 N N . THR B 1 307 ? 159.642 130.327 103.513 1.00 98.57 307 THR B N 1
ATOM 5323 C CA . THR B 1 307 ? 159.508 131.252 102.400 1.00 98.57 307 THR B CA 1
ATOM 5324 C C . THR B 1 307 ? 159.700 130.539 101.066 1.00 98.57 307 THR B C 1
ATOM 5325 O O . THR B 1 307 ? 160.202 129.418 100.992 1.00 98.57 307 THR B O 1
ATOM 5329 N N . LEU B 1 308 ? 159.304 131.221 99.997 1.00 100.56 308 LEU B N 1
ATOM 5330 C CA . LEU B 1 308 ? 159.686 130.857 98.641 1.00 100.56 308 LEU B CA 1
ATOM 5331 C C . LEU B 1 308 ? 161.098 131.348 98.334 1.00 100.56 308 LEU B C 1
ATOM 5332 O O . LEU B 1 308 ? 161.499 132.413 98.804 1.00 100.56 308 LEU B O 1
ATOM 5337 N N . PRO B 1 309 ? 161.870 130.599 97.554 1.00 103.11 309 PRO B N 1
ATOM 5338 C CA . PRO B 1 309 ? 163.159 131.116 97.085 1.00 103.11 309 PRO B CA 1
ATOM 5339 C C . PRO B 1 309 ? 163.018 132.459 96.387 1.00 103.11 309 PRO B C 1
ATOM 5340 O O . PRO B 1 309 ? 162.213 132.623 95.469 1.00 103.11 309 PRO B O 1
ATOM 5344 N N . GLY B 1 310 ? 163.810 133.430 96.833 1.00 102.19 310 GLY B N 1
ATOM 5345 C CA . GLY B 1 310 ? 163.812 134.759 96.261 1.00 102.19 310 GLY B CA 1
ATOM 5346 C C . GLY B 1 310 ? 162.672 135.666 96.662 1.00 102.19 310 GLY B C 1
ATOM 5347 O O . GLY B 1 310 ? 162.658 136.828 96.238 1.00 102.19 310 GLY B O 1
ATOM 5348 N N . HIS B 1 311 ? 161.716 135.192 97.454 1.00 100.44 311 HIS B N 1
ATOM 5349 C CA . HIS B 1 311 ? 160.590 136.008 97.908 1.00 100.44 311 HIS B CA 1
ATOM 5350 C C . HIS B 1 311 ? 160.469 135.910 99.421 1.00 100.44 311 HIS B C 1
ATOM 5351 O O . HIS B 1 311 ? 159.511 135.337 99.951 1.00 100.44 311 HIS B O 1
ATOM 5358 N N . PRO B 1 312 ? 161.417 136.498 100.151 1.00 99.30 312 PRO B N 1
ATOM 5359 C CA . PRO B 1 312 ? 161.515 136.233 101.590 1.00 99.30 312 PRO B CA 1
ATOM 5360 C C . PRO B 1 312 ? 160.364 136.785 102.402 1.00 99.30 312 PRO B C 1
ATOM 5361 O O . PRO B 1 312 ? 160.308 136.524 103.609 1.00 99.30 312 PRO B O 1
ATOM 5365 N N . ASN B 1 313 ? 159.461 137.548 101.800 1.00 97.31 313 ASN B N 1
ATOM 5366 C CA . ASN B 1 313 ? 158.249 138.001 102.464 1.00 97.31 313 ASN B CA 1
ATOM 5367 C C . ASN B 1 313 ? 157.025 137.156 102.154 1.00 97.31 313 ASN B C 1
ATOM 5368 O O . ASN B 1 313 ? 155.934 137.492 102.617 1.00 97.31 313 ASN B O 1
ATOM 5373 N N . VAL B 1 314 ? 157.163 136.086 101.379 1.00 95.80 314 VAL B N 1
ATOM 5374 C CA . VAL B 1 314 ? 156.040 135.237 101.000 1.00 95.80 314 VAL B CA 1
ATOM 5375 C C . VAL B 1 314 ? 156.201 133.898 101.702 1.00 95.80 314 VAL B C 1
ATOM 5376 O O . VAL B 1 314 ? 157.203 133.204 101.500 1.00 95.80 314 VAL B O 1
ATOM 5380 N N . PHE B 1 315 ? 155.215 133.525 102.513 1.00 95.39 315 PHE B N 1
ATOM 5381 C CA . PHE B 1 315 ? 155.280 132.318 103.320 1.00 95.39 315 PHE B CA 1
ATOM 5382 C C . PHE B 1 315 ? 154.165 131.375 102.899 1.00 95.39 315 PHE B C 1
ATOM 5383 O O . PHE B 1 315 ? 153.065 131.810 102.555 1.00 95.39 315 PHE B O 1
ATOM 5391 N N . VAL B 1 316 ? 154.446 130.076 102.948 1.00 95.67 316 VAL B N 1
ATOM 5392 C CA . VAL B 1 316 ? 153.432 129.036 102.820 1.00 95.67 316 VAL B CA 1
ATOM 5393 C C . VAL B 1 316 ? 153.404 128.244 104.114 1.00 95.67 316 VAL B C 1
ATOM 5394 O O . VAL B 1 316 ? 154.457 127.882 104.645 1.00 95.67 316 VAL B O 1
ATOM 5398 N N . VAL B 1 317 ? 152.204 127.984 104.629 1.00 94.50 317 VAL B N 1
ATOM 5399 C CA . VAL B 1 317 ? 152.044 127.371 105.939 1.00 94.50 317 VAL B CA 1
ATOM 5400 C C . VAL B 1 317 ? 150.945 126.322 105.882 1.00 94.50 317 VAL B C 1
ATOM 5401 O O . VAL B 1 317 ? 150.042 126.374 105.047 1.00 94.50 317 VAL B O 1
ATOM 5405 N N . GLY B 1 318 ? 151.030 125.363 106.799 1.00 96.10 318 GLY B N 1
ATOM 5406 C CA . GLY B 1 318 ? 150.048 124.301 106.880 1.00 96.10 318 GLY B CA 1
ATOM 5407 C C . GLY B 1 318 ? 150.129 123.312 105.731 1.00 96.10 318 GLY B C 1
ATOM 5408 O O . GLY B 1 318 ? 151.177 123.112 105.112 1.00 96.10 318 GLY B O 1
ATOM 5409 N N . ASP B 1 319 ? 148.986 122.689 105.436 1.00 100.58 319 ASP B N 1
ATOM 5410 C CA . ASP B 1 319 ? 148.976 121.517 104.570 1.00 100.58 319 ASP B CA 1
ATOM 5411 C C . ASP B 1 319 ? 149.525 121.813 103.187 1.00 100.58 319 ASP B C 1
ATOM 5412 O O . ASP B 1 319 ? 149.934 120.885 102.485 1.00 100.58 319 ASP B O 1
ATOM 5417 N N . MET B 1 320 ? 149.537 123.077 102.779 1.00 100.66 320 MET B N 1
ATOM 5418 C CA . MET B 1 320 ? 150.081 123.433 101.479 1.00 100.66 320 MET B CA 1
ATOM 5419 C C . MET B 1 320 ? 151.596 123.333 101.432 1.00 100.66 320 MET B C 1
ATOM 5420 O O . MET B 1 320 ? 152.160 123.275 100.336 1.00 100.66 320 MET B O 1
ATOM 5425 N N . ALA B 1 321 ? 152.268 123.320 102.577 1.00 99.74 321 ALA B N 1
ATOM 5426 C CA . ALA B 1 321 ? 153.723 123.354 102.627 1.00 99.74 321 ALA B CA 1
ATOM 5427 C C . ALA B 1 321 ? 154.286 121.965 102.883 1.00 99.74 321 ALA B C 1
ATOM 5428 O O . ALA B 1 321 ? 153.878 121.287 103.829 1.00 99.74 321 ALA B O 1
ATOM 5430 N N . ALA B 1 322 ? 155.225 121.553 102.036 1.00 102.50 322 ALA B N 1
ATOM 5431 C CA . ALA B 1 322 ? 155.962 120.303 102.212 1.00 102.50 322 ALA B CA 1
ATOM 5432 C C . ALA B 1 322 ? 157.185 120.509 103.105 1.00 102.50 322 ALA B C 1
ATOM 5433 O O . ALA B 1 322 ? 158.325 120.281 102.708 1.00 102.50 322 ALA B O 1
ATOM 5435 N N . VAL B 1 323 ? 156.938 120.962 104.333 1.00 101.00 323 VAL B N 1
ATOM 5436 C CA . VAL B 1 323 ? 158.029 121.115 105.286 1.00 101.00 323 VAL B CA 1
ATOM 5437 C C . VAL B 1 323 ? 158.538 119.738 105.684 1.00 101.00 323 VAL B C 1
ATOM 5438 O O . VAL B 1 323 ? 157.758 118.843 106.031 1.00 101.00 323 VAL B O 1
ATOM 5442 N N . GLU B 1 324 ? 159.854 119.566 105.639 1.00 108.42 324 GLU B N 1
ATOM 5443 C CA . GLU B 1 324 ? 160.458 118.283 105.964 1.00 108.42 324 GLU B CA 1
ATOM 5444 C C . GLU B 1 324 ? 160.168 117.879 107.402 1.00 108.42 324 GLU B C 1
ATOM 5445 O O . GLU B 1 324 ? 160.346 118.667 108.332 1.00 108.42 324 GLU B O 1
ATOM 5447 N N . GLY B 1 325 ? 159.718 116.641 107.577 1.00 105.31 325 GLY B N 1
ATOM 5448 C CA . GLY B 1 325 ? 159.443 116.103 108.891 1.00 105.31 325 GLY B CA 1
ATOM 5449 C C . GLY B 1 325 ? 158.205 116.618 109.587 1.00 105.31 325 GLY B C 1
ATOM 5450 O O . GLY B 1 325 ? 157.967 116.228 110.734 1.00 105.31 325 GLY B O 1
ATOM 5451 N N . VAL B 1 326 ? 157.408 117.469 108.957 1.00 99.91 326 VAL B N 1
ATOM 5452 C CA . VAL B 1 326 ? 156.226 118.046 109.589 1.00 99.91 326 VAL B CA 1
ATOM 5453 C C . VAL B 1 326 ? 154.992 117.345 109.032 1.00 99.91 326 VAL B C 1
ATOM 5454 O O . VAL B 1 326 ? 154.776 117.379 107.813 1.00 99.91 326 VAL B O 1
ATOM 5458 N N . PRO B 1 327 ? 154.168 116.719 109.864 1.00 97.58 327 PRO B N 1
ATOM 5459 C CA . PRO B 1 327 ? 152.985 116.025 109.356 1.00 97.58 327 PRO B CA 1
ATOM 5460 C C . PRO B 1 327 ? 151.872 116.992 108.989 1.00 97.58 327 PRO B C 1
ATOM 5461 O O . PRO B 1 327 ? 151.783 118.111 109.494 1.00 97.58 327 PRO B O 1
ATOM 5465 N N . GLY B 1 328 ? 151.015 116.533 108.086 1.00 96.72 328 GLY B N 1
ATOM 5466 C CA . GLY B 1 328 ? 149.852 117.298 107.691 1.00 96.72 328 GLY B CA 1
ATOM 5467 C C . GLY B 1 328 ? 148.748 117.245 108.724 1.00 96.72 328 GLY B C 1
ATOM 5468 O O . GLY B 1 328 ? 147.742 116.556 108.537 1.00 96.72 328 GLY B O 1
ATOM 5469 N N . VAL B 1 329 ? 148.930 117.976 109.823 1.00 95.58 329 VAL B N 1
ATOM 5470 C CA . VAL B 1 329 ? 148.003 117.968 110.945 1.00 95.58 329 VAL B CA 1
ATOM 5471 C C . VAL B 1 329 ? 147.776 119.402 111.397 1.00 95.58 329 VAL B C 1
ATOM 5472 O O . VAL B 1 329 ? 148.562 120.304 111.105 1.00 95.58 329 VAL B O 1
ATOM 5476 N N . ALA B 1 330 ? 146.688 119.598 112.137 1.00 93.14 330 ALA B N 1
ATOM 5477 C CA . ALA B 1 330 ? 146.289 120.945 112.525 1.00 93.14 330 ALA B CA 1
ATOM 5478 C C . ALA B 1 330 ? 147.381 121.672 113.293 1.00 93.14 330 ALA B C 1
ATOM 5479 O O . ALA B 1 330 ? 147.571 122.877 113.111 1.00 93.14 330 ALA B O 1
ATOM 5481 N N . GLN B 1 331 ? 148.108 120.972 114.156 1.00 95.38 331 GLN B N 1
ATOM 5482 C CA . GLN B 1 331 ? 149.221 121.618 114.840 1.00 95.38 331 GLN B CA 1
ATOM 5483 C C . GLN B 1 331 ? 150.315 122.073 113.889 1.00 95.38 331 GLN B C 1
ATOM 5484 O O . GLN B 1 331 ? 150.955 123.095 114.140 1.00 95.38 331 GLN B O 1
ATOM 5490 N N . GLY B 1 332 ? 150.522 121.378 112.776 1.00 93.44 332 GLY B N 1
ATOM 5491 C CA . GLY B 1 332 ? 151.493 121.861 111.810 1.00 93.44 332 GLY B CA 1
ATOM 5492 C C . GLY B 1 332 ? 151.085 123.174 111.174 1.00 93.44 332 GLY B C 1
ATOM 5493 O O . GLY B 1 332 ? 151.903 124.085 111.035 1.00 93.44 332 GLY B O 1
ATOM 5494 N N . ALA B 1 333 ? 149.795 123.335 110.894 1.00 93.68 333 ALA B N 1
ATOM 5495 C CA . ALA B 1 333 ? 149.292 124.600 110.370 1.00 93.68 333 ALA B CA 1
ATOM 5496 C C . ALA B 1 333 ? 149.341 125.702 111.416 1.00 93.68 333 ALA B C 1
ATOM 5497 O O . ALA B 1 333 ? 149.799 126.813 111.136 1.00 93.68 333 ALA B O 1
ATOM 5499 N N . ILE B 1 334 ? 148.852 125.422 112.621 1.00 92.27 334 ILE B N 1
ATOM 5500 C CA . ILE B 1 334 ? 148.914 126.404 113.701 1.00 92.27 334 ILE B CA 1
ATOM 5501 C C . ILE B 1 334 ? 150.340 126.890 113.910 1.00 92.27 334 ILE B C 1
ATOM 5502 O O . ILE B 1 334 ? 150.604 128.097 113.927 1.00 92.27 334 ILE B O 1
ATOM 5507 N N . GLN B 1 335 ? 151.280 125.966 114.082 1.00 95.23 335 GLN B N 1
ATOM 5508 C CA . GLN B 1 335 ? 152.651 126.363 114.362 1.00 95.23 335 GLN B CA 1
ATOM 5509 C C . GLN B 1 335 ? 153.295 127.072 113.179 1.00 95.23 335 GLN B C 1
ATOM 5510 O O . GLN B 1 335 ? 154.023 128.049 113.371 1.00 95.23 335 GLN B O 1
ATOM 5516 N N . GLY B 1 336 ? 153.028 126.633 111.950 1.00 94.94 336 GLY B N 1
ATOM 5517 C CA . GLY B 1 336 ? 153.578 127.342 110.807 1.00 94.94 336 GLY B CA 1
ATOM 5518 C C . GLY B 1 336 ? 153.050 128.758 110.674 1.00 94.94 336 GLY B C 1
ATOM 5519 O O . GLY B 1 336 ? 153.813 129.694 110.425 1.00 94.94 336 GLY B O 1
ATOM 5520 N N . GLY B 1 337 ? 151.742 128.935 110.837 1.00 94.70 337 GLY B N 1
ATOM 5521 C CA . GLY B 1 337 ? 151.173 130.269 110.773 1.00 94.70 337 GLY B CA 1
ATOM 5522 C C . GLY B 1 337 ? 151.667 131.179 111.878 1.00 94.70 337 GLY B C 1
ATOM 5523 O O . GLY B 1 337 ? 152.011 132.337 111.635 1.00 94.70 337 GLY B O 1
ATOM 5524 N N . ARG B 1 338 ? 151.730 130.662 113.102 1.00 95.20 338 ARG B N 1
ATOM 5525 C CA . ARG B 1 338 ? 152.303 131.430 114.198 1.00 95.20 338 ARG B CA 1
ATOM 5526 C C . ARG B 1 338 ? 153.750 131.807 113.926 1.00 95.20 338 ARG B C 1
ATOM 5527 O O . ARG B 1 338 ? 154.161 132.939 114.197 1.00 95.20 338 ARG B O 1
ATOM 5535 N N . TYR B 1 339 ? 154.528 130.897 113.349 1.00 97.55 339 TYR B N 1
ATOM 5536 C CA . TYR B 1 339 ? 155.916 131.209 113.038 1.00 97.55 339 TYR B CA 1
ATOM 5537 C C . TYR B 1 339 ? 156.017 132.324 112.010 1.00 97.55 339 TYR B C 1
ATOM 5538 O O . TYR B 1 339 ? 156.764 133.291 112.197 1.00 97.55 339 TYR B O 1
ATOM 5547 N N . ALA B 1 340 ? 155.311 132.183 110.893 1.00 96.27 340 ALA B N 1
ATOM 5548 C CA . ALA B 1 340 ? 155.385 133.198 109.849 1.00 96.27 340 ALA B CA 1
ATOM 5549 C C . ALA B 1 340 ? 154.922 134.560 110.356 1.00 96.27 340 ALA B C 1
ATOM 5550 O O . ALA B 1 340 ? 155.569 135.585 110.107 1.00 96.27 340 ALA B O 1
ATOM 5552 N N . ALA B 1 341 ? 153.797 134.593 111.070 1.00 96.06 341 ALA B N 1
ATOM 5553 C CA . ALA B 1 341 ? 153.309 135.853 111.618 1.00 96.06 341 ALA B CA 1
ATOM 5554 C C . ALA B 1 341 ? 154.265 136.460 112.636 1.00 96.06 341 ALA B C 1
ATOM 5555 O O . ALA B 1 341 ? 154.414 137.682 112.692 1.00 96.06 341 ALA B O 1
ATOM 5557 N N . LYS B 1 342 ? 154.917 135.639 113.455 1.00 98.72 342 LYS B N 1
ATOM 5558 C CA . LYS B 1 342 ? 155.936 136.167 114.357 1.00 98.72 342 LYS B CA 1
ATOM 5559 C C . LYS B 1 342 ? 157.150 136.712 113.615 1.00 98.72 342 LYS B C 1
ATOM 5560 O O . LYS B 1 342 ? 157.723 137.721 114.029 1.00 98.72 342 LYS B O 1
ATOM 5562 N N . ILE B 1 343 ? 157.547 136.087 112.509 1.00 100.66 343 ILE B N 1
ATOM 5563 C CA . ILE B 1 343 ? 158.613 136.667 111.691 1.00 100.66 343 ILE B CA 1
ATOM 5564 C C . ILE B 1 343 ? 158.203 138.033 111.154 1.00 100.66 343 ILE B C 1
ATOM 5565 O O . ILE B 1 343 ? 158.971 139.003 111.212 1.00 100.66 343 ILE B O 1
ATOM 5570 N N . ILE B 1 344 ? 156.981 138.136 110.637 1.00 98.77 344 ILE B N 1
ATOM 5571 C CA . ILE B 1 344 ? 156.487 139.433 110.177 1.00 98.77 344 ILE B CA 1
ATOM 5572 C C . ILE B 1 344 ? 156.510 140.455 111.307 1.00 98.77 344 ILE B C 1
ATOM 5573 O O . ILE B 1 344 ? 157.049 141.556 111.159 1.00 98.77 344 ILE B O 1
ATOM 5578 N N . LYS B 1 345 ? 155.890 140.124 112.437 1.00 102.95 345 LYS B N 1
ATOM 5579 C CA . LYS B 1 345 ? 155.853 141.042 113.571 1.00 102.95 345 LYS B CA 1
ATOM 5580 C C . LYS B 1 345 ? 157.246 141.490 113.988 1.00 102.95 345 LYS B C 1
ATOM 5581 O O . LYS B 1 345 ? 157.472 142.673 114.259 1.00 102.95 345 LYS B O 1
ATOM 5587 N N . ARG B 1 346 ? 158.193 140.559 114.044 1.00 112.23 346 ARG B N 1
ATOM 5588 C CA . ARG B 1 346 ? 159.543 140.874 114.491 1.00 112.23 346 ARG B CA 1
ATOM 5589 C C . ARG B 1 346 ? 160.314 141.715 113.486 1.00 112.23 346 ARG B C 1
ATOM 5590 O O . ARG B 1 346 ? 161.202 142.477 113.881 1.00 112.23 346 ARG B O 1
ATOM 5592 N N . GLU B 1 347 ? 160.005 141.605 112.198 1.00 110.96 347 GLU B N 1
ATOM 5593 C CA . GLU B 1 347 ? 160.741 142.389 111.213 1.00 110.96 347 GLU B CA 1
ATOM 5594 C C . GLU B 1 347 ? 160.084 143.719 110.883 1.00 110.96 347 GLU B C 1
ATOM 5595 O O . GLU B 1 347 ? 160.779 144.646 110.456 1.00 110.96 347 GLU B O 1
ATOM 5597 N N . VAL B 1 348 ? 158.773 143.849 111.066 1.00 107.44 348 VAL B N 1
ATOM 5598 C CA . VAL B 1 348 ? 158.157 145.158 110.884 1.00 107.44 348 VAL B CA 1
ATOM 5599 C C . VAL B 1 348 ? 158.421 146.059 112.080 1.00 107.44 348 VAL B C 1
ATOM 5600 O O . VAL B 1 348 ? 158.460 147.284 111.936 1.00 107.44 348 VAL B O 1
ATOM 5604 N N . SER B 1 349 ? 158.607 145.491 113.267 1.00 113.69 349 SER B N 1
ATOM 5605 C CA . SER B 1 349 ? 159.044 146.283 114.402 1.00 113.69 349 SER B CA 1
ATOM 5606 C C . SER B 1 349 ? 160.469 146.778 114.168 1.00 113.69 349 SER B C 1
ATOM 5607 O O . SER B 1 349 ? 161.126 146.434 113.183 1.00 113.69 349 SER B O 1
ATOM 5610 N N . GLY B 1 350 ? 160.956 147.600 115.097 1.00 121.34 350 GLY B N 1
ATOM 5611 C CA . GLY B 1 350 ? 162.325 148.076 115.025 1.00 121.34 350 GLY B CA 1
ATOM 5612 C C . GLY B 1 350 ? 163.368 146.990 115.179 1.00 121.34 350 GLY B C 1
ATOM 5613 O O . GLY B 1 350 ? 164.515 147.185 114.764 1.00 121.34 350 GLY B O 1
ATOM 5614 N N . THR B 1 351 ? 162.997 145.851 115.754 1.00 123.15 351 THR B N 1
ATOM 5615 C CA . THR B 1 351 ? 163.903 144.716 115.816 1.00 123.15 351 THR B CA 1
ATOM 5616 C C . THR B 1 351 ? 164.207 144.188 114.420 1.00 123.15 351 THR B C 1
ATOM 5617 O O . THR B 1 351 ? 163.423 144.354 113.481 1.00 123.15 351 THR B O 1
ATOM 5619 N N . SER B 1 352 ? 165.367 143.542 114.290 1.00 128.50 352 SER B N 1
ATOM 5620 C CA . SER B 1 352 ? 165.744 142.896 113.041 1.00 128.50 352 SER B CA 1
ATOM 5621 C C . SER B 1 352 ? 166.813 141.840 113.289 1.00 128.50 352 SER B C 1
ATOM 5622 O O . SER B 1 352 ? 167.996 142.174 113.434 1.00 128.50 352 SER B O 1
ATOM 5624 N N . PRO B 1 353 ? 166.443 140.563 113.348 1.00 125.37 353 PRO B N 1
ATOM 5625 C CA . PRO B 1 353 ? 167.451 139.497 113.291 1.00 125.37 353 PRO B CA 1
ATOM 5626 C C . PRO B 1 353 ? 168.221 139.540 111.981 1.00 125.37 353 PRO B C 1
ATOM 5627 O O . PRO B 1 353 ? 167.635 139.617 110.900 1.00 125.37 353 PRO B O 1
ATOM 5631 N N . LYS B 1 354 ? 169.549 139.487 112.083 1.00 129.45 354 LYS B N 1
ATOM 5632 C CA . LYS B 1 354 ? 170.367 139.487 110.876 1.00 129.45 354 LYS B CA 1
ATOM 5633 C C . LYS B 1 354 ? 170.092 138.257 110.023 1.00 129.45 354 LYS B C 1
ATOM 5634 O O . LYS B 1 354 ? 170.185 138.324 108.792 1.00 129.45 354 LYS B O 1
ATOM 5636 N N . ILE B 1 355 ? 169.760 137.130 110.649 1.00 122.67 355 ILE B N 1
ATOM 5637 C CA . ILE B 1 355 ? 169.239 135.967 109.945 1.00 122.67 355 ILE B CA 1
ATOM 5638 C C . ILE B 1 355 ? 168.101 135.370 110.761 1.00 122.67 355 ILE B C 1
ATOM 5639 O O . ILE B 1 355 ? 168.086 135.446 111.992 1.00 122.67 355 ILE B O 1
ATOM 5641 N N . ARG B 1 356 ? 167.139 134.777 110.059 1.00 105.99 356 ARG B N 1
ATOM 5642 C CA . ARG B 1 356 ? 166.012 134.115 110.703 1.00 105.99 356 ARG B CA 1
ATOM 5643 C C . ARG B 1 356 ? 166.407 132.746 111.239 1.00 105.99 356 ARG B C 1
ATOM 5644 O O . ARG B 1 356 ? 167.176 132.014 110.611 1.00 105.99 356 ARG B O 1
ATOM 5652 N N . THR B 1 357 ? 165.878 132.408 112.408 1.00 105.61 357 THR B N 1
ATOM 5653 C CA . THR B 1 357 ? 165.928 131.031 112.891 1.00 105.61 357 THR B CA 1
ATOM 5654 C C . THR B 1 357 ? 164.966 130.146 112.102 1.00 105.61 357 THR B C 1
ATOM 5655 O O . THR B 1 357 ? 163.796 130.504 111.941 1.00 105.61 357 THR B O 1
ATOM 5659 N N . PRO B 1 358 ? 165.412 128.995 111.598 1.00 100.14 358 PRO B N 1
ATOM 5660 C CA . PRO B 1 358 ? 164.489 128.079 110.914 1.00 100.14 358 PRO B CA 1
ATOM 5661 C C . PRO B 1 358 ? 163.259 127.706 111.728 1.00 100.14 358 PRO B C 1
ATOM 5662 O O . PRO B 1 358 ? 163.246 127.831 112.954 1.00 100.14 358 PRO B O 1
ATOM 5666 N N . PHE B 1 359 ? 162.218 127.255 111.035 1.00 97.71 359 PHE B N 1
ATOM 5667 C CA . PHE B 1 359 ? 161.025 126.722 111.679 1.00 97.71 359 PHE B CA 1
ATOM 5668 C C . PHE B 1 359 ? 161.329 125.409 112.390 1.00 97.71 359 PHE B C 1
ATOM 5669 O O . PHE B 1 359 ? 161.935 124.507 111.806 1.00 97.71 359 PHE B O 1
ATOM 5677 N N . GLU B 1 360 ? 160.914 125.300 113.653 1.00 102.32 360 GLU B N 1
ATOM 5678 C CA . GLU B 1 360 ? 160.958 124.048 114.404 1.00 102.32 360 GLU B CA 1
ATOM 5679 C C . GLU B 1 360 ? 159.541 123.610 114.748 1.00 102.32 360 GLU B C 1
ATOM 5680 O O . GLU B 1 360 ? 158.816 124.340 115.429 1.00 102.32 360 GLU B O 1
ATOM 5682 N N . TYR B 1 361 ? 159.152 122.424 114.291 1.00 98.59 361 TYR B N 1
ATOM 5683 C CA . TYR B 1 361 ? 157.869 121.834 114.656 1.00 98.59 361 TYR B CA 1
ATOM 5684 C C . TYR B 1 361 ? 158.002 121.059 115.963 1.00 98.59 361 TYR B C 1
ATOM 5685 O O . TYR B 1 361 ? 158.740 120.072 116.026 1.00 98.59 361 TYR B O 1
ATOM 5694 N N . PHE B 1 362 ? 157.297 121.502 117.002 1.00 104.89 362 PHE B N 1
ATOM 5695 C CA . PHE B 1 362 ? 157.243 120.790 118.281 1.00 104.89 362 PHE B CA 1
ATOM 5696 C C . PHE B 1 362 ? 156.080 119.805 118.258 1.00 104.89 362 PHE B C 1
ATOM 5697 O O . PHE B 1 362 ? 154.930 120.177 118.497 1.00 104.89 362 PHE B O 1
ATOM 5699 N N . ASP B 1 363 ? 156.386 118.540 117.985 1.00 105.77 363 ASP B N 1
ATOM 5700 C CA . ASP B 1 363 ? 155.376 117.497 117.820 1.00 105.77 363 ASP B CA 1
ATOM 5701 C C . ASP B 1 363 ? 154.667 117.201 119.138 1.00 105.77 363 ASP B C 1
ATOM 5702 O O . ASP B 1 363 ? 155.260 116.626 120.054 1.00 105.77 363 ASP B O 1
ATOM 5707 N N . LYS B 1 364 ? 153.395 117.584 119.232 1.00 105.50 364 LYS B N 1
ATOM 5708 C CA . LYS B 1 364 ? 152.573 117.353 120.416 1.00 105.50 364 LYS B CA 1
ATOM 5709 C C . LYS B 1 364 ? 151.987 115.944 120.486 1.00 105.50 364 LYS B C 1
ATOM 5710 O O . LYS B 1 364 ? 151.169 115.681 121.372 1.00 105.50 364 LYS B O 1
ATOM 5716 N N . GLY B 1 365 ? 152.363 115.042 119.587 1.00 108.52 365 GLY B N 1
ATOM 5717 C CA . GLY B 1 365 ? 151.679 113.771 119.444 1.00 108.52 365 GLY B CA 1
ATOM 5718 C C . GLY B 1 365 ? 150.421 113.856 118.600 1.00 108.52 365 GLY B C 1
ATOM 5719 O O . GLY B 1 365 ? 149.992 114.920 118.156 1.00 108.52 365 GLY B O 1
ATOM 5720 N N . SER B 1 366 ? 149.809 112.690 118.391 1.00 108.46 366 SER B N 1
ATOM 5721 C CA . SER B 1 366 ? 148.702 112.564 117.454 1.00 108.46 366 SER B CA 1
ATOM 5722 C C . SER B 1 366 ? 147.703 111.528 117.946 1.00 108.46 366 SER B C 1
ATOM 5723 O O . SER B 1 366 ? 148.043 110.622 118.708 1.00 108.46 366 SER B O 1
ATOM 5726 N N . MET B 1 367 ? 146.462 111.668 117.482 1.00 106.42 367 MET B N 1
ATOM 5727 C CA . MET B 1 367 ? 145.353 110.846 117.942 1.00 106.42 367 MET B CA 1
ATOM 5728 C C . MET B 1 367 ? 144.411 110.612 116.774 1.00 106.42 367 MET B C 1
ATOM 5729 O O . MET B 1 367 ? 144.308 111.444 115.871 1.00 106.42 367 MET B O 1
ATOM 5734 N N . ALA B 1 368 ? 143.712 109.480 116.804 1.00 104.10 368 ALA B N 1
ATOM 5735 C CA . ALA B 1 368 ? 142.620 109.221 115.876 1.00 104.10 368 ALA B CA 1
ATOM 5736 C C . ALA B 1 368 ? 141.506 108.485 116.598 1.00 104.10 368 ALA B C 1
ATOM 5737 O O . ALA B 1 368 ? 141.760 107.481 117.267 1.00 104.10 368 ALA B O 1
ATOM 5739 N N . THR B 1 369 ? 140.281 108.977 116.462 1.00 101.75 369 THR B N 1
ATOM 5740 C CA . THR B 1 369 ? 139.124 108.264 116.976 1.00 101.75 369 THR B CA 1
ATOM 5741 C C . THR B 1 369 ? 138.716 107.147 116.027 1.00 101.75 369 THR B C 1
ATOM 5742 O O . THR B 1 369 ? 138.902 107.238 114.813 1.00 101.75 369 THR B O 1
ATOM 5746 N N . VAL B 1 370 ? 138.159 106.077 116.599 1.00 102.27 370 VAL B N 1
ATOM 5747 C CA . VAL B 1 370 ? 137.754 104.902 115.844 1.00 102.27 370 VAL B CA 1
ATOM 5748 C C . VAL B 1 370 ? 136.281 104.582 116.050 1.00 102.27 370 VAL B C 1
ATOM 5749 O O . VAL B 1 370 ? 135.597 104.161 115.113 1.00 102.27 370 VAL B O 1
ATOM 5753 N N . SER B 1 371 ? 135.772 104.769 117.261 1.00 104.17 371 SER B N 1
ATOM 5754 C CA . SER B 1 371 ? 134.402 104.398 117.576 1.00 104.17 371 SER B CA 1
ATOM 5755 C C . SER B 1 371 ? 134.027 105.067 118.885 1.00 104.17 371 SER B C 1
ATOM 5756 O O . SER B 1 371 ? 134.884 105.564 119.618 1.00 104.17 371 SER B O 1
ATOM 5759 N N . ARG B 1 372 ? 132.733 105.067 119.178 1.00 102.76 372 ARG B N 1
ATOM 5760 C CA . ARG B 1 372 ? 132.284 105.305 120.540 1.00 102.76 372 ARG B CA 1
ATOM 5761 C C . ARG B 1 372 ? 133.089 104.467 121.526 1.00 102.76 372 ARG B C 1
ATOM 5762 O O . ARG B 1 372 ? 133.219 103.252 121.366 1.00 102.76 372 ARG B O 1
ATOM 5770 N N . PHE B 1 373 ? 133.636 105.128 122.544 1.00 102.96 373 PHE B N 1
ATOM 5771 C CA . PHE B 1 373 ? 134.480 104.498 123.558 1.00 102.96 373 PHE B CA 1
ATOM 5772 C C . PHE B 1 373 ? 135.758 103.872 123.012 1.00 102.96 373 PHE B C 1
ATOM 5773 O O . PHE B 1 373 ? 136.370 103.047 123.697 1.00 102.96 373 PHE B O 1
ATOM 5781 N N . SER B 1 374 ? 136.208 104.199 121.804 1.00 102.86 374 SER B N 1
ATOM 5782 C CA . SER B 1 374 ? 137.513 103.691 121.399 1.00 102.86 374 SER B CA 1
ATOM 5783 C C . SER B 1 374 ? 138.213 104.639 120.443 1.00 102.86 374 SER B C 1
ATOM 5784 O O . SER B 1 374 ? 137.614 105.124 119.482 1.00 102.86 374 SER B O 1
ATOM 5787 N N . ALA B 1 375 ? 139.495 104.867 120.714 1.00 102.79 375 ALA B N 1
ATOM 5788 C CA . ALA B 1 375 ? 140.363 105.697 119.898 1.00 102.79 375 ALA B CA 1
ATOM 5789 C C . ALA B 1 375 ? 141.776 105.162 120.059 1.00 102.79 375 ALA B C 1
ATOM 5790 O O . ALA B 1 375 ? 142.031 104.280 120.878 1.00 102.79 375 ALA B O 1
ATOM 5792 N N . VAL B 1 376 ? 142.697 105.685 119.260 1.00 105.60 376 VAL B N 1
ATOM 5793 C CA . VAL B 1 376 ? 144.119 105.432 119.457 1.00 105.60 376 VAL B CA 1
ATOM 5794 C C . VAL B 1 376 ? 144.851 106.754 119.620 1.00 105.60 376 VAL B C 1
ATOM 5795 O O . VAL B 1 376 ? 144.466 107.770 119.035 1.00 105.60 376 VAL B O 1
ATOM 5799 N N . ALA B 1 377 ? 145.905 106.744 120.433 1.00 107.56 377 ALA B N 1
ATOM 5800 C CA . ALA B 1 377 ? 146.692 107.937 120.687 1.00 107.56 377 ALA B CA 1
ATOM 5801 C C . ALA B 1 377 ? 148.150 107.545 120.856 1.00 107.56 377 ALA B C 1
ATOM 5802 O O . ALA B 1 377 ? 148.464 106.508 121.452 1.00 107.56 377 ALA B O 1
ATOM 5804 N N . LYS B 1 378 ? 149.034 108.391 120.334 1.00 111.30 378 LYS B N 1
ATOM 5805 C CA . LYS B 1 378 ? 150.469 108.269 120.532 1.00 111.30 378 LYS B CA 1
ATOM 5806 C C . LYS B 1 378 ? 151.045 109.615 120.933 1.00 111.30 378 LYS B C 1
ATOM 5807 O O . LYS B 1 378 ? 150.774 110.629 120.284 1.00 111.30 378 LYS B O 1
ATOM 5809 N N . VAL B 1 379 ? 151.840 109.616 121.997 1.00 112.06 379 VAL B N 1
ATOM 5810 C CA . VAL B 1 379 ? 152.423 110.824 122.560 1.00 112.06 379 VAL B CA 1
ATOM 5811 C C . VAL B 1 379 ? 153.864 110.496 122.916 1.00 112.06 379 VAL B C 1
ATOM 5812 O O . VAL B 1 379 ? 154.147 109.955 123.990 1.00 112.06 379 VAL B O 1
ATOM 5816 N N . GLY B 1 380 ? 154.775 110.772 121.991 1.00 116.46 380 GLY B N 1
ATOM 5817 C CA . GLY B 1 380 ? 156.161 110.420 122.157 1.00 116.46 380 GLY B CA 1
ATOM 5818 C C . GLY B 1 380 ? 156.355 108.935 122.385 1.00 116.46 380 GLY B C 1
ATOM 5819 O O . GLY B 1 380 ? 155.995 108.105 121.545 1.00 116.46 380 GLY B O 1
ATOM 5820 N N . PRO B 1 381 ? 156.926 108.563 123.534 1.00 118.67 381 PRO B N 1
ATOM 5821 C CA . PRO B 1 381 ? 157.107 107.139 123.832 1.00 118.67 381 PRO B CA 1
ATOM 5822 C C . PRO B 1 381 ? 155.856 106.430 124.309 1.00 118.67 381 PRO B C 1
ATOM 5823 O O . PRO B 1 381 ? 155.884 105.199 124.435 1.00 118.67 381 PRO B O 1
ATOM 5827 N N . VAL B 1 382 ? 154.770 107.145 124.581 1.00 115.44 382 VAL B N 1
ATOM 5828 C CA . VAL B 1 382 ? 153.571 106.542 125.149 1.00 115.44 382 VAL B CA 1
ATOM 5829 C C . VAL B 1 382 ? 152.603 106.218 124.024 1.00 115.44 382 VAL B C 1
ATOM 5830 O O . VAL B 1 382 ? 152.231 107.096 123.242 1.00 115.44 382 VAL B O 1
ATOM 5834 N N . GLU B 1 383 ? 152.195 104.959 123.931 1.00 113.56 383 GLU B N 1
ATOM 5835 C CA . GLU B 1 383 ? 151.189 104.529 122.970 1.00 113.56 383 GLU B CA 1
ATOM 5836 C C . GLU B 1 383 ? 150.045 103.913 123.754 1.00 113.56 383 GLU B C 1
ATOM 5837 O O . GLU B 1 383 ? 150.261 102.980 124.534 1.00 113.56 383 GLU B O 1
ATOM 5839 N N . PHE B 1 384 ? 148.833 104.423 123.553 1.00 107.57 384 PHE B N 1
ATOM 5840 C CA . PHE B 1 384 ? 147.702 103.929 124.321 1.00 107.57 384 PHE B CA 1
ATOM 5841 C C . PHE B 1 384 ? 146.436 104.064 123.495 1.00 107.57 384 PHE B C 1
ATOM 5842 O O . PHE B 1 384 ? 146.397 104.772 122.489 1.00 107.57 384 PHE B O 1
ATOM 5850 N N . ALA B 1 385 ? 145.417 103.315 123.900 1.00 106.58 385 ALA B N 1
ATOM 5851 C CA . ALA B 1 385 ? 144.239 103.119 123.074 1.00 106.58 385 ALA B CA 1
ATOM 5852 C C . ALA B 1 385 ? 143.050 102.792 123.959 1.00 106.58 385 ALA B C 1
ATOM 5853 O O . ALA B 1 385 ? 143.186 102.543 125.158 1.00 106.58 385 ALA B O 1
ATOM 5855 N N . GLY B 1 386 ? 141.876 102.785 123.342 1.00 104.64 386 GLY B N 1
ATOM 5856 C CA . GLY B 1 386 ? 140.641 102.474 124.029 1.00 104.64 386 GLY B CA 1
ATOM 5857 C C . GLY B 1 386 ? 139.935 103.646 124.678 1.00 104.64 386 GLY B C 1
ATOM 5858 O O . GLY B 1 386 ? 140.067 104.785 124.230 1.00 104.64 386 GLY B O 1
ATOM 5859 N N . PHE B 1 387 ? 139.192 103.376 125.750 1.00 103.74 387 PHE B N 1
ATOM 5860 C CA . PHE B 1 387 ? 138.293 104.384 126.303 1.00 103.74 387 PHE B CA 1
ATOM 5861 C C . PHE B 1 387 ? 139.026 105.629 126.787 1.00 103.74 387 PHE B C 1
ATOM 5862 O O . PHE B 1 387 ? 138.568 106.752 126.549 1.00 103.74 387 PHE B O 1
ATOM 5870 N N . PHE B 1 388 ? 140.157 105.466 127.469 1.00 106.39 388 PHE B N 1
ATOM 5871 C CA . PHE B 1 388 ? 140.864 106.641 127.970 1.00 106.39 388 PHE B CA 1
ATOM 5872 C C . PHE B 1 388 ? 141.416 107.494 126.836 1.00 106.39 388 PHE B C 1
ATOM 5873 O O . PHE B 1 388 ? 141.353 108.728 126.891 1.00 106.39 388 PHE B O 1
ATOM 5881 N N . ALA B 1 389 ? 141.925 106.860 125.784 1.00 104.13 389 ALA B N 1
ATOM 5882 C CA . ALA B 1 389 ? 142.338 107.606 124.602 1.00 104.13 389 ALA B CA 1
ATOM 5883 C C . ALA B 1 389 ? 141.165 108.323 123.948 1.00 104.13 389 ALA B C 1
ATOM 5884 O O . ALA B 1 389 ? 141.320 109.432 123.433 1.00 104.13 389 ALA B O 1
ATOM 5886 N N . TRP B 1 390 ? 139.981 107.724 123.979 1.00 101.09 390 TRP B N 1
ATOM 5887 C CA . TRP B 1 390 ? 138.806 108.377 123.409 1.00 101.09 390 TRP B CA 1
ATOM 5888 C C . TRP B 1 390 ? 138.358 109.583 124.228 1.00 101.09 390 TRP B C 1
ATOM 5889 O O . TRP B 1 390 ? 138.001 110.623 123.661 1.00 101.09 390 TRP B O 1
ATOM 5900 N N . LEU B 1 391 ? 138.379 109.481 125.556 1.00 101.70 391 LEU B N 1
ATOM 5901 C CA . LEU B 1 391 ? 138.149 110.664 126.384 1.00 101.70 391 LEU B CA 1
ATOM 5902 C C . LEU B 1 391 ? 139.175 111.758 126.116 1.00 101.70 391 LEU B C 1
ATOM 5903 O O . LEU B 1 391 ? 138.821 112.938 125.998 1.00 101.70 391 LEU B O 1
ATOM 5908 N N . CYS B 1 392 ? 140.455 111.400 126.046 1.00 102.57 392 CYS B N 1
ATOM 5909 C CA . CYS B 1 392 ? 141.466 112.406 125.740 1.00 102.57 392 CYS B CA 1
ATOM 5910 C C . CYS B 1 392 ? 141.233 113.046 124.379 1.00 102.57 392 CYS B C 1
ATOM 5911 O O . CYS B 1 392 ? 141.405 114.258 124.218 1.00 102.57 392 CYS B O 1
ATOM 5914 N N . TRP B 1 393 ? 140.786 112.262 123.404 1.00 99.36 393 TRP B N 1
ATOM 5915 C CA . TRP B 1 393 ? 140.487 112.809 122.085 1.00 99.36 393 TRP B CA 1
ATOM 5916 C C . TRP B 1 393 ? 139.335 113.802 122.140 1.00 99.36 393 TRP B C 1
ATOM 5917 O O . TRP B 1 393 ? 139.431 114.919 121.612 1.00 99.36 393 TRP B O 1
ATOM 5928 N N . LEU B 1 394 ? 138.255 113.433 122.821 1.00 98.99 394 LEU B N 1
ATOM 5929 C CA . LEU B 1 394 ? 137.131 114.350 122.964 1.00 98.99 394 LEU B CA 1
ATOM 5930 C C . LEU B 1 394 ? 137.546 115.641 123.652 1.00 98.99 394 LEU B C 1
ATOM 5931 O O . LEU B 1 394 ? 137.226 116.733 123.179 1.00 98.99 394 LEU B O 1
ATOM 5936 N N . VAL B 1 395 ? 138.222 115.540 124.791 1.00 98.10 395 VAL B N 1
ATOM 5937 C CA . VAL B 1 395 ? 138.594 116.743 125.533 1.00 98.10 395 VAL B CA 1
ATOM 5938 C C . VAL B 1 395 ? 139.514 117.627 124.702 1.00 98.10 395 VAL B C 1
ATOM 5939 O O . VAL B 1 395 ? 139.311 118.845 124.597 1.00 98.10 395 VAL B O 1
ATOM 5943 N N . LEU B 1 396 ? 140.539 117.029 124.095 1.00 98.07 396 LEU B N 1
ATOM 5944 C CA . LEU B 1 396 ? 141.475 117.807 123.297 1.00 98.07 396 LEU B CA 1
ATOM 5945 C C . LEU B 1 396 ? 140.776 118.533 122.160 1.00 98.07 396 LEU B C 1
ATOM 5946 O O . LEU B 1 396 ? 141.096 119.690 121.872 1.00 98.07 396 LEU B O 1
ATOM 5951 N N . HIS B 1 397 ? 139.832 117.881 121.488 1.00 96.22 397 HIS B N 1
ATOM 5952 C CA . HIS B 1 397 ? 139.176 118.561 120.379 1.00 96.22 397 HIS B CA 1
ATOM 5953 C C . HIS B 1 397 ? 138.137 119.570 120.848 1.00 96.22 397 HIS B C 1
ATOM 5954 O O . HIS B 1 397 ? 137.951 120.604 120.201 1.00 96.22 397 HIS B O 1
ATOM 5961 N N . LEU B 1 398 ? 137.459 119.299 121.958 1.00 96.37 398 LEU B N 1
ATOM 5962 C CA . LEU B 1 398 ? 136.533 120.267 122.532 1.00 96.37 398 LEU B CA 1
ATOM 5963 C C . LEU B 1 398 ? 137.230 121.545 122.969 1.00 96.37 398 LEU B C 1
ATOM 5964 O O . LEU B 1 398 ? 136.632 122.622 122.922 1.00 96.37 398 LEU B O 1
ATOM 5969 N N . VAL B 1 399 ? 138.488 121.453 123.397 1.00 95.50 399 VAL B N 1
ATOM 5970 C CA . VAL B 1 399 ? 139.218 122.661 123.776 1.00 95.50 399 VAL B CA 1
ATOM 5971 C C . VAL B 1 399 ? 139.373 123.640 122.617 1.00 95.50 399 VAL B C 1
ATOM 5972 O O . VAL B 1 399 ? 139.443 124.854 122.837 1.00 95.50 399 VAL B O 1
ATOM 5976 N N . TYR B 1 400 ? 139.442 123.154 121.381 1.00 96.27 400 TYR B N 1
ATOM 5977 C CA . TYR B 1 400 ? 139.624 124.045 120.238 1.00 96.27 400 TYR B CA 1
ATOM 5978 C C . TYR B 1 400 ? 138.343 124.683 119.715 1.00 96.27 400 TYR B C 1
ATOM 5979 O O . TYR B 1 400 ? 138.432 125.617 118.914 1.00 96.27 400 TYR B O 1
ATOM 5988 N N . LEU B 1 401 ? 137.169 124.227 120.129 1.00 95.96 401 LEU B N 1
ATOM 5989 C CA . LEU B 1 401 ? 135.937 124.863 119.683 1.00 95.96 401 LEU B CA 1
ATOM 5990 C C . LEU B 1 401 ? 135.828 126.287 120.217 1.00 95.96 401 LEU B C 1
ATOM 5991 O O . LEU B 1 401 ? 136.379 126.629 121.265 1.00 95.96 401 LEU B O 1
ATOM 5996 N N . VAL B 1 402 ? 135.107 127.122 119.473 1.00 94.65 402 VAL B N 1
ATOM 5997 C CA . VAL B 1 402 ? 135.053 128.561 119.708 1.00 94.65 402 VAL B CA 1
ATOM 5998 C C . VAL B 1 402 ? 133.747 128.925 120.400 1.00 94.65 402 VAL B C 1
ATOM 5999 O O . VAL B 1 402 ? 132.657 128.637 119.893 1.00 94.65 402 VAL B O 1
ATOM 6003 N N . GLY B 1 403 ? 133.872 129.565 121.559 1.00 96.78 403 GLY B N 1
ATOM 6004 C CA . GLY B 1 403 ? 132.758 130.010 122.371 1.00 96.78 403 GLY B CA 1
ATOM 6005 C C . GLY B 1 403 ? 132.262 128.984 123.364 1.00 96.78 403 GLY B C 1
ATOM 6006 O O . GLY B 1 403 ? 132.190 127.791 123.066 1.00 96.78 403 GLY B O 1
ATOM 6007 N N . PHE B 1 404 ? 131.914 129.455 124.562 1.00 98.52 404 PHE B N 1
ATOM 6008 C CA . PHE B 1 404 ? 131.540 128.549 125.639 1.00 98.52 404 PHE B CA 1
ATOM 6009 C C . PHE B 1 404 ? 130.225 127.837 125.357 1.00 98.52 404 PHE B C 1
ATOM 6010 O O . PHE B 1 404 ? 130.103 126.632 125.599 1.00 98.52 404 PHE B O 1
ATOM 6018 N N . LYS B 1 405 ? 129.226 128.563 124.858 1.00 97.06 405 LYS B N 1
ATOM 6019 C CA . LYS B 1 405 ? 127.968 127.923 124.487 1.00 97.06 405 LYS B CA 1
ATOM 6020 C C . LYS B 1 405 ? 128.174 126.865 123.415 1.00 97.06 405 LYS B C 1
ATOM 6021 O O . LYS B 1 405 ? 127.497 125.832 123.414 1.00 97.06 405 LYS B O 1
ATOM 6027 N N . THR B 1 406 ? 129.088 127.110 122.480 1.00 96.80 406 THR B N 1
ATOM 6028 C CA . THR B 1 406 ? 129.385 126.114 121.458 1.00 96.80 406 THR B CA 1
ATOM 6029 C C . THR B 1 406 ? 129.921 124.832 122.072 1.00 96.80 406 THR B C 1
ATOM 6030 O O . THR B 1 406 ? 129.522 123.729 121.684 1.00 96.80 406 THR B O 1
ATOM 6034 N N . LYS B 1 407 ? 130.764 124.964 123.090 1.00 94.93 407 LYS B N 1
ATOM 6035 C CA . LYS B 1 407 ? 131.275 123.807 123.810 1.00 94.93 407 LYS B CA 1
ATOM 6036 C C . LYS B 1 407 ? 130.183 123.101 124.598 1.00 94.93 407 LYS B C 1
ATOM 6037 O O . LYS B 1 407 ? 130.123 121.871 124.608 1.00 94.93 407 LYS B O 1
ATOM 6043 N N . ILE B 1 408 ? 129.331 123.849 125.290 1.00 96.87 408 ILE B N 1
ATOM 6044 C CA . ILE B 1 408 ? 128.237 123.224 126.029 1.00 96.87 408 ILE B CA 1
ATOM 6045 C C . ILE B 1 408 ? 127.309 122.451 125.096 1.00 96.87 408 ILE B C 1
ATOM 6046 O O . ILE B 1 408 ? 126.918 121.317 125.391 1.00 96.87 408 ILE B O 1
ATOM 6051 N N . VAL B 1 409 ? 126.903 123.058 123.980 1.00 97.22 409 VAL B N 1
ATOM 6052 C CA . VAL B 1 409 ? 126.018 122.349 123.056 1.00 97.22 409 VAL B CA 1
ATOM 6053 C C . VAL B 1 409 ? 126.703 121.166 122.382 1.00 97.22 409 VAL B C 1
ATOM 6054 O O . VAL B 1 409 ? 126.079 120.116 122.181 1.00 97.22 409 VAL B O 1
ATOM 6058 N N . THR B 1 410 ? 127.999 121.267 122.096 1.00 96.38 410 THR B N 1
ATOM 6059 C CA . THR B 1 410 ? 128.740 120.102 121.630 1.00 96.38 410 THR B CA 1
ATOM 6060 C C . THR B 1 410 ? 128.736 118.994 122.668 1.00 96.38 410 THR B C 1
ATOM 6061 O O . THR B 1 410 ? 128.527 117.822 122.342 1.00 96.38 410 THR B O 1
ATOM 6065 N N . LEU B 1 411 ? 129.028 119.340 123.914 1.00 95.71 411 LEU B N 1
ATOM 6066 C CA . LEU B 1 411 ? 129.087 118.348 124.976 1.00 95.71 411 LEU B CA 1
ATOM 6067 C C . LEU B 1 411 ? 127.732 117.696 125.233 1.00 95.71 411 LEU B C 1
ATOM 6068 O O . LEU B 1 411 ? 127.665 116.496 125.498 1.00 95.71 411 LEU B O 1
ATOM 6073 N N . LEU B 1 412 ? 126.639 118.454 125.137 1.00 96.62 412 LEU B N 1
ATOM 6074 C CA . LEU B 1 412 ? 125.311 117.839 125.198 1.00 96.62 412 LEU B CA 1
ATOM 6075 C C . LEU B 1 412 ? 125.049 116.903 124.024 1.00 96.62 412 LEU B C 1
ATOM 6076 O O . LEU B 1 412 ? 124.466 115.825 124.198 1.00 96.62 412 LEU B O 1
ATOM 6081 N N . SER B 1 413 ? 125.461 117.294 122.820 1.00 96.53 413 SER B N 1
ATOM 6082 C CA . SER B 1 413 ? 125.239 116.435 121.664 1.00 96.53 413 SER B CA 1
ATOM 6083 C C . SER B 1 413 ? 126.042 115.145 121.755 1.00 96.53 413 SER B C 1
ATOM 6084 O O . SER B 1 413 ? 125.529 114.066 121.444 1.00 96.53 413 SER B O 1
ATOM 6087 N N . TRP B 1 414 ? 127.270 115.223 122.258 1.00 97.11 414 TRP B N 1
ATOM 6088 C CA . TRP B 1 414 ? 128.032 114.017 122.567 1.00 97.11 414 TRP B CA 1
ATOM 6089 C C . TRP B 1 414 ? 127.384 113.200 123.675 1.00 97.11 414 TRP B C 1
ATOM 6090 O O . TRP B 1 414 ? 127.307 111.972 123.584 1.00 97.11 414 TRP B O 1
ATOM 6101 N N . GLY B 1 415 ? 126.958 113.849 124.750 1.00 97.04 415 GLY B N 1
ATOM 6102 C CA . GLY B 1 415 ? 126.298 113.124 125.818 1.00 97.04 415 GLY B CA 1
ATOM 6103 C C . GLY B 1 415 ? 125.137 112.286 125.330 1.00 97.04 415 GLY B C 1
ATOM 6104 O O . GLY B 1 415 ? 125.076 111.080 125.574 1.00 97.04 415 GLY B O 1
ATOM 6105 N N . VAL B 1 416 ? 124.213 112.908 124.600 1.00 96.26 416 VAL B N 1
ATOM 6106 C CA . VAL B 1 416 ? 123.088 112.158 124.047 1.00 96.26 416 VAL B CA 1
ATOM 6107 C C . VAL B 1 416 ? 123.544 111.104 123.045 1.00 96.26 416 VAL B C 1
ATOM 6108 O O . VAL B 1 416 ? 123.075 109.962 123.083 1.00 96.26 416 VAL B O 1
ATOM 6112 N N . THR B 1 417 ? 124.459 111.447 122.140 1.00 97.13 417 THR B N 1
ATOM 6113 C CA . THR B 1 417 ? 124.797 110.504 121.082 1.00 97.13 417 THR B CA 1
ATOM 6114 C C . THR B 1 417 ? 125.621 109.318 121.561 1.00 97.13 417 THR B C 1
ATOM 6115 O O . THR B 1 417 ? 125.613 108.279 120.895 1.00 97.13 417 THR B O 1
ATOM 6119 N N . PHE B 1 418 ? 126.328 109.431 122.682 1.00 97.82 418 PHE B N 1
ATOM 6120 C CA . PHE B 1 418 ? 127.143 108.327 123.172 1.00 97.82 418 PHE B CA 1
ATOM 6121 C C . PHE B 1 418 ? 126.539 107.597 124.359 1.00 97.82 418 PHE B C 1
ATOM 6122 O O . PHE B 1 418 ? 126.793 106.400 124.516 1.00 97.82 418 PHE B O 1
ATOM 6130 N N . LEU B 1 419 ? 125.749 108.262 125.201 1.00 97.73 419 LEU B N 1
ATOM 6131 C CA . LEU B 1 419 ? 125.053 107.528 126.250 1.00 97.73 419 LEU B CA 1
ATOM 6132 C C . LEU B 1 419 ? 123.759 106.932 125.722 1.00 97.73 419 LEU B C 1
ATOM 6133 O O . LEU B 1 419 ? 123.497 105.739 125.902 1.00 97.73 419 LEU B O 1
ATOM 6138 N N . SER B 1 420 ? 122.949 107.738 125.057 1.00 100.14 420 SER B N 1
ATOM 6139 C CA . SER B 1 420 ? 121.880 107.213 124.230 1.00 100.14 420 SER B CA 1
ATOM 6140 C C . SER B 1 420 ? 122.438 106.932 122.842 1.00 100.14 420 SER B C 1
ATOM 6141 O O . SER B 1 420 ? 123.651 106.946 122.623 1.00 100.14 420 SER B O 1
ATOM 6144 N N . THR B 1 421 ? 121.555 106.664 121.892 1.00 101.14 421 THR B N 1
ATOM 6145 C CA . THR B 1 421 ? 121.946 106.447 120.513 1.00 101.14 421 THR B CA 1
ATOM 6146 C C . THR B 1 421 ? 121.244 107.399 119.560 1.00 101.14 421 THR B C 1
ATOM 6147 O O . THR B 1 421 ? 121.474 107.322 118.350 1.00 101.14 421 THR B O 1
ATOM 6151 N N . LYS B 1 422 ? 120.404 108.291 120.068 1.00 99.57 422 LYS B N 1
ATOM 6152 C CA . LYS B 1 422 ? 119.779 109.300 119.231 1.00 99.57 422 LYS B CA 1
ATOM 6153 C C . LYS B 1 422 ? 120.836 110.190 118.593 1.00 99.57 422 LYS B C 1
ATOM 6154 O O . LYS B 1 422 ? 121.935 110.362 119.121 1.00 99.57 422 LYS B O 1
ATOM 6156 N N . ARG B 1 423 ? 120.495 110.756 117.441 1.00 95.39 423 ARG B N 1
ATOM 6157 C CA . ARG B 1 423 ? 121.309 111.773 116.794 1.00 95.39 423 ARG B CA 1
ATOM 6158 C C . ARG B 1 423 ? 120.424 112.939 116.391 1.00 95.39 423 ARG B C 1
ATOM 6159 O O . ARG B 1 423 ? 119.291 112.745 115.944 1.00 95.39 423 ARG B O 1
ATOM 6167 N N . GLY B 1 424 ? 120.945 114.147 116.557 1.00 97.16 424 GLY B N 1
ATOM 6168 C CA . GLY B 1 424 ? 120.152 115.341 116.356 1.00 97.16 424 GLY B CA 1
ATOM 6169 C C . GLY B 1 424 ? 120.015 115.802 114.923 1.00 97.16 424 GLY B C 1
ATOM 6170 O O . GLY B 1 424 ? 118.926 116.198 114.500 1.00 97.16 424 GLY B O 1
ATOM 6171 N N . GLN B 1 425 ? 121.098 115.747 114.161 1.00 95.65 425 GLN B N 1
ATOM 6172 C CA . GLN B 1 425 ? 121.167 116.414 112.861 1.00 95.65 425 GLN B CA 1
ATOM 6173 C C . GLN B 1 425 ? 120.985 115.441 111.705 1.00 95.65 425 GLN B C 1
ATOM 6174 O O . GLN B 1 425 ? 121.765 115.432 110.757 1.00 95.65 425 GLN B O 1
ATOM 6180 N N . LEU B 1 426 ? 119.955 114.608 111.764 1.00 94.97 426 LEU B N 1
ATOM 6181 C CA . LEU B 1 426 ? 119.626 113.700 110.675 1.00 94.97 426 LEU B CA 1
ATOM 6182 C C . LEU B 1 426 ? 118.848 114.370 109.548 1.00 94.97 426 LEU B C 1
ATOM 6183 O O . LEU B 1 426 ? 118.307 113.666 108.692 1.00 94.97 426 LEU B O 1
ATOM 6188 N N . THR B 1 427 ? 118.759 115.696 109.531 1.00 96.03 427 THR B N 1
ATOM 6189 C CA . THR B 1 427 ? 118.168 116.393 108.397 1.00 96.03 427 THR B CA 1
ATOM 6190 C C . THR B 1 427 ? 119.020 116.214 107.149 1.00 96.03 427 THR B C 1
ATOM 6191 O O . THR B 1 427 ? 120.238 116.406 107.181 1.00 96.03 427 THR B O 1
ATOM 6195 N N . ILE B 1 428 ? 118.371 115.856 106.044 1.00 95.48 428 ILE B N 1
ATOM 6196 C CA . ILE B 1 428 ? 119.004 115.792 104.735 1.00 95.48 428 ILE B CA 1
ATOM 6197 C C . ILE B 1 428 ? 118.022 116.328 103.706 1.00 95.48 428 ILE B C 1
ATOM 6198 O O . ILE B 1 428 ? 116.808 116.323 103.913 1.00 95.48 428 ILE B O 1
ATOM 6203 N N . THR B 1 429 ? 118.561 116.792 102.583 1.00 100.51 429 THR B N 1
ATOM 6204 C CA . THR B 1 429 ? 117.729 117.264 101.489 1.00 100.51 429 THR B CA 1
ATOM 6205 C C . THR B 1 429 ? 118.332 116.810 100.170 1.00 100.51 429 THR B C 1
ATOM 6206 O O . THR B 1 429 ? 119.543 116.617 100.055 1.00 100.51 429 THR B O 1
ATOM 6210 N N . GLU B 1 430 ? 117.467 116.644 99.170 1.00 106.68 430 GLU B N 1
ATOM 6211 C CA . GLU B 1 430 ? 117.932 116.223 97.854 1.00 106.68 430 GLU B CA 1
ATOM 6212 C C . GLU B 1 430 ? 118.884 117.244 97.251 1.00 106.68 430 GLU B C 1
ATOM 6213 O O . GLU B 1 430 ? 119.859 116.880 96.585 1.00 106.68 430 GLU B O 1
ATOM 6215 N N . GLN B 1 431 ? 118.628 118.528 97.486 1.00 105.42 431 GLN B N 1
ATOM 6216 C CA . GLN B 1 431 ? 119.532 119.559 96.994 1.00 105.42 431 GLN B CA 1
ATOM 6217 C C . GLN B 1 431 ? 120.915 119.442 97.614 1.00 105.42 431 GLN B C 1
ATOM 6218 O O . GLN B 1 431 ? 121.918 119.389 96.899 1.00 105.42 431 GLN B O 1
ATOM 6224 N N . GLN B 1 432 ? 120.987 119.307 98.932 1.00 101.05 432 GLN B N 1
ATOM 6225 C CA . GLN B 1 432 ? 122.283 119.135 99.575 1.00 101.05 432 GLN B CA 1
ATOM 6226 C C . GLN B 1 432 ? 122.964 117.851 99.131 1.00 101.05 432 GLN B C 1
ATOM 6227 O O . GLN B 1 432 ? 124.192 117.803 99.007 1.00 101.05 432 GLN B O 1
ATOM 6233 N N . ALA B 1 433 ? 122.190 116.803 98.879 1.00 101.61 433 ALA B N 1
ATOM 6234 C CA . ALA B 1 433 ? 122.767 115.522 98.495 1.00 101.61 433 ALA B CA 1
ATOM 6235 C C . ALA B 1 433 ? 123.272 115.485 97.058 1.00 101.61 433 ALA B C 1
ATOM 6236 O O . ALA B 1 433 ? 124.248 114.784 96.782 1.00 101.61 433 ALA B O 1
ATOM 6238 N N . TYR B 1 434 ? 122.654 116.217 96.132 1.00 104.75 434 TYR B N 1
ATOM 6239 C CA . TYR B 1 434 ? 122.931 116.013 94.716 1.00 104.75 434 TYR B CA 1
ATOM 6240 C C . TYR B 1 434 ? 123.242 117.260 93.900 1.00 104.75 434 TYR B C 1
ATOM 6241 O O . TYR B 1 434 ? 123.575 117.109 92.723 1.00 104.75 434 TYR B O 1
ATOM 6250 N N . ALA B 1 435 ? 123.133 118.466 94.458 1.00 108.14 435 ALA B N 1
ATOM 6251 C CA . ALA B 1 435 ? 123.318 119.680 93.672 1.00 108.14 435 ALA B CA 1
ATOM 6252 C C . ALA B 1 435 ? 124.660 119.717 92.952 1.00 108.14 435 ALA B C 1
ATOM 6253 O O . ALA B 1 435 ? 124.731 120.145 91.799 1.00 108.14 435 ALA B O 1
ATOM 6255 N N . ARG B 1 436 ? 125.742 119.327 93.621 1.00 107.00 436 ARG B N 1
ATOM 6256 C CA . ARG B 1 436 ? 127.048 119.319 92.964 1.00 107.00 436 ARG B CA 1
ATOM 6257 C C . ARG B 1 436 ? 127.066 118.428 91.724 1.00 107.00 436 ARG B C 1
ATOM 6258 O O . ARG B 1 436 ? 127.517 118.848 90.649 1.00 107.00 436 ARG B O 1
ATOM 6266 N N . THR B 1 437 ? 126.534 117.214 91.838 1.00 110.27 437 THR B N 1
ATOM 6267 C CA . THR B 1 437 ? 126.407 116.340 90.677 1.00 110.27 437 THR B CA 1
ATOM 6268 C C . THR B 1 437 ? 125.537 116.963 89.593 1.00 110.27 437 THR B C 1
ATOM 6269 O O . THR B 1 437 ? 125.908 116.981 88.413 1.00 110.27 437 THR B O 1
ATOM 6273 N N . ARG B 1 438 ? 124.360 117.450 89.973 1.00 115.40 438 ARG B N 1
ATOM 6274 C CA . ARG B 1 438 ? 123.428 118.015 89.006 1.00 115.40 438 ARG B CA 1
ATOM 6275 C C . ARG B 1 438 ? 124.057 119.172 88.243 1.00 115.40 438 ARG B C 1
ATOM 6276 O O . ARG B 1 438 ? 123.968 119.245 87.011 1.00 115.40 438 ARG B O 1
ATOM 6284 N N . ILE B 1 439 ? 124.744 120.056 88.958 1.00 115.15 439 ILE B N 1
ATOM 6285 C CA . ILE B 1 439 ? 125.381 121.209 88.338 1.00 115.15 439 ILE B CA 1
ATOM 6286 C C . ILE B 1 439 ? 126.504 120.782 87.407 1.00 115.15 439 ILE B C 1
ATOM 6287 O O . ILE B 1 439 ? 126.622 121.301 86.295 1.00 115.15 439 ILE B O 1
ATOM 6292 N N . GLU B 1 440 ? 127.390 119.895 87.855 1.00 117.82 440 GLU B N 1
ATOM 6293 C CA . GLU B 1 440 ? 128.489 119.499 86.977 1.00 117.82 440 GLU B CA 1
ATOM 6294 C C . GLU B 1 440 ? 128.003 118.759 85.731 1.00 117.82 440 GLU B C 1
ATOM 6295 O O . GLU B 1 440 ? 128.526 118.977 84.631 1.00 117.82 440 GLU B O 1
ATOM 6297 N N . GLU B 1 441 ? 126.963 117.938 85.862 1.00 120.37 441 GLU B N 1
ATOM 6298 C CA . GLU B 1 441 ? 126.355 117.322 84.684 1.00 120.37 441 GLU B CA 1
ATOM 6299 C C . GLU B 1 441 ? 125.775 118.359 83.730 1.00 120.37 441 GLU B C 1
ATOM 6300 O O . GLU B 1 441 ? 125.994 118.300 82.511 1.00 120.37 441 GLU B O 1
ATOM 6302 N N . LEU B 1 442 ? 125.057 119.342 84.266 1.00 120.93 442 LEU B N 1
ATOM 6303 C CA . LEU B 1 442 ? 124.459 120.339 83.392 1.00 120.93 442 LEU B CA 1
ATOM 6304 C C . LEU B 1 442 ? 125.502 121.251 82.765 1.00 120.93 442 LEU B C 1
ATOM 6305 O O . LEU B 1 442 ? 125.309 121.714 81.641 1.00 120.93 442 LEU B O 1
ATOM 6310 N N . GLU B 1 443 ? 126.587 121.546 83.472 1.00 122.22 443 GLU B N 1
ATOM 6311 C CA . GLU B 1 443 ? 127.685 122.295 82.870 1.00 122.22 443 GLU B CA 1
ATOM 6312 C C . GLU B 1 443 ? 128.380 121.505 81.767 1.00 122.22 443 GLU B C 1
ATOM 6313 O O . GLU B 1 443 ? 128.785 122.079 80.750 1.00 122.22 443 GLU B O 1
ATOM 6315 N N . GLU B 1 444 ? 128.527 120.190 81.940 1.00 127.95 444 GLU B N 1
ATOM 6316 C CA . GLU B 1 444 ? 129.054 119.364 80.856 1.00 127.95 444 GLU B CA 1
ATOM 6317 C C . GLU B 1 444 ? 128.131 119.322 79.644 1.00 127.95 444 GLU B C 1
ATOM 6318 O O . GLU B 1 444 ? 128.611 119.218 78.510 1.00 127.95 444 GLU B O 1
ATOM 6320 N N . ILE B 1 445 ? 126.818 119.402 79.850 1.00 128.76 445 ILE B N 1
ATOM 6321 C CA . ILE B 1 445 ? 125.908 119.564 78.715 1.00 128.76 445 ILE B CA 1
ATOM 6322 C C . ILE B 1 445 ? 126.045 120.954 78.098 1.00 128.76 445 ILE B C 1
ATOM 6323 O O . ILE B 1 445 ? 126.131 121.104 76.874 1.00 128.76 445 ILE B O 1
ATOM 6328 N N . ALA B 1 446 ? 126.067 121.987 78.937 1.00 129.56 446 ALA B N 1
ATOM 6329 C CA . ALA B 1 446 ? 126.155 123.363 78.459 1.00 129.56 446 ALA B CA 1
ATOM 6330 C C . ALA B 1 446 ? 127.467 123.651 77.745 1.00 129.56 446 ALA B C 1
ATOM 6331 O O . ALA B 1 446 ? 127.521 124.542 76.891 1.00 129.56 446 ALA B O 1
ATOM 6333 N N . ALA B 1 447 ? 128.529 122.913 78.061 1.00 133.71 447 ALA B N 1
ATOM 6334 C CA . ALA B 1 447 ? 129.780 123.094 77.337 1.00 133.71 447 ALA B CA 1
ATOM 6335 C C . ALA B 1 447 ? 129.690 122.669 75.879 1.00 133.71 447 ALA B C 1
ATOM 6336 O O . ALA B 1 447 ? 130.593 123.001 75.103 1.00 133.71 447 ALA B O 1
ATOM 6338 N N . ALA B 1 448 ? 128.642 121.954 75.488 1.00 134.33 448 ALA B N 1
ATOM 6339 C CA . ALA B 1 448 ? 128.500 121.507 74.109 1.00 134.33 448 ALA B CA 1
ATOM 6340 C C . ALA B 1 448 ? 128.411 122.701 73.164 1.00 134.33 448 ALA B C 1
ATOM 6341 O O . ALA B 1 448 ? 127.446 123.464 73.203 1.00 134.33 448 ALA B O 1
#

Radius of gyration: 28.56 Å; Cα contacts (8 Å, |Δi|>4): 2010; chains: 2; bounding box: 95×67×54 Å

Nearest PDB structures (foldseek):
  5yjw-assembly1_A-2  TM=8.813E-01  e=3.321E-35  Saccharomyces cerevisiae S288C
  5yjx-assembly1_A  TM=8.810E-01  e=3.331E-33  Saccharomyces cerevisiae S288C
  5jwb-assembly1_A  TM=9.163E-01  e=1.106E-29  Plasmodium falciparum 3D7
  5jwb-assembly1_H  TM=8.955E-01  e=3.250E-30  Plasmodium falciparum 3D7
  5jwc-assembly1_H  TM=8.874E-01  e=3.066E-30  Plasmodium falciparum 3D7

Sequence (894 aa):
SHPGATASDRHKVVIIGSGFGGLTAAKTLKRADVDVKLIARTTHHLFQPLLYQVATGIISEGEIAPATRVILRKQKNAQVLLGDVTHIDLENKTVDSVLLGHTYSTPYDSLIIAAGAGQSYFGNDHFAEFAPGMKSIDDALELRGRILGAFEQAERSSDPVRRAKLLTFTVVGAGPTGVEMAGQIAELADQTLRGSFRHIDPTEARVILLDAAPAVLPPMGEKLGKKARARLEKMGVEVQLGAMVTDVDRNGITVKDSDGTIRRIESACKVWSAGVSASPLGKDLAEQSGVELDRAGRVKVQPDLTLPGHPNVFVVGDMAAVEGVPGVAQGAIQGGRYAAKIIKREVSGTSPKIRTPFEYFDKGSMATVSRFSAVAKVGPVEFAGFFAWLCWLVLHLVYLVGFKTKIVTLLSWGVTFLSTKRGQLTITEQQAYARTRIEELEEIAAASHPGATASDRHKVVIIGSGFGGLTAAKTLKRADVDVKLIARTTHHLFQPLLYQVATGIISEGEIAPATRVILRKQKNAQVLLGDVTHIDLENKTVDSVLLGHTYSTPYDSLIIAAGAGQSYFGNDHFAEFAPGMKSIDDALELRGRILGAFEQAERSSDPVRRAKLLTFTVVGAGPTGVEMAGQIAELADQTLRGSFRHIDPTEARVILLDAAPAVLPPMGEKLGKKARARLEKMGVEVQLGAMVTDVDRNGITVKDSDGTIRRIESACKVWSAGVSASPLGKDLAEQSGVELDRAGRVKVQPDLTLPGHPNVFVVGDMAAVEGVPGVAQGAIQGGRYAAKIIKREVSGTSPKIRTPFEYFDKGSMATVSRFSAVAKVGPVEFAGFFAWLCWLVLHLVYLVGFKTKIVTLLSWGVTFLSTKRGQLTITEQQAYARTRIEELEEIAAA

GO terms:
  GO:0003955 NAD(P)H dehydrogenase (quinone) activity (F, IDA)
  GO:0019646 aerobic electron transport chain (P, IDA)
  GO:0005886 plasma membrane (C, HDA)
  GO:0005886 plasma membrane (C, EXP)
  GO:0103036 NADH dehydrogenase (menaquinone) (non-electrogenic) activity (F, EXP)
  GO:0120555 NADH dehydrogenase (ubiquinone) (non-electrogenic) activity (F, EXP)
  GO:0050136 NADH dehydrogenase (quinone) (non-electrogenic) activity (F, EXP)

B-factor: mean 100.88, std 7.05, range [89.28, 135.95]